Protein AF-0000000080305537 (afdb_homodimer)

InterPro domains:
  IPR000183 Ornithine/DAP/Arg decarboxylase [PR01179] (62-80)
  IPR000183 Ornithine/DAP/Arg decarboxylase [PR01179] (82-94)
  IPR000183 Ornithine/DAP/Arg decarboxylase [PR01179] (195-208)
  IPR000183 Ornithine/DAP/Arg decarboxylase [PR01179] (278-297)
  IPR000183 Ornithine/DAP/Arg decarboxylase [PR01179] (379-392)
  IPR002986 Diaminopimelate decarboxylase, LysA [MF_02120] (20-422)
  IPR002986 Diaminopimelate decarboxylase, LysA [PR01181] (80-97)
  IPR002986 Diaminopimelate decarboxylase, LysA [PR01181] (169-178)
  IPR002986 Diaminopimelate decarboxylase, LysA [PR01181] (309-327)
  IPR002986 Diaminopimelate decarboxylase, LysA [PR01181] (389-411)
  IPR002986 Diaminopimelate decarboxylase, LysA [TIGR01048] (15-421)
  IPR002986 Diaminopimelate decarboxylase, LysA [cd06828] (30-400)
  IPR009006 Alanine racemase/group IV decarboxylase, C-terminal [G3DSA:2.40.37.10] (21-417)
  IPR009006 Alanine racemase/group IV decarboxylase, C-terminal [SSF50621] (266-423)
  IPR022643 Orn/DAP/Arg decarboxylase 2, C-terminal [PF00278] (35-379)
  IPR022644 Orn/DAP/Arg decarboxylase 2, N-terminal [PF02784] (42-287)
  IPR022653 Orn/DAP/Arg decarboxylase 2, pyridoxal-phosphate binding site [PS00878] (62-80)
  IPR022657 Orn/DAP/Arg decarboxylase 2, conserved site [PS00879] (231-246)
  IPR029066 PLP-binding barrel [G3DSA:3.20.20.10] (39-285)
  IPR029066 PLP-binding barrel [SSF51419] (31-290)

Radius of gyration: 27.66 Å; Cα contacts (8 Å, |Δi|>4): 2253; chains: 2; bounding box: 72×82×61 Å

Structure (mmCIF, N/CA/C/O backbone):
data_AF-0000000080305537-model_v1
#
loop_
_entity.id
_entity.type
_entity.pdbx_description
1 polymer 'Diaminopimelate decarboxylase'
#
loop_
_atom_site.group_PDB
_atom_site.id
_atom_site.type_symbol
_atom_site.label_atom_id
_atom_site.label_alt_id
_atom_site.label_comp_id
_atom_site.label_asym_id
_atom_site.label_entity_id
_atom_site.label_seq_id
_atom_site.pdbx_PDB_ins_code
_atom_site.Cartn_x
_atom_site.Cartn_y
_atom_site.Cartn_z
_atom_site.occupancy
_atom_site.B_iso_or_equiv
_atom_site.auth_seq_id
_atom_site.auth_comp_id
_atom_site.auth_asym_id
_atom_site.auth_atom_id
_atom_site.pdbx_PDB_model_num
ATOM 1 N N . MET A 1 1 ? -28.844 -3.588 16.25 1 65.25 1 MET A N 1
ATOM 2 C CA . MET A 1 1 ? -27.562 -2.98 16.562 1 65.25 1 MET A CA 1
ATOM 3 C C . MET A 1 1 ? -27.219 -1.863 15.586 1 65.25 1 MET A C 1
ATOM 5 O O . MET A 1 1 ? -27.5 -1.977 14.391 1 65.25 1 MET A O 1
ATOM 9 N N . THR A 1 2 ? -26.875 -0.731 16.094 1 88.69 2 THR A N 1
ATOM 10 C CA . THR A 1 2 ? -26.562 0.422 15.258 1 88.69 2 THR A CA 1
ATOM 11 C C . THR A 1 2 ? -25.25 0.199 14.5 1 88.69 2 THR A C 1
ATOM 13 O O . THR A 1 2 ? -24.219 -0.085 15.102 1 88.69 2 THR A O 1
ATOM 16 N N . LEU A 1 3 ? -25.344 0.211 13.227 1 94.44 3 LEU A N 1
ATOM 17 C CA . LEU A 1 3 ? -24.188 -0.04 12.367 1 94.44 3 LEU A CA 1
ATOM 18 C C . LEU A 1 3 ? -23.25 1.158 12.359 1 94.44 3 LEU A C 1
ATOM 20 O O . LEU A 1 3 ? -23.703 2.307 12.344 1 94.44 3 LEU A O 1
ATOM 24 N N . PRO A 1 4 ? -21.969 0.905 12.398 1 96.75 4 PRO A N 1
ATOM 25 C CA . PRO A 1 4 ? -21.078 2.025 12.109 1 96.75 4 PRO A CA 1
ATOM 26 C C . PRO A 1 4 ? -21.438 2.754 10.82 1 96.75 4 PRO A C 1
ATOM 28 O O . PRO A 1 4 ? -21.719 2.113 9.805 1 96.75 4 PRO A O 1
ATOM 31 N N . GLY A 1 5 ? -21.5 4.059 10.906 1 96.56 5 GLY A N 1
ATOM 32 C CA . GLY A 1 5 ? -21.922 4.844 9.75 1 96.56 5 GLY A CA 1
ATOM 33 C C . GLY A 1 5 ? -23.344 5.34 9.867 1 96.56 5 GLY A C 1
ATOM 34 O O . GLY A 1 5 ? -23.797 6.133 9.031 1 96.56 5 GLY A O 1
ATOM 35 N N . SER A 1 6 ? -24.078 4.809 10.852 1 96.81 6 SER A N 1
ATOM 36 C CA . SER A 1 6 ? -25.422 5.328 11.125 1 96.81 6 SER A CA 1
ATOM 37 C C . SER A 1 6 ? -25.375 6.805 11.5 1 96.81 6 SER A C 1
ATOM 39 O O . SER A 1 6 ? -24.406 7.262 12.133 1 96.81 6 SER A O 1
ATOM 41 N N . PRO A 1 7 ? -26.344 7.566 11.164 1 97.12 7 PRO A N 1
ATOM 42 C CA . PRO A 1 7 ? -27.609 7.141 10.555 1 97.12 7 PRO A CA 1
ATOM 43 C C . PRO A 1 7 ? -27.562 7.129 9.023 1 97.12 7 PRO A C 1
ATOM 45 O O . PRO A 1 7 ? -28.531 6.738 8.375 1 97.12 7 PRO A O 1
ATOM 48 N N . HIS A 1 8 ? -26.453 7.594 8.445 1 98.38 8 HIS A N 1
ATOM 49 C CA . HIS A 1 8 ? -26.391 7.668 6.992 1 98.38 8 HIS A CA 1
ATOM 50 C C . HIS A 1 8 ? -26.406 6.277 6.367 1 98.38 8 HIS A C 1
ATOM 52 O O . HIS A 1 8 ? -26.891 6.098 5.254 1 98.38 8 HIS A O 1
ATOM 58 N N . LEU A 1 9 ? -25.766 5.336 7.047 1 98.5 9 LEU A N 1
ATOM 59 C CA . LEU A 1 9 ? -25.938 3.928 6.719 1 98.5 9 LEU A CA 1
ATOM 60 C C . LEU A 1 9 ? -27.109 3.326 7.5 1 98.5 9 LEU A C 1
ATOM 62 O O . LEU A 1 9 ? -27.125 3.371 8.734 1 98.5 9 LEU A O 1
ATOM 66 N N . ASN A 1 10 ? -28.016 2.867 6.801 1 97 10 ASN A N 1
ATOM 67 C CA . ASN A 1 10 ? -29.188 2.357 7.496 1 97 10 ASN A CA 1
ATOM 68 C C . ASN A 1 10 ? -29.875 1.251 6.699 1 97 10 ASN A C 1
ATOM 70 O O . ASN A 1 10 ? -29.578 1.057 5.52 1 97 10 ASN A O 1
ATOM 74 N N . ARG A 1 11 ? -30.766 0.545 7.336 1 97.38 11 ARG A N 1
ATOM 75 C CA . ARG A 1 11 ? -31.547 -0.492 6.676 1 97.38 11 ARG A CA 1
ATOM 76 C C . ARG A 1 11 ? -33 -0.031 6.457 1 97.38 11 ARG A C 1
ATOM 78 O O . ARG A 1 11 ? -33.594 0.612 7.324 1 97.38 11 ARG A O 1
ATOM 85 N N . ARG A 1 12 ? -33.5 -0.229 5.379 1 97.31 12 ARG A N 1
ATOM 86 C CA . ARG A 1 12 ? -34.906 -0.13 5.031 1 97.31 12 ARG A CA 1
ATOM 87 C C . ARG A 1 12 ? -35.5 -1.497 4.68 1 97.31 12 ARG A C 1
ATOM 89 O O . ARG A 1 12 ? -35.344 -1.964 3.547 1 97.31 12 ARG A O 1
ATOM 96 N N . GLY A 1 13 ? -36.188 -2.025 5.629 1 96.75 13 GLY A N 1
ATOM 97 C CA . GLY A 1 13 ? -36.438 -3.447 5.492 1 96.75 13 GLY A CA 1
ATOM 98 C C . GLY A 1 13 ? -35.188 -4.293 5.461 1 96.75 13 GLY A C 1
ATOM 99 O O . GLY A 1 13 ? -34.312 -4.148 6.316 1 96.75 13 GLY A O 1
ATOM 100 N N . PRO A 1 14 ? -35.094 -5.156 4.539 1 97.19 14 PRO A N 1
ATOM 101 C CA . PRO A 1 14 ? -33.906 -6.008 4.457 1 97.19 14 PRO A CA 1
ATOM 102 C C . PRO A 1 14 ? -32.75 -5.336 3.717 1 97.19 14 PRO A C 1
ATOM 104 O O . PRO A 1 14 ? -31.625 -5.859 3.705 1 97.19 14 PRO A O 1
ATOM 107 N N . SER A 1 15 ? -33.031 -4.211 3.156 1 98.31 15 SER A N 1
ATOM 108 C CA . SER A 1 15 ? -32.094 -3.6 2.232 1 98.31 15 SER A CA 1
ATOM 109 C C . SER A 1 15 ? -31.203 -2.578 2.939 1 98.31 15 SER A C 1
ATOM 111 O O . SER A 1 15 ? -31.703 -1.743 3.699 1 98.31 15 SER A O 1
ATOM 113 N N . LEU A 1 16 ? -29.953 -2.672 2.715 1 98.69 16 LEU A N 1
ATOM 114 C CA . LEU A 1 16 ? -29 -1.713 3.262 1 98.69 16 LEU A CA 1
ATOM 115 C C . LEU A 1 16 ? -28.875 -0.496 2.352 1 98.69 16 LEU A C 1
ATOM 117 O O . LEU A 1 16 ? -28.75 -0.636 1.134 1 98.69 16 LEU A O 1
ATOM 121 N N . HIS A 1 17 ? -28.953 0.67 2.951 1 98.81 17 HIS A N 1
ATOM 122 C CA . HIS A 1 17 ? -28.875 1.927 2.215 1 98.81 17 HIS A CA 1
ATOM 123 C C . HIS A 1 17 ? -27.781 2.83 2.773 1 98.81 17 HIS A C 1
ATOM 125 O O . HIS A 1 17 ? -27.531 2.83 3.979 1 98.81 17 HIS A O 1
ATOM 131 N N . LEU A 1 18 ? -27.078 3.451 1.962 1 98.88 18 LEU A N 1
ATOM 132 C CA . LEU A 1 18 ? -26.297 4.629 2.326 1 98.88 18 LEU A CA 1
ATOM 133 C C . LEU A 1 18 ? -27.016 5.906 1.892 1 98.88 18 LEU A C 1
ATOM 135 O O . LEU A 1 18 ? -27.297 6.086 0.707 1 98.88 18 LEU A O 1
ATOM 139 N N . GLU A 1 19 ? -27.25 6.711 2.838 1 98.5 19 GLU A N 1
ATOM 140 C CA . GLU A 1 19 ? -28.281 7.738 2.662 1 98.5 19 GLU A CA 1
ATOM 141 C C . GLU A 1 19 ? -29.547 7.148 2.059 1 98.5 19 GLU A C 1
ATOM 143 O O . GLU A 1 19 ? -30.156 6.242 2.635 1 98.5 19 GLU A O 1
ATOM 148 N N . ASP A 1 20 ? -30 7.668 0.864 1 98.56 20 ASP A N 1
ATOM 149 C CA . ASP A 1 20 ? -31.25 7.164 0.297 1 98.56 20 ASP A CA 1
ATOM 150 C C . ASP A 1 20 ? -30.984 6.27 -0.91 1 98.56 20 ASP A C 1
ATOM 152 O O . ASP A 1 20 ? -31.875 6.047 -1.736 1 98.56 20 ASP A O 1
ATOM 156 N N . CYS A 1 21 ? -29.766 5.734 -1.005 1 98.88 21 CYS A N 1
ATOM 157 C CA . CYS A 1 21 ? -29.406 4.887 -2.137 1 98.88 21 CYS A CA 1
ATOM 158 C C . CYS A 1 21 ? -29.188 3.445 -1.691 1 98.88 21 CYS A C 1
ATOM 160 O O . CYS A 1 21 ? -28.438 3.186 -0.756 1 98.88 21 CYS A O 1
ATOM 162 N N . SER A 1 22 ? -29.844 2.498 -2.375 1 98.88 22 SER A N 1
ATOM 163 C CA . SER A 1 22 ? -29.641 1.077 -2.119 1 98.88 22 SER A CA 1
ATOM 164 C C . SER A 1 22 ? -28.234 0.633 -2.547 1 98.88 22 SER A C 1
ATOM 166 O O . SER A 1 22 ? -27.859 0.808 -3.705 1 98.88 22 SER A O 1
ATOM 168 N N . LEU A 1 23 ? -27.516 0.019 -1.609 1 98.94 23 LEU A N 1
ATOM 169 C CA . LEU A 1 23 ? -26.172 -0.432 -1.938 1 98.94 23 LEU A CA 1
ATOM 170 C C . LEU A 1 23 ? -26.203 -1.582 -2.939 1 98.94 23 LEU A C 1
ATOM 172 O O . LEU A 1 23 ? -25.344 -1.681 -3.812 1 98.94 23 LEU A O 1
ATOM 176 N N . ARG A 1 24 ? -27.172 -2.453 -2.814 1 98.75 24 ARG A N 1
ATOM 177 C CA . ARG A 1 24 ? -27.328 -3.545 -3.77 1 98.75 24 ARG A CA 1
ATOM 178 C C . ARG A 1 24 ? -27.547 -3.012 -5.18 1 98.75 24 ARG A C 1
ATOM 180 O O . ARG A 1 24 ? -26.969 -3.51 -6.141 1 98.75 24 ARG A O 1
ATOM 187 N N . GLU A 1 25 ? -28.375 -1.991 -5.316 1 98.62 25 GLU A N 1
ATOM 188 C CA . GLU A 1 25 ? -28.656 -1.428 -6.633 1 98.62 25 GLU A CA 1
ATOM 189 C C . GLU A 1 25 ? -27.438 -0.742 -7.223 1 98.62 25 GLU A C 1
ATOM 191 O O . GLU A 1 25 ? -27.172 -0.844 -8.422 1 98.62 25 GLU A O 1
ATOM 196 N N . LEU A 1 26 ? -26.688 -0.034 -6.375 1 98.94 26 LEU A N 1
ATOM 197 C CA . LEU A 1 26 ? -25.453 0.587 -6.844 1 98.94 26 LEU A CA 1
ATOM 198 C C . LEU A 1 26 ? -24.453 -0.47 -7.301 1 98.94 26 LEU A C 1
ATOM 200 O O . LEU A 1 26 ? -23.766 -0.292 -8.32 1 98.94 26 LEU A O 1
ATOM 204 N N . ALA A 1 27 ? -24.344 -1.559 -6.555 1 98.81 27 ALA A N 1
ATOM 205 C CA . ALA A 1 27 ? -23.438 -2.65 -6.914 1 98.81 27 ALA A CA 1
ATOM 206 C C . ALA A 1 27 ? -23.828 -3.254 -8.266 1 98.81 27 ALA A C 1
ATOM 208 O O . ALA A 1 27 ? -22.953 -3.592 -9.07 1 98.81 27 ALA A O 1
ATOM 209 N N . ARG A 1 28 ? -25.109 -3.439 -8.5 1 98.31 28 ARG A N 1
ATOM 210 C CA . ARG A 1 28 ? -25.578 -3.996 -9.766 1 98.31 28 ARG A CA 1
ATOM 211 C C . ARG A 1 28 ? -25.297 -3.051 -10.922 1 98.31 28 ARG A C 1
ATOM 213 O O . ARG A 1 28 ? -24.938 -3.494 -12.023 1 98.31 28 ARG A O 1
ATOM 220 N N . ARG A 1 29 ? -25.406 -1.789 -10.68 1 98.5 29 ARG A N 1
ATOM 221 C CA . ARG A 1 29 ? -25.234 -0.779 -11.719 1 98.5 29 ARG A CA 1
ATOM 222 C C . ARG A 1 29 ? -23.766 -0.59 -12.062 1 98.5 29 ARG A C 1
ATOM 224 O O . ARG A 1 29 ? -23.406 -0.434 -13.234 1 98.5 29 ARG A O 1
ATOM 231 N N . HIS A 1 30 ? -22.859 -0.563 -11.094 1 98.69 30 HIS A N 1
ATOM 232 C CA . HIS A 1 30 ? -21.469 -0.148 -11.305 1 98.69 30 HIS A CA 1
ATOM 233 C C . HIS A 1 30 ? -20.516 -1.337 -11.219 1 98.69 30 HIS A C 1
ATOM 235 O O . HIS A 1 30 ? -19.344 -1.219 -11.562 1 98.69 30 HIS A O 1
ATOM 241 N N . GLY A 1 31 ? -21.031 -2.547 -10.797 1 98.44 31 GLY A N 1
ATOM 242 C CA . GLY A 1 31 ? -20.188 -3.703 -10.562 1 98.44 31 GLY A CA 1
ATOM 243 C C . GLY A 1 31 ? -19.438 -3.643 -9.242 1 98.44 31 GLY A C 1
ATOM 244 O O . GLY A 1 31 ? -19.438 -2.605 -8.57 1 98.44 31 GLY A O 1
ATOM 245 N N . THR A 1 32 ? -18.906 -4.73 -8.797 1 98.69 32 THR A N 1
ATOM 246 C CA . THR A 1 32 ? -18.109 -4.859 -7.582 1 98.69 32 THR A CA 1
ATOM 247 C C . THR A 1 32 ? -16.719 -5.383 -7.914 1 98.69 32 THR A C 1
ATOM 249 O O . THR A 1 32 ? -16.516 -6.035 -8.938 1 98.69 32 THR A O 1
ATOM 252 N N . PRO A 1 33 ? -15.797 -5.07 -7.059 1 98.81 33 PRO A N 1
ATOM 253 C CA . PRO A 1 33 ? -15.867 -4.266 -5.836 1 98.81 33 PRO A CA 1
ATOM 254 C C . PRO A 1 33 ? -16.219 -2.807 -6.109 1 98.81 33 PRO A C 1
ATOM 256 O O . PRO A 1 33 ? -15.906 -2.281 -7.18 1 98.81 33 PRO A O 1
ATOM 259 N N . LEU A 1 34 ? -16.938 -2.199 -5.129 1 98.94 34 LEU A N 1
ATOM 260 C CA . LEU A 1 34 ? -17.406 -0.833 -5.309 1 98.94 34 LEU A CA 1
ATOM 261 C C . LEU A 1 34 ? -17.312 -0.048 -4.004 1 98.94 34 LEU A C 1
ATOM 263 O O . LEU A 1 34 ? -17.859 -0.464 -2.98 1 98.94 34 LEU A O 1
ATOM 267 N N . TYR A 1 35 ? -16.594 1.069 -4.027 1 99 35 TYR A N 1
ATOM 268 C CA . TYR A 1 35 ? -16.625 2 -2.904 1 99 35 TYR A CA 1
ATOM 269 C C . TYR A 1 35 ? -17.797 2.975 -3.045 1 99 35 TYR A C 1
ATOM 271 O O . TYR A 1 35 ? -18.062 3.48 -4.137 1 99 35 TYR A O 1
ATOM 279 N N . VAL A 1 36 ? -18.516 3.182 -1.994 1 99 36 VAL A N 1
ATOM 280 C CA . VAL A 1 36 ? -19.594 4.156 -1.96 1 99 36 VAL A CA 1
ATOM 281 C C . VAL A 1 36 ? -19.406 5.09 -0.768 1 99 36 VAL A C 1
ATOM 283 O O . VAL A 1 36 ? -19.156 4.641 0.351 1 99 36 VAL A O 1
ATOM 286 N N . TYR A 1 37 ? -19.531 6.406 -1.028 1 98.94 37 TYR A N 1
ATOM 287 C CA . TYR A 1 37 ? -19.297 7.406 0.008 1 98.94 37 TYR A CA 1
ATOM 288 C C . TYR A 1 37 ? -20.531 8.289 0.202 1 98.94 37 TYR A C 1
ATOM 290 O O . TYR A 1 37 ? -21.188 8.656 -0.769 1 98.94 37 TYR A O 1
ATOM 298 N N . SER A 1 38 ? -20.797 8.664 1.427 1 98.88 38 SER A N 1
ATOM 299 C CA . SER A 1 38 ? -21.875 9.594 1.777 1 98.88 38 SER A CA 1
ATOM 300 C C . SER A 1 38 ? -21.359 11.023 1.847 1 98.88 38 SER A C 1
ATOM 302 O O . SER A 1 38 ? -20.578 11.367 2.74 1 98.88 38 SER A O 1
ATOM 304 N N . ARG A 1 39 ? -21.828 11.852 0.97 1 98.5 39 ARG A N 1
ATOM 305 C CA . ARG A 1 39 ? -21.453 13.266 0.985 1 98.5 39 ARG A CA 1
ATOM 306 C C . ARG A 1 39 ? -22 13.961 2.234 1 98.5 39 ARG A C 1
ATOM 308 O O . ARG A 1 39 ? -21.297 14.758 2.859 1 98.5 39 ARG A O 1
ATOM 315 N N . ARG A 1 40 ? -23.188 13.617 2.68 1 98.12 40 ARG A N 1
ATOM 316 C CA . ARG A 1 40 ? -23.828 14.227 3.844 1 98.12 40 ARG A CA 1
ATOM 317 C C . ARG A 1 40 ? -23.062 13.891 5.121 1 98.12 40 ARG A C 1
ATOM 319 O O . ARG A 1 40 ? -22.891 14.742 5.996 1 98.12 40 ARG A O 1
ATOM 326 N N . ALA A 1 41 ? -22.656 12.633 5.184 1 98.62 41 ALA A N 1
ATOM 327 C CA . ALA A 1 41 ? -21.906 12.227 6.363 1 98.62 41 ALA A CA 1
ATOM 328 C C . ALA A 1 41 ? -20.625 13.047 6.5 1 98.62 41 ALA A C 1
ATOM 330 O O . ALA A 1 41 ? -20.266 13.469 7.602 1 98.62 41 ALA A O 1
ATOM 331 N N . MET A 1 42 ? -19.922 13.297 5.434 1 98.5 42 MET A N 1
ATOM 332 C CA . MET A 1 42 ? -18.688 14.078 5.453 1 98.5 42 MET A CA 1
ATOM 333 C C . MET A 1 42 ? -18.969 15.523 5.859 1 98.5 42 MET A C 1
ATOM 335 O O . MET A 1 42 ? -18.234 16.094 6.668 1 98.5 42 MET A O 1
ATOM 339 N N . HIS A 1 43 ? -20.031 16.062 5.316 1 97.88 43 HIS A N 1
ATOM 340 C CA . HIS A 1 43 ? -20.406 17.438 5.652 1 97.88 43 HIS A CA 1
ATOM 341 C C . HIS A 1 43 ? -20.734 17.578 7.137 1 97.88 43 HIS A C 1
ATOM 343 O O . HIS A 1 43 ? -20.312 18.547 7.781 1 97.88 43 HIS A O 1
ATOM 349 N N . GLU A 1 44 ? -21.469 16.641 7.582 1 98.12 44 GLU A N 1
ATOM 350 C CA . GLU A 1 44 ? -21.875 16.688 8.984 1 98.12 44 GLU A CA 1
ATOM 351 C C . GLU A 1 44 ? -20.656 16.594 9.906 1 98.12 44 GLU A C 1
ATOM 353 O O . GLU A 1 44 ? -20.578 17.312 10.906 1 98.12 44 GLU A O 1
ATOM 358 N N . ALA A 1 45 ? -19.781 15.719 9.594 1 98.25 45 ALA A N 1
ATOM 359 C CA . ALA A 1 45 ? -18.562 15.594 10.391 1 98.25 45 ALA A CA 1
ATOM 360 C C . ALA A 1 45 ? -17.766 16.891 10.375 1 98.25 45 ALA A C 1
ATOM 362 O O . ALA A 1 45 ? -17.312 17.375 11.422 1 98.25 45 ALA A O 1
ATOM 363 N N . LEU A 1 46 ? -17.578 17.469 9.188 1 98.31 46 LEU A N 1
ATOM 364 C CA . LEU A 1 46 ? -16.844 18.719 9.062 1 98.31 46 LEU A CA 1
ATOM 365 C C . LEU A 1 46 ? -17.547 19.844 9.828 1 98.31 46 LEU A C 1
ATOM 367 O O . LEU A 1 46 ? -16.891 20.641 10.5 1 98.31 46 LEU A O 1
ATOM 371 N N . THR A 1 47 ? -18.828 19.875 9.727 1 97.81 47 THR A N 1
ATOM 372 C CA . THR A 1 47 ? -19.609 20.891 10.398 1 97.81 47 THR A CA 1
ATOM 373 C C . THR A 1 47 ? -19.422 20.828 11.906 1 97.81 47 THR A C 1
ATOM 375 O O . THR A 1 47 ? -19.391 21.859 12.578 1 97.81 47 THR A O 1
ATOM 378 N N . ALA A 1 48 ? -19.297 19.656 12.414 1 98.31 48 ALA A N 1
ATOM 379 C CA . ALA A 1 48 ? -19.078 19.5 13.852 1 98.31 48 ALA A CA 1
ATOM 380 C C . ALA A 1 48 ? -17.797 20.172 14.289 1 98.31 48 ALA A C 1
ATOM 382 O O . ALA A 1 48 ? -17.734 20.812 15.344 1 98.31 48 ALA A O 1
ATOM 383 N N . TYR A 1 49 ? -16.734 20.047 13.516 1 98.5 49 TYR A N 1
ATOM 384 C CA . TYR A 1 49 ? -15.484 20.75 13.805 1 98.5 49 TYR A CA 1
ATOM 385 C C . TYR A 1 49 ? -15.68 22.266 13.734 1 98.5 49 TYR A C 1
ATOM 387 O O . TYR A 1 49 ? -15.312 22.984 14.656 1 98.5 49 TYR A O 1
ATOM 395 N N . GLN A 1 50 ? -16.297 22.672 12.664 1 97.81 50 GLN A N 1
ATOM 396 C CA . GLN A 1 50 ? -16.438 24.094 12.383 1 97.81 50 GLN A CA 1
ATOM 397 C C . GLN A 1 50 ? -17.328 24.781 13.406 1 97.81 50 GLN A C 1
ATOM 399 O O . GLN A 1 50 ? -17.062 25.906 13.82 1 97.81 50 GLN A O 1
ATOM 404 N N . GLN A 1 51 ? -18.359 24.078 13.789 1 98 51 GLN A N 1
ATOM 405 C CA . GLN A 1 51 ? -19.266 24.656 14.773 1 98 51 GLN A CA 1
ATOM 406 C C . GLN A 1 51 ? -18.578 24.797 16.125 1 98 51 GLN A C 1
ATOM 408 O O . GLN A 1 51 ? -18.766 25.797 16.828 1 98 51 GLN A O 1
ATOM 413 N N . ALA A 1 52 ? -17.828 23.812 16.484 1 97.94 52 ALA A N 1
ATOM 414 C CA . ALA A 1 52 ? -17.125 23.859 17.766 1 97.94 52 ALA A CA 1
ATOM 415 C C . ALA A 1 52 ? -16.078 24.953 17.781 1 97.94 52 ALA A C 1
ATOM 417 O O . ALA A 1 52 ? -15.719 25.469 18.844 1 97.94 52 ALA A O 1
ATOM 418 N N . LEU A 1 53 ? -15.609 25.359 16.609 1 98 53 LEU A N 1
ATOM 419 C CA . LEU A 1 53 ? -14.555 26.359 16.484 1 98 53 LEU A CA 1
ATOM 420 C C . LEU A 1 53 ? -15.141 27.719 16.125 1 98 53 LEU A C 1
ATOM 422 O O . LEU A 1 53 ? -14.398 28.672 15.844 1 98 53 LEU A O 1
ATOM 426 N N . ALA A 1 54 ? -16.453 27.766 16.078 1 96.31 54 ALA A N 1
ATOM 427 C CA . ALA A 1 54 ? -17.125 29 15.68 1 96.31 54 ALA A CA 1
ATOM 428 C C . ALA A 1 54 ? -16.641 30.172 16.531 1 96.31 54 ALA A C 1
ATOM 430 O O . ALA A 1 54 ? -16.516 30.062 17.75 1 96.31 54 ALA A O 1
ATOM 431 N N . GLY A 1 55 ? -16.344 31.266 15.844 1 95.5 55 GLY A N 1
ATOM 432 C CA . GLY A 1 55 ? -15.914 32.469 16.516 1 95.5 55 GLY A CA 1
ATOM 433 C C . GLY A 1 55 ? -14.414 32.531 16.734 1 95.5 55 GLY A C 1
ATOM 434 O O . GLY A 1 55 ? -13.891 33.531 17.219 1 95.5 55 GLY A O 1
ATOM 435 N N . ARG A 1 56 ? -13.742 31.5 16.406 1 96.5 56 ARG A N 1
ATOM 436 C CA . ARG A 1 56 ? -12.289 31.438 16.516 1 96.5 56 ARG A CA 1
ATOM 437 C C . ARG A 1 56 ? -11.633 31.516 15.133 1 96.5 56 ARG A C 1
ATOM 439 O O . ARG A 1 56 ? -12.219 31.078 14.141 1 96.5 56 ARG A O 1
ATOM 446 N N . ASP A 1 57 ? -10.547 32.156 15.086 1 97.94 57 ASP A N 1
ATOM 447 C CA . ASP A 1 57 ? -9.719 32 13.898 1 97.94 57 ASP A CA 1
ATOM 448 C C . ASP A 1 57 ? -9.219 30.562 13.781 1 97.94 57 ASP A C 1
ATOM 450 O O . ASP A 1 57 ? -8.414 30.109 14.602 1 97.94 57 ASP A O 1
ATOM 454 N N . HIS A 1 58 ? -9.703 29.812 12.812 1 98.44 58 HIS A N 1
ATOM 455 C CA . HIS A 1 58 ? -9.375 28.391 12.711 1 98.44 58 HIS A CA 1
ATOM 456 C C . HIS A 1 58 ? -9.336 27.938 11.258 1 98.44 58 HIS A C 1
ATOM 458 O O . HIS A 1 58 ? -9.766 28.656 10.359 1 98.44 58 HIS A O 1
ATOM 464 N N . LEU A 1 59 ? -8.773 26.828 11.039 1 98.5 59 LEU A N 1
ATOM 465 C CA . LEU A 1 59 ? -8.797 26.125 9.758 1 98.5 59 LEU A CA 1
ATOM 466 C C . LEU A 1 59 ? -8.773 24.609 9.961 1 98.5 59 LEU A C 1
ATOM 468 O O . LEU A 1 59 ? -7.895 24.094 10.656 1 98.5 59 LEU A O 1
ATOM 472 N N . VAL A 1 60 ? -9.75 23.938 9.445 1 98.75 60 VAL A N 1
ATOM 473 C CA . VAL A 1 60 ? -9.734 22.484 9.414 1 98.75 60 VAL A CA 1
ATOM 474 C C . VAL A 1 60 ? -9.055 22 8.133 1 98.75 60 VAL A C 1
ATOM 476 O O . VAL A 1 60 ? -9.57 22.234 7.031 1 98.75 60 VAL A O 1
ATOM 479 N N . CYS A 1 61 ? -7.922 21.375 8.258 1 98.81 61 CYS A N 1
ATOM 480 C CA . CYS A 1 61 ? -7.164 20.844 7.129 1 98.81 61 CYS A CA 1
ATOM 481 C C . CYS A 1 61 ? -7.359 19.344 6.996 1 98.81 61 CYS A C 1
ATOM 483 O O . CYS A 1 61 ? -6.785 18.562 7.762 1 98.81 61 CYS A O 1
ATOM 485 N N . TYR A 1 62 ? -8.102 18.984 5.992 1 98.88 62 TYR A N 1
ATOM 486 C CA . TYR A 1 62 ? -8.383 17.562 5.77 1 98.88 62 TYR A CA 1
ATOM 487 C C . TYR A 1 62 ? -7.102 16.812 5.438 1 98.88 62 TYR A C 1
ATOM 489 O O . TYR A 1 62 ? -6.43 17.109 4.449 1 98.88 62 TYR A O 1
ATOM 497 N N . ALA A 1 63 ? -6.727 15.828 6.375 1 98.69 63 ALA A N 1
ATOM 498 C CA . ALA A 1 63 ? -5.629 14.922 6.047 1 98.69 63 ALA A CA 1
ATOM 499 C C . ALA A 1 63 ? -6.004 14 4.891 1 98.69 63 ALA A C 1
ATOM 501 O O . ALA A 1 63 ? -6.527 12.906 5.105 1 98.69 63 ALA A O 1
ATOM 502 N N . MET A 1 64 ? -5.578 14.289 3.727 1 98.5 64 MET A N 1
ATOM 503 C CA . MET A 1 64 ? -6.199 13.719 2.533 1 98.5 64 MET A CA 1
ATOM 504 C C . MET A 1 64 ? -5.629 12.336 2.232 1 98.5 64 MET A C 1
ATOM 506 O O . MET A 1 64 ? -6.16 11.609 1.394 1 98.5 64 MET A O 1
ATOM 510 N N . LYS A 1 65 ? -4.512 11.945 2.959 1 98.12 65 LYS A N 1
ATOM 511 C CA . LYS A 1 65 ? -4.027 10.586 2.768 1 98.12 65 LYS A CA 1
ATOM 512 C C . LYS A 1 65 ? -5.117 9.562 3.094 1 98.12 65 LYS A C 1
ATOM 514 O O . LYS A 1 65 ? -5.051 8.414 2.648 1 98.12 65 LYS A O 1
ATOM 519 N N . ALA A 1 66 ? -6.16 9.977 3.873 1 98.5 66 ALA A N 1
ATOM 520 C CA . ALA A 1 66 ? -7.273 9.102 4.238 1 98.5 66 ALA A CA 1
ATOM 521 C C . ALA A 1 66 ? -8.094 8.719 3.008 1 98.5 66 ALA A C 1
ATOM 523 O O . ALA A 1 66 ? -8.531 7.574 2.877 1 98.5 66 ALA A O 1
ATOM 524 N N . ASN A 1 67 ? -8.359 9.625 2.176 1 98.88 67 ASN A N 1
ATOM 525 C CA . ASN A 1 67 ? -9.125 9.453 0.942 1 98.88 67 ASN A CA 1
ATOM 526 C C . ASN A 1 67 ? -8.875 10.609 -0.029 1 98.88 67 ASN A C 1
ATOM 528 O O . ASN A 1 67 ? -9.5 11.656 0.073 1 98.88 67 ASN A O 1
ATOM 532 N N . PRO A 1 68 ? -8.023 10.43 -1.004 1 98.69 68 PRO A N 1
ATOM 533 C CA . PRO A 1 68 ? -7.602 11.531 -1.874 1 98.69 68 PRO A CA 1
ATOM 534 C C . PRO A 1 68 ? -8.461 11.648 -3.133 1 98.69 68 PRO A C 1
ATOM 536 O O . PRO A 1 68 ? -8.07 12.32 -4.09 1 98.69 68 PRO A O 1
ATOM 539 N N . SER A 1 69 ? -9.641 10.977 -3.188 1 98.5 69 SER A N 1
ATOM 540 C CA . SER A 1 69 ? -10.523 11.094 -4.344 1 98.5 69 SER A CA 1
ATOM 541 C C . SER A 1 69 ? -10.836 12.562 -4.648 1 98.5 69 SER A C 1
ATOM 543 O O . SER A 1 69 ? -11.117 13.344 -3.738 1 98.5 69 SER A O 1
ATOM 545 N N . LEU A 1 70 ? -10.812 12.938 -5.914 1 98.62 70 LEU A N 1
ATOM 546 C CA . LEU A 1 70 ? -11.016 14.336 -6.297 1 98.62 70 LEU A CA 1
ATOM 547 C C . LEU A 1 70 ? -12.367 14.844 -5.816 1 98.62 70 LEU A C 1
ATOM 549 O O . LEU A 1 70 ? -12.477 15.969 -5.332 1 98.62 70 LEU A O 1
ATOM 553 N N . ALA A 1 71 ? -13.391 14.016 -5.934 1 98.75 71 ALA A N 1
ATOM 554 C CA . ALA A 1 71 ? -14.727 14.438 -5.539 1 98.75 71 ALA A CA 1
ATOM 555 C C . ALA A 1 71 ? -14.82 14.656 -4.031 1 98.75 71 ALA A C 1
ATOM 557 O O . ALA A 1 71 ? -15.539 15.539 -3.564 1 98.75 71 ALA A O 1
ATOM 558 N N . VAL A 1 72 ? -14.148 13.836 -3.244 1 98.75 72 VAL A N 1
ATOM 559 C CA . VAL A 1 72 ? -14.094 14.008 -1.797 1 98.75 72 VAL A CA 1
ATOM 560 C C . VAL A 1 72 ? -13.391 15.32 -1.462 1 98.75 72 VAL A C 1
ATOM 562 O O . VAL A 1 72 ? -13.891 16.125 -0.671 1 98.75 72 VAL A O 1
ATOM 565 N N . LEU A 1 73 ? -12.219 15.555 -2.133 1 98.75 73 LEU A N 1
ATOM 566 C CA . LEU A 1 73 ? -11.477 16.797 -1.92 1 98.75 73 LEU A CA 1
ATOM 567 C C . LEU A 1 73 ? -12.312 18 -2.32 1 98.75 73 LEU A C 1
ATOM 569 O O . LEU A 1 73 ? -12.344 19 -1.601 1 98.75 73 LEU A O 1
ATOM 573 N N . GLN A 1 74 ? -12.961 17.875 -3.439 1 98.5 74 GLN A N 1
ATOM 574 C CA . GLN A 1 74 ? -13.828 18.922 -3.951 1 98.5 74 GLN A CA 1
ATOM 575 C C . GLN A 1 74 ? -14.938 19.266 -2.951 1 98.5 74 GLN A C 1
ATOM 577 O O . GLN A 1 74 ? -15.203 20.438 -2.688 1 98.5 74 GLN A O 1
ATOM 582 N N . THR A 1 75 ? -15.531 18.234 -2.443 1 98.06 75 THR A N 1
ATOM 583 C CA . THR A 1 75 ? -16.625 18.375 -1.478 1 98.06 75 THR A CA 1
ATOM 584 C C . THR A 1 75 ? -16.141 19.125 -0.24 1 98.06 75 THR A C 1
ATOM 586 O O . THR A 1 75 ? -16.812 20.062 0.208 1 98.06 75 THR A O 1
ATOM 589 N N . LEU A 1 76 ? -15.031 18.812 0.26 1 98.31 76 LEU A N 1
ATOM 590 C CA . LEU A 1 76 ? -14.516 19.406 1.491 1 98.31 76 LEU A CA 1
ATOM 591 C C . LEU A 1 76 ? -13.953 20.797 1.229 1 98.31 76 LEU A C 1
ATOM 593 O O . LEU A 1 76 ? -14.117 21.703 2.053 1 98.31 76 LEU A O 1
ATOM 597 N N . ALA A 1 77 ? -13.312 20.969 0.072 1 98.12 77 ALA A N 1
ATOM 598 C CA . ALA A 1 77 ? -12.812 22.281 -0.304 1 98.12 77 ALA A CA 1
ATOM 599 C C . ALA A 1 77 ? -13.953 23.297 -0.4 1 98.12 77 ALA A C 1
ATOM 601 O O . ALA A 1 77 ? -13.852 24.422 0.108 1 98.12 77 ALA A O 1
ATOM 602 N N . ALA A 1 78 ? -15.008 22.891 -1.052 1 97.44 78 ALA A N 1
ATOM 603 C CA . ALA A 1 78 ? -16.172 23.766 -1.242 1 97.44 78 ALA A CA 1
ATOM 604 C C . ALA A 1 78 ? -16.797 24.141 0.096 1 97.44 78 ALA A C 1
ATOM 606 O O . ALA A 1 78 ? -17.422 25.203 0.215 1 97.44 78 ALA A O 1
ATOM 607 N N . ALA A 1 79 ? -16.562 23.312 1.082 1 97.06 79 ALA A N 1
ATOM 608 C CA . ALA A 1 79 ? -17.125 23.562 2.408 1 97.06 79 ALA A CA 1
ATOM 609 C C . ALA A 1 79 ? -16.141 24.344 3.279 1 97.06 79 ALA A C 1
ATOM 611 O O . ALA A 1 79 ? -16.391 24.547 4.473 1 97.06 79 ALA A O 1
ATOM 612 N N . GLY A 1 80 ? -15 24.75 2.734 1 96.25 80 GLY A N 1
ATOM 613 C CA . GLY A 1 80 ? -14.117 25.688 3.424 1 96.25 80 GLY A CA 1
ATOM 614 C C . GLY A 1 80 ? -12.906 25.016 4.031 1 96.25 80 GLY A C 1
ATOM 615 O O . GLY A 1 80 ? -12.078 25.672 4.664 1 96.25 80 GLY A O 1
ATOM 616 N N . CYS A 1 81 ? -12.742 23.781 3.752 1 96.88 81 CYS A N 1
ATOM 617 C CA . CYS A 1 81 ? -11.633 23.031 4.324 1 96.88 81 CYS A CA 1
ATOM 618 C C . CYS A 1 81 ? -10.32 23.391 3.637 1 96.88 81 CYS A C 1
ATOM 620 O O . CYS A 1 81 ? -10.312 23.734 2.453 1 96.88 81 CYS A O 1
ATOM 622 N N . GLY A 1 82 ? -9.227 23.391 4.426 1 98.56 82 GLY A N 1
ATOM 623 C CA . GLY A 1 82 ? -7.895 23.219 3.869 1 98.56 82 GLY A CA 1
ATOM 624 C C . GLY A 1 82 ? -7.469 21.766 3.789 1 98.56 82 GLY A C 1
ATOM 625 O O . GLY A 1 82 ? -8.297 20.859 3.906 1 98.56 82 GLY A O 1
ATOM 626 N N . PHE A 1 83 ? -6.172 21.625 3.514 1 98.88 83 PHE A N 1
ATOM 627 C CA . PHE A 1 83 ? -5.707 20.266 3.322 1 98.88 83 PHE A CA 1
ATOM 628 C C . PHE A 1 83 ? -4.34 20.062 3.969 1 98.88 83 PHE A C 1
ATOM 630 O O . PHE A 1 83 ? -3.48 20.938 3.904 1 98.88 83 PHE A O 1
ATOM 637 N N . ASP A 1 84 ? -4.176 19.016 4.691 1 98.81 84 ASP A N 1
ATOM 638 C CA . ASP A 1 84 ? -2.871 18.484 5.082 1 98.81 84 ASP A CA 1
ATOM 639 C C . ASP A 1 84 ? -2.352 17.484 4.051 1 98.81 84 ASP A C 1
ATOM 641 O O . ASP A 1 84 ? -2.957 16.422 3.834 1 98.81 84 ASP A O 1
ATOM 645 N N . ILE A 1 85 ? -1.25 17.828 3.383 1 98.75 85 ILE A N 1
ATOM 646 C CA . ILE A 1 85 ? -0.67 16.969 2.355 1 98.75 85 ILE A CA 1
ATOM 647 C C . ILE A 1 85 ? 0.685 16.438 2.824 1 98.75 85 ILE A C 1
ATOM 649 O O . ILE A 1 85 ? 1.303 17.016 3.723 1 98.75 85 ILE A O 1
ATOM 653 N N . VAL A 1 86 ? 1.134 15.281 2.105 1 98.12 86 VAL A N 1
ATOM 654 C CA . VAL A 1 86 ? 2.408 14.695 2.512 1 98.12 86 VAL A CA 1
ATOM 655 C C . VAL A 1 86 ? 3.268 14.422 1.279 1 98.12 86 VAL A C 1
ATOM 657 O O . VAL A 1 86 ? 4.316 13.781 1.376 1 98.12 86 VAL A O 1
ATOM 660 N N . SER A 1 87 ? 2.846 14.812 0.118 1 98.12 87 SER A N 1
ATOM 661 C CA . SER A 1 87 ? 3.6 14.641 -1.119 1 98.12 87 SER A CA 1
ATOM 662 C C . SER A 1 87 ? 3.199 15.68 -2.162 1 98.12 87 SER A C 1
ATOM 664 O O . SER A 1 87 ? 2.174 16.344 -2.02 1 98.12 87 SER A O 1
ATOM 666 N N . GLY A 1 88 ? 4.043 15.797 -3.18 1 97.69 88 GLY A N 1
ATOM 667 C CA . GLY A 1 88 ? 3.695 16.641 -4.309 1 97.69 88 GLY A CA 1
ATOM 668 C C . GLY A 1 88 ? 2.488 16.141 -5.082 1 97.69 88 GLY A C 1
ATOM 669 O O . GLY A 1 88 ? 1.725 16.938 -5.633 1 97.69 88 GLY A O 1
ATOM 670 N N . GLY A 1 89 ? 2.309 14.82 -5.152 1 98.25 89 GLY A N 1
ATOM 671 C CA . GLY A 1 89 ? 1.126 14.258 -5.785 1 98.25 89 GLY A CA 1
ATOM 672 C C . GLY A 1 89 ? -0.167 14.672 -5.109 1 98.25 89 GLY A C 1
ATOM 673 O O . GLY A 1 89 ? -1.173 14.914 -5.777 1 98.25 89 GLY A O 1
ATOM 674 N N . GLU A 1 90 ? -0.109 14.773 -3.834 1 98.56 90 GLU A N 1
ATOM 675 C CA . GLU A 1 90 ? -1.288 15.227 -3.102 1 98.56 90 GLU A CA 1
ATOM 676 C C . GLU A 1 90 ? -1.572 16.703 -3.369 1 98.56 90 GLU A C 1
ATOM 678 O O . GLU A 1 90 ? -2.732 17.109 -3.465 1 98.56 90 GLU A O 1
ATOM 683 N N . LEU A 1 91 ? -0.512 17.5 -3.49 1 98.56 91 LEU A N 1
ATOM 684 C CA . LEU A 1 91 ? -0.717 18.891 -3.85 1 98.56 91 LEU A CA 1
ATOM 685 C C . LEU A 1 91 ? -1.409 19.016 -5.203 1 98.56 91 LEU A C 1
ATOM 687 O O . LEU A 1 91 ? -2.346 19.797 -5.359 1 98.56 91 LEU A O 1
ATOM 691 N N . GLU A 1 92 ? -0.974 18.203 -6.113 1 98.19 92 GLU A N 1
ATOM 692 C CA . GLU A 1 92 ? -1.595 18.203 -7.434 1 98.19 92 GLU A CA 1
ATOM 693 C C . GLU A 1 92 ? -3.086 17.891 -7.344 1 98.19 92 GLU A C 1
ATOM 695 O O . GLU A 1 92 ? -3.898 18.516 -8.031 1 98.19 92 GLU A O 1
ATOM 700 N N . ARG A 1 93 ? -3.461 16.984 -6.527 1 98.44 93 ARG A N 1
ATOM 701 C CA . ARG A 1 93 ? -4.859 16.594 -6.363 1 98.44 93 ARG A CA 1
ATOM 702 C C . ARG A 1 93 ? -5.668 17.734 -5.746 1 98.44 93 ARG A C 1
ATOM 704 O O . ARG A 1 93 ? -6.812 17.969 -6.141 1 98.44 93 ARG A O 1
ATOM 711 N N . VAL A 1 94 ? -5.059 18.391 -4.738 1 98.56 94 VAL A N 1
ATOM 712 C CA . VAL A 1 94 ? -5.742 19.516 -4.102 1 98.56 94 VAL A CA 1
ATOM 713 C C . VAL A 1 94 ? -6.07 20.578 -5.148 1 98.56 94 VAL A C 1
ATOM 715 O O . VAL A 1 94 ? -7.207 21.062 -5.219 1 98.56 94 VAL A O 1
ATOM 718 N N . LEU A 1 95 ? -5.062 20.922 -5.93 1 98.31 95 LEU A N 1
ATOM 719 C CA . LEU A 1 95 ? -5.242 21.938 -6.949 1 98.31 95 LEU A CA 1
ATOM 720 C C . LEU A 1 95 ? -6.258 21.5 -7.996 1 98.31 95 LEU A C 1
ATOM 722 O O . LEU A 1 95 ? -7.125 22.281 -8.391 1 98.31 95 LEU A O 1
ATOM 726 N N . ALA A 1 96 ? -6.211 20.25 -8.375 1 97.75 96 ALA A N 1
ATOM 727 C CA . ALA A 1 96 ? -7.125 19.703 -9.375 1 97.75 96 ALA A CA 1
ATOM 728 C C . ALA A 1 96 ? -8.562 19.703 -8.859 1 97.75 96 ALA A C 1
ATOM 730 O O . ALA A 1 96 ? -9.508 19.844 -9.648 1 97.75 96 ALA A O 1
ATOM 731 N N . ALA A 1 97 ? -8.727 19.609 -7.562 1 97.62 97 ALA A N 1
ATOM 732 C CA . ALA A 1 97 ? -10.055 19.547 -6.957 1 97.62 97 ALA A CA 1
ATOM 733 C C . ALA A 1 97 ? -10.594 20.938 -6.664 1 97.62 97 ALA A C 1
ATOM 735 O O . ALA A 1 97 ? -11.719 21.094 -6.184 1 97.62 97 ALA A O 1
ATOM 736 N N . GLY A 1 98 ? -9.781 21.938 -6.914 1 97.12 98 GLY A N 1
ATOM 737 C CA . GLY A 1 98 ? -10.211 23.297 -6.688 1 97.12 98 GLY A CA 1
ATOM 738 C C . GLY A 1 98 ? -9.875 23.812 -5.301 1 97.12 98 GLY A C 1
ATOM 739 O O . GLY A 1 98 ? -10.398 24.844 -4.863 1 97.12 98 GLY A O 1
ATOM 740 N N . GLY A 1 99 ? -9.008 23.125 -4.629 1 98.06 99 GLY A N 1
ATOM 741 C CA . GLY A 1 99 ? -8.578 23.578 -3.316 1 98.06 99 GLY A CA 1
ATOM 742 C C . GLY A 1 99 ? -7.699 24.812 -3.371 1 98.06 99 GLY A C 1
ATOM 743 O O . GLY A 1 99 ? -7.055 25.078 -4.387 1 98.06 99 GLY A O 1
ATOM 744 N N . ASP A 1 100 ? -7.703 25.578 -2.318 1 98.56 100 ASP A N 1
ATOM 745 C CA . ASP A 1 100 ? -6.879 26.766 -2.164 1 98.56 100 ASP A CA 1
ATOM 746 C C . ASP A 1 100 ? -5.504 26.422 -1.594 1 98.56 100 ASP A C 1
ATOM 748 O O . ASP A 1 100 ? -5.395 26.016 -0.435 1 98.56 100 ASP A O 1
ATOM 752 N N . PRO A 1 101 ? -4.461 26.594 -2.4 1 98.5 101 PRO A N 1
ATOM 753 C CA . PRO A 1 101 ? -3.139 26.25 -1.864 1 98.5 101 PRO A CA 1
ATOM 754 C C . PRO A 1 101 ? -2.787 27.062 -0.619 1 98.5 101 PRO A C 1
ATOM 756 O O . PRO A 1 101 ? -2.016 26.609 0.227 1 98.5 101 PRO A O 1
ATOM 759 N N . GLY A 1 102 ? -3.383 28.234 -0.479 1 98.69 102 GLY A N 1
ATOM 760 C CA . GLY A 1 102 ? -3.158 29.062 0.697 1 98.69 102 GLY A CA 1
ATOM 761 C C . GLY A 1 102 ? -3.736 28.469 1.965 1 98.69 102 GLY A C 1
ATOM 762 O O . GLY A 1 102 ? -3.516 28.984 3.061 1 98.69 102 GLY A O 1
ATOM 763 N N . LYS A 1 103 ? -4.457 27.375 1.849 1 98.81 103 LYS A N 1
ATOM 764 C CA . LYS A 1 103 ? -5.02 26.641 2.984 1 98.81 103 LYS A CA 1
ATOM 765 C C . LYS A 1 103 ? -4.418 25.25 3.096 1 98.81 103 LYS A C 1
ATOM 767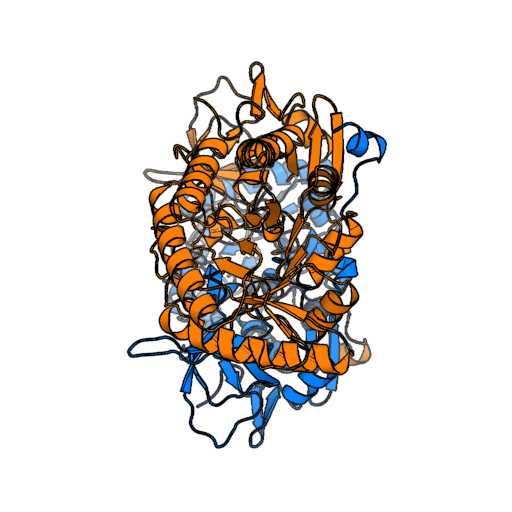 O O . LYS A 1 103 ? -5.055 24.328 3.623 1 98.81 103 LYS A O 1
ATOM 772 N N . VAL A 1 104 ? -3.188 25.062 2.557 1 98.88 104 VAL A N 1
ATOM 773 C CA . VAL A 1 104 ? -2.547 23.75 2.553 1 98.88 104 VAL A CA 1
ATOM 774 C C . VAL A 1 104 ? -1.358 23.75 3.512 1 98.88 104 VAL A C 1
ATOM 776 O O . VAL A 1 104 ? -0.524 24.656 3.473 1 98.88 104 VAL A O 1
ATOM 779 N N . VAL A 1 105 ? -1.362 22.828 4.391 1 98.88 105 VAL A N 1
ATOM 780 C CA . VAL A 1 105 ? -0.152 22.547 5.156 1 98.88 105 VAL A CA 1
ATOM 781 C C . VAL A 1 105 ? 0.546 21.312 4.582 1 98.88 105 VAL A C 1
ATOM 783 O O . VAL A 1 105 ? -0.11 20.344 4.195 1 98.88 105 VAL A O 1
ATOM 786 N N . PHE A 1 106 ? 1.882 21.406 4.406 1 98.75 106 PHE A N 1
ATOM 787 C CA . PHE A 1 106 ? 2.662 20.328 3.809 1 98.75 106 PHE A CA 1
ATOM 788 C C . PHE A 1 106 ? 3.475 19.594 4.871 1 98.75 106 PHE A C 1
ATOM 790 O O . PHE A 1 106 ? 4.52 20.078 5.309 1 98.75 106 PHE A O 1
ATOM 797 N N . SER A 1 107 ? 2.967 18.391 5.211 1 97.69 107 SER A N 1
ATOM 798 C CA . SER A 1 107 ? 3.605 17.516 6.199 1 97.69 107 SER A CA 1
ATOM 799 C C . SER A 1 107 ? 4.402 16.406 5.531 1 97.69 107 SER A C 1
ATOM 801 O O . SER A 1 107 ? 4.516 16.375 4.301 1 97.69 107 SER A O 1
ATOM 803 N N . GLY A 1 108 ? 5.047 15.57 6.375 1 94.62 108 GLY A N 1
ATOM 804 C CA . GLY A 1 108 ? 5.805 14.43 5.875 1 94.62 108 GLY A CA 1
ATOM 805 C C . GLY A 1 108 ? 7.285 14.508 6.191 1 94.62 108 GLY A C 1
ATOM 806 O O . GLY A 1 108 ? 7.875 15.594 6.152 1 94.62 108 GLY A O 1
ATOM 807 N N . VAL A 1 109 ? 7.961 13.367 6.305 1 95.75 109 VAL A N 1
ATOM 808 C CA . VAL A 1 109 ? 9.32 13.305 6.832 1 95.75 109 VAL A CA 1
ATOM 809 C C . VAL A 1 109 ? 10.328 13.352 5.68 1 95.75 109 VAL A C 1
ATOM 811 O O . VAL A 1 109 ? 11.516 13.578 5.898 1 95.75 109 VAL A O 1
ATOM 814 N N . GLY A 1 110 ? 9.859 13.109 4.484 1 97.44 110 GLY A N 1
ATOM 815 C CA . GLY A 1 110 ? 10.781 12.992 3.365 1 97.44 110 GLY A CA 1
ATOM 816 C C . GLY A 1 110 ? 10.414 13.875 2.191 1 97.44 110 GLY A C 1
ATOM 817 O O . GLY A 1 110 ? 10.367 13.422 1.048 1 97.44 110 GLY A O 1
ATOM 818 N N . LYS A 1 111 ? 10.094 15.18 2.479 1 98.38 111 LYS A N 1
ATOM 819 C CA . LYS A 1 111 ? 9.836 16.125 1.394 1 98.38 111 LYS A CA 1
ATOM 820 C C . LYS A 1 111 ? 11.078 16.312 0.531 1 98.38 111 LYS A C 1
ATOM 822 O O . LYS A 1 111 ? 12.164 16.609 1.047 1 98.38 111 LYS A O 1
ATOM 827 N N . THR A 1 112 ? 10.93 16.141 -0.762 1 97.94 112 THR A N 1
ATOM 828 C CA . THR A 1 112 ? 12.062 16.328 -1.665 1 97.94 112 THR A CA 1
ATOM 829 C C . THR A 1 112 ? 12.195 17.797 -2.059 1 97.94 112 THR A C 1
ATOM 831 O O . THR A 1 112 ? 11.25 18.578 -1.913 1 97.94 112 THR A O 1
ATOM 834 N N . ALA A 1 113 ? 13.359 18.172 -2.592 1 98.25 113 ALA A N 1
ATOM 835 C CA . ALA A 1 113 ? 13.57 19.531 -3.098 1 98.25 113 ALA A CA 1
ATOM 836 C C . ALA A 1 113 ? 12.555 19.875 -4.184 1 98.25 113 ALA A C 1
ATOM 838 O O . ALA A 1 113 ? 12.07 21 -4.254 1 98.25 113 ALA A O 1
ATOM 839 N N . ALA A 1 114 ? 12.273 18.906 -5.008 1 97.56 114 ALA A N 1
ATOM 840 C CA . ALA A 1 114 ? 11.305 19.141 -6.074 1 97.56 114 ALA A CA 1
ATOM 841 C C . ALA A 1 114 ? 9.922 19.438 -5.5 1 97.56 114 ALA A C 1
ATOM 843 O O . ALA A 1 114 ? 9.211 20.312 -5.992 1 97.56 114 ALA A O 1
ATOM 844 N N . GLU A 1 115 ? 9.516 18.703 -4.527 1 98 115 GLU A N 1
ATOM 845 C CA . GLU A 1 115 ? 8.234 18.938 -3.867 1 98 115 GLU A CA 1
ATOM 846 C C . GLU A 1 115 ? 8.211 20.297 -3.166 1 98 115 GLU A C 1
ATOM 848 O O . GLU A 1 115 ? 7.191 20.984 -3.174 1 98 115 GLU A O 1
ATOM 853 N N . MET A 1 116 ? 9.367 20.641 -2.549 1 98.75 116 MET A N 1
ATOM 854 C CA . MET A 1 116 ? 9.477 21.953 -1.896 1 98.75 116 MET A CA 1
ATOM 855 C C . MET A 1 116 ? 9.297 23.078 -2.902 1 98.75 116 MET A C 1
ATOM 857 O O . MET A 1 116 ? 8.57 24.031 -2.643 1 98.75 116 MET A O 1
ATOM 861 N N . ARG A 1 117 ? 9.945 22.938 -4.039 1 98.75 117 ARG A N 1
ATOM 862 C CA . ARG A 1 117 ? 9.812 23.938 -5.086 1 98.75 117 ARG A CA 1
ATOM 863 C C . ARG A 1 117 ? 8.359 24.062 -5.551 1 98.75 117 ARG A C 1
ATOM 865 O O . ARG A 1 117 ? 7.844 25.172 -5.711 1 98.75 117 ARG A O 1
ATOM 872 N N . GLN A 1 118 ? 7.742 22.906 -5.742 1 98.25 118 GLN A N 1
ATOM 873 C CA . GLN A 1 118 ? 6.344 22.875 -6.164 1 98.25 118 GLN A CA 1
ATOM 874 C C . GLN A 1 118 ? 5.449 23.594 -5.156 1 98.25 118 GLN A C 1
ATOM 876 O O . GLN A 1 118 ? 4.609 24.406 -5.539 1 98.25 118 GLN A O 1
ATOM 881 N N . ALA A 1 119 ? 5.656 23.297 -3.939 1 98.75 119 ALA A N 1
ATOM 882 C CA . ALA A 1 119 ? 4.824 23.859 -2.875 1 98.75 119 ALA A CA 1
ATOM 883 C C . ALA A 1 119 ? 5.07 25.359 -2.711 1 98.75 119 ALA A C 1
ATOM 885 O O . ALA A 1 119 ? 4.137 26.109 -2.455 1 98.75 119 ALA A O 1
ATOM 886 N N . LEU A 1 120 ? 6.312 25.781 -2.811 1 98.88 120 LEU A N 1
ATOM 887 C CA . LEU A 1 120 ? 6.648 27.203 -2.723 1 98.88 120 LEU A CA 1
ATOM 888 C C . LEU A 1 120 ? 6.031 27.969 -3.881 1 98.88 120 LEU A C 1
ATOM 890 O O . LEU A 1 120 ? 5.496 29.062 -3.684 1 98.88 120 LEU A O 1
ATOM 894 N N . ARG A 1 121 ? 6.09 27.406 -5.039 1 98.62 121 ARG A N 1
ATOM 895 C CA . ARG A 1 121 ? 5.512 28.047 -6.211 1 98.62 121 ARG A CA 1
ATOM 896 C C . ARG A 1 121 ? 3.996 28.156 -6.086 1 98.62 121 ARG A C 1
ATOM 898 O O . ARG A 1 121 ? 3.396 29.141 -6.535 1 98.62 121 ARG A O 1
ATOM 905 N N . ALA A 1 122 ? 3.373 27.172 -5.465 1 98.5 122 ALA A N 1
ATOM 906 C CA . ALA A 1 122 ? 1.928 27.188 -5.25 1 98.5 122 ALA A CA 1
ATOM 907 C C . ALA A 1 122 ? 1.547 28.094 -4.09 1 98.5 122 ALA A C 1
ATOM 909 O O . ALA A 1 122 ? 0.37 28.406 -3.902 1 98.5 122 ALA A O 1
ATOM 910 N N . ASP A 1 123 ? 2.545 28.5 -3.309 1 98.56 123 ASP A N 1
ATOM 911 C CA . ASP A 1 123 ? 2.377 29.375 -2.162 1 98.56 123 ASP A CA 1
ATOM 912 C C . ASP A 1 123 ? 1.484 28.75 -1.101 1 98.56 123 ASP A C 1
ATOM 914 O O . ASP A 1 123 ? 0.497 29.344 -0.67 1 98.56 123 ASP A O 1
ATOM 918 N N . VAL A 1 124 ? 1.824 27.516 -0.691 1 98.81 124 VAL A N 1
ATOM 919 C CA . VAL A 1 124 ? 1.077 26.812 0.349 1 98.81 124 VAL A CA 1
ATOM 920 C C . VAL A 1 124 ? 1.146 27.594 1.655 1 98.81 124 VAL A C 1
ATOM 922 O O . VAL A 1 124 ? 2.037 28.438 1.839 1 98.81 124 VAL A O 1
ATOM 925 N N . MET A 1 125 ? 0.275 27.281 2.543 1 98.75 125 MET A N 1
ATOM 926 C CA . MET A 1 125 ? 0.146 28.016 3.801 1 98.75 125 MET A CA 1
ATOM 927 C C . MET A 1 125 ? 1.39 27.844 4.664 1 98.75 125 MET A C 1
ATOM 929 O O . MET A 1 125 ? 1.89 28.797 5.246 1 98.75 125 MET A O 1
ATOM 933 N N . CYS A 1 126 ? 1.833 26.594 4.719 1 98.19 126 CYS A N 1
ATOM 934 C CA . CYS A 1 126 ? 2.873 26.312 5.703 1 98.19 126 CYS A CA 1
ATOM 935 C C . CYS A 1 126 ? 3.512 24.953 5.441 1 98.19 126 CYS A C 1
ATOM 937 O O . CYS A 1 126 ? 2.83 24.016 5.039 1 98.19 126 CYS A O 1
ATOM 939 N N . PHE A 1 127 ? 4.891 24.859 5.629 1 98.81 127 PHE A N 1
ATOM 940 C CA . PHE A 1 127 ? 5.582 23.578 5.695 1 98.81 127 PHE A CA 1
ATOM 941 C C . PHE A 1 127 ? 5.691 23.094 7.137 1 98.81 127 PHE A C 1
ATOM 943 O O . PHE A 1 127 ? 6.234 23.797 7.992 1 98.81 127 PHE A O 1
ATOM 950 N N . ASN A 1 128 ? 5.152 21.938 7.461 1 98.5 128 ASN A N 1
ATOM 951 C CA . ASN A 1 128 ? 5.418 21.266 8.734 1 98.5 128 ASN A CA 1
ATOM 952 C C . ASN A 1 128 ? 6.691 20.422 8.664 1 98.5 128 ASN A C 1
ATOM 954 O O . ASN A 1 128 ? 6.668 19.297 8.188 1 98.5 128 ASN A O 1
ATOM 958 N N . VAL A 1 129 ? 7.742 20.969 9.203 1 98.06 129 VAL A N 1
ATOM 959 C CA . VAL A 1 129 ? 9.07 20.391 9.055 1 98.06 129 VAL A CA 1
ATOM 960 C C . VAL A 1 129 ? 9.305 19.344 10.148 1 98.06 129 VAL A C 1
ATOM 962 O O . VAL A 1 129 ? 8.906 19.547 11.297 1 98.06 129 VAL A O 1
ATOM 965 N N . GLU A 1 130 ? 10.039 18.297 9.75 1 95.88 130 GLU A N 1
ATOM 966 C CA . GLU A 1 130 ? 10.086 17.125 10.633 1 95.88 130 GLU A CA 1
ATOM 967 C C . GLU A 1 130 ? 11.523 16.828 11.062 1 95.88 130 GLU A C 1
ATOM 969 O O . GLU A 1 130 ? 11.75 15.93 11.867 1 95.88 130 GLU A O 1
ATOM 974 N N . SER A 1 131 ? 12.547 17.469 10.5 1 96.31 131 SER A N 1
ATOM 975 C CA . SER A 1 131 ? 13.938 17.266 10.891 1 96.31 131 SER A CA 1
ATOM 976 C C . SER A 1 131 ? 14.781 18.5 10.617 1 96.31 131 SER A C 1
ATOM 978 O O . SER A 1 131 ? 14.406 19.344 9.805 1 96.31 131 SER A O 1
ATOM 980 N N . GLU A 1 132 ? 15.875 18.594 11.312 1 96.75 132 GLU A N 1
ATOM 981 C CA . GLU A 1 132 ? 16.797 19.703 11.102 1 96.75 132 GLU A CA 1
ATOM 982 C C . GLU A 1 132 ? 17.375 19.672 9.68 1 96.75 132 GLU A C 1
ATOM 984 O O . GLU A 1 132 ? 17.531 20.719 9.055 1 96.75 132 GLU A O 1
ATOM 989 N N . ALA A 1 133 ? 17.672 18.484 9.234 1 97.75 133 ALA A N 1
ATOM 990 C CA . ALA A 1 133 ? 18.188 18.359 7.871 1 97.75 133 ALA A CA 1
ATOM 991 C C . ALA A 1 133 ? 17.172 18.859 6.848 1 97.75 133 ALA A C 1
ATOM 993 O O . ALA A 1 133 ? 17.547 19.516 5.867 1 97.75 133 ALA A O 1
ATOM 994 N N . GLU A 1 134 ? 15.953 18.562 7.023 1 98 134 GLU A N 1
ATOM 995 C CA . GLU A 1 134 ? 14.891 19.031 6.137 1 98 134 GLU A CA 1
ATOM 996 C C . GLU A 1 134 ? 14.781 20.562 6.18 1 98 134 GLU A C 1
ATOM 998 O O . GLU A 1 134 ? 14.539 21.188 5.152 1 98 134 GLU A O 1
ATOM 1003 N N . LEU A 1 135 ? 14.906 21.062 7.383 1 98.12 135 LEU A N 1
ATOM 1004 C CA . LEU A 1 135 ? 14.859 22.516 7.578 1 98.12 135 LEU A CA 1
ATOM 1005 C C . LEU A 1 135 ? 15.945 23.203 6.754 1 98.12 135 LEU A C 1
ATOM 1007 O O . LEU A 1 135 ? 15.672 24.203 6.086 1 98.12 135 LEU A O 1
ATOM 1011 N N . GLN A 1 136 ? 17.094 22.688 6.836 1 98.38 136 GLN A N 1
ATOM 1012 C CA . GLN A 1 136 ? 18.219 23.234 6.07 1 98.38 136 GLN A CA 1
ATOM 1013 C C . GLN A 1 136 ? 17.938 23.156 4.57 1 98.38 136 GLN A C 1
ATOM 1015 O O . GLN A 1 136 ? 18.188 24.125 3.838 1 98.38 136 GLN A O 1
ATOM 1020 N N . ARG A 1 137 ? 17.469 22.078 4.137 1 98.56 137 ARG A N 1
ATOM 1021 C CA . ARG A 1 137 ? 17.172 21.891 2.723 1 98.56 137 ARG A CA 1
ATOM 1022 C C . ARG A 1 137 ? 16.094 22.875 2.26 1 98.56 137 ARG A C 1
ATOM 1024 O O . ARG A 1 137 ? 16.203 23.438 1.168 1 98.56 137 ARG A O 1
ATOM 1031 N N . LEU A 1 138 ? 15.062 23.031 3.045 1 98.81 138 LEU A N 1
ATOM 1032 C CA . LEU A 1 138 ? 13.984 23.953 2.707 1 98.81 138 LEU A CA 1
ATOM 1033 C C . LEU A 1 138 ? 14.516 25.375 2.592 1 98.81 138 LEU A C 1
ATOM 1035 O O . LEU A 1 138 ? 14.109 26.125 1.692 1 98.81 138 LEU A O 1
ATOM 1039 N N . SER A 1 139 ? 15.367 25.766 3.512 1 98.88 139 SER A N 1
ATOM 1040 C CA . SER A 1 139 ? 16 27.078 3.441 1 98.88 139 SER A CA 1
ATOM 1041 C C . SER A 1 139 ? 16.734 27.266 2.121 1 98.88 139 SER A C 1
ATOM 1043 O O . SER A 1 139 ? 16.578 28.281 1.45 1 98.88 139 SER A O 1
ATOM 1045 N N . GLU A 1 140 ? 17.5 26.266 1.788 1 98.75 140 GLU A N 1
ATOM 1046 C CA . GLU A 1 140 ? 18.25 26.312 0.543 1 98.75 140 GLU A CA 1
ATOM 1047 C C . GLU A 1 140 ? 17.328 26.484 -0.66 1 98.75 140 GLU A C 1
ATOM 1049 O O . GLU A 1 140 ? 17.594 27.297 -1.545 1 98.75 140 GLU A O 1
ATOM 1054 N N . VAL A 1 141 ? 16.297 25.719 -0.698 1 98.81 141 VAL A N 1
ATOM 1055 C CA . VAL A 1 141 ? 15.359 25.75 -1.819 1 98.81 141 VAL A CA 1
ATOM 1056 C C . VAL A 1 141 ? 14.641 27.094 -1.87 1 98.81 141 VAL A C 1
ATOM 1058 O O . VAL A 1 141 ? 14.516 27.703 -2.939 1 98.81 141 VAL A O 1
ATOM 1061 N N . ALA A 1 142 ? 14.211 27.594 -0.755 1 98.88 142 ALA A N 1
ATOM 1062 C CA . ALA A 1 142 ? 13.516 28.859 -0.686 1 98.88 142 ALA A CA 1
ATOM 1063 C C . ALA A 1 142 ? 14.391 30 -1.191 1 98.88 142 ALA A C 1
ATOM 1065 O O . ALA A 1 142 ? 13.961 30.812 -2.01 1 98.88 142 ALA A O 1
ATOM 1066 N N . VAL A 1 143 ? 15.578 30.062 -0.749 1 98.75 143 VAL A N 1
ATOM 1067 C CA . VAL A 1 143 ? 16.531 31.094 -1.148 1 98.75 143 VAL A CA 1
ATOM 1068 C C . VAL A 1 143 ? 16.766 31.016 -2.654 1 98.75 143 VAL A C 1
ATOM 1070 O O . VAL A 1 143 ? 16.781 32.031 -3.336 1 98.75 143 VAL A O 1
ATOM 1073 N N . SER A 1 144 ? 16.922 29.828 -3.115 1 98.62 144 SER A N 1
ATOM 1074 C CA . SER A 1 144 ? 17.203 29.656 -4.539 1 98.62 144 SER A CA 1
ATOM 1075 C C . SER A 1 144 ? 16.047 30.172 -5.391 1 98.62 144 SER A C 1
ATOM 1077 O O . SER A 1 144 ? 16.25 30.547 -6.547 1 98.62 144 SER A O 1
ATOM 1079 N N . LEU A 1 145 ? 14.844 30.25 -4.871 1 98.5 145 LEU A N 1
ATOM 1080 C CA . LEU A 1 145 ? 13.664 30.688 -5.605 1 98.5 145 LEU A CA 1
ATOM 1081 C C . LEU A 1 145 ? 13.352 32.156 -5.309 1 98.5 145 LEU A C 1
ATOM 1083 O O . LEU A 1 145 ? 12.422 32.719 -5.891 1 98.5 145 LEU A O 1
ATOM 1087 N N . GLY A 1 146 ? 14.07 32.719 -4.422 1 98.25 146 GLY A N 1
ATOM 1088 C CA . GLY A 1 146 ? 13.766 34.062 -3.986 1 98.25 146 GLY A CA 1
ATOM 1089 C C . GLY A 1 146 ? 12.445 34.188 -3.25 1 98.25 146 GLY A C 1
ATOM 1090 O O . GLY A 1 146 ? 11.727 35.188 -3.393 1 98.25 146 GLY A O 1
ATOM 1091 N N . ARG A 1 147 ? 12.094 33.125 -2.586 1 98 147 ARG A N 1
ATOM 1092 C CA . ARG A 1 147 ? 10.836 33.094 -1.839 1 98 147 ARG A CA 1
ATOM 1093 C C . ARG A 1 147 ? 11.094 32.844 -0.354 1 98 147 ARG A C 1
ATOM 1095 O O . ARG A 1 147 ? 12.227 32.562 0.049 1 98 147 ARG A O 1
ATOM 1102 N N . ARG A 1 148 ? 10.094 33.062 0.399 1 98 148 ARG A N 1
ATOM 1103 C CA . ARG A 1 148 ? 10.117 32.781 1.827 1 98 148 ARG A CA 1
ATOM 1104 C C . ARG A 1 148 ? 9.18 31.625 2.156 1 98 148 ARG A C 1
ATOM 1106 O O . ARG A 1 148 ? 8.016 31.625 1.747 1 98 148 ARG A O 1
ATOM 1113 N N . ALA A 1 149 ? 9.711 30.609 2.777 1 98.75 149 ALA A N 1
ATOM 1114 C CA . ALA A 1 149 ? 8.906 29.469 3.197 1 98.75 149 ALA A CA 1
ATOM 1115 C C . ALA A 1 149 ? 8.367 29.672 4.613 1 98.75 149 ALA A C 1
ATOM 1117 O O . ALA A 1 149 ? 9.141 29.875 5.551 1 98.75 149 ALA A O 1
ATOM 1118 N N . ARG A 1 150 ? 7.047 29.703 4.777 1 98.88 150 ARG A N 1
ATOM 1119 C CA . ARG A 1 150 ? 6.453 29.672 6.113 1 98.88 150 ARG A CA 1
ATOM 1120 C C . ARG A 1 150 ? 6.578 28.281 6.73 1 98.88 150 ARG A C 1
ATOM 1122 O O . ARG A 1 150 ? 6.215 27.281 6.105 1 98.88 150 ARG A O 1
ATOM 1129 N N . VAL A 1 151 ? 7.121 28.203 7.98 1 98.69 151 VAL A N 1
ATOM 1130 C CA . VAL A 1 151 ? 7.43 26.891 8.531 1 98.69 151 VAL A CA 1
ATOM 1131 C C . VAL A 1 151 ? 6.844 26.766 9.938 1 98.69 151 VAL A C 1
ATOM 1133 O O . VAL A 1 151 ? 6.816 27.734 10.688 1 98.69 151 VAL A O 1
ATOM 1136 N N . SER A 1 152 ? 6.328 25.641 10.211 1 98.56 152 SER A N 1
ATOM 1137 C CA . SER A 1 152 ? 6.098 25.109 11.547 1 98.56 152 SER A CA 1
ATOM 1138 C C . SER A 1 152 ? 6.926 23.844 11.781 1 98.56 152 SER A C 1
ATOM 1140 O O . SER A 1 152 ? 7.344 23.188 10.836 1 98.56 152 SER A O 1
ATOM 1142 N N . LEU A 1 153 ? 7.27 23.578 13.008 1 98.12 153 LEU A N 1
ATOM 1143 C CA . LEU A 1 153 ? 7.914 22.312 13.336 1 98.12 153 LEU A CA 1
ATOM 1144 C C . LEU A 1 153 ? 6.906 21.312 13.906 1 98.12 153 LEU A C 1
ATOM 1146 O O . LEU A 1 153 ? 6.117 21.656 14.781 1 98.12 153 LEU A O 1
ATOM 1150 N N . ARG A 1 154 ? 6.824 20.141 13.305 1 97.06 154 ARG A N 1
ATOM 1151 C CA . ARG A 1 154 ? 6.133 19.062 14 1 97.06 154 ARG A CA 1
ATOM 1152 C C . ARG A 1 154 ? 6.941 18.562 15.195 1 97.06 154 ARG A C 1
ATOM 1154 O O . ARG A 1 154 ? 8.07 18.094 15.031 1 97.06 154 ARG A O 1
ATOM 1161 N N . VAL A 1 155 ? 6.375 18.641 16.344 1 95.19 155 VAL A N 1
ATOM 1162 C CA . VAL A 1 155 ? 7.09 18.266 17.562 1 95.19 155 VAL A CA 1
ATOM 1163 C C . VAL A 1 155 ? 6.477 17 18.141 1 95.19 155 VAL A C 1
ATOM 1165 O O . VAL A 1 155 ? 5.273 16.766 18.016 1 95.19 155 VAL A O 1
ATOM 1168 N N . ASN A 1 156 ? 7.32 16.188 18.672 1 88.06 156 ASN A N 1
ATOM 1169 C CA . ASN A 1 156 ? 6.871 15.023 19.406 1 88.06 156 ASN A CA 1
ATOM 1170 C C . ASN A 1 156 ? 6.609 15.352 20.875 1 88.06 156 ASN A C 1
ATOM 1172 O O . ASN A 1 156 ? 7.547 15.562 21.641 1 88.06 156 ASN A O 1
ATOM 1176 N N . PRO A 1 157 ? 5.402 15.312 21.234 1 81.56 157 PRO A N 1
ATOM 1177 C CA . PRO A 1 157 ? 5.105 15.695 22.625 1 81.56 157 PRO A CA 1
ATOM 1178 C C . PRO A 1 157 ? 5.371 14.57 23.625 1 81.56 157 PRO A C 1
ATOM 1180 O O . PRO A 1 157 ? 5.215 14.758 24.828 1 81.56 157 PRO A O 1
ATOM 1183 N N . ASP A 1 158 ? 5.816 13.367 23.125 1 77.88 158 ASP A N 1
ATOM 1184 C CA . ASP A 1 158 ? 6.152 12.203 23.938 1 77.88 158 ASP A CA 1
ATOM 1185 C C . ASP A 1 158 ? 4.938 11.703 24.719 1 77.88 158 ASP A C 1
ATOM 1187 O O . ASP A 1 158 ? 5.008 11.508 25.922 1 77.88 158 ASP A O 1
ATOM 1191 N N . VAL A 1 159 ? 3.816 11.703 24.109 1 75.62 159 VAL A N 1
ATOM 1192 C CA . VAL A 1 159 ? 2.564 11.195 24.656 1 75.62 159 VAL A CA 1
ATOM 1193 C C . VAL A 1 159 ? 2.211 9.867 23.984 1 75.62 159 VAL A C 1
ATOM 1195 O O . VAL A 1 159 ? 2.258 9.742 22.766 1 75.62 159 VAL A O 1
ATOM 1198 N N . ASP A 1 160 ? 2.039 8.836 24.812 1 70.88 160 ASP A N 1
ATOM 1199 C CA . ASP A 1 160 ? 1.571 7.555 24.297 1 70.88 160 ASP A CA 1
ATOM 1200 C C . ASP A 1 160 ? 0.053 7.551 24.125 1 70.88 160 ASP A C 1
ATOM 1202 O O . ASP A 1 160 ? -0.684 7.574 25.125 1 70.88 160 ASP A O 1
ATOM 1206 N N . ALA A 1 161 ? -0.358 7.449 22.875 1 73.06 161 ALA A N 1
ATOM 1207 C CA . ALA A 1 161 ? -1.795 7.496 22.625 1 73.06 161 ALA A CA 1
ATOM 1208 C C . ALA A 1 161 ? -2.422 6.109 22.766 1 73.06 161 ALA A C 1
ATOM 1210 O O . ALA A 1 161 ? -3.643 5.961 22.672 1 73.06 161 ALA A O 1
ATOM 1211 N N . GLY A 1 162 ? -1.629 5.141 23.125 1 67.62 162 GLY A N 1
ATOM 1212 C CA . GLY A 1 162 ? -2.152 3.805 23.359 1 67.62 162 GLY A CA 1
ATOM 1213 C C . GLY A 1 162 ? -2.701 3.146 22.109 1 67.62 162 GLY A C 1
ATOM 1214 O O . GLY A 1 162 ? -3.594 2.297 22.188 1 67.62 162 GLY A O 1
ATOM 1215 N N . THR A 1 163 ? -2.258 3.523 20.922 1 72.06 163 THR A N 1
ATOM 1216 C CA . THR A 1 163 ? -2.764 2.961 19.688 1 72.06 163 THR A CA 1
ATOM 1217 C C . THR A 1 163 ? -1.764 1.974 19.094 1 72.06 163 THR A C 1
ATOM 1219 O O . THR A 1 163 ? -0.723 1.7 19.688 1 72.06 163 THR A O 1
ATOM 1222 N N . HIS A 1 164 ? -2.18 1.359 17.969 1 67.62 164 HIS A N 1
ATOM 1223 C CA . HIS A 1 164 ? -1.309 0.404 17.297 1 67.62 164 HIS A CA 1
ATOM 1224 C C . HIS A 1 164 ? 0.032 1.038 16.938 1 67.62 164 HIS A C 1
ATOM 1226 O O . HIS A 1 164 ? 0.084 2.193 16.516 1 67.62 164 HIS A O 1
ATOM 1232 N N . PRO A 1 165 ? 1.069 0.257 17.031 1 65.06 165 PRO A N 1
ATOM 1233 C CA . PRO A 1 165 ? 2.402 0.805 16.766 1 65.06 165 PRO A CA 1
ATOM 1234 C C . PRO A 1 165 ? 2.545 1.367 15.359 1 65.06 165 PRO A C 1
ATOM 1236 O O . PRO A 1 165 ? 3.268 2.344 15.148 1 65.06 165 PRO A O 1
ATOM 1239 N N . TYR A 1 166 ? 1.805 0.77 14.469 1 70.06 166 TYR A N 1
ATOM 1240 C CA . TYR A 1 166 ? 1.942 1.202 13.086 1 70.06 166 TYR A CA 1
ATOM 1241 C C . TYR A 1 166 ? 1.207 2.516 12.852 1 70.06 166 TYR A C 1
ATOM 1243 O O . TYR A 1 166 ? 1.374 3.148 11.805 1 70.06 166 TYR A O 1
ATOM 1251 N N . ILE A 1 167 ? 0.522 2.986 13.844 1 70.69 167 ILE A N 1
ATOM 1252 C CA . ILE A 1 167 ? -0.206 4.227 13.609 1 70.69 167 ILE A CA 1
ATOM 1253 C C . ILE A 1 167 ? 0.042 5.203 14.758 1 70.69 167 ILE A C 1
ATOM 1255 O O . ILE A 1 167 ? -0.638 6.227 14.867 1 70.69 167 ILE A O 1
ATOM 1259 N N . SER A 1 168 ? 0.956 4.852 15.594 1 71.31 168 SER A N 1
ATOM 1260 C CA . SER A 1 168 ? 1.395 5.746 16.656 1 71.31 168 SER A CA 1
ATOM 1261 C C . SER A 1 168 ? 2.52 6.66 16.172 1 71.31 168 SER A C 1
ATOM 1263 O O . SER A 1 168 ? 3.576 6.188 15.758 1 71.31 168 SER A O 1
ATOM 1265 N N . THR A 1 169 ? 2.379 7.941 16.328 1 70.56 169 THR A N 1
ATOM 1266 C CA . THR A 1 169 ? 3.346 8.875 15.758 1 70.56 169 THR A CA 1
ATOM 1267 C C . THR A 1 169 ? 3.91 9.797 16.844 1 70.56 169 THR A C 1
ATOM 1269 O O . THR A 1 169 ? 4.828 10.57 16.578 1 70.56 169 THR A O 1
ATOM 1272 N N . GLY A 1 170 ? 3.441 9.703 18.062 1 65.38 170 GLY A N 1
ATOM 1273 C CA . GLY A 1 170 ? 3.836 10.664 19.078 1 65.38 170 GLY A CA 1
ATOM 1274 C C . GLY A 1 170 ? 4.887 10.125 20.031 1 65.38 170 GLY A C 1
ATOM 1275 O O . GLY A 1 170 ? 5.059 10.641 21.125 1 65.38 170 GLY A O 1
ATOM 1276 N N . LEU A 1 171 ? 5.527 9.086 19.641 1 69.62 171 LEU A N 1
ATOM 1277 C CA . LEU A 1 171 ? 6.523 8.484 20.531 1 69.62 171 LEU A CA 1
ATOM 1278 C C . LEU A 1 171 ? 7.934 8.781 20.031 1 69.62 171 LEU A C 1
ATOM 1280 O O . LEU A 1 171 ? 8.164 8.891 18.828 1 69.62 171 LEU A O 1
ATOM 1284 N N . LYS A 1 172 ? 8.93 8.961 20.875 1 60.81 172 LYS A N 1
ATOM 1285 C CA . LYS A 1 172 ? 10.336 9.273 20.609 1 60.81 172 LYS A CA 1
ATOM 1286 C C . LYS A 1 172 ? 10.961 8.227 19.688 1 60.81 172 LYS A C 1
ATOM 1288 O O . LYS A 1 172 ? 11.914 8.523 18.969 1 60.81 172 LYS A O 1
ATOM 1293 N N . GLY A 1 173 ? 10.297 7.227 19.453 1 72.88 173 GLY A N 1
ATOM 1294 C CA . GLY A 1 173 ? 10.883 6.133 18.688 1 72.88 173 GLY A CA 1
ATOM 1295 C C . GLY A 1 173 ? 10.367 6.055 17.266 1 72.88 173 GLY A C 1
ATOM 1296 O O . GLY A 1 173 ? 10.773 5.184 16.5 1 72.88 173 GLY A O 1
ATOM 1297 N N . ASN A 1 174 ? 9.727 7.129 16.875 1 82.12 174 ASN A N 1
ATOM 1298 C CA . ASN A 1 174 ? 9.211 7.086 15.516 1 82.12 174 ASN A CA 1
ATOM 1299 C C . ASN A 1 174 ? 9.922 8.094 14.617 1 82.12 174 ASN A C 1
ATOM 1301 O O . ASN A 1 174 ? 10.711 8.914 15.094 1 82.12 174 ASN A O 1
ATOM 1305 N N . LYS A 1 175 ? 9.766 7.93 13.375 1 89.62 175 LYS A N 1
ATOM 1306 C CA . LYS A 1 175 ? 10.492 8.719 12.375 1 89.62 175 LYS A CA 1
ATOM 1307 C C . LYS A 1 175 ? 9.953 10.141 12.305 1 89.62 175 LYS A C 1
ATOM 1309 O O . LYS A 1 175 ? 10.555 11.008 11.672 1 89.62 175 LYS A O 1
ATOM 1314 N N . PHE A 1 176 ? 8.859 10.422 13.047 1 91.88 176 PHE A N 1
ATOM 1315 C CA . PHE A 1 176 ? 8.141 11.672 12.844 1 91.88 176 PHE A CA 1
ATOM 1316 C C . PHE A 1 176 ? 8.578 12.719 13.867 1 91.88 176 PHE A C 1
ATOM 1318 O O . PHE A 1 176 ? 8.797 12.398 15.039 1 91.88 176 PHE A O 1
ATOM 1325 N N . GLY A 1 177 ? 8.695 13.961 13.398 1 92.62 177 GLY A N 1
ATOM 1326 C CA . GLY A 1 177 ? 8.766 15.133 14.258 1 92.62 177 GLY A CA 1
ATOM 1327 C C . GLY A 1 177 ? 10.133 15.344 14.883 1 92.62 177 GLY A C 1
ATOM 1328 O O . GLY A 1 177 ? 11.039 14.523 14.695 1 92.62 177 GLY A O 1
ATOM 1329 N N . ILE A 1 178 ? 10.266 16.453 15.516 1 93.06 178 ILE A N 1
ATOM 1330 C CA . ILE A 1 178 ? 11.445 16.859 16.266 1 93.06 178 ILE A CA 1
ATOM 1331 C C . ILE A 1 178 ? 11.234 16.594 17.75 1 93.06 178 ILE A C 1
ATOM 1333 O O . ILE A 1 178 ? 10.172 16.891 18.297 1 93.06 178 ILE A O 1
ATOM 1337 N N . ALA A 1 179 ? 12.227 16.047 18.312 1 88.88 179 ALA A N 1
ATOM 1338 C CA . ALA A 1 179 ? 12.141 15.703 19.734 1 88.88 179 ALA A CA 1
ATOM 1339 C C . ALA A 1 179 ? 11.859 16.938 20.578 1 88.88 179 ALA A C 1
ATOM 1341 O O . ALA A 1 179 ? 12.398 18.016 20.312 1 88.88 179 ALA A O 1
ATOM 1342 N N . HIS A 1 180 ? 11.031 16.688 21.578 1 87.94 180 HIS A N 1
ATOM 1343 C CA . HIS A 1 180 ? 10.594 17.766 22.453 1 87.94 180 HIS A CA 1
ATOM 1344 C C . HIS A 1 180 ? 11.789 18.531 23.016 1 87.94 180 HIS A C 1
ATOM 1346 O O . HIS A 1 180 ? 11.766 19.766 23.078 1 87.94 180 HIS A O 1
ATOM 1352 N N . ASP A 1 181 ? 12.828 17.891 23.391 1 87.62 181 ASP A N 1
ATOM 1353 C CA . ASP A 1 181 ? 13.969 18.516 24.062 1 87.62 181 ASP A CA 1
ATOM 1354 C C . ASP A 1 181 ? 14.836 19.281 23.078 1 87.62 181 ASP A C 1
ATOM 1356 O O . ASP A 1 181 ? 15.664 20.109 23.469 1 87.62 181 ASP A O 1
ATOM 1360 N N . ARG A 1 182 ? 14.586 19.109 21.781 1 92.06 182 ARG A N 1
ATOM 1361 C CA . ARG A 1 182 ? 15.359 19.812 20.766 1 92.06 182 ARG A CA 1
ATOM 1362 C C . ARG A 1 182 ? 14.547 20.953 20.141 1 92.06 182 ARG A C 1
ATOM 1364 O O . ARG A 1 182 ? 15.102 21.812 19.469 1 92.06 182 ARG A O 1
ATOM 1371 N N . ALA A 1 183 ? 13.336 20.953 20.422 1 94.69 183 ALA A N 1
ATOM 1372 C CA . ALA A 1 183 ? 12.391 21.781 19.672 1 94.69 183 ALA A CA 1
ATOM 1373 C C . ALA A 1 183 ? 12.773 23.266 19.766 1 94.69 183 ALA A C 1
ATOM 1375 O O . ALA A 1 183 ? 12.836 23.953 18.766 1 94.69 183 ALA A O 1
ATOM 1376 N N . VAL A 1 184 ? 13.086 23.766 20.969 1 97.38 184 VAL A N 1
ATOM 1377 C CA . VAL A 1 184 ? 13.383 25.172 21.156 1 97.38 184 VAL A CA 1
ATOM 1378 C C . VAL A 1 184 ? 14.633 25.562 20.359 1 97.38 184 VAL A C 1
ATOM 1380 O O . VAL A 1 184 ? 14.648 26.578 19.672 1 97.38 184 VAL A O 1
ATOM 13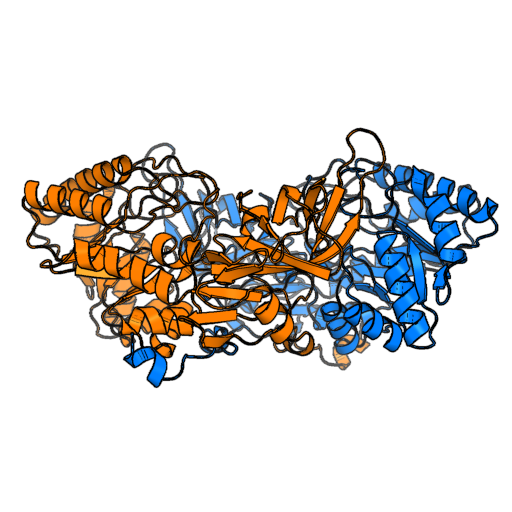83 N N . ALA A 1 185 ? 15.617 24.719 20.453 1 97 185 ALA A N 1
ATOM 1384 C CA . ALA A 1 185 ? 16.859 24.969 19.719 1 97 185 ALA A CA 1
ATOM 1385 C C . ALA A 1 185 ? 16.625 24.969 18.219 1 97 185 ALA A C 1
ATOM 1387 O O . ALA A 1 185 ? 17.203 25.766 17.484 1 97 185 ALA A O 1
ATOM 1388 N N . VAL A 1 186 ? 15.82 24.094 17.734 1 97.56 186 VAL A N 1
ATOM 1389 C CA . VAL A 1 186 ? 15.57 23.984 16.312 1 97.56 186 VAL A CA 1
ATOM 1390 C C . VAL A 1 186 ? 14.734 25.156 15.828 1 97.56 186 VAL A C 1
ATOM 1392 O O . VAL A 1 186 ? 14.906 25.641 14.711 1 97.56 186 VAL A O 1
ATOM 1395 N N . TYR A 1 187 ? 13.828 25.656 16.656 1 98.44 187 TYR A N 1
ATOM 1396 C CA . TYR A 1 187 ? 13.102 26.875 16.328 1 98.44 187 TYR A CA 1
ATOM 1397 C C . TYR A 1 187 ? 14.062 28.047 16.172 1 98.44 187 TYR A C 1
ATOM 1399 O O . TYR A 1 187 ? 13.906 28.875 15.266 1 98.44 187 TYR A O 1
ATOM 1407 N N . ALA A 1 188 ? 14.953 28.172 17.109 1 98.31 188 ALA A N 1
ATOM 1408 C CA . ALA A 1 188 ? 15.953 29.219 17.016 1 98.31 188 ALA A CA 1
ATOM 1409 C C . ALA A 1 188 ? 16.75 29.109 15.719 1 98.31 188 ALA A C 1
ATOM 1411 O O . ALA A 1 188 ? 17.016 30.125 15.055 1 98.31 188 ALA A O 1
ATOM 1412 N N . GLN A 1 189 ? 17.109 27.891 15.406 1 98.12 189 GLN A N 1
ATOM 1413 C CA . GLN A 1 189 ? 17.797 27.641 14.133 1 98.12 189 GLN A CA 1
ATOM 1414 C C . GLN A 1 189 ? 16.922 28.078 12.953 1 98.12 189 GLN A C 1
ATOM 1416 O O . GLN A 1 189 ? 17.406 28.75 12.039 1 98.12 189 GLN A O 1
ATOM 1421 N N . ALA A 1 190 ? 15.695 27.719 12.969 1 98.44 190 ALA A N 1
ATOM 1422 C CA . ALA A 1 190 ? 14.758 28.047 11.891 1 98.44 190 ALA A CA 1
ATOM 1423 C C . ALA A 1 190 ? 14.656 29.562 11.711 1 98.44 190 ALA A C 1
ATOM 1425 O O . ALA A 1 190 ? 14.648 30.062 10.578 1 98.44 190 ALA A O 1
ATOM 1426 N N . ALA A 1 191 ? 14.578 30.281 12.781 1 98.12 191 ALA A N 1
ATOM 1427 C CA . ALA A 1 191 ? 14.438 31.734 12.758 1 98.12 191 ALA A CA 1
ATOM 1428 C C . ALA A 1 191 ? 15.68 32.375 12.164 1 98.12 191 ALA A C 1
ATOM 1430 O O . ALA A 1 191 ? 15.594 33.469 11.586 1 98.12 191 ALA A O 1
ATOM 1431 N N . ALA A 1 192 ? 16.75 31.734 12.297 1 98 192 ALA A N 1
ATOM 1432 C CA . ALA A 1 192 ? 18.016 32.312 11.859 1 98 192 ALA A CA 1
ATOM 1433 C C . ALA A 1 192 ? 18.297 31.938 10.398 1 98 192 ALA A C 1
ATOM 1435 O O . ALA A 1 192 ? 19.141 32.562 9.758 1 98 192 ALA A O 1
ATOM 1436 N N . LEU A 1 193 ? 17.719 30.969 9.844 1 98.38 193 LEU A N 1
ATOM 1437 C CA . LEU A 1 193 ? 17.984 30.5 8.484 1 98.38 193 LEU A CA 1
ATOM 1438 C C . LEU A 1 193 ? 17.344 31.438 7.465 1 98.38 193 LEU A C 1
ATOM 1440 O O . LEU A 1 193 ? 16.188 31.859 7.633 1 98.38 193 LEU A O 1
ATOM 1444 N N . PRO A 1 194 ? 18.062 31.797 6.43 1 98.5 194 PRO A N 1
ATOM 1445 C CA . PRO A 1 194 ? 17.469 32.656 5.391 1 98.5 194 PRO A CA 1
ATOM 1446 C C . PRO A 1 194 ? 16.344 31.969 4.629 1 98.5 194 PRO A C 1
ATOM 1448 O O . PRO A 1 194 ? 16.359 30.734 4.457 1 98.5 194 PRO A O 1
ATOM 1451 N N . GLY A 1 195 ? 15.398 32.688 4.219 1 98.44 195 GLY A N 1
ATOM 1452 C CA . GLY A 1 195 ? 14.328 32.188 3.375 1 98.44 195 GLY A CA 1
ATOM 1453 C C . GLY A 1 195 ? 13.227 31.516 4.16 1 98.44 195 GLY A C 1
ATOM 1454 O O . GLY A 1 195 ? 12.266 31 3.578 1 98.44 195 GLY A O 1
ATOM 1455 N N . LEU A 1 196 ? 13.336 31.516 5.48 1 98.69 196 LEU A N 1
ATOM 1456 C CA . LEU A 1 196 ? 12.305 30.875 6.293 1 98.69 196 LEU A CA 1
ATOM 1457 C C . LEU A 1 196 ? 11.586 31.891 7.164 1 98.69 196 LEU A C 1
ATOM 1459 O O . LEU A 1 196 ? 12.172 32.906 7.57 1 98.69 196 LEU A O 1
ATOM 1463 N N . GLU A 1 197 ? 10.336 31.703 7.344 1 98.62 197 GLU A N 1
ATOM 1464 C CA . GLU A 1 197 ? 9.508 32.438 8.297 1 98.62 197 GLU A CA 1
ATOM 1465 C C . GLU A 1 197 ? 8.797 31.484 9.25 1 98.62 197 GLU A C 1
ATOM 1467 O O . GLU A 1 197 ? 7.93 30.703 8.828 1 98.62 197 GLU A O 1
ATOM 1472 N N . VAL A 1 198 ? 9.172 31.531 10.516 1 98.62 198 VAL A N 1
ATOM 1473 C CA . VAL A 1 198 ? 8.516 30.688 11.508 1 98.62 198 VAL A CA 1
ATOM 1474 C C . VAL A 1 198 ? 7.117 31.219 11.797 1 98.62 198 VAL A C 1
ATOM 1476 O O . VAL A 1 198 ? 6.949 32.375 12.148 1 98.62 198 VAL A O 1
ATOM 1479 N N . VAL A 1 199 ? 6.094 30.281 11.695 1 98.5 199 VAL A N 1
ATOM 1480 C CA . VAL A 1 199 ? 4.75 30.844 11.805 1 98.5 199 VAL A CA 1
ATOM 1481 C C . VAL A 1 199 ? 3.912 30 12.758 1 98.5 199 VAL A C 1
ATOM 1483 O O . VAL A 1 199 ? 2.846 30.422 13.211 1 98.5 199 VAL A O 1
ATOM 1486 N N . GLY A 1 200 ? 4.422 28.812 13.117 1 98.62 200 GLY A N 1
ATOM 1487 C CA . GLY A 1 200 ? 3.535 28.016 13.945 1 98.62 200 GLY A CA 1
ATOM 1488 C C . GLY A 1 200 ? 4.227 26.812 14.57 1 98.62 200 GLY A C 1
ATOM 1489 O O . GLY A 1 200 ? 5.457 26.734 14.586 1 98.62 200 GLY A O 1
ATOM 1490 N N . ILE A 1 201 ? 3.414 25.922 15.203 1 98.44 201 ILE A N 1
ATOM 1491 C CA . ILE A 1 201 ? 3.822 24.656 15.812 1 98.44 201 ILE A CA 1
ATOM 1492 C C . ILE A 1 201 ? 2.797 23.578 15.492 1 98.44 201 ILE A C 1
ATOM 1494 O O . ILE A 1 201 ? 1.596 23.844 15.422 1 98.44 201 ILE A O 1
ATOM 1498 N N . ASP A 1 202 ? 3.318 22.422 15.164 1 97.69 202 ASP A N 1
ATOM 1499 C CA . ASP A 1 202 ? 2.48 21.297 14.758 1 97.69 202 ASP A CA 1
ATOM 1500 C C . ASP A 1 202 ? 2.732 20.094 15.648 1 97.69 202 ASP A C 1
ATOM 1502 O O . ASP A 1 202 ? 3.869 19.828 16.047 1 97.69 202 ASP A O 1
ATOM 1506 N N . CYS A 1 203 ? 1.652 19.359 15.953 1 95.5 203 CYS A N 1
ATOM 1507 C CA . CYS A 1 203 ? 1.744 18.109 16.703 1 95.5 203 CYS A CA 1
ATOM 1508 C C . CYS A 1 203 ? 0.725 17.094 16.203 1 95.5 203 CYS A C 1
ATOM 1510 O O . CYS A 1 203 ? -0.388 17.469 15.82 1 95.5 203 CYS A O 1
ATOM 1512 N N . HIS A 1 204 ? 1.08 15.898 16.109 1 93.81 204 HIS A N 1
ATOM 1513 C CA . HIS A 1 204 ? 0.221 14.766 15.758 1 93.81 204 HIS A CA 1
ATOM 1514 C C . HIS A 1 204 ? 0.555 13.547 16.609 1 93.81 204 HIS A C 1
ATOM 1516 O O . HIS A 1 204 ? 1.684 13.047 16.578 1 93.81 204 HIS A O 1
ATOM 1522 N N . ILE A 1 205 ? -0.361 12.977 17.297 1 89.75 205 ILE A N 1
ATOM 1523 C CA . ILE A 1 205 ? 0.012 12.031 18.344 1 89.75 205 ILE A CA 1
ATOM 1524 C C . ILE A 1 205 ? -0.412 10.625 17.938 1 89.75 205 ILE A C 1
ATOM 1526 O O . ILE A 1 205 ? -0.114 9.648 18.641 1 89.75 205 ILE A O 1
ATOM 1530 N N . GLY A 1 206 ? -1.197 10.492 16.797 1 88.81 206 GLY A N 1
ATOM 1531 C CA . GLY A 1 206 ? -1.533 9.141 16.359 1 88.81 206 GLY A CA 1
ATOM 1532 C C . GLY A 1 206 ? -2.846 9.062 15.609 1 88.81 206 GLY A C 1
ATOM 1533 O O . GLY A 1 206 ? -3.264 10.039 14.977 1 88.81 206 GLY A O 1
ATOM 1534 N N . SER A 1 207 ? -3.316 7.809 15.57 1 90.25 207 SER A N 1
ATOM 1535 C CA . SER A 1 207 ? -4.555 7.516 14.852 1 90.25 207 SER A CA 1
ATOM 1536 C C . SER A 1 207 ? -5.504 6.68 15.703 1 90.25 207 SER A C 1
ATOM 1538 O O . SER A 1 207 ? -5.074 6.02 16.656 1 90.25 207 SER A O 1
ATOM 1540 N N . GLN A 1 208 ? -6.77 6.754 15.398 1 93 208 GLN A N 1
ATOM 1541 C CA . GLN A 1 208 ? -7.805 5.957 16.047 1 93 208 GLN A CA 1
ATOM 1542 C C . GLN A 1 208 ? -7.77 6.145 17.562 1 93 208 GLN A C 1
ATOM 1544 O O . GLN A 1 208 ? -7.742 5.168 18.312 1 93 208 GLN A O 1
ATOM 1549 N N . ILE A 1 209 ? -7.609 7.402 17.953 1 92.56 209 ILE A N 1
ATOM 1550 C CA . ILE A 1 209 ? -7.625 7.762 19.359 1 92.56 209 ILE A CA 1
ATOM 1551 C C . ILE A 1 209 ? -9.07 7.949 19.828 1 92.56 209 ILE A C 1
ATOM 1553 O O . ILE A 1 209 ? -9.797 8.789 19.297 1 92.56 209 ILE A O 1
ATOM 1557 N N . THR A 1 210 ? -9.406 7.191 20.844 1 93.31 210 THR A N 1
ATOM 1558 C CA . THR A 1 210 ? -10.82 7.176 21.203 1 93.31 210 THR A CA 1
ATOM 1559 C C . THR A 1 210 ? -11.031 7.77 22.594 1 93.31 210 THR A C 1
ATOM 1561 O O . THR A 1 210 ? -12.078 7.566 23.219 1 93.31 210 THR A O 1
ATOM 1564 N N . GLN A 1 211 ? -10.008 8.461 23.094 1 93.56 211 GLN A N 1
ATOM 1565 C CA . GLN A 1 211 ? -10.102 9.156 24.375 1 93.56 211 GLN A CA 1
ATOM 1566 C C . GLN A 1 211 ? -9.57 10.578 24.266 1 93.56 211 GLN A C 1
ATOM 1568 O O . GLN A 1 211 ? -8.633 10.844 23.5 1 93.56 211 GLN A O 1
ATOM 1573 N N . ALA A 1 212 ? -10.125 11.477 25.078 1 94.56 212 ALA A N 1
ATOM 1574 C CA . ALA A 1 212 ? -9.734 12.883 25.016 1 94.56 212 ALA A CA 1
ATOM 1575 C C . ALA A 1 212 ? -8.422 13.125 25.75 1 94.56 212 ALA A C 1
ATOM 1577 O O . ALA A 1 212 ? -7.664 14.031 25.406 1 94.56 212 ALA A O 1
ATOM 1578 N N . GLY A 1 213 ? -8.141 12.32 26.734 1 94.25 213 GLY A N 1
ATOM 1579 C CA . GLY A 1 213 ? -7.008 12.508 27.625 1 94.25 213 GLY A CA 1
ATOM 1580 C C . GLY A 1 213 ? -5.703 12.75 26.875 1 94.25 213 GLY A C 1
ATOM 1581 O O . GLY A 1 213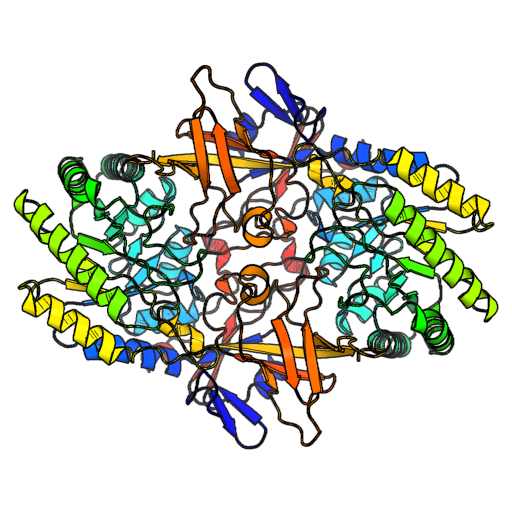 ? -5.02 13.75 27.125 1 94.25 213 GLY A O 1
ATOM 1582 N N . PRO A 1 214 ? -5.414 11.852 26 1 93.75 214 PRO A N 1
ATOM 1583 C CA . PRO A 1 214 ? -4.156 12.008 25.266 1 93.75 214 PRO A CA 1
ATOM 1584 C C . PRO A 1 214 ? -4.074 13.344 24.516 1 93.75 214 PRO A C 1
ATOM 1586 O O . PRO A 1 214 ? -2.994 13.938 24.422 1 93.75 214 PRO A O 1
ATOM 1589 N N . TYR A 1 215 ? -5.148 13.875 24.016 1 95.25 215 TYR A N 1
ATOM 1590 C CA . TYR A 1 215 ? -5.16 15.156 23.328 1 95.25 215 TYR A CA 1
ATOM 1591 C C . TYR A 1 215 ? -4.844 16.297 24.297 1 95.25 215 TYR A C 1
ATOM 1593 O O . TYR A 1 215 ? -4.051 17.188 23.969 1 95.25 215 TYR A O 1
ATOM 1601 N N . LEU A 1 216 ? -5.465 16.234 25.406 1 96.44 216 LEU A N 1
ATOM 1602 C CA . LEU A 1 216 ? -5.27 17.281 26.391 1 96.44 216 LEU A CA 1
ATOM 1603 C C . LEU A 1 216 ? -3.846 17.266 26.938 1 96.44 216 LEU A C 1
ATOM 1605 O O . LEU A 1 216 ? -3.234 18.328 27.109 1 96.44 216 LEU A O 1
ATOM 1609 N N . ASP A 1 217 ? -3.33 16.094 27.141 1 95.31 217 ASP A N 1
ATOM 1610 C CA . ASP A 1 217 ? -1.949 15.969 27.594 1 95.31 217 ASP A CA 1
ATOM 1611 C C . ASP A 1 217 ? -0.978 16.531 26.547 1 95.31 217 ASP A C 1
ATOM 1613 O O . ASP A 1 217 ? -0.049 17.266 26.891 1 95.31 217 ASP A O 1
ATOM 1617 N N . ALA A 1 218 ? -1.183 16.156 25.328 1 94.69 218 ALA A N 1
ATOM 1618 C CA . ALA A 1 218 ? -0.339 16.656 24.25 1 94.69 218 ALA A CA 1
ATOM 1619 C C . ALA A 1 218 ? -0.433 18.172 24.141 1 94.69 218 ALA A C 1
ATOM 1621 O O . ALA A 1 218 ? 0.577 18.844 23.938 1 94.69 218 ALA A O 1
ATOM 1622 N N . LEU A 1 219 ? -1.622 18.703 24.266 1 97.06 219 LEU A N 1
ATOM 1623 C CA . LEU A 1 219 ? -1.836 20.141 24.188 1 97.06 219 LEU A CA 1
ATOM 1624 C C . LEU A 1 219 ? -1.043 20.875 25.266 1 97.06 219 LEU A C 1
ATOM 1626 O O . LEU A 1 219 ? -0.387 21.875 24.984 1 97.06 219 LEU A O 1
ATOM 1630 N N . ASP A 1 220 ? -1.077 20.359 26.469 1 96.75 220 ASP A N 1
ATOM 1631 C CA . ASP A 1 220 ? -0.343 21 27.562 1 96.75 220 ASP A CA 1
ATOM 1632 C C . ASP A 1 220 ? 1.151 21.062 27.25 1 96.75 220 ASP A C 1
ATOM 1634 O O . ASP A 1 220 ? 1.788 22.094 27.453 1 96.75 220 ASP A O 1
ATOM 1638 N N . ARG A 1 221 ? 1.632 20.047 26.719 1 94.88 221 ARG A N 1
ATOM 1639 C CA . ARG A 1 221 ? 3.053 19.984 26.391 1 94.88 221 ARG A CA 1
ATOM 1640 C C . ARG A 1 221 ? 3.387 20.938 25.25 1 94.88 221 ARG A C 1
ATOM 1642 O O . ARG A 1 221 ? 4.441 21.578 25.25 1 94.88 221 ARG A O 1
ATOM 1649 N N . VAL A 1 222 ? 2.533 20.984 24.297 1 96.56 222 VAL A N 1
ATOM 1650 C CA . VAL A 1 222 ? 2.732 21.859 23.141 1 96.56 222 VAL A CA 1
ATOM 1651 C C . VAL A 1 222 ? 2.705 23.312 23.609 1 96.56 222 VAL A C 1
ATOM 1653 O O . VAL A 1 222 ? 3.523 24.125 23.172 1 96.56 222 VAL A O 1
ATOM 1656 N N . LEU A 1 223 ? 1.759 23.656 24.516 1 97.62 223 LEU A N 1
ATOM 1657 C CA . LEU A 1 223 ? 1.664 25.031 25 1 97.62 223 LEU A CA 1
ATOM 1658 C C . LEU A 1 223 ? 2.893 25.391 25.828 1 97.62 223 LEU A C 1
ATOM 1660 O O . LEU A 1 223 ? 3.367 26.531 25.766 1 97.62 223 LEU A O 1
ATOM 1664 N N . ASP A 1 224 ? 3.42 24.422 26.578 1 96.94 224 ASP A N 1
ATOM 1665 C CA . ASP A 1 224 ? 4.688 24.641 27.266 1 96.94 224 ASP A CA 1
ATOM 1666 C C . ASP A 1 224 ? 5.789 25 26.266 1 96.94 224 ASP A C 1
ATOM 1668 O O . ASP A 1 224 ? 6.582 25.922 26.516 1 96.94 224 ASP A O 1
ATOM 1672 N N . LEU A 1 225 ? 5.828 24.328 25.219 1 96.69 225 LEU A N 1
ATOM 1673 C CA . LEU A 1 225 ? 6.844 24.547 24.203 1 96.69 225 LEU A CA 1
ATOM 1674 C C . LEU A 1 225 ? 6.637 25.906 23.531 1 96.69 225 LEU A C 1
ATOM 1676 O O . LEU A 1 225 ? 7.609 26.594 23.203 1 96.69 225 LEU A O 1
ATOM 1680 N N . VAL A 1 226 ? 5.398 26.234 23.266 1 97.81 226 VAL A N 1
ATOM 1681 C CA . VAL A 1 226 ? 5.074 27.531 22.672 1 97.81 226 VAL A CA 1
ATOM 1682 C C . VAL A 1 226 ? 5.641 28.641 23.547 1 97.81 226 VAL A C 1
ATOM 1684 O O . VAL A 1 226 ? 6.309 29.547 23.047 1 97.81 226 VAL A O 1
ATOM 1687 N N . GLU A 1 227 ? 5.391 28.562 24.797 1 98 227 GLU A N 1
ATOM 1688 C CA . GLU A 1 227 ? 5.867 29.578 25.734 1 98 227 GLU A CA 1
ATOM 1689 C C . GLU A 1 227 ? 7.391 29.641 25.766 1 98 227 GLU A C 1
ATOM 1691 O O . GLU A 1 227 ? 7.977 30.734 25.781 1 98 227 GLU A O 1
ATOM 1696 N N . ALA A 1 228 ? 7.992 28.484 25.719 1 97.75 228 ALA A N 1
ATOM 1697 C CA . ALA A 1 228 ? 9.453 28.422 25.719 1 97.75 228 ALA A CA 1
ATOM 1698 C C . ALA A 1 228 ? 10.031 29.031 24.438 1 97.75 228 ALA A C 1
ATOM 1700 O O . ALA A 1 228 ? 11.031 29.734 24.484 1 97.75 228 ALA A O 1
ATOM 1701 N N . VAL A 1 229 ? 9.477 28.766 23.328 1 98.12 229 VAL A N 1
ATOM 1702 C CA . VAL A 1 229 ? 9.914 29.281 22.031 1 98.12 229 VAL A CA 1
ATOM 1703 C C . VAL A 1 229 ? 9.734 30.797 22 1 98.12 229 VAL A C 1
ATOM 1705 O O . VAL A 1 229 ? 10.633 31.531 21.562 1 98.12 229 VAL A O 1
ATOM 1708 N N . GLU A 1 230 ? 8.641 31.25 22.484 1 97.81 230 GLU A N 1
ATOM 1709 C CA . GLU A 1 230 ? 8.344 32.688 22.453 1 97.81 230 GLU A CA 1
ATOM 1710 C C . GLU A 1 230 ? 9.242 33.469 23.406 1 97.81 230 GLU A C 1
ATOM 1712 O O . GLU A 1 230 ? 9.555 34.625 23.172 1 97.81 230 GLU A O 1
ATOM 1717 N N . ALA A 1 231 ? 9.609 32.812 24.422 1 97.56 231 ALA A N 1
ATOM 1718 C CA . ALA A 1 231 ? 10.562 33.406 25.359 1 97.56 231 ALA A CA 1
ATOM 1719 C C . ALA A 1 231 ? 11.883 33.719 24.656 1 97.56 231 ALA A C 1
ATOM 1721 O O . ALA A 1 231 ? 12.656 34.562 25.109 1 97.56 231 ALA A O 1
ATOM 1722 N N . GLN A 1 232 ? 12.117 33.094 23.547 1 96.94 232 GLN A N 1
ATOM 1723 C CA . GLN A 1 232 ? 13.32 33.344 22.766 1 96.94 232 GLN A CA 1
ATOM 1724 C C . GLN A 1 232 ? 13.086 34.469 21.734 1 96.94 232 GLN A C 1
ATOM 1726 O O . GLN A 1 232 ? 13.945 34.719 20.906 1 96.94 232 GLN A O 1
ATOM 1731 N N . GLY A 1 233 ? 11.961 35.062 21.766 1 97.44 233 GLY A N 1
ATOM 1732 C CA . GLY A 1 233 ? 11.641 36.156 20.859 1 97.44 233 GLY A CA 1
ATOM 1733 C C . GLY A 1 233 ? 11.055 35.688 19.547 1 97.44 233 GLY A C 1
ATOM 1734 O O . GLY A 1 233 ? 10.984 36.469 18.594 1 97.44 233 GLY A O 1
ATOM 1735 N N . ILE A 1 234 ? 10.695 34.438 19.438 1 97.88 234 ILE A N 1
ATOM 1736 C CA . ILE A 1 234 ? 10.109 33.906 18.219 1 97.88 234 ILE A CA 1
ATOM 1737 C C . ILE A 1 234 ? 8.594 33.812 18.375 1 97.88 234 ILE A C 1
ATOM 1739 O O . ILE A 1 234 ? 8.086 33.031 19.188 1 97.88 234 ILE A O 1
ATOM 1743 N N . ALA A 1 235 ? 7.848 34.5 17.625 1 96.5 235 ALA A N 1
ATOM 1744 C CA . ALA A 1 235 ? 6.391 34.5 17.719 1 96.5 235 ALA A CA 1
ATOM 1745 C C . ALA A 1 235 ? 5.77 33.375 16.906 1 96.5 235 ALA A C 1
ATOM 1747 O O . ALA A 1 235 ? 6.18 33.125 15.773 1 96.5 235 ALA A O 1
ATOM 1748 N N . LEU A 1 236 ? 4.82 32.719 17.422 1 98 236 LEU A N 1
ATOM 1749 C CA . LEU A 1 236 ? 4.066 31.688 16.734 1 98 236 LEU A CA 1
ATOM 1750 C C . LEU A 1 236 ? 2.625 32.125 16.5 1 98 236 LEU A C 1
ATOM 1752 O O . LEU A 1 236 ? 1.928 32.5 17.438 1 98 236 LEU A O 1
ATOM 1756 N N . HIS A 1 237 ? 2.27 32 15.297 1 97.69 237 HIS A N 1
ATOM 1757 C CA . HIS A 1 237 ? 0.97 32.5 14.844 1 97.69 237 HIS A CA 1
ATOM 1758 C C . HIS A 1 237 ? -0.114 31.453 15.062 1 97.69 237 HIS A C 1
ATOM 1760 O O . HIS A 1 237 ? -1.23 31.766 15.469 1 97.69 237 HIS A O 1
ATOM 1766 N N . HIS A 1 238 ? 0.189 30.266 14.758 1 98.44 238 HIS A N 1
ATOM 1767 C CA . HIS A 1 238 ? -0.87 29.266 14.828 1 98.44 238 HIS A CA 1
ATOM 1768 C C . HIS A 1 238 ? -0.399 28.016 15.562 1 98.44 238 HIS A C 1
ATOM 1770 O O . HIS A 1 238 ? 0.805 27.781 15.68 1 98.44 238 HIS A O 1
ATOM 1776 N N . LEU A 1 239 ? -1.409 27.266 16.125 1 98.25 239 LEU A N 1
ATOM 1777 C CA . LEU A 1 239 ? -1.288 25.938 16.719 1 98.25 239 LEU A CA 1
ATOM 1778 C C . LEU A 1 239 ? -1.977 24.891 15.852 1 98.25 239 LEU A C 1
ATOM 1780 O O . LEU A 1 239 ? -3.184 24.969 15.609 1 98.25 239 LEU A O 1
ATOM 1784 N N . ASP A 1 240 ? -1.203 23.984 15.336 1 98.5 240 ASP A N 1
ATOM 1785 C CA . ASP A 1 240 ? -1.767 22.828 14.641 1 98.5 240 ASP A CA 1
ATOM 1786 C C . ASP A 1 240 ? -1.818 21.609 15.562 1 98.5 240 ASP A C 1
ATOM 1788 O O . ASP A 1 240 ? -0.78 21.047 15.906 1 98.5 240 ASP A O 1
ATOM 1792 N N . LEU A 1 241 ? -3.016 21.203 15.836 1 97.25 241 LEU A N 1
ATOM 1793 C CA . LEU A 1 241 ? -3.199 20.172 16.844 1 97.25 241 LEU A CA 1
ATOM 1794 C C . LEU A 1 241 ? -3.352 18.797 16.203 1 97.25 241 LEU A C 1
ATOM 1796 O O . LEU A 1 241 ? -3.703 17.828 16.875 1 97.25 241 LEU A O 1
ATOM 1800 N N . GLY A 1 242 ? -3.127 18.734 14.93 1 96.31 242 GLY A N 1
ATOM 1801 C CA . GLY A 1 242 ? -3.119 17.469 14.234 1 96.31 242 GLY A CA 1
ATOM 1802 C C . GLY A 1 242 ? -4.488 16.812 14.148 1 96.31 242 GLY A C 1
ATOM 1803 O O . GLY A 1 242 ? -5.504 17.516 14.062 1 96.31 242 GLY A O 1
ATOM 1804 N N . GLY A 1 243 ? -4.473 15.555 13.898 1 95.31 243 GLY A N 1
ATOM 1805 C CA . GLY A 1 243 ? -5.676 14.742 13.797 1 95.31 243 GLY A CA 1
ATOM 1806 C C . GLY A 1 243 ? -5.641 13.508 14.672 1 95.31 243 GLY A C 1
ATOM 1807 O O . GLY A 1 243 ? -5.188 13.562 15.82 1 95.31 243 GLY A O 1
ATOM 1808 N N . GLY A 1 244 ? -6.316 12.508 14.211 1 94.25 244 GLY A N 1
ATOM 1809 C CA . GLY A 1 244 ? -6.148 11.227 14.875 1 94.25 244 GLY A CA 1
ATOM 1810 C C . GLY A 1 244 ? -7.406 10.742 15.57 1 94.25 244 GLY A C 1
ATOM 1811 O O . GLY A 1 244 ? -7.477 9.602 16.016 1 94.25 244 GLY A O 1
ATOM 1812 N N . LEU A 1 245 ? -8.469 11.609 15.57 1 96.94 245 LEU A N 1
ATOM 1813 C CA . LEU A 1 245 ? -9.695 11.188 16.234 1 96.94 245 LEU A CA 1
ATOM 1814 C C . LEU A 1 245 ? -10.25 9.914 15.609 1 96.94 245 LEU A C 1
ATOM 1816 O O . LEU A 1 245 ? -10.391 9.836 14.391 1 96.94 245 LEU A O 1
ATOM 1820 N N . GLY A 1 246 ? -10.492 8.953 16.5 1 96.38 246 GLY A N 1
ATOM 1821 C CA . GLY A 1 246 ? -10.953 7.648 16.047 1 96.38 246 GLY A CA 1
ATOM 1822 C C . GLY A 1 246 ? -12.43 7.621 15.711 1 96.38 246 GLY A C 1
ATOM 1823 O O . GLY A 1 246 ? -13.133 8.617 15.898 1 96.38 246 GLY A O 1
ATOM 1824 N N . ILE A 1 247 ? -12.836 6.535 15.133 1 97.12 247 ILE A N 1
ATOM 1825 C CA . ILE A 1 247 ? -14.227 6.293 14.758 1 97.12 247 ILE A CA 1
ATOM 1826 C C . ILE A 1 247 ? -14.688 4.945 15.312 1 97.12 247 ILE A C 1
ATOM 1828 O O . ILE A 1 247 ? -13.898 4.227 15.938 1 97.12 247 ILE A O 1
ATOM 1832 N N . THR A 1 248 ? -15.961 4.703 15.141 1 96.38 248 THR A N 1
ATOM 1833 C CA . THR A 1 248 ? -16.516 3.406 15.531 1 96.38 248 THR A CA 1
ATOM 1834 C C . THR A 1 248 ? -16.344 2.389 14.406 1 96.38 248 THR A C 1
ATOM 1836 O O . THR A 1 248 ? -16.812 2.605 13.289 1 96.38 248 THR A O 1
ATOM 1839 N N . TYR A 1 249 ? -15.703 1.377 14.648 1 95.62 249 TYR A N 1
ATOM 1840 C CA . TYR A 1 249 ? -15.625 0.22 13.766 1 95.62 249 TYR A CA 1
ATOM 1841 C C . TYR A 1 249 ? -16.516 -0.908 14.266 1 95.62 249 TYR A C 1
ATOM 1843 O O . TYR A 1 249 ? -17.219 -1.555 13.477 1 95.62 249 TYR A O 1
ATOM 1851 N N . ASP A 1 250 ? -16.469 -1.047 15.344 1 90.19 250 ASP A N 1
ATOM 1852 C CA . ASP A 1 250 ? -17.25 -2.066 16.031 1 90.19 250 ASP A CA 1
ATOM 1853 C C . ASP A 1 250 ? -18.016 -1.471 17.219 1 90.19 250 ASP A C 1
ATOM 1855 O O . ASP A 1 250 ? -18.969 -0.722 17.047 1 90.19 250 ASP A O 1
ATOM 1859 N N . GLY A 1 251 ? -17.375 -1.327 18.312 1 88.38 251 GLY A N 1
ATOM 1860 C CA . GLY A 1 251 ? -18.031 -0.881 19.531 1 88.38 251 GLY A CA 1
ATOM 1861 C C . GLY A 1 251 ? -17.297 0.271 20.219 1 88.38 251 GLY A C 1
ATOM 1862 O O . GLY A 1 251 ? -17.703 0.712 21.297 1 88.38 251 GLY A O 1
ATOM 1863 N N . GLU A 1 252 ? -16.312 0.806 19.562 1 92.06 252 GLU A N 1
ATOM 1864 C CA . GLU A 1 252 ? -15.625 1.954 20.141 1 92.06 252 GLU A CA 1
ATOM 1865 C C . GLU A 1 252 ? -16.578 3.133 20.344 1 92.06 252 GLU A C 1
ATOM 1867 O O . GLU A 1 252 ? -17.547 3.275 19.609 1 92.06 252 GLU A O 1
ATOM 1872 N N . ARG A 1 253 ? -16.281 3.979 21.328 1 91.94 253 ARG A N 1
ATOM 1873 C CA . ARG A 1 253 ? -17.062 5.184 21.609 1 91.94 253 ARG A CA 1
ATOM 1874 C C . ARG A 1 253 ? -16.156 6.41 21.688 1 91.94 253 ARG A C 1
ATOM 1876 O O . ARG A 1 253 ? -16 7.016 22.75 1 91.94 253 ARG A O 1
ATOM 1883 N N . PRO A 1 254 ? -15.617 6.773 20.516 1 95.5 254 PRO A N 1
ATOM 1884 C CA . PRO A 1 254 ? -14.82 8 20.531 1 95.5 254 PRO A CA 1
ATOM 1885 C C . PRO A 1 254 ? -15.625 9.219 20.984 1 95.5 254 PRO A C 1
ATOM 1887 O O . PRO A 1 254 ? -16.844 9.242 20.844 1 95.5 254 PRO A O 1
ATOM 1890 N N . PRO A 1 255 ? -14.867 10.188 21.562 1 95.69 255 PRO A N 1
ATOM 1891 C CA . PRO A 1 255 ? -15.578 11.43 21.875 1 95.69 255 PRO A CA 1
ATOM 1892 C C . PRO A 1 255 ? -16.234 12.055 20.656 1 95.69 255 PRO A C 1
ATOM 1894 O O . PRO A 1 255 ? -15.688 11.977 19.547 1 95.69 255 PRO A O 1
ATOM 1897 N N . ALA A 1 256 ? -17.375 12.711 21.016 1 97.06 256 ALA A N 1
ATOM 1898 C CA . ALA A 1 256 ? -17.938 13.516 19.938 1 97.06 256 ALA A CA 1
ATOM 1899 C C . ALA A 1 256 ? -16.969 14.609 19.484 1 97.06 256 ALA A C 1
ATOM 1901 O O . ALA A 1 256 ? -16.281 15.211 20.328 1 97.06 256 ALA A O 1
ATOM 1902 N N . ILE A 1 257 ? -16.922 14.891 18.203 1 97.94 257 ILE A N 1
ATOM 1903 C CA . ILE A 1 257 ? -16.016 15.875 17.625 1 97.94 257 ILE A CA 1
ATOM 1904 C C . ILE A 1 257 ? -16.156 17.203 18.359 1 97.94 257 ILE A C 1
ATOM 1906 O O . ILE A 1 257 ? -15.164 17.766 18.828 1 97.94 257 ILE A O 1
ATOM 1910 N N . GLY A 1 258 ? -17.391 17.641 18.469 1 97.81 258 GLY A N 1
ATOM 1911 C CA . GLY A 1 258 ? -17.641 18.922 19.109 1 97.81 258 GLY A CA 1
ATOM 1912 C C . GLY A 1 258 ? -17.156 18.969 20.547 1 97.81 258 GLY A C 1
ATOM 1913 O O . GLY A 1 258 ? -16.609 19.984 20.984 1 97.81 258 GLY A O 1
ATOM 1914 N N . GLU A 1 259 ? -17.312 17.906 21.219 1 97.38 259 GLU A N 1
ATOM 1915 C CA . GLU A 1 259 ? -16.891 17.828 22.609 1 97.38 259 GLU A CA 1
ATOM 1916 C C . GLU A 1 259 ? -15.383 17.922 22.75 1 97.38 259 GLU A C 1
ATOM 1918 O O . GLU A 1 259 ? -14.867 18.672 23.578 1 97.38 259 GLU A O 1
ATOM 1923 N N . LEU A 1 260 ? -14.703 17.109 22 1 97.94 260 LEU A N 1
ATOM 1924 C CA . LEU A 1 260 ? -13.242 17.125 22.047 1 97.94 260 LEU A CA 1
ATOM 1925 C C . LEU A 1 260 ? -12.703 18.5 21.719 1 97.94 260 LEU A C 1
ATOM 1927 O O . LEU A 1 260 ? -11.867 19.047 22.438 1 97.94 260 LEU A O 1
ATOM 1931 N N . VAL A 1 261 ? -13.195 19.109 20.625 1 98.38 261 VAL A N 1
ATOM 1932 C CA . VAL A 1 261 ? -12.703 20.391 20.156 1 98.38 261 VAL A CA 1
ATOM 1933 C C . VAL A 1 261 ? -12.977 21.469 21.203 1 98.38 261 VAL A C 1
ATOM 1935 O O . VAL A 1 261 ? -12.109 22.297 21.484 1 98.38 261 VAL A O 1
ATOM 1938 N N . THR A 1 262 ? -14.148 21.406 21.781 1 97.75 262 THR A N 1
ATOM 1939 C CA . THR A 1 262 ? -14.5 22.375 22.797 1 97.75 262 THR A CA 1
ATOM 1940 C C . THR A 1 262 ? -13.555 22.297 23.984 1 97.75 262 THR A C 1
ATOM 1942 O O . THR A 1 262 ? -13.078 23.312 24.484 1 97.75 262 THR A O 1
ATOM 1945 N N . ARG A 1 263 ? -13.266 21.109 24.422 1 97.81 263 ARG A N 1
ATOM 1946 C CA . ARG A 1 263 ? -12.359 20.922 25.547 1 97.81 263 ARG A CA 1
ATOM 1947 C C . ARG A 1 263 ? -10.969 21.453 25.234 1 97.81 263 ARG A C 1
ATOM 1949 O O . ARG A 1 263 ? -10.32 22.062 26.078 1 97.81 263 ARG A O 1
ATOM 1956 N N . LEU A 1 264 ? -10.539 21.219 24.062 1 98.19 264 LEU A N 1
ATOM 1957 C CA . LEU A 1 264 ? -9.219 21.688 23.656 1 98.19 264 LEU A CA 1
ATOM 1958 C C . LEU A 1 264 ? -9.18 23.219 23.594 1 98.19 264 LEU A C 1
ATOM 1960 O O . LEU A 1 264 ? -8.227 23.828 24.078 1 98.19 264 LEU A O 1
ATOM 1964 N N . VAL A 1 265 ? -10.188 23.828 23.031 1 97.88 265 VAL A N 1
ATOM 1965 C CA . VAL A 1 265 ? -10.273 25.281 22.906 1 97.88 265 VAL A CA 1
ATOM 1966 C C . VAL A 1 265 ? -10.312 25.922 24.297 1 97.88 265 VAL A C 1
ATOM 1968 O O . VAL A 1 265 ? -9.633 26.922 24.547 1 97.88 265 VAL A O 1
ATOM 1971 N N . GLU A 1 266 ? -11.078 25.297 25.156 1 97.81 266 GLU A N 1
ATOM 1972 C CA . GLU A 1 266 ? -11.164 25.797 26.531 1 97.81 266 GLU A CA 1
ATOM 1973 C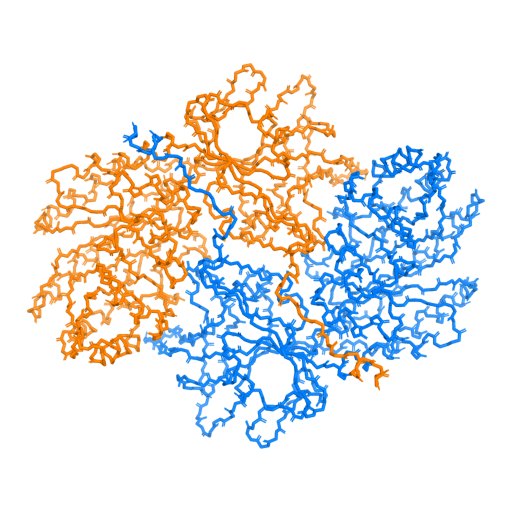 C . GLU A 1 266 ? -9.805 25.75 27.219 1 97.81 266 GLU A C 1
ATOM 1975 O O . GLU A 1 266 ? -9.445 26.672 27.953 1 97.81 266 GLU A O 1
ATOM 1980 N N . ARG A 1 267 ? -9.125 24.656 27.016 1 97.94 267 ARG A N 1
ATOM 1981 C CA . ARG A 1 267 ? -7.789 24.531 27.594 1 97.94 267 ARG A CA 1
ATOM 1982 C C . ARG A 1 267 ? -6.844 25.594 27.031 1 97.94 267 ARG A C 1
ATOM 1984 O O . ARG A 1 267 ? -6.047 26.172 27.781 1 97.94 267 ARG A O 1
ATOM 1991 N N . ILE A 1 268 ? -6.883 25.875 25.781 1 98.31 268 ILE A N 1
ATOM 1992 C CA . ILE A 1 268 ? -6.066 26.891 25.109 1 98.31 268 ILE A CA 1
ATOM 1993 C C . ILE A 1 268 ? -6.359 28.266 25.719 1 98.31 268 ILE A C 1
ATOM 1995 O O . ILE A 1 268 ? -5.438 29.016 26.047 1 98.31 268 ILE A O 1
ATOM 1999 N N . ASP A 1 269 ? -7.617 28.578 25.891 1 97.75 269 ASP A N 1
ATOM 2000 C CA . ASP A 1 269 ? -8.031 29.859 26.469 1 97.75 269 ASP A CA 1
ATOM 2001 C C . ASP A 1 269 ? -7.551 29.984 27.906 1 97.75 269 ASP A C 1
ATOM 2003 O O . ASP A 1 269 ? -7.047 31.047 28.312 1 97.75 269 ASP A O 1
ATOM 2007 N N . ALA A 1 270 ? -7.742 28.938 28.625 1 97.88 270 ALA A N 1
ATOM 2008 C CA . ALA A 1 270 ? -7.371 28.938 30.031 1 97.88 270 ALA A CA 1
ATOM 2009 C C . ALA A 1 270 ? -5.879 29.203 30.203 1 97.88 270 ALA A C 1
ATOM 2011 O O . ALA A 1 270 ? -5.457 29.781 31.203 1 97.88 270 ALA A O 1
ATOM 2012 N N . ARG A 1 271 ? -5.156 28.875 29.234 1 97.31 271 ARG A N 1
ATOM 2013 C CA . ARG A 1 271 ? -3.707 29.031 29.297 1 97.31 271 ARG A CA 1
ATOM 2014 C C . ARG A 1 271 ? -3.26 30.328 28.641 1 97.31 271 ARG A C 1
ATOM 2016 O O . ARG A 1 271 ? -2.061 30.578 28.5 1 97.31 271 ARG A O 1
ATOM 2023 N N . GLY A 1 272 ? -4.191 31.141 28.172 1 96.94 272 GLY A N 1
ATOM 2024 C CA . GLY A 1 272 ? -3.893 32.469 27.688 1 96.94 272 GLY A CA 1
ATOM 2025 C C . GLY A 1 272 ? -3.49 32.5 26.219 1 96.94 272 GLY A C 1
ATOM 2026 O O . GLY A 1 272 ? -2.852 33.438 25.766 1 96.94 272 GLY A O 1
ATOM 2027 N N . HIS A 1 273 ? -3.852 31.469 25.453 1 97.75 273 HIS A N 1
ATOM 2028 C CA . HIS A 1 273 ? -3.434 31.359 24.062 1 97.75 273 HIS A CA 1
ATOM 2029 C C . HIS A 1 273 ? -4.625 31.469 23.125 1 97.75 273 HIS A C 1
ATOM 2031 O O . HIS A 1 273 ? -4.562 31.031 21.969 1 97.75 273 HIS A O 1
ATOM 2037 N N . GLY A 1 274 ? -5.75 32.062 23.484 1 96.56 274 GLY A N 1
ATOM 2038 C CA . GLY A 1 274 ? -6.996 32.125 22.734 1 96.56 274 GLY A CA 1
ATOM 2039 C C . GLY A 1 274 ? -6.891 33 21.484 1 96.56 274 GLY A C 1
ATOM 2040 O O . GLY A 1 274 ? -7.75 32.938 20.609 1 96.56 274 GLY A O 1
ATOM 2041 N N . HIS A 1 275 ? -5.895 33.844 21.422 1 96.44 275 HIS A N 1
ATOM 2042 C CA . HIS A 1 275 ? -5.723 34.75 20.297 1 96.44 275 HIS A CA 1
ATOM 2043 C C . HIS A 1 275 ? -5.164 34.031 19.078 1 96.44 275 HIS A C 1
ATOM 2045 O O . HIS A 1 275 ? -5.141 34.594 17.984 1 96.44 275 HIS A O 1
ATOM 2051 N N . ARG A 1 276 ? -4.734 32.812 19.172 1 97.5 276 ARG A N 1
ATOM 2052 C CA . ARG A 1 276 ? -4.02 32.125 18.125 1 97.5 276 ARG A CA 1
ATOM 2053 C C . ARG A 1 276 ? -4.996 31.453 17.156 1 97.5 276 ARG A C 1
ATOM 2055 O O . ARG A 1 276 ? -6.094 31.047 17.547 1 97.5 276 ARG A O 1
ATOM 2062 N N . ARG A 1 277 ? -4.527 31.359 15.938 1 98.5 277 ARG A N 1
ATOM 2063 C CA . ARG A 1 277 ? -5.234 30.5 14.984 1 98.5 277 ARG A CA 1
ATOM 2064 C C . ARG A 1 277 ? -5.062 29.031 15.336 1 98.5 277 ARG A C 1
ATOM 2066 O O . ARG A 1 277 ? -3.969 28.594 15.695 1 98.5 277 ARG A O 1
ATOM 2073 N N . ILE A 1 278 ? -6.133 28.281 15.242 1 98.44 278 ILE A N 1
ATOM 2074 C CA . ILE A 1 278 ? -6.117 26.875 15.586 1 98.44 278 ILE A CA 1
ATOM 2075 C C . ILE A 1 278 ? -6.336 26.031 14.328 1 98.44 278 ILE A C 1
ATOM 2077 O O . ILE A 1 278 ? -7.262 26.297 13.555 1 98.44 278 ILE A O 1
ATOM 2081 N N . LEU A 1 279 ? -5.473 25.094 14.078 1 98.62 279 LEU A N 1
ATOM 2082 C CA . LEU A 1 279 ? -5.625 24.156 12.977 1 98.62 279 LEU A CA 1
ATOM 2083 C C . LEU A 1 279 ? -5.871 22.75 13.5 1 98.62 279 LEU A C 1
ATOM 2085 O O . LEU A 1 279 ? -5.328 22.359 14.539 1 98.62 279 LEU A O 1
ATOM 2089 N N . PHE A 1 280 ? -6.695 22 12.836 1 98.56 280 PHE A N 1
ATOM 2090 C CA . PHE A 1 280 ? -6.867 20.562 12.992 1 98.56 280 PHE A CA 1
ATOM 2091 C C . PHE A 1 280 ? -6.609 19.844 11.672 1 98.56 280 PHE A C 1
ATOM 2093 O O . PHE A 1 280 ? -6.805 20.406 10.602 1 98.56 280 PHE A O 1
ATOM 2100 N N . GLU A 1 281 ? -6.18 18.594 11.758 1 98.38 281 GLU A N 1
ATOM 2101 C CA . GLU A 1 281 ? -5.902 17.797 10.562 1 98.38 281 GLU A CA 1
ATOM 2102 C C . GLU A 1 281 ? -6.668 16.484 10.578 1 98.38 281 GLU A C 1
ATOM 2104 O O . GLU A 1 281 ? -6.074 15.414 10.43 1 98.38 281 GLU A O 1
ATOM 2109 N N . PRO A 1 282 ? -8 16.516 10.711 1 98.5 282 PRO A N 1
ATOM 2110 C CA . PRO A 1 282 ? -8.758 15.266 10.727 1 98.5 282 PRO A CA 1
ATOM 2111 C C . PRO A 1 282 ? -8.734 14.547 9.383 1 98.5 282 PRO A C 1
ATOM 2113 O O . PRO A 1 282 ? -8.75 15.188 8.328 1 98.5 282 PRO A O 1
ATOM 2116 N N . GLY A 1 283 ? -8.625 13.258 9.375 1 98.25 283 GLY A N 1
ATOM 2117 C CA . GLY A 1 283 ? -8.773 12.398 8.211 1 98.25 283 GLY A CA 1
ATOM 2118 C C . GLY A 1 283 ? -9.883 11.375 8.367 1 98.25 283 GLY A C 1
ATOM 2119 O O . GLY A 1 283 ? -11.031 11.625 7.973 1 98.25 283 GLY A O 1
ATOM 2120 N N . ARG A 1 284 ? -9.578 10.367 9.219 1 97.94 284 ARG A N 1
ATOM 2121 C CA . ARG A 1 284 ? -10.477 9.242 9.461 1 97.94 284 ARG A CA 1
ATOM 2122 C C . ARG A 1 284 ? -11.82 9.719 10 1 97.94 284 ARG A C 1
ATOM 2124 O O . ARG A 1 284 ? -12.875 9.227 9.594 1 97.94 284 ARG A O 1
ATOM 2131 N N . SER A 1 285 ? -11.859 10.68 10.867 1 98.38 285 SER A N 1
ATOM 2132 C CA . SER A 1 285 ? -13.078 11.125 11.523 1 98.38 285 SER A CA 1
ATOM 2133 C C . SER A 1 285 ? -13.992 11.867 10.555 1 98.38 285 SER A C 1
ATOM 2135 O O . SER A 1 285 ? -15.172 12.078 10.836 1 98.38 285 SER A O 1
ATOM 2137 N N . LEU A 1 286 ? -13.422 12.281 9.414 1 98.69 286 LEU A N 1
ATOM 2138 C CA . LEU A 1 286 ? -14.242 12.969 8.43 1 98.69 286 LEU A CA 1
ATOM 2139 C C . LEU A 1 286 ? -14.852 11.977 7.441 1 98.69 286 LEU A C 1
ATOM 2141 O O . LEU A 1 286 ? -15.977 12.164 6.977 1 98.69 286 LEU A O 1
ATOM 2145 N N . VAL A 1 287 ? -14.07 10.914 7.137 1 98.81 287 VAL A N 1
ATOM 2146 C CA . VAL A 1 287 ? -14.492 10.188 5.941 1 98.81 287 VAL A CA 1
ATOM 2147 C C . VAL A 1 287 ? -14.648 8.703 6.266 1 98.81 287 VAL A C 1
ATOM 2149 O O . VAL A 1 287 ? -15.242 7.953 5.488 1 98.81 287 VAL A O 1
ATOM 2152 N N . GLY A 1 288 ? -14.117 8.188 7.379 1 98.75 288 GLY A N 1
ATOM 2153 C CA . GLY A 1 288 ? -14.039 6.766 7.652 1 98.75 288 GLY A CA 1
ATOM 2154 C C . GLY A 1 288 ? -15.391 6.082 7.641 1 98.75 288 GLY A C 1
ATOM 2155 O O . GLY A 1 288 ? -15.633 5.18 6.836 1 98.75 288 GLY A O 1
ATOM 2156 N N . ASN A 1 289 ? -16.328 6.57 8.484 1 98.5 289 ASN A N 1
ATOM 2157 C CA . ASN A 1 289 ? -17.656 5.973 8.594 1 98.5 289 ASN A CA 1
ATOM 2158 C C . ASN A 1 289 ? -18.578 6.43 7.465 1 98.5 289 ASN A C 1
ATOM 2160 O O . ASN A 1 289 ? -19.719 5.973 7.355 1 98.5 289 ASN A O 1
ATOM 2164 N N . ALA A 1 290 ? -18.031 7.305 6.586 1 98.81 290 ALA A N 1
ATOM 2165 C CA . ALA A 1 290 ? -18.812 7.852 5.488 1 98.81 290 ALA A CA 1
ATOM 2166 C C . ALA A 1 290 ? -18.75 6.949 4.262 1 98.81 290 ALA A C 1
ATOM 2168 O O . ALA A 1 290 ? -19.406 7.215 3.248 1 98.81 290 ALA A O 1
ATOM 2169 N N . GLY A 1 291 ? -17.969 5.906 4.355 1 98.81 291 GLY A N 1
ATOM 2170 C CA . GLY A 1 291 ? -17.797 5.086 3.168 1 98.81 291 GLY A CA 1
ATOM 2171 C C . GLY A 1 291 ? -17.891 3.598 3.451 1 98.81 291 GLY A C 1
ATOM 2172 O O . GLY A 1 291 ? -17.578 3.152 4.559 1 98.81 291 GLY A O 1
ATOM 2173 N N . VAL A 1 292 ? -18.312 2.82 2.443 1 98.94 292 VAL A N 1
ATOM 2174 C CA . VAL A 1 292 ? -18.359 1.363 2.502 1 98.94 292 VAL A CA 1
ATOM 2175 C C . VAL A 1 292 ? -17.703 0.776 1.252 1 98.94 292 VAL A C 1
ATOM 2177 O O . VAL A 1 292 ? -17.547 1.47 0.245 1 98.94 292 VAL A O 1
ATOM 2180 N N . LEU A 1 293 ? -17.25 -0.43 1.363 1 99 293 LEU A N 1
ATOM 2181 C CA . LEU A 1 293 ? -16.828 -1.24 0.226 1 99 293 LEU A CA 1
ATOM 2182 C C . LEU A 1 293 ? -17.797 -2.387 -0.015 1 99 293 LEU A C 1
ATOM 2184 O O . LEU A 1 293 ? -17.984 -3.242 0.854 1 99 293 LEU A O 1
ATOM 2188 N N . VAL A 1 294 ? -18.406 -2.406 -1.15 1 99 294 VAL A N 1
ATOM 2189 C CA . VAL A 1 294 ? -19.375 -3.447 -1.497 1 99 294 VAL A CA 1
ATOM 2190 C C . VAL A 1 294 ? -18.688 -4.523 -2.338 1 99 294 VAL A C 1
ATOM 2192 O O . VAL A 1 294 ? -17.922 -4.211 -3.25 1 99 294 VAL A O 1
ATOM 2195 N N . SER A 1 295 ? -18.922 -5.715 -2.035 1 98.88 295 SER A N 1
ATOM 2196 C CA . SER A 1 295 ? -18.328 -6.871 -2.707 1 98.88 295 SER A CA 1
ATOM 2197 C C . SER A 1 295 ? -19.391 -7.938 -2.98 1 98.88 295 SER A C 1
ATOM 2199 O O . SER A 1 295 ? -20.438 -7.957 -2.336 1 98.88 295 SER A O 1
ATOM 2201 N N . GLU A 1 296 ? -19.141 -8.797 -3.914 1 98.88 296 GLU A N 1
ATOM 2202 C CA . GLU A 1 296 ? -20.031 -9.906 -4.242 1 98.88 296 GLU A CA 1
ATOM 2203 C C . GLU A 1 296 ? -19.484 -11.227 -3.717 1 98.88 296 GLU A C 1
ATOM 2205 O O . GLU A 1 296 ? -18.281 -11.5 -3.82 1 98.88 296 GLU A O 1
ATOM 2210 N N . VAL A 1 297 ? -20.359 -11.992 -3.146 1 98.88 297 VAL A N 1
ATOM 2211 C CA . VAL A 1 297 ? -20 -13.359 -2.764 1 98.88 297 VAL A CA 1
ATOM 2212 C C . VAL A 1 297 ? -19.875 -14.227 -4.012 1 98.88 297 VAL A C 1
ATOM 2214 O O . VAL A 1 297 ? -20.844 -14.438 -4.738 1 98.88 297 VAL A O 1
ATOM 2217 N N . LEU A 1 298 ? -18.688 -14.719 -4.246 1 98.69 298 LEU A N 1
ATOM 2218 C CA . LEU A 1 298 ? -18.438 -15.555 -5.418 1 98.69 298 LEU A CA 1
ATOM 2219 C C . LEU A 1 298 ? -18.75 -17.016 -5.113 1 98.69 298 LEU A C 1
ATOM 2221 O O . LEU A 1 298 ? -19.516 -17.656 -5.828 1 98.69 298 LEU A O 1
ATOM 2225 N N . TYR A 1 299 ? -18.109 -17.547 -4.047 1 98.44 299 TYR A N 1
ATOM 2226 C CA . TYR A 1 299 ? -18.234 -18.953 -3.678 1 98.44 299 TYR A CA 1
ATOM 2227 C C . TYR A 1 299 ? -18.297 -19.109 -2.164 1 98.44 299 TYR A C 1
ATOM 2229 O O . TYR A 1 299 ? -17.703 -18.328 -1.424 1 98.44 299 TYR A O 1
ATOM 2237 N N . LEU A 1 300 ? -19.031 -20.047 -1.718 1 97.62 300 LEU A N 1
ATOM 2238 C CA . LEU A 1 300 ? -19.016 -20.531 -0.342 1 97.62 300 LEU A CA 1
ATOM 2239 C C . LEU A 1 300 ? -18.328 -21.891 -0.252 1 97.62 300 LEU A C 1
ATOM 2241 O O . LEU A 1 300 ? -18.656 -22.812 -1.018 1 97.62 300 LEU A O 1
ATOM 2245 N N . LYS A 1 301 ? -17.344 -21.969 0.54 1 95.69 301 LYS A N 1
ATOM 2246 C CA . LYS A 1 301 ? -16.578 -23.203 0.759 1 95.69 301 LYS A CA 1
ATOM 2247 C C . LYS A 1 301 ? -16.703 -23.672 2.205 1 95.69 301 LYS A C 1
ATOM 2249 O O . LYS A 1 301 ? -15.844 -23.375 3.039 1 95.69 301 LYS A O 1
ATOM 2254 N N . PRO A 1 302 ? -17.719 -24.453 2.508 1 91.88 302 PRO A N 1
ATOM 2255 C CA . PRO A 1 302 ? -17.875 -24.938 3.877 1 91.88 302 PRO A CA 1
ATOM 2256 C C . PRO A 1 302 ? -16.734 -25.844 4.316 1 91.88 302 PRO A C 1
ATOM 2258 O O . PRO A 1 302 ? -16.188 -26.609 3.508 1 91.88 302 PRO A O 1
ATOM 2261 N N . GLY A 1 303 ? -16.359 -25.672 5.555 1 86.31 303 GLY A N 1
ATOM 2262 C CA . GLY A 1 303 ? -15.336 -26.547 6.113 1 86.31 303 GLY A CA 1
ATOM 2263 C C . GLY A 1 303 ? -15.805 -27.969 6.305 1 86.31 303 GLY A C 1
ATOM 2264 O O . GLY A 1 303 ? -17 -28.219 6.453 1 86.31 303 GLY A O 1
ATOM 2265 N N . SER A 1 304 ? -14.766 -28.844 6.086 1 76.5 304 SER A N 1
ATOM 2266 C CA . SER A 1 304 ? -15.07 -30.266 6.301 1 76.5 304 SER A CA 1
ATOM 2267 C C . SER A 1 304 ? -14.477 -30.766 7.609 1 76.5 304 SER A C 1
ATOM 2269 O O . SER A 1 304 ? -13.258 -30.688 7.812 1 76.5 304 SER A O 1
ATOM 2271 N N . GLY A 1 305 ? -15.258 -31.203 8.406 1 71.62 305 GLY A N 1
ATOM 2272 C CA . GLY A 1 305 ? -14.789 -31.812 9.641 1 71.62 305 GLY A CA 1
ATOM 2273 C C . GLY A 1 305 ? -14.773 -30.859 10.812 1 71.62 305 GLY A C 1
ATOM 2274 O O . GLY A 1 305 ? -15.102 -29.688 10.664 1 71.62 305 GLY A O 1
ATOM 2275 N N . PRO A 1 306 ? -14.445 -31.422 12.016 1 72.56 306 PRO A N 1
ATOM 2276 C CA . PRO A 1 306 ? -14.438 -30.578 13.219 1 72.56 306 PRO A CA 1
ATOM 2277 C C . PRO A 1 306 ? -13.336 -29.531 13.203 1 72.56 306 PRO A C 1
ATOM 2279 O O . PRO A 1 306 ? -12.18 -29.844 12.891 1 72.56 306 PRO A O 1
ATOM 2282 N N . GLY A 1 307 ? -13.711 -28.344 13.453 1 77.81 307 GLY A N 1
ATOM 2283 C CA . GLY A 1 307 ? -12.727 -27.281 13.586 1 77.81 307 GLY A CA 1
ATOM 2284 C C . GLY A 1 307 ? -12.352 -26.656 12.258 1 77.81 307 GLY A C 1
ATOM 2285 O O . GLY A 1 307 ? -11.57 -25.703 12.211 1 77.81 307 GLY A O 1
ATOM 2286 N N . ALA A 1 308 ? -12.883 -27.219 11.18 1 83.69 308 ALA A N 1
ATOM 2287 C CA . ALA A 1 308 ? -12.547 -26.672 9.867 1 83.69 308 ALA A CA 1
ATOM 2288 C C . ALA A 1 308 ? -13.18 -25.297 9.664 1 83.69 308 ALA A C 1
ATOM 2290 O O . ALA A 1 308 ? -14.289 -25.047 10.133 1 83.69 308 ALA A O 1
ATOM 2291 N N . LYS A 1 309 ? -12.445 -24.5 9.031 1 90.81 309 LYS A N 1
ATOM 2292 C CA . LYS A 1 309 ? -12.945 -23.156 8.711 1 90.81 309 LYS A CA 1
ATOM 2293 C C . LYS A 1 309 ? -13.781 -23.172 7.438 1 90.81 309 LYS A C 1
ATOM 2295 O O . LYS A 1 309 ? -13.508 -23.953 6.516 1 90.81 309 LYS A O 1
ATOM 2300 N N . SER A 1 310 ? -14.844 -22.391 7.449 1 95.75 310 SER A N 1
ATOM 2301 C CA . SER A 1 310 ? -15.641 -22.125 6.254 1 95.75 310 SER A CA 1
ATOM 2302 C C . SER A 1 310 ? -15.258 -20.797 5.617 1 95.75 310 SER A C 1
ATOM 2304 O O . SER A 1 310 ? -14.992 -19.812 6.324 1 95.75 310 SER A O 1
ATOM 2306 N N . PHE A 1 311 ? -15.211 -20.828 4.348 1 97.38 311 PHE A N 1
ATOM 2307 C CA . PHE A 1 311 ? -14.742 -19.641 3.658 1 97.38 311 PHE A CA 1
ATOM 2308 C C . PHE A 1 311 ? -15.844 -19.031 2.799 1 97.38 311 PHE A C 1
ATOM 2310 O O . PHE A 1 311 ? -16.531 -19.75 2.074 1 97.38 311 PHE A O 1
ATOM 2317 N N . CYS A 1 312 ? -16.094 -17.781 2.979 1 98.56 312 CYS A N 1
ATOM 2318 C CA . CYS A 1 312 ? -16.875 -16.953 2.07 1 98.56 312 CYS A CA 1
ATOM 2319 C C . CYS A 1 312 ? -15.961 -16.156 1.141 1 98.56 312 CYS A C 1
ATOM 2321 O O . CYS A 1 312 ? -15.367 -15.164 1.549 1 98.56 312 CYS A O 1
ATOM 2323 N N . ILE A 1 313 ? -15.836 -16.625 -0.087 1 98.62 313 ILE A N 1
ATOM 2324 C CA . ILE A 1 313 ? -14.93 -16.016 -1.054 1 98.62 313 ILE A CA 1
ATOM 2325 C C . ILE A 1 313 ? -15.648 -14.898 -1.808 1 98.62 313 ILE A C 1
ATOM 2327 O O . ILE A 1 313 ? -16.656 -15.141 -2.475 1 98.62 313 ILE A O 1
ATOM 2331 N N . VAL A 1 314 ? -15.133 -13.727 -1.663 1 98.88 314 VAL A N 1
ATOM 2332 C CA . VAL A 1 314 ? -15.758 -12.562 -2.295 1 98.88 314 VAL A CA 1
ATOM 2333 C C . VAL A 1 314 ? -14.828 -11.992 -3.357 1 98.88 314 VAL A C 1
ATOM 2335 O O . VAL A 1 314 ? -13.688 -12.445 -3.512 1 98.88 314 VAL A O 1
ATOM 2338 N N . ASP A 1 315 ? -15.328 -10.992 -4.102 1 98.75 315 ASP A N 1
ATOM 2339 C CA . ASP A 1 315 ? -14.523 -10.5 -5.215 1 98.75 315 ASP A CA 1
ATOM 2340 C C . ASP A 1 315 ? -13.68 -9.297 -4.797 1 98.75 315 ASP A C 1
ATOM 2342 O O . ASP A 1 315 ? -12.836 -8.82 -5.562 1 98.75 315 ASP A O 1
ATOM 2346 N N . ALA A 1 316 ? -13.867 -8.688 -3.619 1 98.81 316 ALA A N 1
ATOM 2347 C CA . ALA A 1 316 ? -12.922 -7.734 -3.051 1 98.81 316 ALA A CA 1
ATOM 2348 C C . ALA A 1 316 ? -11.773 -8.461 -2.342 1 98.81 316 ALA A C 1
ATOM 2350 O O . ALA A 1 316 ? -11.953 -9.57 -1.839 1 98.81 316 ALA A O 1
ATOM 2351 N N . ALA A 1 317 ? -10.656 -7.82 -2.295 1 98.62 317 ALA A N 1
ATOM 2352 C CA . ALA A 1 317 ? -9.469 -8.477 -1.751 1 98.62 317 ALA A CA 1
ATOM 2353 C C . ALA A 1 317 ? -8.547 -7.465 -1.08 1 98.62 317 ALA A C 1
ATOM 2355 O O . ALA A 1 317 ? -8.898 -6.293 -0.926 1 98.62 317 ALA A O 1
ATOM 2356 N N . MET A 1 318 ? -7.434 -7.953 -0.637 1 98.12 318 MET A N 1
ATOM 2357 C CA . MET A 1 318 ? -6.477 -7.109 0.074 1 98.12 318 MET A CA 1
ATOM 2358 C C . MET A 1 318 ? -5.961 -5.992 -0.826 1 98.12 318 MET A C 1
ATOM 2360 O O . MET A 1 318 ? -5.582 -4.926 -0.342 1 98.12 318 MET A O 1
ATOM 2364 N N . ASN A 1 319 ? -5.965 -6.172 -2.152 1 98.44 319 ASN A N 1
ATOM 2365 C CA . ASN A 1 319 ? -5.559 -5.086 -3.041 1 98.44 319 ASN A CA 1
ATOM 2366 C C . ASN A 1 319 ? -6.59 -3.965 -3.064 1 98.44 319 ASN A C 1
ATOM 2368 O O . ASN A 1 319 ? -6.289 -2.848 -3.488 1 98.44 319 ASN A O 1
ATOM 2372 N N . ASP A 1 320 ? -7.863 -4.262 -2.699 1 98.81 320 ASP A N 1
ATOM 2373 C CA . ASP A 1 320 ? -8.922 -3.264 -2.617 1 98.81 320 ASP A CA 1
ATOM 2374 C C . ASP A 1 320 ? -8.945 -2.594 -1.244 1 98.81 320 ASP A C 1
ATOM 2376 O O . ASP A 1 320 ? -9.172 -1.388 -1.14 1 98.81 320 ASP A O 1
ATOM 2380 N N . LEU A 1 321 ? -8.781 -3.373 -0.275 1 98.75 321 LEU A N 1
ATOM 2381 C CA . LEU A 1 321 ? -8.812 -2.943 1.118 1 98.75 321 LEU A CA 1
ATOM 2382 C C . LEU A 1 321 ? -7.727 -3.648 1.927 1 98.75 321 LEU A C 1
ATOM 2384 O O . LEU A 1 321 ? -7.934 -4.766 2.404 1 98.75 321 LEU A O 1
ATOM 2388 N N . MET A 1 322 ? -6.715 -2.975 2.229 1 97.5 322 MET A N 1
ATOM 2389 C CA . MET A 1 322 ? -5.473 -3.564 2.717 1 97.5 322 MET A CA 1
ATOM 2390 C C . MET A 1 322 ? -5.48 -3.668 4.238 1 97.5 322 MET A C 1
ATOM 2392 O O . MET A 1 322 ? -4.699 -4.426 4.816 1 97.5 322 MET A O 1
ATOM 2396 N N . ARG A 1 323 ? -6.293 -2.977 4.902 1 97.06 323 ARG A N 1
ATOM 2397 C CA . ARG A 1 323 ? -6.176 -2.732 6.336 1 97.06 323 ARG A CA 1
ATOM 2398 C C . ARG A 1 323 ? -6.27 -4.035 7.121 1 97.06 323 ARG A C 1
ATOM 2400 O O . ARG A 1 323 ? -5.469 -4.281 8.023 1 97.06 323 ARG A O 1
ATOM 2407 N N . PRO A 1 324 ? -7.25 -4.891 6.785 1 97.25 324 PRO A N 1
ATOM 2408 C CA . PRO A 1 324 ? -7.285 -6.145 7.543 1 97.25 324 PRO A CA 1
ATOM 2409 C C . PRO A 1 324 ? -5.996 -6.953 7.406 1 97.25 324 PRO A C 1
ATOM 2411 O O . PRO A 1 324 ? -5.445 -7.414 8.406 1 97.25 324 PRO A O 1
ATOM 2414 N N . ALA A 1 325 ? -5.469 -7.039 6.227 1 95 325 ALA A N 1
ATOM 2415 C CA . ALA A 1 325 ? -4.273 -7.84 5.969 1 95 325 ALA A CA 1
ATOM 2416 C C . ALA A 1 325 ? -3.041 -7.195 6.598 1 95 325 ALA A C 1
ATOM 2418 O O . ALA A 1 325 ? -2.178 -7.891 7.137 1 95 325 ALA A O 1
ATOM 2419 N N . MET A 1 326 ? -2.969 -5.938 6.508 1 93.69 326 MET A N 1
ATOM 2420 C CA . MET A 1 326 ? -1.754 -5.234 6.906 1 93.69 326 MET A CA 1
ATOM 2421 C C . MET A 1 326 ? -1.734 -4.996 8.414 1 93.69 326 MET A C 1
ATOM 2423 O O . MET A 1 326 ? -0.695 -5.156 9.055 1 93.69 326 MET A O 1
ATOM 2427 N N . TYR A 1 327 ? -2.943 -4.645 9.031 1 92.5 327 TYR A N 1
ATOM 2428 C CA . TYR A 1 327 ? -2.986 -4.188 10.414 1 92.5 327 TYR A CA 1
ATOM 2429 C C . TYR A 1 327 ? -3.766 -5.16 11.289 1 92.5 327 TYR A C 1
ATOM 2431 O O . TYR A 1 327 ? -3.939 -4.93 12.484 1 92.5 327 TYR A O 1
ATOM 2439 N N . GLU A 1 328 ? -4.277 -6.184 10.695 1 93.44 328 GLU A N 1
ATOM 2440 C CA . GLU A 1 328 ? -5.246 -7.031 11.383 1 93.44 328 GLU A CA 1
ATOM 2441 C C . GLU A 1 328 ? -6.445 -6.219 11.867 1 93.44 328 GLU A C 1
ATOM 2443 O O . GLU A 1 328 ? -6.977 -6.477 12.945 1 93.44 328 GLU A O 1
ATOM 2448 N N . ALA A 1 329 ? -6.801 -5.223 11.094 1 94.81 329 ALA A N 1
ATOM 2449 C CA . ALA A 1 329 ? -7.906 -4.336 11.445 1 94.81 329 ALA A CA 1
ATOM 2450 C C . ALA A 1 329 ? -9.242 -5.07 11.391 1 94.81 329 ALA A C 1
ATOM 2452 O O . ALA A 1 329 ? -9.492 -5.84 10.461 1 94.81 329 ALA A O 1
ATOM 2453 N N . TRP A 1 330 ? -10.055 -4.898 12.391 1 96.69 330 TRP A N 1
ATOM 2454 C CA . TRP A 1 330 ? -11.414 -5.422 12.383 1 96.69 330 TRP A CA 1
ATOM 2455 C C . TRP A 1 330 ? -12.375 -4.426 11.734 1 96.69 330 TRP A C 1
ATOM 2457 O O . TRP A 1 330 ? -12.422 -3.258 12.133 1 96.69 330 TRP A O 1
ATOM 2467 N N . MET A 1 331 ? -13.094 -4.805 10.789 1 97.5 331 MET A N 1
ATOM 2468 C CA . MET A 1 331 ? -14.117 -4.004 10.125 1 97.5 331 MET A CA 1
ATOM 2469 C C . MET A 1 331 ? -15.453 -4.742 10.094 1 97.5 331 MET A C 1
ATOM 2471 O O . MET A 1 331 ? -15.492 -5.945 9.82 1 97.5 331 MET A O 1
ATOM 2475 N N . ALA A 1 332 ? -16.484 -4.066 10.328 1 98.19 332 ALA A N 1
ATOM 2476 C CA . ALA A 1 332 ? -17.797 -4.699 10.258 1 98.19 332 ALA A CA 1
ATOM 2477 C C . ALA A 1 332 ? -18.141 -5.105 8.828 1 98.19 332 ALA A C 1
ATOM 2479 O O . ALA A 1 332 ? -17.828 -4.375 7.883 1 98.19 332 ALA A O 1
ATOM 2480 N N . ILE A 1 333 ? -18.75 -6.273 8.664 1 98.81 333 ILE A N 1
ATOM 2481 C CA . ILE A 1 333 ? -19.203 -6.789 7.379 1 98.81 333 ILE A CA 1
ATOM 2482 C C . ILE A 1 333 ? -20.656 -7.238 7.496 1 98.81 333 ILE A C 1
ATOM 2484 O O . ILE A 1 333 ? -21 -8.055 8.359 1 98.81 333 ILE A O 1
ATOM 2488 N N . VAL A 1 334 ? -21.5 -6.727 6.625 1 98.5 334 VAL A N 1
ATOM 2489 C CA . VAL A 1 334 ? -22.922 -7.066 6.688 1 98.5 334 VAL A CA 1
ATOM 2490 C C . VAL A 1 334 ? -23.453 -7.328 5.281 1 98.5 334 VAL A C 1
ATOM 2492 O O . VAL A 1 334 ? -22.875 -6.855 4.297 1 98.5 334 VAL A O 1
ATOM 2495 N N . ALA A 1 335 ? -24.516 -8.102 5.195 1 98.69 335 ALA A N 1
ATOM 2496 C CA . ALA A 1 335 ? -25.172 -8.352 3.91 1 98.69 335 ALA A CA 1
ATOM 2497 C C . ALA A 1 335 ? -25.922 -7.109 3.426 1 98.69 335 ALA A C 1
ATOM 2499 O O . ALA A 1 335 ? -26.547 -6.41 4.219 1 98.69 335 ALA A O 1
ATOM 2500 N N . CYS A 1 336 ? -25.828 -6.781 2.156 1 98.75 336 CYS A N 1
ATOM 2501 C CA . CYS A 1 336 ? -26.562 -5.652 1.595 1 98.75 336 CYS A CA 1
ATOM 2502 C C . CYS A 1 336 ? -28.062 -5.934 1.578 1 98.75 336 CYS A C 1
ATOM 2504 O O . CYS A 1 336 ? -28.875 -5.004 1.585 1 98.75 336 CYS A O 1
ATOM 2506 N N . GLU A 1 337 ? -28.375 -7.16 1.484 1 98.19 337 GLU A N 1
ATOM 2507 C CA . GLU A 1 337 ? -29.75 -7.652 1.6 1 98.19 337 GLU A CA 1
ATOM 2508 C C . GLU A 1 337 ? -29.844 -8.789 2.615 1 98.19 337 GLU A C 1
ATOM 2510 O O . GLU A 1 337 ? -29.234 -9.836 2.439 1 98.19 337 GLU A O 1
ATOM 2515 N N . GLN A 1 338 ? -30.625 -8.586 3.65 1 97.25 338 GLN A N 1
ATOM 2516 C CA . GLN A 1 338 ? -30.75 -9.609 4.68 1 97.25 338 GLN A CA 1
ATOM 2517 C C . GLN A 1 338 ? -31.562 -10.805 4.172 1 97.25 338 GLN A C 1
ATOM 2519 O O . GLN A 1 338 ? -32.531 -10.633 3.434 1 97.25 338 GLN A O 1
ATOM 2524 N N . ARG A 1 339 ? -31.125 -11.914 4.629 1 96.38 339 ARG A N 1
ATOM 2525 C CA . ARG A 1 339 ? -31.844 -13.156 4.344 1 96.38 339 ARG A CA 1
ATOM 2526 C C . ARG A 1 339 ? -32.531 -13.695 5.598 1 96.38 339 ARG A C 1
ATOM 2528 O O . ARG A 1 339 ? -32.062 -13.445 6.715 1 96.38 339 ARG A O 1
ATOM 2535 N N . ASP A 1 340 ? -33.594 -14.461 5.391 1 93.94 340 ASP A N 1
ATOM 2536 C CA . ASP A 1 340 ? -34.281 -15.133 6.492 1 93.94 340 ASP A CA 1
ATOM 2537 C C . ASP A 1 340 ? -33.656 -16.5 6.773 1 93.94 340 ASP A C 1
ATOM 2539 O O . ASP A 1 340 ? -34.125 -17.234 7.637 1 93.94 340 ASP A O 1
ATOM 2543 N N . GLU A 1 341 ? -32.594 -16.781 6.363 1 95.12 341 GLU A N 1
ATOM 2544 C CA . GLU A 1 341 ? -31.875 -18.031 6.598 1 95.12 341 GLU A CA 1
ATOM 2545 C C . GLU A 1 341 ? -30.938 -17.922 7.797 1 95.12 341 GLU A C 1
ATOM 2547 O O . GLU A 1 341 ? -30.547 -16.828 8.188 1 95.12 341 GLU A O 1
ATOM 2552 N N . PRO A 1 342 ? -30.719 -19.047 8.422 1 95.44 342 PRO A N 1
ATOM 2553 C CA . PRO A 1 342 ? -29.766 -19.031 9.539 1 95.44 342 PRO A CA 1
ATOM 2554 C C . PRO A 1 342 ? -28.375 -18.562 9.125 1 95.44 342 PRO A C 1
ATOM 2556 O O . PRO A 1 342 ? -27.906 -18.906 8.039 1 95.44 342 PRO A O 1
ATOM 2559 N N . ALA A 1 343 ? -27.812 -17.797 9.977 1 96.69 343 ALA A N 1
ATOM 2560 C CA . ALA A 1 343 ? -26.453 -17.344 9.75 1 96.69 343 ALA A CA 1
ATOM 2561 C C . ALA A 1 343 ? -25.438 -18.453 10.062 1 96.69 343 ALA A C 1
ATOM 2563 O O . ALA A 1 343 ? -25.734 -19.359 10.828 1 96.69 343 ALA A O 1
ATOM 2564 N N . ALA A 1 344 ? -24.359 -18.406 9.422 1 95.81 344 ALA A N 1
ATOM 2565 C CA . ALA A 1 344 ? -23.219 -19.281 9.68 1 95.81 344 ALA A CA 1
ATOM 2566 C C . ALA A 1 344 ? -21.938 -18.484 9.867 1 95.81 344 ALA A C 1
ATOM 2568 O O . ALA A 1 344 ? -21.891 -17.281 9.555 1 95.81 344 ALA A O 1
ATOM 2569 N N . ARG A 1 345 ? -20.938 -19.156 10.461 1 96.25 345 ARG A N 1
ATOM 2570 C CA . ARG A 1 345 ? -19.641 -18.516 10.68 1 96.25 345 ARG A CA 1
ATOM 2571 C C . ARG A 1 345 ? -18.734 -18.672 9.461 1 96.25 345 ARG A C 1
ATOM 2573 O O . ARG A 1 345 ? -18.547 -19.781 8.953 1 96.25 345 ARG A O 1
ATOM 2580 N N . TRP A 1 346 ? -18.203 -17.562 8.945 1 97.75 346 TRP A N 1
ATOM 2581 C CA . TRP A 1 346 ? -17.391 -17.562 7.727 1 97.75 346 TRP A CA 1
ATOM 2582 C C . TRP A 1 346 ? -16.094 -16.797 7.938 1 97.75 346 TRP A C 1
ATOM 2584 O O . TRP A 1 346 ? -16.078 -15.789 8.648 1 97.75 346 TRP A O 1
ATOM 2594 N N . GLU A 1 347 ? -14.977 -17.281 7.355 1 97.75 347 GLU A N 1
ATOM 2595 C CA . GLU A 1 347 ? -13.859 -16.422 6.977 1 97.75 347 GLU A CA 1
ATOM 2596 C C . GLU A 1 347 ? -14.141 -15.711 5.656 1 97.75 347 GLU A C 1
ATOM 2598 O O . GLU A 1 347 ? -14.234 -16.359 4.605 1 97.75 347 GLU A O 1
ATOM 2603 N N . VAL A 1 348 ? -14.297 -14.422 5.699 1 98.69 348 VAL A N 1
ATOM 2604 C CA . VAL A 1 348 ? -14.508 -13.664 4.469 1 98.69 348 VAL A CA 1
ATOM 2605 C C . VAL A 1 348 ? -13.164 -13.344 3.816 1 98.6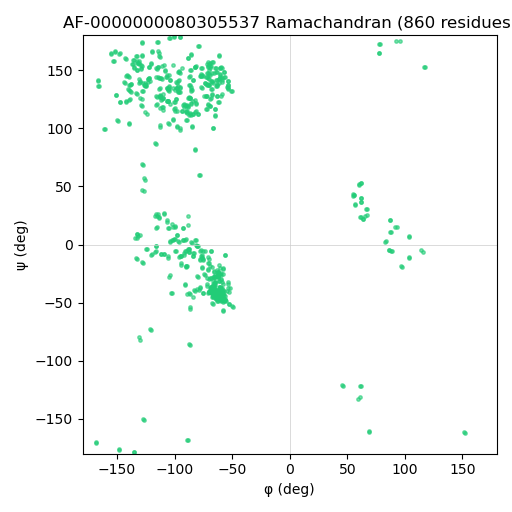9 348 VAL A C 1
ATOM 2607 O O . VAL A 1 348 ? -12.383 -12.555 4.348 1 98.69 348 VAL A O 1
ATOM 2610 N N . VAL A 1 349 ? -12.898 -13.969 2.619 1 98.38 349 VAL A N 1
ATOM 2611 C CA . VAL A 1 349 ? -11.578 -13.898 2.012 1 98.38 349 VAL A CA 1
ATOM 2612 C C . VAL A 1 349 ? -11.695 -13.445 0.56 1 98.38 349 VAL A C 1
ATOM 2614 O O . VAL A 1 349 ? -12.766 -13.555 -0.046 1 98.38 349 VAL A O 1
ATOM 2617 N N . GLY A 1 350 ? -10.602 -12.828 0.07 1 98.25 350 GLY A N 1
ATOM 2618 C CA . GLY A 1 350 ? -10.57 -12.359 -1.307 1 98.25 350 GLY A CA 1
ATOM 2619 C C . GLY A 1 350 ? -9.93 -13.352 -2.26 1 98.25 350 GLY A C 1
ATOM 2620 O O . GLY A 1 350 ? -9.484 -14.422 -1.845 1 98.25 350 GLY A O 1
ATOM 2621 N N . PRO A 1 351 ? -9.898 -13 -3.525 1 97.62 351 PRO A N 1
ATOM 2622 C CA . PRO A 1 351 ? -9.414 -13.891 -4.582 1 97.62 351 PRO A CA 1
ATOM 2623 C C . PRO A 1 351 ? -7.906 -13.797 -4.793 1 97.62 351 PRO A C 1
ATOM 2625 O O . PRO A 1 351 ? -7.332 -14.586 -5.555 1 97.62 351 PRO A O 1
ATOM 2628 N N . VAL A 1 352 ? -7.207 -12.875 -4.137 1 96 352 VAL A N 1
ATOM 2629 C CA . VAL A 1 352 ? -5.766 -12.727 -4.281 1 96 352 VAL A CA 1
ATOM 2630 C C . VAL A 1 352 ? -5.059 -13.984 -3.771 1 96 352 VAL A C 1
ATOM 2632 O O . VAL A 1 352 ? -5.441 -14.539 -2.742 1 96 352 VAL A O 1
ATOM 2635 N N . CYS A 1 353 ? -4.082 -14.422 -4.531 1 92.38 353 CYS A N 1
ATOM 2636 C CA . CYS A 1 353 ? -3.391 -15.664 -4.215 1 92.38 353 CYS A CA 1
ATOM 2637 C C . CYS A 1 353 ? -2.389 -15.461 -3.084 1 92.38 353 CYS A C 1
ATOM 2639 O O . CYS A 1 353 ? -1.184 -15.633 -3.281 1 92.38 353 CYS A O 1
ATOM 2641 N N . GLU A 1 354 ? -2.879 -15.062 -2.01 1 91.69 354 GLU A N 1
ATOM 2642 C CA . GLU A 1 354 ? -2.18 -14.828 -0.75 1 91.69 354 GLU A CA 1
ATOM 2643 C C . GLU A 1 354 ? -3.002 -15.32 0.438 1 91.69 354 GLU A C 1
ATOM 2645 O O . GLU A 1 354 ? -4.188 -15 0.554 1 91.69 354 GLU A O 1
ATOM 2650 N N . SER A 1 355 ? -2.344 -16.062 1.304 1 89.62 355 SER A N 1
ATOM 2651 C CA . SER A 1 355 ? -3.053 -16.578 2.471 1 89.62 355 SER A CA 1
ATOM 2652 C C . SER A 1 355 ? -3.555 -15.453 3.357 1 89.62 355 SER A C 1
ATOM 2654 O O . SER A 1 355 ? -4.574 -15.594 4.035 1 89.62 355 SER A O 1
ATOM 2656 N N . GLY A 1 356 ? -2.848 -14.328 3.277 1 92.19 356 GLY A N 1
ATOM 2657 C CA . GLY A 1 356 ? -3.203 -13.188 4.105 1 92.19 356 GLY A CA 1
ATOM 2658 C C . GLY A 1 356 ? -4.336 -12.367 3.529 1 92.19 356 GLY A C 1
ATOM 2659 O O . GLY A 1 356 ? -4.762 -11.375 4.133 1 92.19 356 GLY A O 1
ATOM 2660 N N . ASP A 1 357 ? -4.879 -12.812 2.457 1 96.62 357 ASP A N 1
ATOM 2661 C CA . ASP A 1 357 ? -5.961 -12.062 1.825 1 96.62 357 ASP A CA 1
ATOM 2662 C C . ASP A 1 357 ? -7.301 -12.359 2.496 1 96.62 357 ASP A C 1
ATOM 2664 O O . ASP A 1 357 ? -8.109 -13.117 1.964 1 96.62 357 ASP A O 1
ATOM 2668 N N . TRP A 1 358 ? -7.582 -11.727 3.586 1 96.44 358 TRP A N 1
ATOM 2669 C CA . TRP A 1 358 ? -8.891 -11.789 4.234 1 96.44 358 TRP A CA 1
ATOM 2670 C C . TRP A 1 358 ? -9.422 -10.391 4.523 1 96.44 358 TRP A C 1
ATOM 2672 O O . TRP A 1 358 ? -8.641 -9.461 4.77 1 96.44 358 TRP A O 1
ATOM 2682 N N . LEU A 1 359 ? -10.719 -10.242 4.551 1 98.5 359 LEU A N 1
ATOM 2683 C CA . LEU A 1 359 ? -11.398 -9 4.902 1 98.5 359 LEU A CA 1
ATOM 2684 C C . LEU A 1 359 ? -11.984 -9.078 6.305 1 98.5 359 LEU A C 1
ATOM 2686 O O . LEU A 1 359 ? -12.156 -8.062 6.973 1 98.5 359 LEU A O 1
ATOM 2690 N N . GLY A 1 360 ? -12.305 -10.273 6.734 1 98.25 360 GLY A N 1
ATOM 2691 C CA . GLY A 1 360 ? -12.844 -10.492 8.062 1 98.25 360 GLY A CA 1
ATOM 2692 C C . GLY A 1 360 ? -12.82 -11.953 8.484 1 98.25 360 GLY A C 1
ATOM 2693 O O . GLY A 1 360 ? -13.156 -12.836 7.695 1 98.25 360 GLY A O 1
ATOM 2694 N N . ARG A 1 361 ? -12.438 -12.234 9.695 1 96.62 361 ARG A N 1
ATOM 2695 C CA . ARG A 1 361 ? -12.406 -13.586 10.258 1 96.62 361 ARG A CA 1
ATOM 2696 C C . ARG A 1 361 ? -13.57 -13.812 11.211 1 96.62 361 ARG A C 1
ATOM 2698 O O . ARG A 1 361 ? -14.016 -12.883 11.891 1 96.62 361 ARG A O 1
ATOM 2705 N N . ASP A 1 362 ? -14.117 -14.953 11.195 1 96.12 362 ASP A N 1
ATOM 2706 C CA . ASP A 1 362 ? -15.133 -15.383 12.148 1 96.12 362 ASP A CA 1
ATOM 2707 C C . ASP A 1 362 ? -16.359 -14.484 12.086 1 96.12 362 ASP A C 1
ATOM 2709 O O . ASP A 1 362 ? -16.797 -13.953 13.109 1 96.12 362 ASP A O 1
ATOM 2713 N N . ARG A 1 363 ? -16.859 -14.305 10.922 1 97.75 363 ARG A N 1
ATOM 2714 C CA . ARG A 1 363 ? -18.047 -13.477 10.742 1 97.75 363 ARG A CA 1
ATOM 2715 C C . ARG A 1 363 ? -19.297 -14.328 10.672 1 97.75 363 ARG A C 1
ATOM 2717 O O . ARG A 1 363 ? -19.359 -15.312 9.922 1 97.75 363 ARG A O 1
ATOM 2724 N N . THR A 1 364 ? -20.281 -13.984 11.406 1 97.62 364 THR A N 1
ATOM 2725 C CA . THR A 1 364 ? -21.562 -14.656 11.352 1 97.62 364 THR A CA 1
ATOM 2726 C C . THR A 1 364 ? -22.469 -14 10.312 1 97.62 364 THR A C 1
ATOM 2728 O O . THR A 1 364 ? -22.969 -12.883 10.531 1 97.62 364 THR A O 1
ATOM 2731 N N . LEU A 1 365 ? -22.688 -14.688 9.156 1 98.06 365 LEU A N 1
ATOM 2732 C CA . LEU A 1 365 ? -23.422 -14.117 8.039 1 98.06 365 LEU A CA 1
ATOM 2733 C C . LEU A 1 365 ? -24.375 -15.141 7.441 1 98.06 365 LEU A C 1
ATOM 2735 O O . LEU A 1 365 ? -24.047 -16.328 7.348 1 98.06 365 LEU A O 1
ATOM 2739 N N . ALA A 1 366 ? -25.562 -14.742 7.102 1 98.25 366 ALA A N 1
ATOM 2740 C CA . ALA A 1 366 ? -26.469 -15.492 6.227 1 98.25 366 ALA A CA 1
ATOM 2741 C C . ALA A 1 366 ? -26.344 -15.016 4.781 1 98.25 366 ALA A C 1
ATOM 2743 O O . ALA A 1 366 ? -26.875 -13.961 4.422 1 98.25 366 ALA A O 1
ATOM 2744 N N . VAL A 1 367 ? -25.562 -15.773 3.963 1 97.94 367 VAL A N 1
ATOM 2745 C CA . VAL A 1 367 ? -25.281 -15.32 2.607 1 97.94 367 VAL A CA 1
ATOM 2746 C C . VAL A 1 367 ? -25.266 -16.516 1.653 1 97.94 367 VAL A C 1
ATOM 2748 O O . VAL A 1 367 ? -25.125 -17.656 2.086 1 97.94 367 VAL A O 1
ATOM 2751 N N . GLN A 1 368 ? -25.438 -16.234 0.408 1 97.94 368 GLN A N 1
ATOM 2752 C CA . GLN A 1 368 ? -25.312 -17.156 -0.714 1 97.94 368 GLN A CA 1
ATOM 2753 C C . GLN A 1 368 ? -24.469 -16.531 -1.834 1 97.94 368 GLN A C 1
ATOM 2755 O O . GLN A 1 368 ? -24.266 -15.32 -1.858 1 97.94 368 GLN A O 1
ATOM 2760 N N . ALA A 1 369 ? -24 -17.391 -2.693 1 98.19 369 ALA A N 1
ATOM 2761 C CA . ALA A 1 369 ? -23.297 -16.875 -3.873 1 98.19 369 ALA A CA 1
ATOM 2762 C C . ALA A 1 369 ? -24.156 -15.875 -4.625 1 98.19 369 ALA A C 1
ATOM 2764 O O . ALA A 1 369 ? -25.359 -16.078 -4.785 1 98.19 369 ALA A O 1
ATOM 2765 N N . GLY A 1 370 ? -23.547 -14.766 -5.031 1 98.12 370 GLY A N 1
ATOM 2766 C CA . GLY A 1 370 ? -24.25 -13.727 -5.762 1 98.12 370 GLY A CA 1
ATOM 2767 C C . GLY A 1 370 ? -24.719 -12.586 -4.875 1 98.12 370 GLY A C 1
ATOM 2768 O O . GLY A 1 370 ? -25.047 -11.5 -5.363 1 98.12 370 GLY A O 1
ATOM 2769 N N . ASP A 1 371 ? -24.797 -12.836 -3.537 1 98.75 371 ASP A N 1
ATOM 2770 C CA . ASP A 1 371 ? -25.156 -11.773 -2.611 1 98.75 371 ASP A CA 1
ATOM 2771 C C . ASP A 1 371 ? -24.078 -10.703 -2.549 1 98.75 371 ASP A C 1
ATOM 2773 O O . ASP A 1 371 ? -22.922 -10.953 -2.924 1 98.75 371 ASP A O 1
ATOM 2777 N N . HIS A 1 372 ? -24.516 -9.531 -2.139 1 98.88 372 HIS A N 1
ATOM 2778 C CA . HIS A 1 372 ? -23.578 -8.438 -1.918 1 98.88 372 HIS A CA 1
ATOM 2779 C C . HIS A 1 372 ? -23.344 -8.195 -0.428 1 98.88 372 HIS A C 1
ATOM 2781 O O . HIS A 1 372 ? -24.297 -8.227 0.359 1 98.88 372 HIS A O 1
ATOM 2787 N N . LEU A 1 373 ? -22.109 -8.078 -0.055 1 98.88 373 LEU A N 1
ATOM 2788 C CA . LEU A 1 373 ? -21.703 -7.691 1.29 1 98.88 373 LEU A CA 1
ATOM 2789 C C . LEU A 1 373 ? -21.125 -6.277 1.304 1 98.88 373 LEU A C 1
ATOM 2791 O O . LEU A 1 373 ? -20.562 -5.824 0.309 1 98.88 373 LEU A O 1
ATOM 2795 N N . ALA A 1 374 ? -21.297 -5.605 2.416 1 98.94 374 ALA A N 1
ATOM 2796 C CA . ALA A 1 374 ? -20.656 -4.305 2.635 1 98.94 374 ALA A CA 1
ATOM 2797 C C . ALA A 1 374 ? -19.656 -4.363 3.785 1 98.94 374 ALA A C 1
ATOM 2799 O O . ALA A 1 374 ? -20 -4.781 4.895 1 98.94 374 ALA A O 1
ATOM 2800 N N . VAL A 1 375 ? -18.469 -4.07 3.492 1 98.94 375 VAL A N 1
ATOM 2801 C CA . VAL A 1 375 ? -17.516 -3.76 4.555 1 98.94 375 VAL A CA 1
ATOM 2802 C C . VAL A 1 375 ? -17.688 -2.307 4.992 1 98.94 375 VAL A C 1
ATOM 2804 O O . VAL A 1 375 ? -17.516 -1.387 4.188 1 98.94 375 VAL A O 1
ATOM 2807 N N . LEU A 1 376 ? -17.984 -2.121 6.281 1 98.81 376 LEU A N 1
ATOM 2808 C CA . LEU A 1 376 ? -18.344 -0.793 6.777 1 98.81 376 LEU A CA 1
ATOM 2809 C C . LEU A 1 376 ? -17.094 -0.026 7.199 1 98.81 376 LEU A C 1
ATOM 2811 O O . LEU A 1 376 ? -16.016 -0.613 7.348 1 98.81 376 LEU A O 1
ATOM 2815 N N . SER A 1 377 ? -17.188 1.327 7.293 1 98.62 377 SER A N 1
ATOM 2816 C CA . SER A 1 377 ? -16.141 2.223 7.773 1 98.62 377 SER A CA 1
ATOM 2817 C C . SER A 1 377 ? -14.891 2.15 6.887 1 98.62 377 SER A C 1
ATOM 2819 O O . SER A 1 377 ? -13.766 2.164 7.387 1 98.62 377 SER A O 1
ATOM 2821 N N . ALA A 1 378 ? -15.164 1.993 5.555 1 98.81 378 ALA A N 1
ATOM 2822 C CA . ALA A 1 378 ? -14.078 1.832 4.586 1 98.81 378 ALA A CA 1
ATOM 2823 C C . ALA A 1 378 ? -13.789 3.145 3.865 1 98.81 378 ALA A C 1
ATOM 2825 O O . ALA A 1 378 ? -13.125 3.154 2.828 1 98.81 378 ALA A O 1
ATOM 2826 N N . GLY A 1 379 ? -14.281 4.219 4.398 1 98.81 379 GLY A N 1
ATOM 2827 C CA . GLY A 1 379 ? -14.102 5.5 3.734 1 98.81 379 GLY A CA 1
ATOM 2828 C C . GLY A 1 379 ? -12.688 6.031 3.84 1 98.81 379 GLY A C 1
ATOM 2829 O O . GLY A 1 379 ? -12.273 6.879 3.045 1 98.81 379 GLY A O 1
ATOM 2830 N N . ALA A 1 380 ? -12.016 5.641 4.836 1 98.62 380 ALA A N 1
ATOM 2831 C CA . ALA A 1 380 ? -10.641 6.078 5.055 1 98.62 380 ALA A CA 1
ATOM 2832 C C . ALA A 1 380 ? -9.664 4.918 4.902 1 98.62 380 ALA A C 1
ATOM 2834 O O . ALA A 1 380 ? -9.906 3.82 5.41 1 98.62 380 ALA A O 1
ATOM 2835 N N . TYR A 1 381 ? -8.578 5.203 4.172 1 98 381 TYR A N 1
ATOM 2836 C CA . TYR A 1 381 ? -7.465 4.273 4.012 1 98 381 TYR A CA 1
ATOM 2837 C C . TYR A 1 381 ? -7.926 2.982 3.342 1 98 381 TYR A C 1
ATOM 2839 O O . TYR A 1 381 ? -7.438 1.898 3.668 1 98 381 TYR A O 1
ATOM 2847 N N . GLY A 1 382 ? -9.016 3.045 2.596 1 98.5 382 GLY A N 1
ATOM 2848 C CA . GLY A 1 382 ? -9.43 1.996 1.679 1 98.5 382 GLY A CA 1
ATOM 2849 C C . GLY A 1 382 ? -8.82 2.137 0.296 1 98.5 382 GLY A C 1
ATOM 2850 O O . GLY A 1 382 ? -7.684 1.724 0.07 1 98.5 382 GLY A O 1
ATOM 2851 N N . MET A 1 383 ? -9.531 2.955 -0.525 1 98.69 383 MET A N 1
ATOM 2852 C CA . MET A 1 383 ? -9.062 3.178 -1.889 1 98.69 383 MET A CA 1
ATOM 2853 C C . MET A 1 383 ? -7.688 3.834 -1.888 1 98.69 383 MET A C 1
ATOM 2855 O O . MET A 1 383 ? -6.859 3.553 -2.756 1 98.69 383 MET A O 1
ATOM 2859 N N . SER A 1 384 ? -7.387 4.641 -0.916 1 98.25 384 SER A N 1
ATOM 2860 C CA . SER A 1 384 ? -6.117 5.359 -0.901 1 98.25 384 SER A CA 1
ATOM 2861 C C . SER A 1 384 ? -4.938 4.395 -0.829 1 98.25 384 SER A C 1
ATOM 2863 O O . SER A 1 384 ? -3.846 4.703 -1.312 1 98.25 384 SER A O 1
ATOM 2865 N N . MET A 1 385 ? -5.164 3.197 -0.24 1 98.06 385 MET A N 1
ATOM 2866 C CA . MET A 1 385 ? -4.102 2.209 -0.072 1 98.06 385 MET A CA 1
ATOM 2867 C C . MET A 1 385 ? -4.246 1.079 -1.086 1 98.06 385 MET A C 1
ATOM 2869 O O . MET A 1 385 ? -3.475 0.117 -1.061 1 98.06 385 MET A O 1
ATOM 2873 N N . ALA A 1 386 ? -5.199 1.153 -1.968 1 98.56 386 ALA A N 1
ATOM 2874 C CA . ALA A 1 386 ? -5.449 0.093 -2.941 1 98.56 386 ALA A CA 1
ATOM 2875 C C . ALA A 1 386 ? -4.273 -0.054 -3.904 1 98.56 386 ALA A C 1
ATOM 2877 O O . ALA A 1 386 ? -3.496 0.884 -4.09 1 98.56 386 ALA A O 1
ATOM 2878 N N . SER A 1 387 ? -4.078 -1.237 -4.43 1 98.25 387 SER A N 1
ATOM 2879 C CA . SER A 1 387 ? -3.045 -1.568 -5.406 1 98.25 387 SER A CA 1
ATOM 2880 C C . SER A 1 387 ? -3.605 -2.422 -6.539 1 98.25 387 SER A C 1
ATOM 2882 O O . SER A 1 387 ? -4.812 -2.65 -6.609 1 98.25 387 SER A O 1
ATOM 2884 N N . ASN A 1 388 ? -2.729 -2.801 -7.461 1 98.38 388 ASN A N 1
ATOM 2885 C CA . ASN A 1 388 ? -3.098 -3.676 -8.57 1 98.38 388 ASN A CA 1
ATOM 2886 C C . ASN A 1 388 ? -2.477 -5.062 -8.414 1 98.38 388 ASN A C 1
ATOM 2888 O O . ASN A 1 388 ? -2.217 -5.742 -9.414 1 98.38 388 ASN A O 1
ATOM 2892 N N . TYR A 1 389 ? -2.193 -5.473 -7.145 1 98.19 389 TYR A N 1
ATOM 2893 C CA . TYR A 1 389 ? -1.631 -6.801 -6.922 1 98.19 389 TYR A CA 1
ATOM 2894 C C . TYR A 1 389 ? -2.488 -7.875 -7.578 1 98.19 389 TYR A C 1
ATOM 2896 O O . TYR A 1 389 ? -3.719 -7.793 -7.559 1 98.19 389 TYR A O 1
ATOM 2904 N N . ASN A 1 390 ? -1.865 -8.922 -8.195 1 98.38 390 ASN A N 1
ATOM 2905 C CA . ASN A 1 390 ? -2.467 -9.969 -9.016 1 98.38 390 ASN A CA 1
ATOM 2906 C C . ASN A 1 390 ? -3.09 -9.398 -10.281 1 98.38 390 ASN A C 1
ATOM 2908 O O . ASN A 1 390 ? -4.023 -9.984 -10.836 1 98.38 390 ASN A O 1
ATOM 2912 N N . SER A 1 391 ? -2.641 -8.203 -10.703 1 98.25 391 SER A N 1
ATOM 2913 C CA . SER A 1 391 ? -3.137 -7.523 -11.891 1 98.25 391 SER A CA 1
ATOM 2914 C C . SER A 1 391 ? -4.648 -7.344 -11.836 1 98.25 391 SER A C 1
ATOM 2916 O O . SER A 1 391 ? -5.352 -7.629 -12.805 1 98.25 391 SER A O 1
ATOM 2918 N N . ARG A 1 392 ? -5.129 -6.996 -10.719 1 98.25 392 ARG A N 1
ATOM 2919 C CA . ARG A 1 392 ? -6.531 -6.637 -10.531 1 98.25 392 ARG A CA 1
ATOM 2920 C C . ARG A 1 392 ? -6.727 -5.125 -10.625 1 98.25 392 ARG A C 1
ATOM 2922 O O . ARG A 1 392 ? -5.906 -4.355 -10.117 1 98.25 392 ARG A O 1
ATOM 2929 N N . GLY A 1 393 ? -7.746 -4.727 -11.344 1 98.12 393 GLY A N 1
ATOM 2930 C CA . GLY A 1 393 ? -8.031 -3.307 -11.445 1 98.12 393 GLY A CA 1
ATOM 2931 C C . GLY A 1 393 ? -8.602 -2.717 -10.164 1 98.12 393 GLY A C 1
ATOM 2932 O O . GLY A 1 393 ? -9.367 -3.375 -9.461 1 98.12 393 GLY A O 1
ATOM 2933 N N . ARG A 1 394 ? -8.289 -1.43 -9.891 1 98.44 394 ARG A N 1
ATOM 2934 C CA . ARG A 1 394 ? -8.86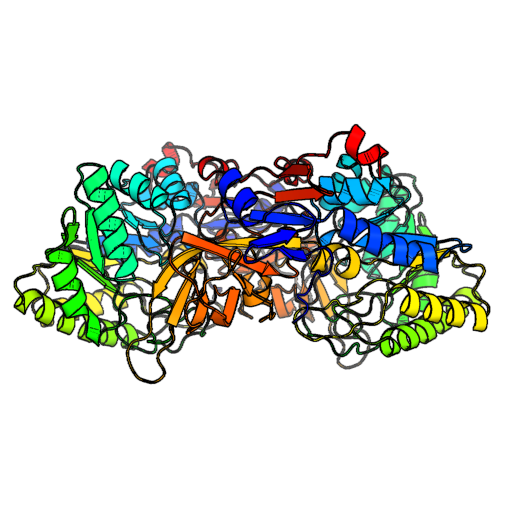7 -0.749 -8.734 1 98.44 394 ARG A CA 1
ATOM 2935 C C . ARG A 1 394 ? -10.359 -0.491 -8.945 1 98.44 394 ARG A C 1
ATOM 2937 O O . ARG A 1 394 ? -10.797 -0.237 -10.07 1 98.44 394 ARG A O 1
ATOM 2944 N N . ALA A 1 395 ? -11.125 -0.468 -7.879 1 98.75 395 ALA A N 1
ATOM 2945 C CA . ALA A 1 395 ? -12.586 -0.432 -7.855 1 98.75 395 ALA A CA 1
ATOM 2946 C C . ALA A 1 395 ? -13.109 0.91 -8.359 1 98.75 395 ALA A C 1
ATOM 2948 O O . ALA A 1 395 ? -12.375 1.903 -8.375 1 98.75 395 ALA A O 1
ATOM 2949 N N . ALA A 1 396 ? -14.305 0.913 -8.828 1 98.88 396 ALA A N 1
ATOM 2950 C CA . ALA A 1 396 ? -15.039 2.158 -9.031 1 98.88 396 ALA A CA 1
ATOM 2951 C C . ALA A 1 396 ? -15.43 2.789 -7.695 1 98.88 396 ALA A C 1
ATOM 2953 O O . ALA A 1 396 ? -15.477 2.105 -6.668 1 98.88 396 ALA A O 1
ATOM 2954 N N . GLU A 1 397 ? -15.633 4.09 -7.668 1 98.94 397 GLU A N 1
ATOM 2955 C CA . GLU A 1 397 ? -16.109 4.84 -6.508 1 98.94 397 GLU A CA 1
ATOM 2956 C C . GLU A 1 397 ? -17.344 5.668 -6.852 1 98.94 397 GLU A C 1
ATOM 2958 O O . GLU A 1 397 ? -17.422 6.254 -7.934 1 98.94 397 GLU A O 1
ATOM 2963 N N . VAL A 1 398 ? -18.281 5.625 -5.973 1 98.94 398 VAL A N 1
ATOM 2964 C CA . VAL A 1 398 ? -19.547 6.359 -6.129 1 98.94 398 VAL A CA 1
ATOM 2965 C C . VAL A 1 398 ? -19.766 7.254 -4.914 1 98.94 398 VAL A C 1
ATOM 2967 O O . VAL A 1 398 ? -19.5 6.852 -3.779 1 98.94 398 VAL A O 1
ATOM 2970 N N . MET A 1 399 ? -20.188 8.469 -5.148 1 98.88 399 MET A N 1
ATOM 2971 C CA . MET A 1 399 ? -20.641 9.359 -4.086 1 98.88 399 MET A CA 1
ATOM 2972 C C . MET A 1 399 ? -22.156 9.492 -4.094 1 98.88 399 MET A C 1
ATOM 2974 O O . MET A 1 399 ? -22.766 9.641 -5.152 1 98.88 399 MET A O 1
ATOM 2978 N N . VAL A 1 400 ? -22.75 9.391 -2.953 1 98.81 400 VAL A N 1
ATOM 2979 C CA . VAL A 1 400 ? -24.188 9.555 -2.859 1 98.81 400 VAL A CA 1
ATOM 2980 C C . VAL A 1 400 ? -24.516 10.805 -2.047 1 98.81 400 VAL A C 1
ATOM 2982 O O . VAL A 1 400 ? -23.719 11.227 -1.202 1 98.81 400 VAL A O 1
ATOM 2985 N N . ASP A 1 401 ? -25.656 11.461 -2.258 1 98.25 401 ASP A N 1
ATOM 2986 C CA . ASP A 1 401 ? -26.266 12.57 -1.548 1 98.25 401 ASP A CA 1
ATOM 2987 C C . ASP A 1 401 ? -27.797 12.508 -1.645 1 98.25 401 ASP A C 1
ATOM 2989 O O . ASP A 1 401 ? -28.375 12.852 -2.678 1 98.25 401 ASP A O 1
ATOM 2993 N N . GLY A 1 402 ? -28.391 12.156 -0.552 1 97.5 402 GLY A N 1
ATOM 2994 C CA . GLY A 1 402 ? -29.797 11.828 -0.647 1 97.5 402 GLY A CA 1
ATOM 2995 C C . GLY A 1 402 ? -30.078 10.648 -1.562 1 97.5 402 GLY A C 1
ATOM 2996 O O . GLY A 1 402 ? -29.5 9.57 -1.385 1 97.5 402 GLY A O 1
ATOM 2997 N N . ASP A 1 403 ? -30.906 10.891 -2.586 1 97.88 403 ASP A N 1
ATOM 2998 C CA . ASP A 1 403 ? -31.25 9.812 -3.506 1 97.88 403 ASP A CA 1
ATOM 2999 C C . ASP A 1 403 ? -30.438 9.898 -4.789 1 97.88 403 ASP A C 1
ATOM 3001 O O . ASP A 1 403 ? -30.641 9.117 -5.719 1 97.88 403 ASP A O 1
ATOM 3005 N N . GLN A 1 404 ? -29.5 10.859 -4.82 1 97.94 404 GLN A N 1
ATOM 3006 C CA . GLN A 1 404 ? -28.656 11.023 -6 1 97.94 404 GLN A CA 1
ATOM 3007 C C . GLN A 1 404 ? -27.328 10.289 -5.824 1 97.94 404 GLN A C 1
ATOM 3009 O O . GLN A 1 404 ? -26.859 10.117 -4.699 1 97.94 404 GLN A O 1
ATOM 3014 N N . SER A 1 405 ? -26.766 9.805 -6.895 1 98.56 405 SER A N 1
ATOM 3015 C CA . SER A 1 405 ? -25.469 9.148 -6.902 1 98.56 405 SER A CA 1
ATOM 3016 C C . SER A 1 405 ? -24.656 9.547 -8.141 1 98.56 405 SER A C 1
ATOM 3018 O O . SER A 1 405 ? -25.234 9.766 -9.211 1 98.56 405 SER A O 1
ATOM 3020 N N . TRP A 1 406 ? -23.375 9.664 -7.996 1 98.75 406 TRP A N 1
ATOM 3021 C CA . TRP A 1 406 ? -22.453 10.008 -9.078 1 98.75 406 TRP A CA 1
ATOM 3022 C C . TRP A 1 406 ? -21.234 9.094 -9.078 1 98.75 406 TRP A C 1
ATOM 3024 O O . TRP A 1 406 ? -20.656 8.82 -8.023 1 98.75 406 TRP A O 1
ATOM 3034 N N . LEU A 1 407 ? -20.922 8.539 -10.227 1 98.81 407 LEU A N 1
ATOM 3035 C CA . LEU A 1 407 ? -19.625 7.914 -10.383 1 98.81 407 LEU A CA 1
ATOM 3036 C C . LEU A 1 407 ? -18.5 8.938 -10.203 1 98.81 407 LEU A C 1
ATOM 3038 O O . LEU A 1 407 ? -18.469 9.953 -10.914 1 98.81 407 LEU A O 1
ATOM 3042 N N . ILE A 1 408 ? -17.609 8.68 -9.266 1 98.88 408 ILE A N 1
ATOM 3043 C CA . ILE A 1 408 ? -16.578 9.68 -9.016 1 98.88 408 ILE A CA 1
ATOM 3044 C C . ILE A 1 408 ? -15.195 9.094 -9.328 1 98.88 408 ILE A C 1
ATOM 3046 O O . ILE A 1 408 ? -14.18 9.781 -9.227 1 98.88 408 ILE A O 1
ATOM 3050 N N . ARG A 1 409 ? -15.125 7.883 -9.617 1 98.69 409 ARG A N 1
ATOM 3051 C CA . ARG A 1 409 ? -13.938 7.23 -10.172 1 98.69 409 ARG A CA 1
ATOM 3052 C C . ARG A 1 409 ? -14.32 6.039 -11.039 1 98.69 409 ARG A C 1
ATOM 3054 O O . ARG A 1 409 ? -15.047 5.148 -10.602 1 98.69 409 ARG A O 1
ATOM 3061 N N . ARG A 1 410 ? -13.852 5.941 -12.219 1 98.38 410 ARG A N 1
ATOM 3062 C CA . ARG A 1 410 ? -14.109 4.797 -13.086 1 98.38 410 ARG A CA 1
ATOM 3063 C C . ARG A 1 410 ? -13.258 3.598 -12.68 1 98.38 410 ARG A C 1
ATOM 3065 O O . ARG A 1 410 ? -12.102 3.758 -12.281 1 98.38 410 ARG A O 1
ATOM 3072 N N . ARG A 1 411 ? -13.797 2.439 -12.812 1 98.25 411 ARG A N 1
ATOM 3073 C CA . ARG A 1 411 ? -13.062 1.202 -12.578 1 98.25 411 ARG A CA 1
ATOM 3074 C C . ARG A 1 411 ? -11.906 1.05 -13.562 1 98.25 411 ARG A C 1
ATOM 3076 O O . ARG A 1 411 ? -12.062 1.345 -14.75 1 98.25 411 ARG A O 1
ATOM 3083 N N . GLU A 1 412 ? -10.766 0.604 -13.062 1 97.62 412 GLU A N 1
ATOM 3084 C CA . GLU A 1 412 ? -9.664 0.281 -13.961 1 97.62 412 GLU A CA 1
ATOM 3085 C C . GLU A 1 412 ? -9.938 -1.005 -14.734 1 97.62 412 GLU A C 1
ATOM 3087 O O . GLU A 1 412 ? -10.406 -1.99 -14.156 1 97.62 412 GLU A O 1
ATOM 3092 N N . GLN A 1 413 ? -9.617 -0.993 -15.953 1 95.06 413 GLN A N 1
ATOM 3093 C CA . GLN A 1 413 ? -9.766 -2.174 -16.797 1 95.06 413 GLN A CA 1
ATOM 3094 C C . GLN A 1 413 ? -8.445 -2.934 -16.906 1 95.06 413 GLN A C 1
ATOM 3096 O O . GLN A 1 413 ? -7.375 -2.328 -16.938 1 95.06 413 GLN A O 1
ATOM 3101 N N . PRO A 1 414 ? -8.555 -4.219 -17.047 1 92.38 414 PRO A N 1
ATOM 3102 C CA . PRO A 1 414 ? -7.344 -5.039 -17.156 1 92.38 414 PRO A CA 1
ATOM 3103 C C . PRO A 1 414 ? -6.379 -4.547 -18.234 1 92.38 414 PRO A C 1
ATOM 3105 O O . PRO A 1 414 ? -5.164 -4.52 -18.016 1 92.38 414 PRO A O 1
ATOM 3108 N N . SER A 1 415 ? -6.902 -4.094 -19.312 1 89.75 415 SER A N 1
ATOM 3109 C CA . SER A 1 415 ? -6.074 -3.688 -20.438 1 89.75 415 SER A CA 1
ATOM 3110 C C . SER A 1 415 ? -5.309 -2.406 -20.141 1 89.75 415 SER A C 1
ATOM 3112 O O . SER A 1 415 ? -4.367 -2.055 -20.844 1 89.75 415 SER A O 1
ATOM 3114 N N . GLU A 1 416 ? -5.648 -1.718 -19.047 1 92.94 416 GLU A N 1
ATOM 3115 C CA . GLU A 1 416 ? -5.023 -0.448 -18.688 1 92.94 416 GLU A CA 1
ATOM 3116 C C . GLU A 1 416 ? -3.895 -0.652 -17.688 1 92.94 416 GLU A C 1
ATOM 3118 O O . GLU A 1 416 ? -3.088 0.252 -17.453 1 92.94 416 GLU A O 1
ATOM 3123 N N . LEU A 1 417 ? -3.809 -1.848 -17.156 1 95.25 417 LEU A N 1
ATOM 3124 C CA . LEU A 1 417 ? -2.982 -2.051 -15.961 1 95.25 417 LEU A CA 1
ATOM 3125 C C . LEU A 1 417 ? -1.503 -2.08 -16.328 1 95.25 417 LEU A C 1
ATOM 3127 O O . LEU A 1 417 ? -0.64 -1.935 -15.461 1 95.25 417 LEU A O 1
ATOM 3131 N N . HIS A 1 418 ? -1.175 -2.359 -17.656 1 95.69 418 HIS A N 1
ATOM 3132 C CA . HIS A 1 418 ? 0.226 -2.41 -18.062 1 95.69 418 HIS A CA 1
ATOM 3133 C C . HIS A 1 418 ? 0.553 -1.295 -19.047 1 95.69 418 HIS A C 1
ATOM 3135 O O . HIS A 1 418 ? 1.46 -1.437 -19.859 1 95.69 418 HIS A O 1
ATOM 3141 N N . ALA A 1 419 ? -0.227 -0.184 -18.969 1 94.06 419 ALA A N 1
ATOM 3142 C CA . ALA A 1 419 ? -0.101 0.922 -19.906 1 94.06 419 ALA A CA 1
ATOM 3143 C C . ALA A 1 419 ? 1.283 1.559 -19.828 1 94.06 419 ALA A C 1
ATOM 3145 O O . ALA A 1 419 ? 1.767 2.137 -20.797 1 94.06 419 ALA A O 1
ATOM 3146 N N . HIS A 1 420 ? 1.965 1.501 -18.672 1 96.38 420 HIS A N 1
ATOM 3147 C CA . HIS A 1 420 ? 3.266 2.135 -18.484 1 96.38 420 HIS A CA 1
ATOM 3148 C C . HIS A 1 420 ? 4.398 1.165 -18.812 1 96.38 420 HIS A C 1
ATOM 3150 O O . HIS A 1 420 ? 5.566 1.558 -18.828 1 96.38 420 HIS A O 1
ATOM 3156 N N . ASP A 1 421 ? 4.094 -0.137 -19.031 1 98.12 421 ASP A N 1
ATOM 3157 C CA . ASP A 1 421 ? 5.098 -1.157 -19.312 1 98.12 421 ASP A CA 1
ATOM 3158 C C . ASP A 1 421 ? 5.59 -1.059 -20.75 1 98.12 421 ASP A C 1
ATOM 3160 O O . ASP A 1 421 ? 4.844 -0.651 -21.641 1 98.12 421 ASP A O 1
ATOM 3164 N N . LEU A 1 422 ? 6.789 -1.354 -20.953 1 97.94 422 LEU A N 1
ATOM 3165 C CA . LEU A 1 422 ? 7.414 -1.406 -22.266 1 97.94 422 LEU A CA 1
ATOM 3166 C C . LEU A 1 422 ? 8.016 -2.783 -22.531 1 97.94 422 LEU A C 1
ATOM 3168 O O . LEU A 1 422 ? 8.531 -3.426 -21.609 1 97.94 422 LEU A O 1
ATOM 3172 N N . LEU A 1 423 ? 7.855 -3.209 -23.719 1 97.56 423 LEU A N 1
ATOM 3173 C CA . LEU A 1 423 ? 8.508 -4.441 -24.141 1 97.56 423 LEU A CA 1
ATOM 3174 C C . LEU A 1 423 ? 9.961 -4.18 -24.531 1 97.56 423 LEU A C 1
ATOM 3176 O O . LEU A 1 423 ? 10.312 -3.057 -24.891 1 97.56 423 LEU A O 1
ATOM 3180 N N . LEU A 1 424 ? 10.742 -5.207 -24.391 1 97.5 424 LEU A N 1
ATOM 3181 C CA . LEU A 1 424 ? 12.094 -5.141 -24.938 1 97.5 424 LEU A CA 1
ATOM 3182 C C . LEU A 1 424 ? 12.055 -5.152 -26.469 1 97.5 424 LEU A C 1
ATOM 3184 O O . LEU A 1 424 ? 11.148 -5.734 -27.062 1 97.5 424 LEU A O 1
ATOM 3188 N N . PRO A 1 425 ? 13.094 -4.574 -27.109 1 95.06 425 PRO A N 1
ATOM 3189 C CA . PRO A 1 425 ? 13.172 -4.688 -28.578 1 95.06 425 PRO A CA 1
ATOM 3190 C C . PRO A 1 425 ? 13.273 -6.137 -29.047 1 95.06 425 PRO A C 1
ATOM 3192 O O . PRO A 1 425 ? 13.93 -6.957 -28.406 1 95.06 425 PRO A O 1
ATOM 3195 N N . PRO A 1 426 ? 12.656 -6.453 -30.125 1 89.94 426 PRO A N 1
ATOM 3196 C CA . PRO A 1 426 ? 12.672 -7.824 -30.641 1 89.94 426 PRO A CA 1
ATOM 3197 C C . PRO A 1 426 ? 14.086 -8.375 -30.797 1 89.94 426 PRO A C 1
ATOM 3199 O O . PRO A 1 426 ? 14.312 -9.57 -30.594 1 89.94 426 PRO A O 1
ATOM 3202 N N . SER A 1 427 ? 15.023 -7.512 -31.109 1 88.56 427 SER A N 1
ATOM 3203 C CA . SER A 1 427 ? 16.406 -7.941 -31.312 1 88.56 427 SER A CA 1
ATOM 3204 C C . SER A 1 427 ? 17.016 -8.469 -30.016 1 88.56 427 SER A C 1
ATOM 3206 O O . SER A 1 427 ? 17.875 -9.359 -30.047 1 88.56 427 SER A O 1
ATOM 3208 N N . VAL A 1 428 ? 16.531 -7.977 -28.938 1 86.56 428 VAL A N 1
ATOM 3209 C CA . VAL A 1 428 ? 17.047 -8.375 -27.625 1 86.56 428 VAL A CA 1
ATOM 3210 C C . VAL A 1 428 ? 16.438 -9.711 -27.219 1 86.56 428 VAL A C 1
ATOM 3212 O O . VAL A 1 428 ? 17.141 -10.602 -26.734 1 86.56 428 VAL A O 1
ATOM 3215 N N . VAL A 1 429 ? 15.258 -9.867 -27.516 1 85.75 429 VAL A N 1
ATOM 3216 C CA . VAL A 1 429 ? 14.523 -11.062 -27.109 1 85.75 429 VAL A CA 1
ATOM 3217 C C . VAL A 1 429 ? 15.016 -12.266 -27.906 1 85.75 429 VAL A C 1
ATOM 3219 O O . VAL A 1 429 ? 15.125 -13.367 -27.375 1 85.75 429 VAL A O 1
ATOM 3222 N N . ALA A 1 430 ? 15.25 -12.148 -29.172 1 74.62 430 ALA A N 1
ATOM 3223 C CA . ALA A 1 430 ? 15.703 -13.211 -30.062 1 74.62 430 ALA A CA 1
ATOM 3224 C C . ALA A 1 430 ? 17.094 -13.695 -29.672 1 74.62 430 ALA A C 1
ATOM 3226 O O . ALA A 1 430 ? 17.453 -14.852 -29.906 1 74.62 430 ALA A O 1
ATOM 3227 N N . ALA A 1 431 ? 17.906 -12.836 -29.156 1 67.62 431 ALA A N 1
ATOM 3228 C CA . ALA A 1 431 ? 19.297 -13.148 -28.844 1 67.62 431 ALA A CA 1
ATOM 3229 C C . ALA A 1 431 ? 19.406 -14 -27.578 1 67.62 431 ALA A C 1
ATOM 3231 O O . ALA A 1 431 ? 20.438 -14.625 -27.328 1 67.62 431 ALA A O 1
ATOM 3232 N N . GLY A 1 432 ? 18.438 -14.141 -26.812 1 62.84 432 GLY A N 1
ATOM 3233 C CA . GLY A 1 432 ? 18.531 -14.891 -25.562 1 62.84 432 GLY A CA 1
ATOM 3234 C C . GLY A 1 432 ? 18.047 -16.328 -25.703 1 62.84 432 GLY A C 1
ATOM 3235 O O . GLY A 1 432 ? 17.328 -16.656 -26.641 1 62.84 432 GLY A O 1
ATOM 3236 N N . MET B 1 1 ? 31.484 -10.469 2.098 1 65.31 1 MET B N 1
ATOM 3237 C CA . MET B 1 1 ? 30.266 -11.258 2.189 1 65.31 1 MET B CA 1
ATOM 3238 C C . MET B 1 1 ? 29.516 -11.266 0.86 1 65.31 1 MET B C 1
ATOM 3240 O O . MET B 1 1 ? 29.469 -10.25 0.165 1 65.31 1 MET B O 1
ATOM 3244 N N . THR B 1 2 ? 29.172 -12.414 0.403 1 88.5 2 THR B N 1
ATOM 3245 C CA . THR B 1 2 ? 28.469 -12.555 -0.871 1 88.5 2 THR B CA 1
ATOM 3246 C C . THR B 1 2 ? 27.047 -12.008 -0.773 1 88.5 2 THR B C 1
ATOM 3248 O O . THR B 1 2 ? 26.281 -12.422 0.09 1 88.5 2 THR B O 1
ATOM 3251 N N . LEU B 1 3 ? 26.781 -11.031 -1.557 1 94.38 3 LEU B N 1
ATOM 3252 C CA . LEU B 1 3 ? 25.469 -10.375 -1.54 1 94.38 3 LEU B CA 1
ATOM 3253 C C . LEU B 1 3 ? 24.422 -11.258 -2.188 1 94.38 3 LEU B C 1
ATOM 3255 O O . LEU B 1 3 ? 24.688 -11.914 -3.197 1 94.38 3 LEU B O 1
ATOM 3259 N N . PRO B 1 4 ? 23.234 -11.32 -1.603 1 96.75 4 PRO B N 1
ATOM 3260 C CA . PRO B 1 4 ? 22.156 -11.93 -2.369 1 96.75 4 PRO B CA 1
ATOM 3261 C C . PRO B 1 4 ? 22.031 -11.359 -3.779 1 96.75 4 PRO B C 1
ATOM 3263 O O . PRO B 1 4 ? 22.078 -10.141 -3.965 1 96.75 4 PRO B O 1
ATOM 3266 N N . GLY B 1 5 ? 21.938 -12.242 -4.742 1 96.5 5 GLY B N 1
ATOM 3267 C CA . GLY B 1 5 ? 21.906 -11.805 -6.129 1 96.5 5 GLY B CA 1
ATOM 3268 C C . GLY B 1 5 ? 23.219 -12.008 -6.852 1 96.5 5 GLY B C 1
ATOM 3269 O O . GLY B 1 5 ? 23.297 -11.812 -8.062 1 96.5 5 GLY B O 1
ATOM 3270 N N . SER B 1 6 ? 24.266 -12.336 -6.07 1 96.75 6 SER B N 1
ATOM 3271 C CA . SER B 1 6 ? 25.547 -12.695 -6.688 1 96.75 6 SER B CA 1
ATOM 3272 C C . SER B 1 6 ? 25.406 -13.922 -7.578 1 96.75 6 SER B C 1
ATOM 3274 O O . SER B 1 6 ? 24.609 -14.82 -7.285 1 96.75 6 SER B O 1
ATOM 3276 N N . PRO B 1 7 ? 26.125 -14 -8.641 1 97.12 7 PRO B N 1
ATOM 3277 C CA . PRO B 1 7 ? 27.203 -13.094 -9.031 1 97.12 7 PRO B CA 1
ATOM 3278 C C . PRO B 1 7 ? 26.719 -11.938 -9.898 1 97.12 7 PRO B C 1
ATOM 3280 O O . PRO B 1 7 ? 27.516 -11.055 -10.258 1 97.12 7 PRO B O 1
ATOM 3283 N N . HIS B 1 8 ? 25.453 -11.938 -10.289 1 98.38 8 HIS B N 1
ATOM 3284 C CA . HIS B 1 8 ? 24.969 -10.891 -11.172 1 98.38 8 HIS B CA 1
ATOM 3285 C C . HIS B 1 8 ? 24.984 -9.531 -10.484 1 98.38 8 HIS B C 1
ATOM 3287 O O . HIS B 1 8 ? 25.172 -8.5 -11.133 1 98.38 8 HIS B O 1
ATOM 3293 N N . LEU B 1 9 ? 24.734 -9.523 -9.18 1 98.5 9 LEU B N 1
ATOM 3294 C CA . LEU B 1 9 ? 24.984 -8.352 -8.344 1 98.5 9 LEU B CA 1
ATOM 3295 C C . LEU B 1 9 ? 26.406 -8.406 -7.77 1 98.5 9 LEU B C 1
ATOM 3297 O O . LEU B 1 9 ? 26.766 -9.367 -7.086 1 98.5 9 LEU B O 1
ATOM 3301 N N . ASN B 1 10 ? 27.109 -7.469 -8.094 1 96.94 10 ASN B N 1
ATOM 3302 C CA . ASN B 1 10 ? 28.5 -7.512 -7.637 1 96.94 10 ASN B CA 1
ATOM 3303 C C . ASN B 1 10 ? 29.078 -6.109 -7.457 1 96.94 10 ASN B C 1
ATOM 3305 O O . ASN B 1 10 ? 28.484 -5.129 -7.922 1 96.94 10 ASN B O 1
ATOM 3309 N N . ARG B 1 11 ? 30.188 -6.016 -6.793 1 97.38 11 ARG B N 1
ATOM 3310 C CA . ARG B 1 11 ? 30.891 -4.746 -6.613 1 97.38 11 ARG B CA 1
ATOM 3311 C C . ARG B 1 11 ? 32.125 -4.676 -7.5 1 97.38 11 ARG B C 1
ATOM 3313 O O . ARG B 1 11 ? 32.844 -5.664 -7.645 1 97.38 11 ARG B O 1
ATOM 3320 N N . ARG B 1 12 ? 32.344 -3.664 -8.141 1 97.31 12 ARG B N 1
ATOM 3321 C CA . ARG B 1 12 ? 33.562 -3.27 -8.82 1 97.31 12 ARG B CA 1
ATOM 3322 C C . ARG B 1 12 ? 34.188 -2.053 -8.156 1 97.31 12 ARG B C 1
ATOM 3324 O O . ARG B 1 12 ? 33.812 -0.917 -8.422 1 97.31 12 ARG B O 1
ATOM 3331 N N . GLY B 1 13 ? 35.219 -2.344 -7.406 1 96.75 13 GLY B N 1
ATOM 3332 C CA . GLY B 1 13 ? 35.625 -1.299 -6.48 1 96.75 13 GLY B CA 1
ATOM 3333 C C . GLY B 1 13 ? 34.531 -0.911 -5.496 1 96.75 13 GLY B C 1
ATOM 3334 O O . GLY B 1 13 ? 33.938 -1.775 -4.855 1 96.75 13 GLY B O 1
ATOM 3335 N N . PRO B 1 14 ? 34.312 0.339 -5.336 1 97.19 14 PRO B N 1
ATOM 3336 C CA . PRO B 1 14 ? 33.281 0.779 -4.398 1 97.19 14 PRO B CA 1
ATOM 3337 C C . PRO B 1 14 ? 31.875 0.758 -5.008 1 97.19 14 PRO B C 1
ATOM 3339 O O . PRO B 1 14 ? 30.875 0.945 -4.297 1 97.19 14 PRO B O 1
ATOM 3342 N N . SER B 1 15 ? 31.828 0.497 -6.277 1 98.31 15 SER B N 1
ATOM 3343 C CA . SER B 1 15 ? 30.578 0.686 -7.012 1 98.31 15 SER B CA 1
ATOM 3344 C C . SER B 1 15 ? 29.797 -0.622 -7.125 1 98.31 15 SER B C 1
ATOM 3346 O O . SER B 1 15 ? 30.375 -1.661 -7.461 1 98.31 15 SER B O 1
ATOM 3348 N N . LEU B 1 16 ? 28.562 -0.567 -6.809 1 98.69 16 LEU B N 1
ATOM 3349 C CA . LEU B 1 16 ? 27.688 -1.721 -6.949 1 98.69 16 LEU B CA 1
ATOM 3350 C C . LEU B 1 16 ? 27.141 -1.818 -8.367 1 98.69 16 LEU B C 1
ATOM 3352 O O . LEU B 1 16 ? 26.688 -0.818 -8.938 1 98.69 16 LEU B O 1
ATOM 3356 N N . HIS B 1 17 ? 27.203 -3.014 -8.945 1 98.81 17 HIS B N 1
ATOM 3357 C CA . HIS B 1 17 ? 26.766 -3.264 -10.312 1 98.81 17 HIS B CA 1
ATOM 3358 C C . HIS B 1 17 ? 25.75 -4.41 -10.359 1 98.81 17 HIS B C 1
ATOM 3360 O O . HIS B 1 17 ? 25.859 -5.363 -9.578 1 98.81 17 HIS B O 1
ATOM 3366 N N . LEU B 1 18 ? 24.766 -4.27 -11.086 1 98.88 18 LEU B N 1
ATOM 3367 C CA . LEU B 1 18 ? 23.969 -5.402 -11.547 1 98.88 18 LEU B CA 1
ATOM 3368 C C . LEU B 1 18 ? 24.344 -5.785 -12.977 1 98.88 18 LEU B C 1
ATOM 3370 O O . LEU B 1 18 ? 24.25 -4.957 -13.883 1 98.88 18 LEU B O 1
ATOM 3374 N N . GLU B 1 19 ? 24.719 -7 -13.109 1 98.5 19 GLU B N 1
ATOM 3375 C CA . GLU B 1 19 ? 25.5 -7.375 -14.281 1 98.5 19 GLU B CA 1
ATOM 3376 C C . GLU B 1 19 ? 26.609 -6.371 -14.547 1 98.5 19 GLU B C 1
ATOM 3378 O O . GLU B 1 19 ? 27.453 -6.125 -13.688 1 98.5 19 GLU B O 1
ATOM 3383 N N . ASP B 1 20 ? 26.641 -5.723 -15.75 1 98.56 20 ASP B N 1
ATOM 3384 C CA . ASP B 1 20 ? 27.734 -4.805 -16.062 1 98.56 20 ASP B CA 1
ATOM 3385 C C . ASP B 1 20 ? 27.266 -3.354 -16 1 98.56 20 ASP B C 1
ATOM 3387 O O . ASP B 1 20 ? 27.906 -2.467 -16.578 1 98.56 20 ASP B O 1
ATOM 3391 N N . CYS B 1 21 ? 26.156 -3.1 -15.336 1 98.88 21 CYS B N 1
ATOM 3392 C CA . CYS B 1 21 ? 25.609 -1.751 -15.242 1 98.88 21 CYS B CA 1
ATOM 3393 C C . CYS B 1 21 ? 25.734 -1.202 -13.828 1 98.88 21 CYS B C 1
ATOM 3395 O O . CYS B 1 21 ? 25.328 -1.853 -12.867 1 98.88 21 CYS B O 1
ATOM 3397 N N . SER B 1 22 ? 26.281 0.013 -13.68 1 98.88 22 SER B N 1
ATOM 3398 C CA . SER B 1 22 ? 26.359 0.693 -12.391 1 98.88 22 SER B CA 1
ATOM 3399 C C . SER B 1 22 ? 24.984 1.109 -11.906 1 98.88 22 SER B C 1
ATOM 3401 O O . SER B 1 22 ? 24.266 1.828 -12.602 1 98.88 22 SER B O 1
ATOM 3403 N N . LEU B 1 23 ? 24.656 0.683 -10.688 1 98.94 23 LEU B N 1
ATOM 3404 C CA . LEU B 1 23 ? 23.344 1.033 -10.148 1 98.94 23 LEU B CA 1
ATOM 3405 C C . LEU B 1 23 ? 23.25 2.529 -9.867 1 98.94 23 LEU B C 1
ATOM 3407 O O . LEU B 1 23 ? 22.188 3.137 -10.055 1 98.94 23 LEU B O 1
ATOM 3411 N N . ARG B 1 24 ? 24.328 3.121 -9.422 1 98.75 24 ARG B N 1
ATOM 3412 C CA . ARG B 1 24 ? 24.344 4.562 -9.188 1 98.75 24 ARG B CA 1
ATOM 3413 C C . ARG B 1 24 ? 24.078 5.328 -10.477 1 98.75 24 ARG B C 1
ATOM 3415 O O . ARG B 1 24 ? 23.312 6.293 -10.492 1 98.75 24 ARG B O 1
ATOM 3422 N N . GLU B 1 25 ? 24.688 4.898 -11.562 1 98.62 25 GLU B N 1
ATOM 3423 C CA . GLU B 1 25 ? 24.516 5.582 -12.836 1 98.62 25 GLU B CA 1
ATOM 3424 C C . GLU B 1 25 ? 23.078 5.426 -13.352 1 98.62 25 GLU B C 1
ATOM 3426 O O . GLU B 1 25 ? 22.516 6.371 -13.906 1 98.62 25 GLU B O 1
ATOM 3431 N N . LEU B 1 26 ? 22.5 4.227 -13.195 1 98.94 26 LEU B N 1
ATOM 3432 C CA . LEU B 1 26 ? 21.109 4.023 -13.586 1 98.94 26 LEU B CA 1
ATOM 3433 C C . LEU B 1 26 ? 20.188 4.906 -12.766 1 98.94 26 LEU B C 1
ATOM 3435 O O . LEU B 1 26 ? 19.219 5.477 -13.297 1 98.94 26 LEU B O 1
ATOM 3439 N N . ALA B 1 27 ? 20.453 5.012 -11.469 1 98.81 27 ALA B N 1
ATOM 3440 C CA . ALA B 1 27 ? 19.656 5.855 -10.586 1 98.81 27 ALA B CA 1
ATOM 3441 C C . ALA B 1 27 ? 19.719 7.316 -11.023 1 98.81 27 ALA B C 1
ATOM 3443 O O . ALA B 1 27 ? 18.703 8.023 -10.984 1 98.81 27 ALA B O 1
ATOM 3444 N N . ARG B 1 28 ? 20.875 7.797 -11.383 1 98.38 28 ARG B N 1
ATOM 3445 C CA . ARG B 1 28 ? 21.047 9.172 -11.82 1 98.38 28 ARG B CA 1
ATOM 3446 C C . ARG B 1 28 ? 20.312 9.422 -13.133 1 98.38 28 ARG B C 1
ATOM 3448 O O . ARG B 1 28 ? 19.734 10.492 -13.344 1 98.38 28 ARG B O 1
ATOM 3455 N N . ARG B 1 29 ? 20.312 8.445 -14 1 98.5 29 ARG B N 1
ATOM 3456 C CA . ARG B 1 29 ? 19.719 8.57 -15.328 1 98.5 29 ARG B CA 1
ATOM 3457 C C . ARG B 1 29 ? 18.203 8.516 -15.25 1 98.5 29 ARG B C 1
ATOM 3459 O O . ARG B 1 29 ? 17.516 9.25 -15.961 1 98.5 29 ARG B O 1
ATOM 3466 N N . HIS B 1 30 ? 17.609 7.637 -14.438 1 98.69 30 HIS B N 1
ATOM 3467 C CA . HIS B 1 30 ? 16.188 7.344 -14.484 1 98.69 30 HIS B CA 1
ATOM 3468 C C . HIS B 1 30 ? 15.461 7.906 -13.258 1 98.69 30 HIS B C 1
ATOM 3470 O O . HIS B 1 30 ? 14.227 7.926 -13.211 1 98.69 30 HIS B O 1
ATOM 3476 N N . GLY B 1 31 ? 16.234 8.43 -12.234 1 98.38 31 GLY B N 1
ATOM 3477 C CA . GLY B 1 31 ? 15.656 8.867 -10.977 1 98.38 31 GLY B CA 1
ATOM 3478 C C . GLY B 1 31 ? 15.32 7.719 -10.039 1 98.38 31 GLY B C 1
ATOM 3479 O O . GLY B 1 31 ? 15.367 6.555 -10.438 1 98.38 31 GLY B O 1
ATOM 3480 N N . THR B 1 32 ? 15.086 7.984 -8.812 1 98.69 32 THR B N 1
ATOM 3481 C CA . THR B 1 32 ? 14.68 7.031 -7.777 1 98.69 32 THR B CA 1
ATOM 3482 C C . THR B 1 32 ? 13.336 7.422 -7.172 1 98.69 32 THR B C 1
ATOM 3484 O O . THR B 1 32 ? 12.945 8.594 -7.219 1 98.69 32 THR B O 1
ATOM 3487 N N . PRO B 1 33 ? 12.68 6.449 -6.645 1 98.81 33 PRO B N 1
ATOM 3488 C CA . PRO B 1 33 ? 12.977 5.02 -6.566 1 98.81 33 PRO B CA 1
ATOM 3489 C C . PRO B 1 33 ? 13.039 4.352 -7.938 1 98.81 33 PRO B C 1
ATOM 3491 O O . PRO B 1 33 ? 12.367 4.793 -8.875 1 98.81 33 PRO B O 1
ATOM 3494 N N . LEU B 1 34 ? 13.898 3.307 -8.031 1 98.94 34 LEU B N 1
ATOM 3495 C CA . LEU B 1 34 ? 14.117 2.641 -9.312 1 98.94 34 LEU B CA 1
ATOM 3496 C C . LEU B 1 34 ? 14.281 1.138 -9.117 1 98.94 34 LEU B C 1
ATOM 3498 O O . LEU B 1 34 ? 15.148 0.697 -8.359 1 98.94 34 LEU B O 1
ATOM 3502 N N . TYR B 1 35 ? 13.438 0.354 -9.773 1 99 35 TYR B N 1
ATOM 3503 C CA . TYR B 1 35 ? 13.672 -1.085 -9.844 1 99 35 TYR B CA 1
ATOM 3504 C C . TYR B 1 35 ? 14.602 -1.438 -10.992 1 99 35 TYR B C 1
ATOM 3506 O O . TYR B 1 35 ? 14.477 -0.892 -12.094 1 99 35 TYR B O 1
ATOM 3514 N N . VAL B 1 36 ? 15.539 -2.279 -10.742 1 99 36 VAL B N 1
ATOM 3515 C CA . VAL B 1 36 ? 16.453 -2.773 -11.773 1 99 36 VAL B CA 1
ATOM 3516 C C . VAL B 1 36 ? 16.484 -4.301 -11.734 1 99 36 VAL B C 1
ATOM 3518 O O . VAL B 1 36 ? 16.625 -4.898 -10.664 1 99 36 VAL B O 1
ATOM 3521 N N . TYR B 1 37 ? 16.344 -4.922 -12.914 1 98.94 37 TYR B N 1
ATOM 3522 C CA . TYR B 1 37 ? 16.281 -6.379 -13.008 1 98.94 37 TYR B CA 1
ATOM 3523 C C . TYR B 1 37 ? 17.391 -6.914 -13.914 1 98.94 37 TYR B C 1
ATOM 3525 O O . TYR B 1 37 ? 17.688 -6.32 -14.953 1 98.94 37 TYR B O 1
ATOM 3533 N N . SER B 1 38 ? 17.938 -8.039 -13.57 1 98.88 38 SER B N 1
ATOM 3534 C CA . SER B 1 38 ? 18.922 -8.75 -14.383 1 98.88 38 SER B CA 1
ATOM 3535 C C . SER B 1 38 ? 18.266 -9.781 -15.281 1 98.88 38 SER B C 1
ATOM 3537 O O . SER B 1 38 ? 17.734 -10.789 -14.805 1 98.88 38 SER B O 1
ATOM 3539 N N . ARG B 1 39 ? 18.344 -9.578 -16.562 1 98.5 39 ARG B N 1
ATOM 3540 C CA . ARG B 1 39 ? 17.812 -10.539 -17.531 1 98.5 39 ARG B CA 1
ATOM 3541 C C . ARG B 1 39 ? 18.578 -11.852 -17.484 1 98.5 39 ARG B C 1
ATOM 3543 O O . ARG B 1 39 ? 17.984 -12.93 -17.516 1 98.5 39 ARG B O 1
ATOM 3550 N N . ARG B 1 40 ? 19.891 -11.805 -17.281 1 98.12 40 ARG B N 1
ATOM 3551 C CA . ARG B 1 40 ? 20.734 -12.992 -17.25 1 98.12 40 ARG B CA 1
ATOM 3552 C C . ARG B 1 40 ? 20.422 -13.859 -16.031 1 98.12 40 ARG B C 1
ATOM 3554 O O . ARG B 1 40 ? 20.406 -15.086 -16.125 1 98.12 40 ARG B O 1
ATOM 3561 N N . ALA B 1 41 ? 20.219 -13.164 -14.93 1 98.62 41 ALA B N 1
ATOM 3562 C CA . ALA B 1 41 ? 19.891 -13.914 -13.719 1 98.62 41 ALA B CA 1
ATOM 3563 C C . ALA B 1 41 ? 18.609 -14.711 -13.898 1 98.62 41 ALA B C 1
ATOM 3565 O O . ALA B 1 41 ? 18.516 -15.867 -13.477 1 98.62 41 ALA B O 1
ATOM 3566 N N . MET B 1 42 ? 17.609 -14.148 -14.516 1 98.5 42 MET B N 1
ATOM 3567 C CA . MET B 1 42 ? 16.344 -14.828 -14.75 1 98.5 42 MET B CA 1
ATOM 3568 C C . MET B 1 42 ? 16.516 -16.016 -15.688 1 98.5 42 MET B C 1
ATOM 3570 O O . MET B 1 42 ? 15.977 -17.094 -15.445 1 98.5 42 MET B O 1
ATOM 3574 N N . HIS B 1 43 ? 17.297 -15.812 -16.719 1 97.81 43 HIS B N 1
ATOM 3575 C CA . HIS B 1 43 ? 17.562 -16.875 -17.672 1 97.81 43 HIS B CA 1
ATOM 3576 C C . HIS B 1 43 ? 18.281 -18.047 -17 1 97.81 43 HIS B C 1
ATOM 3578 O O . HIS B 1 43 ? 17.938 -19.203 -17.25 1 97.81 43 HIS B O 1
ATOM 3584 N N . GLU B 1 44 ? 19.234 -17.703 -16.234 1 98.06 44 GLU B N 1
ATOM 3585 C CA . GLU B 1 44 ? 20 -18.75 -15.578 1 98.06 44 GLU B CA 1
ATOM 3586 C C . GLU B 1 44 ? 19.125 -19.547 -14.617 1 98.06 44 GLU B C 1
ATOM 3588 O O . GLU B 1 44 ? 19.234 -20.781 -14.555 1 98.06 44 GLU B O 1
ATOM 3593 N N . ALA B 1 45 ? 18.328 -18.875 -13.891 1 98.25 45 ALA B N 1
ATOM 3594 C CA . ALA B 1 45 ? 17.422 -19.562 -12.984 1 98.25 45 ALA B CA 1
ATOM 3595 C C . ALA 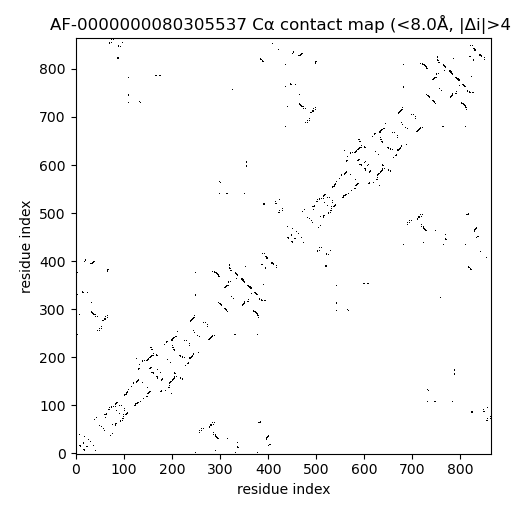B 1 45 ? 16.469 -20.484 -13.75 1 98.25 45 ALA B C 1
ATOM 3597 O O . ALA B 1 45 ? 16.281 -21.656 -13.375 1 98.25 45 ALA B O 1
ATOM 3598 N N . LEU B 1 46 ? 15.898 -19.969 -14.828 1 98.31 46 LEU B N 1
ATOM 3599 C CA . LEU B 1 46 ? 14.992 -20.781 -15.641 1 98.31 46 LEU B CA 1
ATOM 3600 C C . LEU B 1 46 ? 15.719 -21.969 -16.25 1 98.31 46 LEU B C 1
ATOM 3602 O O . LEU B 1 46 ? 15.18 -23.078 -16.281 1 98.31 46 LEU B O 1
ATOM 3606 N N . THR B 1 47 ? 16.891 -21.734 -16.688 1 97.81 47 THR B N 1
ATOM 3607 C CA . THR B 1 47 ? 17.703 -22.797 -17.312 1 97.81 47 THR B CA 1
ATOM 3608 C C . THR B 1 47 ? 17.953 -23.922 -16.328 1 97.81 47 THR B C 1
ATOM 3610 O O . THR B 1 47 ? 17.969 -25.094 -16.703 1 97.81 47 THR B O 1
ATOM 3613 N N . ALA B 1 48 ? 18.141 -23.578 -15.102 1 98.31 48 ALA B N 1
ATOM 3614 C CA . ALA B 1 48 ? 18.375 -24.609 -14.086 1 98.31 48 ALA B CA 1
ATOM 3615 C C . ALA B 1 48 ? 17.172 -25.547 -13.977 1 98.31 48 ALA B C 1
ATOM 3617 O O . ALA B 1 48 ? 17.344 -26.766 -13.836 1 98.31 48 ALA B O 1
ATOM 3618 N N . TYR B 1 49 ? 15.969 -25.031 -14.023 1 98.5 49 TYR B N 1
ATOM 3619 C CA . TYR B 1 49 ? 14.773 -25.859 -14.039 1 98.5 49 TYR B CA 1
ATOM 3620 C C . TYR B 1 49 ? 14.734 -26.734 -15.289 1 98.5 49 TYR B C 1
ATOM 3622 O O . TYR B 1 49 ? 14.547 -27.953 -15.195 1 98.5 49 TYR B O 1
ATOM 3630 N N . GLN B 1 50 ? 14.969 -26.109 -16.391 1 97.81 50 GLN B N 1
ATOM 3631 C CA . GLN B 1 50 ? 14.82 -26.781 -17.688 1 97.81 50 GLN B CA 1
ATOM 3632 C C . GLN B 1 50 ? 15.867 -27.859 -17.859 1 97.81 50 GLN B C 1
ATOM 3634 O O . GLN B 1 50 ? 15.578 -28.938 -18.406 1 97.81 50 GLN B O 1
ATOM 3639 N N . GLN B 1 51 ? 17.031 -27.578 -17.391 1 97.94 51 GLN B N 1
ATOM 3640 C CA . GLN B 1 51 ? 18.094 -28.562 -17.5 1 97.94 51 GLN B CA 1
ATOM 3641 C C . GLN B 1 51 ? 17.812 -29.781 -16.641 1 97.94 51 GLN B C 1
ATOM 3643 O O . GLN B 1 51 ? 18.047 -30.922 -17.047 1 97.94 51 GLN B O 1
ATOM 3648 N N . ALA B 1 52 ? 17.344 -29.516 -15.477 1 97.88 52 ALA B N 1
ATOM 3649 C CA . ALA B 1 52 ? 17.031 -30.609 -14.562 1 97.88 52 ALA B CA 1
ATOM 3650 C C . ALA B 1 52 ? 15.891 -31.453 -15.094 1 97.88 52 ALA B C 1
ATOM 3652 O O . ALA B 1 52 ? 15.781 -32.625 -14.758 1 97.88 52 ALA B O 1
ATOM 3653 N N . LEU B 1 53 ? 15.07 -30.906 -15.953 1 98 53 LEU B N 1
ATOM 3654 C CA . LEU B 1 53 ? 13.898 -31.594 -16.5 1 98 53 LEU B CA 1
ATOM 3655 C C . LEU B 1 53 ? 14.164 -32.094 -17.906 1 98 53 LEU B C 1
ATOM 3657 O O . LEU B 1 53 ? 13.25 -32.562 -18.578 1 98 53 LEU B O 1
ATOM 3661 N N . ALA B 1 54 ? 15.383 -31.906 -18.328 1 96.25 54 ALA B N 1
ATOM 3662 C CA . ALA B 1 54 ? 15.734 -32.281 -19.688 1 96.25 54 ALA B CA 1
ATOM 3663 C C . ALA B 1 54 ? 15.359 -33.75 -19.969 1 96.25 54 ALA B C 1
ATOM 3665 O O . ALA B 1 54 ? 15.602 -34.625 -19.125 1 96.25 54 ALA B O 1
ATOM 3666 N N . GLY B 1 55 ? 14.758 -33.938 -21.094 1 95.38 55 GLY B N 1
ATOM 3667 C CA . GLY B 1 55 ? 14.367 -35.281 -21.484 1 95.38 55 GLY B CA 1
ATOM 3668 C C . GLY B 1 55 ? 13 -35.688 -20.984 1 95.38 55 GLY B C 1
ATOM 3669 O O . GLY B 1 55 ? 12.492 -36.75 -21.328 1 95.38 55 GLY B O 1
ATOM 3670 N N . ARG B 1 56 ? 12.406 -34.875 -20.203 1 96.38 56 ARG B N 1
ATOM 3671 C CA . ARG B 1 56 ? 11.062 -35.125 -19.688 1 96.38 56 ARG B CA 1
ATOM 3672 C C . ARG B 1 56 ? 10.039 -34.188 -20.359 1 96.38 56 ARG B C 1
ATOM 3674 O O . ARG B 1 56 ? 10.375 -33.094 -20.781 1 96.38 56 ARG B O 1
ATOM 3681 N N . ASP B 1 57 ? 8.914 -34.719 -20.562 1 97.88 57 ASP B N 1
ATOM 3682 C CA . ASP B 1 57 ? 7.812 -33.812 -20.891 1 97.88 57 ASP B CA 1
ATOM 3683 C C . ASP B 1 57 ? 7.5 -32.906 -19.719 1 97.88 57 ASP B C 1
ATOM 3685 O O . ASP B 1 57 ? 7.035 -33.344 -18.672 1 97.88 57 ASP B O 1
ATOM 3689 N N . HIS B 1 58 ? 7.777 -31.609 -19.859 1 98.44 58 HIS B N 1
ATOM 3690 C CA . HIS B 1 58 ? 7.629 -30.688 -18.75 1 98.44 58 HIS B CA 1
ATOM 3691 C C . HIS B 1 58 ? 7.242 -29.297 -19.234 1 98.44 58 HIS B C 1
ATOM 3693 O O . HIS B 1 58 ? 7.293 -29.016 -20.438 1 98.44 58 HIS B O 1
ATOM 3699 N N . LEU B 1 59 ? 6.793 -28.516 -18.344 1 98.44 59 LEU B N 1
ATOM 3700 C CA . LEU B 1 59 ? 6.547 -27.094 -18.562 1 98.44 59 LEU B CA 1
ATOM 3701 C C . LEU B 1 59 ? 6.785 -26.297 -17.297 1 98.44 59 LEU B C 1
ATOM 3703 O O . LEU B 1 59 ? 6.227 -26.609 -16.234 1 98.44 59 LEU B O 1
ATOM 3707 N N . VAL B 1 60 ? 7.664 -25.328 -17.375 1 98.75 60 VAL B N 1
ATOM 3708 C CA . VAL B 1 60 ? 7.836 -24.391 -16.266 1 98.75 60 VAL B CA 1
ATOM 3709 C C . VAL B 1 60 ? 6.898 -23.203 -16.453 1 98.75 60 VAL B C 1
ATOM 3711 O O . VAL B 1 60 ? 7.035 -22.438 -17.422 1 98.75 60 VAL B O 1
ATOM 3714 N N . CYS B 1 61 ? 5.949 -23.062 -15.586 1 98.81 61 CYS B N 1
ATOM 3715 C CA . CYS B 1 61 ? 4.977 -21.969 -15.625 1 98.81 61 CYS B CA 1
ATOM 3716 C C . CYS B 1 61 ? 5.332 -20.891 -14.609 1 98.81 61 CYS B C 1
ATOM 3718 O O . CYS B 1 61 ? 5.113 -21.062 -13.406 1 98.81 61 CYS B O 1
ATOM 3720 N N . TYR B 1 62 ? 5.789 -19.797 -15.133 1 98.88 62 TYR B N 1
ATOM 3721 C CA . TYR B 1 62 ? 6.18 -18.703 -14.266 1 98.88 62 TYR B CA 1
ATOM 3722 C C . TYR B 1 62 ? 4.977 -18.141 -13.516 1 98.88 62 TYR B C 1
ATOM 3724 O O . TYR B 1 62 ? 4.016 -17.672 -14.133 1 98.88 62 TYR B O 1
ATOM 3732 N N . ALA B 1 63 ? 5.027 -18.281 -12.133 1 98.69 63 ALA B N 1
ATOM 3733 C CA . ALA B 1 63 ? 4.016 -17.609 -11.32 1 98.69 63 ALA B CA 1
ATOM 3734 C C . ALA B 1 63 ? 4.168 -16.094 -11.398 1 98.69 63 ALA B C 1
ATOM 3736 O O . ALA B 1 63 ? 4.871 -15.484 -10.578 1 98.69 63 ALA B O 1
ATOM 3737 N N . MET B 1 64 ? 3.383 -15.453 -12.18 1 98.5 64 MET B N 1
ATOM 3738 C CA . MET B 1 64 ? 3.705 -14.094 -12.609 1 98.5 64 MET B CA 1
ATOM 3739 C C . MET B 1 64 ? 3.264 -13.07 -11.57 1 98.5 64 MET B C 1
ATOM 3741 O O . MET B 1 64 ? 3.629 -11.898 -11.648 1 98.5 64 MET B O 1
ATOM 3745 N N . LYS B 1 65 ? 2.482 -13.516 -10.547 1 98.06 65 LYS B N 1
ATOM 3746 C CA . LYS B 1 65 ? 2.158 -12.57 -9.477 1 98.06 65 LYS B CA 1
ATOM 3747 C C . LYS B 1 65 ? 3.426 -12.023 -8.82 1 98.06 65 LYS B C 1
ATOM 3749 O O . LYS B 1 65 ? 3.396 -10.969 -8.188 1 98.06 65 LYS B O 1
ATOM 3754 N N . ALA B 1 66 ? 4.562 -12.75 -8.969 1 98.5 66 ALA B N 1
ATOM 3755 C CA . ALA B 1 66 ? 5.84 -12.32 -8.414 1 98.5 66 ALA B CA 1
ATOM 3756 C C . ALA B 1 66 ? 6.32 -11.031 -9.07 1 98.5 66 ALA B C 1
ATOM 3758 O O . ALA B 1 66 ? 6.852 -10.148 -8.398 1 98.5 66 ALA B O 1
ATOM 3759 N N . ASN B 1 67 ? 6.223 -10.938 -10.32 1 98.88 67 ASN B N 1
ATOM 3760 C CA . ASN B 1 67 ? 6.617 -9.781 -11.125 1 98.88 67 ASN B CA 1
ATOM 3761 C C . ASN B 1 67 ? 5.945 -9.805 -12.492 1 98.88 67 ASN B C 1
ATOM 3763 O O . ASN B 1 67 ? 6.422 -10.469 -13.414 1 98.88 67 ASN B O 1
ATOM 3767 N N . PRO B 1 68 ? 4.887 -9.07 -12.688 1 98.69 68 PRO B N 1
ATOM 3768 C CA . PRO B 1 68 ? 4.09 -9.156 -13.914 1 98.69 68 PRO B CA 1
ATOM 3769 C C . PRO B 1 68 ? 4.527 -8.156 -14.984 1 98.69 68 PRO B C 1
ATOM 3771 O O . PRO B 1 68 ? 3.795 -7.914 -15.938 1 98.69 68 PRO B O 1
ATOM 3774 N N . SER B 1 69 ? 5.723 -7.527 -14.844 1 98.5 69 SER B N 1
ATOM 3775 C CA . SER B 1 69 ? 6.223 -6.605 -15.859 1 98.5 69 SER B CA 1
ATOM 3776 C C . SER B 1 69 ? 6.227 -7.258 -17.234 1 98.5 69 SER B C 1
ATOM 3778 O O . SER B 1 69 ? 6.641 -8.406 -17.391 1 98.5 69 SER B O 1
ATOM 3780 N N . LEU B 1 70 ? 5.797 -6.523 -18.25 1 98.62 70 LEU B N 1
ATOM 3781 C CA . LEU B 1 70 ? 5.684 -7.09 -19.594 1 98.62 70 LEU B CA 1
ATOM 3782 C C . LEU B 1 70 ? 7.035 -7.59 -20.094 1 98.62 70 LEU B C 1
ATOM 3784 O O . LEU B 1 70 ? 7.121 -8.664 -20.703 1 98.62 70 LEU B O 1
ATOM 3788 N N . ALA B 1 71 ? 8.07 -6.848 -19.812 1 98.75 71 ALA B N 1
ATOM 3789 C CA . ALA B 1 71 ? 9.398 -7.23 -20.297 1 98.75 71 ALA B CA 1
ATOM 3790 C C . ALA B 1 71 ? 9.883 -8.5 -19.594 1 98.75 71 ALA B C 1
ATOM 3792 O O . ALA B 1 71 ? 10.578 -9.32 -20.203 1 98.75 71 ALA B O 1
ATOM 3793 N N . VAL B 1 72 ? 9.586 -8.672 -18.328 1 98.75 72 VAL B N 1
ATOM 3794 C CA . VAL B 1 72 ? 9.93 -9.891 -17.609 1 98.75 72 VAL B CA 1
ATOM 3795 C C . VAL B 1 72 ? 9.172 -11.07 -18.203 1 98.75 72 VAL B C 1
ATOM 3797 O O . VAL B 1 72 ? 9.766 -12.109 -18.5 1 98.75 72 VAL B O 1
ATOM 3800 N N . LEU B 1 73 ? 7.84 -10.875 -18.438 1 98.75 73 LEU B N 1
ATOM 3801 C CA . LEU B 1 73 ? 7.023 -11.922 -19.047 1 98.75 73 LEU B CA 1
ATOM 3802 C C . LEU B 1 73 ? 7.539 -12.273 -20.438 1 98.75 73 LEU B C 1
ATOM 3804 O O . LEU B 1 73 ? 7.637 -13.453 -20.797 1 98.75 73 LEU B O 1
ATOM 3808 N N . GLN B 1 74 ? 7.855 -11.242 -21.172 1 98.5 74 GLN B N 1
ATOM 3809 C CA . GLN B 1 74 ? 8.391 -11.398 -22.531 1 98.5 74 GLN B CA 1
ATOM 3810 C C . GLN B 1 74 ? 9.672 -12.227 -22.516 1 98.5 74 GLN B C 1
ATOM 3812 O O . GLN B 1 74 ? 9.836 -13.133 -23.328 1 98.5 74 GLN B O 1
ATOM 3817 N N . THR B 1 75 ? 10.516 -11.883 -21.594 1 98.06 75 THR B N 1
ATOM 3818 C CA . THR B 1 75 ? 11.805 -12.562 -21.453 1 98.06 75 THR B CA 1
ATOM 3819 C C . THR B 1 75 ? 11.602 -14.047 -21.172 1 98.06 75 THR B C 1
ATOM 3821 O O . THR B 1 75 ? 12.227 -14.891 -21.812 1 98.06 75 THR B O 1
ATOM 3824 N N . LEU B 1 76 ? 10.734 -14.359 -20.312 1 98.31 76 LEU B N 1
ATOM 3825 C CA . LEU B 1 76 ? 10.523 -15.742 -19.906 1 98.31 76 LEU B CA 1
ATOM 3826 C C . LEU B 1 76 ? 9.719 -16.5 -20.953 1 98.31 76 LEU B C 1
ATOM 3828 O O . LEU B 1 76 ? 9.984 -17.688 -21.219 1 98.31 76 LEU B O 1
ATOM 3832 N N . ALA B 1 77 ? 8.758 -15.828 -21.578 1 98.12 77 ALA B N 1
ATOM 3833 C CA . ALA B 1 77 ? 8 -16.453 -22.656 1 98.12 77 ALA B CA 1
ATOM 3834 C C . ALA B 1 77 ? 8.914 -16.859 -23.812 1 98.12 77 ALA B C 1
ATOM 3836 O O . ALA B 1 77 ? 8.812 -17.969 -24.328 1 98.12 77 ALA B O 1
ATOM 3837 N N . ALA B 1 78 ? 9.781 -15.961 -24.188 1 97.44 78 ALA B N 1
ATOM 3838 C CA . ALA B 1 78 ? 10.703 -16.219 -25.281 1 97.44 78 ALA B CA 1
ATOM 3839 C C . ALA B 1 78 ? 11.633 -17.391 -24.969 1 97.44 78 ALA B C 1
ATOM 3841 O O . ALA B 1 78 ? 12.117 -18.062 -25.891 1 97.44 78 ALA B O 1
ATOM 3842 N N . ALA B 1 79 ? 11.805 -17.641 -23.703 1 97.06 79 ALA B N 1
ATOM 3843 C CA . ALA B 1 79 ? 12.68 -18.719 -23.281 1 97.06 79 ALA B CA 1
ATOM 3844 C C . ALA B 1 79 ? 11.898 -20.016 -23.094 1 97.06 79 ALA B C 1
ATOM 3846 O O . ALA B 1 79 ? 12.445 -21.016 -22.609 1 97.06 79 ALA B O 1
ATOM 3847 N N . GLY B 1 80 ? 10.602 -20.031 -23.391 1 96.25 80 GLY B N 1
ATOM 3848 C CA . GLY B 1 80 ? 9.836 -21.266 -23.438 1 96.25 80 GLY B CA 1
ATOM 3849 C C . GLY B 1 80 ? 8.945 -21.469 -22.219 1 96.25 80 GLY B C 1
ATOM 3850 O O . GLY B 1 80 ? 8.25 -22.484 -22.125 1 96.25 80 GLY B O 1
ATOM 3851 N N . CYS B 1 81 ? 8.898 -20.484 -21.406 1 96.94 81 CYS B N 1
ATOM 3852 C CA . CYS B 1 81 ? 8.109 -20.609 -20.188 1 96.94 81 CYS B CA 1
ATOM 3853 C C . CYS B 1 81 ? 6.617 -20.484 -20.484 1 96.94 81 CYS B C 1
ATOM 3855 O O . CYS B 1 81 ? 6.223 -19.812 -21.438 1 96.94 81 CYS B O 1
ATOM 3857 N N . GLY B 1 82 ? 5.809 -21.234 -19.719 1 98.56 82 GLY B N 1
ATOM 3858 C CA . GLY B 1 82 ? 4.41 -20.891 -19.531 1 98.56 82 GLY B CA 1
ATOM 3859 C C . GLY B 1 82 ? 4.184 -19.953 -18.359 1 98.56 82 GLY B C 1
ATOM 3860 O O . GLY B 1 82 ? 5.133 -19.375 -17.828 1 98.56 82 GLY B O 1
ATOM 3861 N N . PHE B 1 83 ? 2.891 -19.844 -18.031 1 98.88 83 PHE B N 1
ATOM 3862 C CA . PHE B 1 83 ? 2.582 -18.906 -16.969 1 98.88 83 PHE B CA 1
ATOM 3863 C C . PHE B 1 83 ? 1.502 -19.453 -16.047 1 98.88 83 PHE B C 1
ATOM 3865 O O . PHE B 1 83 ? 0.548 -20.078 -16.516 1 98.88 83 PHE B O 1
ATOM 3872 N N . ASP B 1 84 ? 1.697 -19.359 -14.797 1 98.81 84 ASP B N 1
ATOM 3873 C CA . ASP B 1 84 ? 0.645 -19.5 -13.797 1 98.81 84 ASP B CA 1
ATOM 3874 C C . ASP B 1 84 ? -0.008 -18.156 -13.484 1 98.81 84 ASP B C 1
ATOM 3876 O O . ASP B 1 84 ? 0.647 -17.234 -12.984 1 98.81 84 ASP B O 1
ATOM 3880 N N . ILE B 1 85 ? -1.292 -18.016 -13.812 1 98.75 85 ILE B N 1
ATOM 3881 C CA . ILE B 1 85 ? -2.02 -16.766 -13.602 1 98.75 85 ILE B CA 1
ATOM 3882 C C . ILE B 1 85 ? -3.098 -16.984 -12.539 1 98.75 85 ILE B C 1
ATOM 3884 O O . ILE B 1 85 ? -3.5 -18.125 -12.266 1 98.75 85 ILE B O 1
ATOM 3888 N N . VAL B 1 86 ? -3.578 -15.758 -11.969 1 98.12 86 VAL B N 1
ATOM 3889 C CA . VAL B 1 86 ? -4.594 -15.875 -10.93 1 98.12 86 VAL B CA 1
ATOM 3890 C C . VAL B 1 86 ? -5.719 -14.875 -11.195 1 98.12 86 VAL B C 1
ATOM 3892 O O . VAL B 1 86 ? -6.594 -14.68 -10.352 1 98.12 86 VAL B O 1
ATOM 3895 N N . SER B 1 87 ? -5.699 -14.188 -12.281 1 98.19 87 SER B N 1
ATOM 3896 C CA . SER B 1 87 ? -6.738 -13.234 -12.656 1 98.19 87 SER B CA 1
ATOM 3897 C C . SER B 1 87 ? -6.797 -13.039 -14.164 1 98.19 87 SER B C 1
ATOM 3899 O O . SER B 1 87 ? -5.875 -13.43 -14.883 1 98.19 87 SER B O 1
ATOM 3901 N N . GLY B 1 88 ? -7.922 -12.445 -14.609 1 97.75 88 GLY B N 1
ATOM 3902 C CA . GLY B 1 88 ? -8.031 -12.078 -16.016 1 97.75 88 GLY B CA 1
ATOM 3903 C C . GLY B 1 88 ? -7.031 -11.008 -16.422 1 97.75 88 GLY B C 1
ATOM 3904 O O . GLY B 1 88 ? -6.57 -10.984 -17.562 1 97.75 88 GLY B O 1
ATOM 3905 N N . GLY B 1 89 ? -6.695 -10.102 -15.508 1 98.25 89 GLY B N 1
ATOM 3906 C CA . GLY B 1 89 ? -5.672 -9.102 -15.781 1 98.25 89 GLY B CA 1
ATOM 3907 C C . GLY B 1 89 ? -4.312 -9.711 -16.078 1 98.25 89 GLY B C 1
ATOM 3908 O O . GLY B 1 89 ? -3.582 -9.219 -16.938 1 98.25 89 GLY B O 1
ATOM 3909 N N . GLU B 1 90 ? -4.012 -10.734 -15.398 1 98.62 90 GLU B N 1
ATOM 3910 C CA . GLU B 1 90 ? -2.746 -11.422 -15.648 1 98.62 90 GLU B CA 1
ATOM 3911 C C . GLU B 1 90 ? -2.754 -12.109 -17.016 1 98.62 90 GLU B C 1
ATOM 3913 O O . GLU B 1 90 ? -1.738 -12.133 -17.703 1 98.62 90 GLU B O 1
ATOM 3918 N N . LEU B 1 91 ? -3.924 -12.688 -17.375 1 98.56 91 LEU B N 1
ATOM 3919 C CA . LEU B 1 91 ? -4.02 -13.273 -18.703 1 98.56 91 LEU B CA 1
ATOM 3920 C C . LEU B 1 91 ? -3.764 -12.219 -19.781 1 98.56 91 LEU B C 1
ATOM 3922 O O . LEU B 1 91 ? -3.025 -12.469 -20.734 1 98.56 91 LEU B O 1
ATOM 3926 N N . GLU B 1 92 ? -4.312 -11.062 -19.578 1 98.25 92 GLU B N 1
ATOM 3927 C CA . GLU B 1 92 ? -4.098 -9.977 -20.531 1 98.25 92 GLU B CA 1
ATOM 3928 C C . GLU B 1 92 ? -2.615 -9.641 -20.656 1 98.25 92 GLU B C 1
ATOM 3930 O O . GLU B 1 92 ? -2.123 -9.406 -21.766 1 98.25 92 GLU B O 1
ATOM 3935 N N . ARG B 1 93 ? -1.911 -9.633 -19.594 1 98.5 93 ARG B N 1
ATOM 3936 C CA . ARG B 1 93 ? -0.485 -9.32 -19.609 1 98.5 93 ARG B CA 1
ATOM 3937 C C . ARG B 1 93 ? 0.302 -10.398 -20.344 1 98.5 93 ARG B C 1
ATOM 3939 O O . ARG B 1 93 ? 1.243 -10.094 -21.078 1 98.5 93 ARG B O 1
ATOM 3946 N N . VAL B 1 94 ? -0.073 -11.68 -20.078 1 98.62 94 VAL B N 1
ATOM 3947 C CA . VAL B 1 94 ? 0.601 -12.781 -20.75 1 98.62 94 VAL B CA 1
ATOM 3948 C C . VAL B 1 94 ? 0.472 -12.617 -22.266 1 98.62 94 VAL B C 1
ATOM 3950 O O . VAL B 1 94 ? 1.465 -12.703 -23 1 98.62 94 VAL B O 1
ATOM 3953 N N . LEU B 1 95 ? -0.757 -12.352 -22.688 1 98.38 95 LEU B N 1
ATOM 3954 C CA . LEU B 1 95 ? -1.018 -12.203 -24.109 1 98.38 95 LEU B CA 1
ATOM 3955 C C . LEU B 1 95 ? -0.286 -10.992 -24.672 1 98.38 95 LEU B C 1
ATOM 3957 O O . LEU B 1 95 ? 0.32 -11.062 -25.75 1 98.38 95 LEU B O 1
ATOM 3961 N N . ALA B 1 96 ? -0.266 -9.922 -23.922 1 97.75 96 ALA B N 1
ATOM 3962 C CA . ALA B 1 96 ? 0.391 -8.688 -24.359 1 97.75 96 ALA B CA 1
ATOM 3963 C C . ALA B 1 96 ? 1.899 -8.883 -24.469 1 97.75 96 ALA B C 1
ATOM 3965 O O . ALA B 1 96 ? 2.553 -8.242 -25.297 1 97.75 96 ALA B O 1
ATOM 3966 N N . ALA B 1 97 ? 2.438 -9.781 -23.688 1 97.62 97 ALA B N 1
ATOM 3967 C CA . ALA B 1 97 ? 3.879 -10.016 -23.672 1 97.62 97 ALA B CA 1
ATOM 3968 C C . ALA B 1 97 ? 4.281 -11.055 -24.719 1 97.62 97 ALA B C 1
ATOM 3970 O O . ALA B 1 97 ? 5.465 -11.367 -24.859 1 97.62 97 ALA B O 1
ATOM 3971 N N . GLY B 1 98 ? 3.301 -11.625 -25.375 1 97.12 98 GLY B N 1
ATOM 3972 C CA . GLY B 1 98 ? 3.588 -12.602 -26.422 1 97.12 98 GLY B CA 1
ATOM 3973 C C . GLY B 1 98 ? 3.59 -14.031 -25.906 1 97.12 98 GLY B C 1
ATOM 3974 O O . GLY B 1 98 ? 4.078 -14.938 -26.578 1 97.12 98 GLY B O 1
ATOM 3975 N N . GLY B 1 99 ? 3.051 -14.203 -24.734 1 98.06 99 GLY B N 1
ATOM 3976 C CA . GLY B 1 99 ? 2.957 -15.555 -24.188 1 98.06 99 GLY B CA 1
ATOM 3977 C C . GLY B 1 99 ? 1.939 -16.422 -24.906 1 98.06 99 GLY B C 1
ATOM 3978 O O . GLY B 1 99 ? 0.999 -15.898 -25.516 1 98.06 99 GLY B O 1
ATOM 3979 N N . ASP B 1 100 ? 2.133 -17.703 -24.891 1 98.56 100 ASP B N 1
ATOM 3980 C CA . ASP B 1 100 ? 1.23 -18.688 -25.469 1 98.56 100 ASP B CA 1
ATOM 3981 C C . ASP B 1 100 ? 0.14 -19.094 -24.469 1 98.56 100 ASP B C 1
ATOM 3983 O O . ASP B 1 100 ? 0.422 -19.734 -23.453 1 98.56 100 ASP B O 1
ATOM 3987 N N . PRO B 1 101 ? -1.097 -18.719 -24.766 1 98.5 101 PRO B N 1
ATOM 3988 C CA . PRO B 1 101 ? -2.152 -19.109 -23.828 1 98.5 101 PRO B CA 1
ATOM 3989 C C . PRO B 1 101 ? -2.238 -20.609 -23.609 1 98.5 101 PRO B C 1
ATOM 3991 O O . PRO B 1 101 ? -2.664 -21.078 -22.547 1 98.5 101 PRO B O 1
ATOM 3994 N N . GLY B 1 102 ? -1.788 -21.375 -24.594 1 98.69 102 GLY B N 1
ATOM 3995 C CA . GLY B 1 102 ? -1.776 -22.812 -24.484 1 98.69 102 GLY B CA 1
ATOM 3996 C C . GLY B 1 102 ? -0.78 -23.328 -23.453 1 98.69 102 GLY B C 1
ATOM 3997 O O . GLY B 1 102 ? -0.741 -24.516 -23.156 1 98.69 102 GLY B O 1
ATOM 3998 N N . LYS B 1 103 ? 0.004 -22.453 -22.891 1 98.81 103 LYS B N 1
ATOM 3999 C CA . LYS B 1 103 ? 0.962 -22.781 -21.844 1 98.81 103 LYS B CA 1
ATOM 4000 C C . LYS B 1 103 ? 0.618 -22.062 -20.531 1 98.81 103 LYS B C 1
ATOM 4002 O O . LYS B 1 103 ? 1.5 -21.781 -19.719 1 98.81 103 LYS B O 1
ATOM 4007 N N . VAL B 1 104 ? -0.675 -21.703 -20.359 1 98.88 104 VAL B N 1
ATOM 4008 C CA . VAL B 1 104 ? -1.107 -20.953 -19.172 1 98.88 104 VAL B CA 1
ATOM 4009 C C . VAL B 1 104 ? -1.96 -21.859 -18.281 1 98.88 104 VAL B C 1
ATOM 4011 O O . VAL B 1 104 ? -2.885 -22.516 -18.766 1 98.88 104 VAL B O 1
ATOM 4014 N N . VAL B 1 105 ? -1.575 -21.953 -17.078 1 98.88 105 VAL B N 1
ATOM 4015 C CA . VAL B 1 105 ? -2.467 -22.516 -16.062 1 98.88 105 VAL B CA 1
ATOM 4016 C C . VAL B 1 105 ? -3.127 -21.406 -15.266 1 98.88 105 VAL B C 1
ATOM 4018 O O . VAL B 1 105 ? -2.48 -20.406 -14.93 1 98.88 105 VAL B O 1
ATOM 4021 N N . PHE B 1 106 ? -4.449 -21.484 -15.055 1 98.75 106 PHE B N 1
ATOM 4022 C CA . PHE B 1 106 ? -5.215 -20.453 -14.359 1 98.75 106 PHE B CA 1
ATOM 4023 C C . PHE B 1 106 ? -5.586 -20.906 -12.953 1 98.75 106 PHE B C 1
ATOM 4025 O O . PHE B 1 106 ? -6.523 -21.703 -12.773 1 98.75 106 PHE B O 1
ATOM 4032 N N . SER B 1 107 ? -4.848 -20.359 -11.992 1 97.75 107 SER B N 1
ATOM 4033 C CA . SER B 1 107 ? -5.055 -20.656 -10.578 1 97.75 107 SER B CA 1
ATOM 4034 C C . SER B 1 107 ? -5.852 -19.547 -9.891 1 97.75 107 SER B C 1
ATOM 4036 O O . SER B 1 107 ? -6.297 -18.594 -10.547 1 97.75 107 SER B O 1
ATOM 4038 N N . GLY B 1 108 ? -6.102 -19.734 -8.562 1 94.94 108 GLY B N 1
ATOM 4039 C CA . GLY B 1 108 ? -6.805 -18.734 -7.777 1 94.94 108 GLY B CA 1
ATOM 4040 C C . GLY B 1 108 ? -8.133 -19.234 -7.227 1 94.94 108 GLY B C 1
ATOM 4041 O O . GLY B 1 108 ? -8.844 -19.984 -7.902 1 94.94 108 GLY B O 1
ATOM 4042 N N . VAL B 1 109 ? -8.594 -18.688 -6.117 1 95.88 109 VAL B N 1
ATOM 4043 C CA . VAL B 1 109 ? -9.727 -19.234 -5.371 1 95.88 109 VAL B CA 1
ATOM 4044 C C . VAL B 1 109 ? -11.008 -18.531 -5.797 1 95.88 109 VAL B C 1
ATOM 4046 O O . VAL B 1 109 ? -12.109 -19 -5.496 1 95.88 109 VAL B O 1
ATOM 4049 N N . GLY B 1 110 ? -10.867 -17.391 -6.422 1 97.5 110 GLY B N 1
ATOM 4050 C CA . GLY B 1 110 ? -12.039 -16.594 -6.719 1 97.5 110 GLY B CA 1
ATOM 4051 C C . GLY B 1 110 ? -12.148 -16.219 -8.188 1 97.5 110 GLY B C 1
ATOM 4052 O O . GLY B 1 110 ? -12.375 -15.047 -8.516 1 97.5 110 GLY B O 1
ATOM 4053 N N . LYS B 1 111 ? -11.938 -17.203 -9.109 1 98.38 111 LYS B N 1
ATOM 4054 C CA . LYS B 1 111 ? -12.133 -16.938 -10.531 1 98.38 111 LYS B CA 1
ATOM 4055 C C . LYS B 1 111 ? -13.586 -16.578 -10.828 1 98.38 111 LYS B C 1
ATOM 4057 O O . LYS B 1 111 ? -14.508 -17.297 -10.438 1 98.38 111 LYS B O 1
ATOM 4062 N N . THR B 1 112 ? -13.773 -15.477 -11.484 1 97.94 112 THR B N 1
ATOM 4063 C CA . THR B 1 112 ? -15.133 -15.07 -11.836 1 97.94 112 THR B CA 1
ATOM 4064 C C . THR B 1 112 ? -15.578 -15.711 -13.148 1 97.94 112 THR B C 1
ATOM 4066 O O . THR B 1 112 ? -14.742 -16.188 -13.922 1 97.94 112 THR B O 1
ATOM 4069 N N . ALA B 1 113 ? -16.891 -15.688 -13.398 1 98.25 113 ALA B N 1
ATOM 4070 C CA . ALA B 1 113 ? -17.422 -16.188 -14.664 1 98.25 113 ALA B CA 1
ATOM 4071 C C . ALA B 1 113 ? -16.797 -15.445 -15.852 1 98.25 113 ALA B C 1
ATOM 4073 O O . ALA B 1 113 ? -16.516 -16.047 -16.891 1 98.25 113 ALA B O 1
ATOM 4074 N N . ALA B 1 114 ? -16.641 -14.172 -15.68 1 97.62 114 ALA B N 1
ATOM 4075 C CA . ALA B 1 114 ? -16.062 -13.375 -16.75 1 97.62 114 ALA B CA 1
ATOM 4076 C C . ALA B 1 114 ? -14.625 -13.805 -17.031 1 97.62 114 ALA B C 1
ATOM 4078 O O . ALA B 1 114 ? -14.211 -13.898 -18.203 1 97.62 114 ALA B O 1
ATOM 4079 N N . GLU B 1 115 ? -13.875 -14.023 -16.016 1 98 115 GLU B N 1
ATOM 4080 C CA . GLU B 1 115 ? -12.508 -14.492 -16.188 1 98 115 GLU B CA 1
ATOM 4081 C C . GLU B 1 115 ? -12.469 -15.883 -16.812 1 98 115 GLU B C 1
ATOM 4083 O O . GLU B 1 115 ? -11.602 -16.172 -17.641 1 98 115 GLU B O 1
ATOM 4088 N N . MET B 1 116 ? -13.422 -16.75 -16.391 1 98.75 116 MET B N 1
ATOM 4089 C CA . MET B 1 116 ? -13.516 -18.078 -16.969 1 98.75 116 MET B CA 1
ATOM 4090 C C . MET B 1 116 ? -13.781 -18 -18.469 1 98.75 116 MET B C 1
ATOM 4092 O O . MET B 1 116 ? -13.148 -18.703 -19.266 1 98.75 116 MET B O 1
ATOM 4096 N N . ARG B 1 117 ? -14.703 -17.141 -18.844 1 98.75 117 ARG B N 1
ATOM 4097 C CA . ARG B 1 117 ? -15.008 -16.953 -20.266 1 98.75 117 ARG B CA 1
ATOM 4098 C C . ARG B 1 117 ? -13.781 -16.484 -21.031 1 98.75 117 ARG B C 1
ATOM 4100 O O . ARG B 1 117 ? -13.484 -16.984 -22.109 1 98.75 117 ARG B O 1
ATOM 4107 N N . GLN B 1 118 ? -13.109 -15.523 -20.422 1 98.25 118 GLN B N 1
ATOM 4108 C CA . GLN B 1 118 ? -11.898 -14.992 -21.047 1 98.25 118 GLN B CA 1
ATOM 4109 C C . GLN B 1 118 ? -10.859 -16.094 -21.266 1 98.25 118 GLN B C 1
ATOM 4111 O O . GLN B 1 118 ? -10.289 -16.203 -22.344 1 98.25 118 GLN B O 1
ATOM 4116 N N . ALA B 1 119 ? -10.664 -16.859 -20.297 1 98.75 119 ALA B N 1
ATOM 4117 C CA . ALA B 1 119 ? -9.648 -17.906 -20.328 1 98.75 119 ALA B CA 1
ATOM 4118 C C . ALA B 1 119 ? -10.039 -19.016 -21.312 1 98.75 119 ALA B C 1
ATOM 4120 O O . ALA B 1 119 ? -9.188 -19.562 -22 1 98.75 119 ALA B O 1
ATOM 4121 N N . LEU B 1 120 ? -11.305 -19.375 -21.328 1 98.88 120 LEU B N 1
ATOM 4122 C CA . LEU B 1 120 ? -11.797 -20.391 -22.25 1 98.88 120 LEU B CA 1
ATOM 4123 C C . LEU B 1 120 ? -11.641 -19.906 -23.703 1 98.88 120 LEU B C 1
ATOM 4125 O O . LEU B 1 120 ? -11.219 -20.672 -24.562 1 98.88 120 LEU B O 1
ATOM 4129 N N . ARG B 1 121 ? -11.945 -18.672 -23.922 1 98.62 121 ARG B N 1
ATOM 4130 C CA . ARG B 1 121 ? -11.812 -18.125 -25.266 1 98.62 121 ARG B CA 1
ATOM 4131 C C . ARG B 1 121 ? -10.352 -18.078 -25.703 1 98.62 121 ARG B C 1
ATOM 4133 O O . ARG B 1 121 ? -10.047 -18.266 -26.875 1 98.62 121 ARG B O 1
ATOM 4140 N N . ALA B 1 122 ? -9.477 -17.844 -24.781 1 98.5 122 ALA B N 1
ATOM 4141 C CA . ALA B 1 122 ? -8.047 -17.812 -25.062 1 98.5 122 ALA B CA 1
ATOM 4142 C C . ALA B 1 122 ? -7.48 -19.219 -25.188 1 98.5 122 ALA B C 1
ATOM 4144 O O . ALA B 1 122 ? -6.348 -19.406 -25.656 1 98.5 122 ALA B O 1
ATOM 4145 N N . ASP B 1 123 ? -8.242 -20.203 -24.766 1 98.56 123 ASP B N 1
ATOM 4146 C CA . ASP B 1 123 ? -7.879 -21.609 -24.812 1 98.56 123 ASP B CA 1
ATOM 4147 C C . ASP B 1 123 ? -6.645 -21.891 -23.969 1 98.56 123 ASP B C 1
ATOM 4149 O O . ASP B 1 123 ? -5.668 -22.469 -24.453 1 98.56 123 ASP B O 1
ATOM 4153 N N . VAL B 1 124 ? -6.688 -21.469 -22.688 1 98.81 124 VAL B N 1
ATOM 4154 C CA . VAL B 1 124 ? -5.586 -21.719 -21.75 1 98.81 124 VAL B CA 1
ATOM 4155 C C . VAL B 1 124 ? -5.387 -23.219 -21.578 1 98.81 124 VAL B C 1
ATOM 4157 O O . VAL B 1 124 ? -6.297 -24 -21.844 1 98.81 124 VAL B O 1
ATOM 4160 N N . MET B 1 125 ? -4.258 -23.578 -21.078 1 98.75 125 MET B N 1
ATOM 4161 C CA . MET B 1 125 ? -3.877 -24.984 -20.938 1 98.75 125 MET B CA 1
ATOM 4162 C C . MET B 1 125 ? -4.785 -25.703 -19.938 1 98.75 125 MET B C 1
ATOM 4164 O O . MET B 1 125 ? -5.227 -26.812 -20.203 1 98.75 125 MET B O 1
ATOM 4168 N N . CYS B 1 126 ? -5.016 -25.016 -18.828 1 98.19 126 CYS B N 1
ATOM 4169 C CA . CYS B 1 126 ? -5.688 -25.734 -17.75 1 98.19 126 CYS B CA 1
ATOM 4170 C C . CYS B 1 126 ? -6.18 -24.766 -16.688 1 98.19 126 CYS B C 1
ATOM 4172 O O . CYS B 1 126 ? -5.523 -23.766 -16.391 1 98.19 126 CYS B O 1
ATOM 4174 N N . PHE B 1 127 ? -7.422 -25.031 -16.109 1 98.81 127 PHE B N 1
ATOM 4175 C CA . PHE B 1 127 ? -7.891 -24.359 -14.906 1 98.81 127 PHE B CA 1
ATOM 4176 C C . PHE B 1 127 ? -7.516 -25.172 -13.664 1 98.81 127 PHE B C 1
ATOM 4178 O O . PHE B 1 127 ? -7.887 -26.344 -13.539 1 98.81 127 PHE B O 1
ATOM 4185 N N . ASN B 1 128 ? -6.75 -24.609 -12.766 1 98.5 128 ASN B N 1
ATOM 4186 C CA . ASN B 1 128 ? -6.547 -25.188 -11.438 1 98.5 128 ASN B CA 1
ATOM 4187 C C . ASN B 1 128 ? -7.656 -24.781 -10.477 1 98.5 128 ASN B C 1
ATOM 4189 O O . ASN B 1 128 ? -7.617 -23.688 -9.906 1 98.5 128 ASN B O 1
ATOM 4193 N N . VAL B 1 129 ? -8.578 -25.672 -10.25 1 98.06 129 VAL B N 1
ATOM 4194 C CA . VAL B 1 129 ? -9.805 -25.375 -9.516 1 98.06 129 VAL B CA 1
ATOM 4195 C C . VAL B 1 129 ? -9.578 -25.578 -8.023 1 98.06 129 VAL B C 1
ATOM 4197 O O . VAL B 1 129 ? -8.898 -26.531 -7.621 1 98.06 129 VAL B O 1
ATOM 4200 N N . GLU B 1 130 ? -10.234 -24.703 -7.258 1 95.88 130 GLU B N 1
ATOM 4201 C CA . GLU B 1 130 ? -9.875 -24.656 -5.844 1 95.88 130 GLU B CA 1
ATOM 4202 C C . GLU B 1 130 ? -11.07 -24.984 -4.953 1 95.88 130 GLU B C 1
ATOM 4204 O O . GLU B 1 130 ? -10.938 -25.047 -3.73 1 95.88 130 GLU B O 1
ATOM 4209 N N . SER B 1 131 ? -12.273 -25.109 -5.477 1 96.31 131 SER B N 1
ATOM 4210 C CA . SER B 1 131 ? -13.453 -25.453 -4.695 1 96.31 131 SER B CA 1
ATOM 4211 C C . SER B 1 131 ? -14.508 -26.156 -5.559 1 96.31 131 SER B C 1
ATOM 4213 O O . SER B 1 131 ? -14.492 -26.016 -6.785 1 96.31 131 SER B O 1
ATOM 4215 N N . GLU B 1 132 ? -15.359 -26.891 -4.891 1 96.75 132 GLU B N 1
ATOM 4216 C CA . GLU B 1 132 ? -16.453 -27.562 -5.598 1 96.75 132 GLU B CA 1
ATOM 4217 C C . GLU B 1 132 ? -17.391 -26.547 -6.242 1 96.75 132 GLU B C 1
ATOM 4219 O O . GLU B 1 132 ? -17.859 -26.75 -7.359 1 96.75 132 GLU B O 1
ATOM 4224 N N . ALA B 1 133 ? -17.625 -25.484 -5.527 1 97.69 133 ALA B N 1
ATOM 4225 C CA . ALA B 1 133 ? -18.484 -24.438 -6.066 1 97.69 133 ALA B CA 1
ATOM 4226 C C . ALA B 1 133 ? -17.891 -23.844 -7.34 1 97.69 133 ALA B C 1
ATOM 4228 O O . ALA B 1 133 ? -18.625 -23.562 -8.305 1 97.69 133 ALA B O 1
ATOM 4229 N N . GLU B 1 134 ? -16.656 -23.609 -7.352 1 98 134 GLU B N 1
ATOM 4230 C CA . GLU B 1 134 ? -15.969 -23.094 -8.531 1 98 134 GLU B CA 1
ATOM 4231 C C . GLU B 1 134 ? -16.062 -24.078 -9.695 1 98 134 GLU B C 1
ATOM 4233 O O . GLU B 1 134 ? -16.203 -23.672 -10.852 1 98 134 GLU B O 1
ATOM 4238 N N . LEU B 1 135 ? -15.883 -25.328 -9.352 1 98.12 135 LEU B N 1
ATOM 4239 C CA . LEU B 1 135 ? -15.984 -26.391 -10.344 1 98.12 135 LEU B CA 1
ATOM 4240 C C . LEU B 1 135 ? -17.344 -26.344 -11.047 1 98.12 135 LEU B C 1
ATOM 4242 O O . LEU B 1 135 ? -17.406 -26.438 -12.273 1 98.12 135 LEU B O 1
ATOM 4246 N N . GLN B 1 136 ? -18.359 -26.234 -10.273 1 98.31 136 GLN B N 1
ATOM 4247 C CA . GLN B 1 136 ? -19.719 -26.156 -10.828 1 98.31 136 GLN B CA 1
ATOM 4248 C C . GLN B 1 136 ? -19.875 -24.938 -11.719 1 98.31 136 GLN B C 1
ATOM 4250 O O . GLN B 1 136 ? -20.438 -25.016 -12.812 1 98.31 136 GLN B O 1
ATOM 4255 N N . ARG B 1 137 ? -19.391 -23.859 -11.289 1 98.56 137 ARG B N 1
ATOM 4256 C CA . ARG B 1 137 ? -19.469 -22.625 -12.055 1 98.56 137 ARG B CA 1
ATOM 4257 C C . ARG B 1 137 ? -18.719 -22.75 -13.383 1 98.56 137 ARG B C 1
ATOM 4259 O O . ARG B 1 137 ? -19.219 -22.297 -14.422 1 98.56 137 ARG B O 1
ATOM 4266 N N . LEU B 1 138 ? -17.562 -23.281 -13.328 1 98.81 138 LEU B N 1
ATOM 4267 C CA . LEU B 1 138 ? -16.75 -23.469 -14.531 1 98.81 138 LEU B CA 1
ATOM 4268 C C . LEU B 1 138 ? -17.484 -24.359 -15.539 1 98.81 138 LEU B C 1
ATOM 4270 O O . LEU B 1 138 ? -17.469 -24.078 -16.734 1 98.81 138 LEU B O 1
ATOM 4274 N N . SER B 1 139 ? -18.062 -25.422 -15.055 1 98.88 139 SER B N 1
ATOM 4275 C CA . SER B 1 139 ? -18.859 -26.297 -15.914 1 98.88 139 SER B CA 1
ATOM 4276 C C . SER B 1 139 ? -19.969 -25.5 -16.609 1 98.88 139 SER B C 1
ATOM 4278 O O . SER B 1 139 ? -20.141 -25.609 -17.828 1 98.88 139 SER B O 1
ATOM 4280 N N . GLU B 1 140 ? -20.641 -24.719 -15.82 1 98.75 140 GLU B N 1
ATOM 4281 C CA . GLU B 1 140 ? -21.719 -23.922 -16.375 1 98.75 140 GLU B CA 1
ATOM 4282 C C . GLU B 1 140 ? -21.219 -22.969 -17.469 1 98.75 140 GLU B C 1
ATOM 4284 O O . GLU B 1 140 ? -21.812 -22.859 -18.531 1 98.75 140 GLU B O 1
ATOM 4289 N N . VAL B 1 141 ? -20.156 -22.328 -17.219 1 98.81 141 VAL B N 1
ATOM 4290 C CA . VAL B 1 141 ? -19.594 -21.359 -18.156 1 98.81 141 VAL B CA 1
ATOM 4291 C C . VAL B 1 141 ? -19.109 -22.078 -19.406 1 98.81 141 VAL B C 1
ATOM 4293 O O . VAL B 1 141 ? -19.375 -21.641 -20.531 1 98.81 141 VAL B O 1
ATOM 4296 N N . ALA B 1 142 ? -18.438 -23.188 -19.25 1 98.88 142 ALA B N 1
ATOM 4297 C CA . ALA B 1 142 ? -17.922 -23.953 -20.391 1 98.88 142 ALA B CA 1
ATOM 4298 C C . ALA B 1 142 ? -19.062 -24.406 -21.297 1 98.88 142 ALA B C 1
ATOM 4300 O O . ALA B 1 142 ? -19 -24.234 -22.516 1 98.88 142 ALA B O 1
ATOM 4301 N N . VAL B 1 143 ? -20.094 -24.922 -20.734 1 98.75 143 VAL B N 1
ATOM 4302 C CA . VAL B 1 143 ? -21.25 -25.406 -21.484 1 98.75 143 VAL B CA 1
ATOM 4303 C C . VAL B 1 143 ? -21.891 -24.25 -22.234 1 98.75 143 VAL B C 1
ATOM 4305 O O . VAL B 1 143 ? -22.234 -24.391 -23.406 1 98.75 143 VAL B O 1
ATOM 4308 N N . SER B 1 144 ? -21.984 -23.172 -21.562 1 98.62 144 SER B N 1
ATOM 4309 C CA . SER B 1 144 ? -22.625 -22.016 -22.188 1 98.62 144 SER B CA 1
ATOM 4310 C C . SER B 1 144 ? -21.844 -21.531 -23.406 1 98.62 144 SER B C 1
ATOM 4312 O O . SER B 1 144 ? -22.406 -20.938 -24.312 1 98.62 144 SER B O 1
ATOM 4314 N N . LEU B 1 145 ? -20.594 -21.828 -23.5 1 98.5 145 LEU B N 1
ATOM 4315 C CA . LEU B 1 145 ? -19.734 -21.391 -24.594 1 98.5 145 LEU B CA 1
ATOM 4316 C C . LEU B 1 145 ? -19.547 -22.5 -25.625 1 98.5 145 LEU B C 1
ATOM 4318 O O . LEU B 1 145 ? -18.922 -22.297 -26.656 1 98.5 145 LEU B O 1
ATOM 4322 N N . GLY B 1 146 ? -20.047 -23.625 -25.328 1 98.25 146 GLY B N 1
ATOM 4323 C CA . GLY B 1 146 ? -19.828 -24.766 -26.188 1 98.25 146 GLY B CA 1
ATOM 4324 C C . GLY B 1 146 ? -18.375 -25.219 -26.219 1 98.25 146 GLY B C 1
ATOM 4325 O O . GLY B 1 146 ? -17.875 -25.641 -27.266 1 98.25 146 GLY B O 1
ATOM 4326 N N . ARG B 1 147 ? -17.719 -25 -25.109 1 97.94 147 ARG B N 1
ATOM 4327 C CA . ARG B 1 147 ? -16.312 -25.359 -25 1 97.94 147 ARG B CA 1
ATOM 4328 C C . ARG B 1 147 ? -16.094 -26.375 -23.891 1 97.94 147 ARG B C 1
ATOM 4330 O O . ARG B 1 147 ? -17.016 -26.656 -23.109 1 97.94 147 ARG B O 1
ATOM 4337 N N . ARG B 1 148 ? -14.961 -26.953 -23.922 1 98 148 ARG B N 1
ATOM 4338 C CA . ARG B 1 148 ? -14.531 -27.859 -22.859 1 98 148 ARG B CA 1
ATOM 4339 C C . ARG B 1 148 ? -13.391 -27.25 -22.047 1 98 148 ARG B C 1
ATOM 4341 O O . ARG B 1 148 ? -12.406 -26.781 -22.625 1 98 148 ARG B O 1
ATOM 4348 N N . ALA B 1 149 ? -13.578 -27.172 -20.766 1 98.75 149 ALA B N 1
ATOM 4349 C CA . ALA B 1 149 ? -12.539 -26.656 -19.891 1 98.75 149 ALA B CA 1
ATOM 4350 C C . ALA B 1 149 ? -11.656 -27.781 -19.375 1 98.75 149 ALA B C 1
ATOM 4352 O O . ALA B 1 149 ? -12.148 -28.734 -18.75 1 98.75 149 ALA B O 1
ATOM 4353 N N . ARG B 1 150 ? -10.367 -27.75 -19.688 1 98.88 150 ARG B N 1
ATOM 4354 C CA . ARG B 1 150 ? -9.422 -28.656 -19.047 1 98.88 150 ARG B CA 1
ATOM 4355 C C . ARG B 1 150 ? -9.164 -28.266 -17.594 1 98.88 150 ARG B C 1
ATOM 4357 O O . ARG B 1 150 ? -8.859 -27.109 -17.312 1 98.88 150 ARG B O 1
ATOM 4364 N N . VAL B 1 151 ? -9.312 -29.234 -16.641 1 98.69 151 VAL B N 1
ATOM 4365 C CA . VAL B 1 151 ? -9.273 -28.859 -15.234 1 98.69 151 VAL B CA 1
ATOM 4366 C C . VAL B 1 151 ? -8.305 -29.781 -14.484 1 98.69 151 VAL B C 1
ATOM 4368 O O . VAL B 1 151 ? -8.195 -30.969 -14.797 1 98.69 151 VAL B O 1
ATOM 4371 N N . SER B 1 152 ? -7.582 -29.219 -13.641 1 98.56 152 SER B N 1
ATOM 4372 C CA . SER B 1 152 ? -6.906 -29.859 -12.516 1 98.56 152 SER B CA 1
ATOM 4373 C C . SER B 1 152 ? -7.449 -29.344 -11.18 1 98.56 152 SER B C 1
ATOM 4375 O O . SER B 1 152 ? -8.031 -28.266 -11.109 1 98.56 152 SER B O 1
ATOM 4377 N N . LEU B 1 153 ? -7.395 -30.172 -10.156 1 98.12 153 LEU B N 1
ATOM 4378 C CA . LEU B 1 153 ? -7.738 -29.703 -8.82 1 98.12 153 LEU B CA 1
ATOM 4379 C C . LEU B 1 153 ? -6.484 -29.359 -8.023 1 98.12 153 LEU B C 1
ATOM 4381 O O . LEU B 1 153 ? -5.527 -30.141 -8 1 98.12 153 LEU B O 1
ATOM 4385 N N . ARG B 1 154 ? -6.43 -28.141 -7.508 1 97.06 154 ARG B N 1
ATOM 4386 C CA . ARG B 1 154 ? -5.426 -27.891 -6.48 1 97.06 154 ARG B CA 1
ATOM 4387 C C . ARG B 1 154 ? -5.785 -28.594 -5.176 1 97.06 154 ARG B C 1
ATOM 4389 O O . ARG B 1 154 ? -6.84 -28.328 -4.594 1 97.06 154 ARG B O 1
ATOM 4396 N N . VAL B 1 155 ? -4.93 -29.469 -4.723 1 95.19 155 VAL B N 1
ATOM 4397 C CA . VAL B 1 155 ? -5.211 -30.25 -3.525 1 95.19 155 VAL B CA 1
ATOM 4398 C C . VAL B 1 155 ? -4.289 -29.812 -2.391 1 95.19 155 VAL B C 1
ATOM 4400 O O . VAL B 1 155 ? -3.148 -29.406 -2.631 1 95.19 155 VAL B O 1
ATOM 4403 N N . ASN B 1 156 ? -4.828 -29.797 -1.234 1 88.12 156 ASN B N 1
ATOM 4404 C CA . ASN B 1 156 ? -4.031 -29.562 -0.036 1 88.12 156 ASN B CA 1
ATOM 4405 C C . ASN B 1 156 ? -3.408 -30.859 0.488 1 88.12 156 ASN B C 1
ATOM 4407 O O . ASN B 1 156 ? -4.109 -31.703 1.036 1 88.12 156 ASN B O 1
ATOM 4411 N N . PRO B 1 157 ? -2.154 -30.953 0.391 1 81.69 157 PRO B N 1
ATOM 4412 C CA . PRO B 1 157 ? -1.53 -32.219 0.826 1 81.69 157 PRO B CA 1
ATOM 4413 C C . PRO B 1 157 ? -1.344 -32.281 2.34 1 81.69 157 PRO B C 1
ATOM 4415 O O . PRO B 1 157 ? -0.881 -33.312 2.861 1 81.69 157 PRO B O 1
ATOM 4418 N N . ASP B 1 158 ? -1.747 -31.203 3.09 1 78.06 158 ASP B N 1
ATOM 4419 C CA . ASP B 1 158 ? -1.678 -31.125 4.547 1 78.06 158 ASP B CA 1
ATOM 4420 C C . ASP B 1 158 ? -0.235 -31.234 5.035 1 78.06 158 ASP B C 1
ATOM 4422 O O . ASP B 1 158 ? 0.068 -32.031 5.918 1 78.06 158 ASP B O 1
ATOM 4426 N N . VAL B 1 159 ? 0.656 -30.625 4.363 1 75.44 159 VAL B N 1
ATOM 4427 C CA . VAL B 1 159 ? 2.07 -30.547 4.715 1 75.44 159 VAL B CA 1
ATOM 4428 C C . VAL B 1 159 ? 2.396 -29.156 5.238 1 75.44 159 VAL B C 1
ATOM 4430 O O . VAL B 1 159 ? 2.021 -28.156 4.625 1 75.44 159 VAL B O 1
ATOM 4433 N N . ASP B 1 160 ? 2.932 -29.109 6.445 1 70.88 160 ASP B N 1
ATOM 4434 C CA . ASP B 1 160 ? 3.404 -27.828 6.992 1 70.88 160 ASP B CA 1
ATOM 4435 C C . ASP B 1 160 ? 4.797 -27.5 6.465 1 70.88 160 ASP B C 1
ATOM 4437 O O . ASP B 1 160 ? 5.777 -28.156 6.82 1 70.88 160 ASP B O 1
ATOM 4441 N N . ALA B 1 161 ? 4.828 -26.438 5.691 1 72.69 161 ALA B N 1
ATOM 4442 C CA . ALA B 1 161 ? 6.109 -26.062 5.094 1 72.69 161 ALA B CA 1
ATOM 4443 C C . ALA B 1 161 ? 6.934 -25.203 6.051 1 72.69 161 ALA B C 1
ATOM 4445 O O . ALA B 1 161 ? 8.086 -24.859 5.758 1 72.69 161 ALA B O 1
ATOM 4446 N N . GLY B 1 162 ? 6.43 -24.953 7.207 1 67.25 162 GLY B N 1
ATOM 4447 C CA . GLY B 1 162 ? 7.176 -24.219 8.211 1 67.25 162 GLY B CA 1
ATOM 4448 C C . GLY B 1 162 ? 7.418 -22.766 7.82 1 67.25 162 GLY B C 1
ATOM 4449 O O . GLY B 1 162 ? 8.398 -22.156 8.25 1 67.25 162 GLY B O 1
ATOM 4450 N N . THR B 1 163 ? 6.602 -22.172 6.992 1 71.94 163 THR B N 1
ATOM 4451 C CA . THR B 1 163 ? 6.793 -20.797 6.543 1 71.94 163 THR B CA 1
ATOM 4452 C C . THR B 1 163 ? 5.816 -19.859 7.238 1 71.94 163 THR B C 1
ATOM 4454 O O . THR B 1 163 ? 5.043 -20.297 8.102 1 71.94 163 THR B O 1
ATOM 4457 N N . HIS B 1 164 ? 5.965 -18.562 6.914 1 67.81 164 HIS B N 1
ATOM 4458 C CA . HIS B 1 164 ? 5.082 -17.562 7.5 1 67.81 164 HIS B CA 1
ATOM 4459 C C . HIS B 1 164 ? 3.619 -17.875 7.203 1 67.81 164 HIS B C 1
ATOM 4461 O O . HIS B 1 164 ? 3.285 -18.297 6.094 1 67.81 164 HIS B O 1
ATOM 4467 N N . PRO B 1 165 ? 2.768 -17.594 8.156 1 64.44 165 PRO B N 1
ATOM 4468 C CA . PRO B 1 165 ? 1.352 -17.922 7.973 1 64.44 165 PRO B CA 1
ATOM 4469 C C . PRO B 1 165 ? 0.734 -17.219 6.762 1 64.44 165 PRO B C 1
ATOM 4471 O O . PRO B 1 165 ? -0.141 -17.781 6.102 1 64.44 165 PRO B O 1
ATOM 4474 N N . TYR B 1 166 ? 1.262 -16.078 6.48 1 70.69 166 TYR B N 1
ATOM 4475 C CA . TYR B 1 166 ? 0.672 -15.305 5.391 1 70.69 166 TYR B CA 1
ATOM 4476 C C . TYR B 1 166 ? 1.104 -15.859 4.039 1 70.69 166 TYR B C 1
ATOM 4478 O O . TYR B 1 166 ? 0.548 -15.484 3.002 1 70.69 166 TYR B O 1
ATOM 4486 N N . ILE B 1 167 ? 1.977 -16.812 4.055 1 70.81 167 ILE B N 1
ATOM 4487 C CA . ILE B 1 167 ? 2.418 -17.328 2.76 1 70.81 167 ILE B CA 1
ATOM 4488 C C . ILE B 1 167 ? 2.383 -18.844 2.76 1 70.81 167 ILE B C 1
ATOM 4490 O O . ILE B 1 167 ? 2.91 -19.484 1.847 1 70.81 167 ILE B O 1
ATOM 4494 N N . SER B 1 168 ? 1.82 -19.391 3.787 1 71.06 168 SER B N 1
ATOM 4495 C CA . SER B 1 168 ? 1.589 -20.828 3.85 1 71.06 168 SER B CA 1
ATOM 4496 C C . SER B 1 168 ? 0.265 -21.203 3.191 1 71.06 168 SER B C 1
ATOM 4498 O O . SER B 1 168 ? -0.797 -20.75 3.613 1 71.06 168 SER B O 1
ATOM 4500 N N . THR B 1 169 ? 0.274 -22.109 2.25 1 70.06 169 THR B N 1
ATOM 4501 C CA . THR B 1 169 ? -0.93 -22.391 1.48 1 70.06 169 THR B CA 1
ATOM 4502 C C . THR B 1 169 ? -1.281 -23.875 1.565 1 70.06 169 THR B C 1
ATOM 4504 O O . THR B 1 169 ? -2.332 -24.297 1.078 1 70.06 169 THR B O 1
ATOM 4507 N N . GLY B 1 170 ? -0.472 -24.688 2.217 1 65.12 170 GLY B N 1
ATOM 4508 C CA . GLY B 1 170 ? -0.686 -26.125 2.191 1 65.12 170 GLY B CA 1
ATOM 4509 C C . GLY B 1 170 ? -1.35 -26.656 3.451 1 65.12 170 GLY B C 1
ATOM 4510 O O . GLY B 1 170 ? -1.297 -27.859 3.73 1 65.12 170 GLY B O 1
ATOM 4511 N N . LEU B 1 171 ? -1.902 -25.781 4.219 1 69.5 171 LEU B N 1
ATOM 4512 C CA . LEU B 1 171 ? -2.512 -26.219 5.473 1 69.5 171 LEU B CA 1
ATOM 4513 C C . LEU B 1 171 ? -4.031 -26.219 5.367 1 69.5 171 LEU B C 1
ATOM 4515 O O . LEU B 1 171 ? -4.613 -25.391 4.656 1 69.5 171 LEU B O 1
ATOM 4519 N N . LYS B 1 172 ? -4.754 -27.109 5.996 1 61.03 172 LYS B N 1
ATOM 4520 C CA . LYS B 1 172 ? -6.203 -27.281 6.008 1 61.03 172 LYS B CA 1
ATOM 4521 C C . LYS B 1 172 ? -6.914 -26.016 6.449 1 61.03 172 LYS B C 1
ATOM 4523 O O . LYS B 1 172 ? -8.07 -25.781 6.082 1 61.03 172 LYS B O 1
ATOM 4528 N N . GLY B 1 173 ? -6.203 -25.109 6.898 1 72.81 173 GLY B N 1
ATOM 4529 C CA . GLY B 1 173 ? -6.824 -23.922 7.453 1 72.81 173 GLY B CA 1
ATOM 4530 C C . GLY B 1 173 ? -6.738 -22.719 6.535 1 72.81 173 GLY B C 1
ATOM 4531 O O . GLY B 1 173 ? -7.23 -21.641 6.863 1 72.81 173 GLY B O 1
ATOM 4532 N N . ASN B 1 174 ? -6.402 -23 5.312 1 81.94 174 ASN B N 1
ATOM 4533 C CA . ASN B 1 174 ? -6.301 -21.859 4.402 1 81.94 174 ASN B CA 1
ATOM 4534 C C . ASN B 1 174 ? -7.363 -21.922 3.311 1 81.94 174 ASN B C 1
ATOM 4536 O O . ASN B 1 174 ? -8.078 -22.922 3.189 1 81.94 174 ASN B O 1
ATOM 4540 N N . LYS B 1 175 ? -7.535 -20.875 2.652 1 89.5 175 LYS B N 1
ATOM 4541 C CA . LYS B 1 175 ? -8.617 -20.719 1.683 1 89.5 175 LYS B CA 1
ATOM 4542 C C . LYS B 1 175 ? -8.32 -21.484 0.403 1 89.5 175 LYS B C 1
ATOM 4544 O O . LYS B 1 175 ? -9.195 -21.641 -0.454 1 89.5 175 LYS B O 1
ATOM 4549 N N . PHE B 1 176 ? -7.109 -22.062 0.324 1 92 176 PHE B N 1
ATOM 4550 C CA . PHE B 1 176 ? -6.66 -22.609 -0.953 1 92 176 PHE B CA 1
ATOM 4551 C C . PHE B 1 176 ? -6.93 -24.109 -1.028 1 92 176 PHE B C 1
ATOM 4553 O O . PHE B 1 176 ? -6.758 -24.828 -0.041 1 92 176 PHE B O 1
ATOM 4560 N N . GLY B 1 177 ? -7.336 -24.562 -2.213 1 92.69 177 GLY B N 1
ATOM 4561 C CA . GLY B 1 177 ? -7.316 -25.969 -2.596 1 92.69 177 GLY B CA 1
ATOM 4562 C C . GLY B 1 177 ? -8.461 -26.766 -1.998 1 92.69 177 GLY B C 1
ATOM 4563 O O . GLY B 1 177 ? -9.258 -26.234 -1.229 1 92.69 177 GLY B O 1
ATOM 4564 N N . ILE B 1 178 ? -8.562 -27.953 -2.428 1 93.06 178 ILE B N 1
ATOM 4565 C CA . ILE B 1 178 ? -9.523 -28.953 -1.971 1 93.06 178 ILE B CA 1
ATOM 4566 C C . ILE B 1 178 ? -8.859 -29.875 -0.951 1 93.06 178 ILE B C 1
ATOM 4568 O O . ILE B 1 178 ? -7.73 -30.328 -1.157 1 93.06 178 ILE B O 1
ATOM 4572 N N . ALA B 1 179 ? -9.547 -30.109 0.068 1 88.94 179 ALA B N 1
ATOM 4573 C CA . ALA B 1 179 ? -9.016 -30.953 1.129 1 88.94 179 ALA B CA 1
ATOM 4574 C C . ALA B 1 179 ? -8.672 -32.344 0.598 1 88.94 179 ALA B C 1
ATOM 4576 O O . ALA B 1 179 ? -9.398 -32.906 -0.224 1 88.94 179 ALA B O 1
ATOM 4577 N N . HIS B 1 180 ? -7.586 -32.844 1.157 1 87.94 180 HIS B N 1
ATOM 4578 C CA . HIS B 1 180 ? -7.066 -34.125 0.726 1 87.94 180 HIS B CA 1
ATOM 4579 C C . HIS B 1 180 ? -8.141 -35.219 0.802 1 87.94 180 HIS B C 1
ATOM 4581 O O . HIS B 1 180 ? -8.273 -36.031 -0.114 1 87.94 180 HIS B O 1
ATOM 4587 N N . ASP B 1 181 ? -8.93 -35.219 1.805 1 87.56 181 ASP B N 1
ATOM 4588 C CA . ASP B 1 181 ? -9.898 -36.281 2.047 1 87.56 181 ASP B CA 1
ATOM 4589 C C . ASP B 1 181 ? -11.109 -36.156 1.124 1 87.56 181 ASP B C 1
ATOM 4591 O O . ASP B 1 181 ? -11.898 -37.062 0.974 1 87.56 181 ASP B O 1
ATOM 4595 N N . ARG B 1 182 ? -11.203 -35 0.436 1 92 182 ARG B N 1
ATOM 4596 C CA . ARG B 1 182 ? -12.32 -34.781 -0.473 1 92 182 ARG B CA 1
ATOM 4597 C C . ARG B 1 182 ? -11.883 -34.906 -1.927 1 92 182 ARG B C 1
ATOM 4599 O O . ARG B 1 182 ? -12.719 -35.031 -2.824 1 92 182 ARG B O 1
ATOM 4606 N N . ALA B 1 183 ? -10.672 -34.969 -2.123 1 94.69 183 ALA B N 1
ATOM 4607 C CA . ALA B 1 183 ? -10.102 -34.812 -3.459 1 94.69 183 ALA B CA 1
ATOM 4608 C C . ALA B 1 183 ? -10.641 -35.844 -4.414 1 94.69 183 ALA B C 1
ATOM 4610 O O . ALA B 1 183 ? -11.086 -35.531 -5.52 1 94.69 183 ALA B O 1
ATOM 4611 N N . VAL B 1 184 ? -10.648 -37.125 -4 1 97.31 184 VAL B N 1
ATOM 4612 C CA . VAL B 1 184 ? -11.07 -38.219 -4.879 1 97.31 184 VAL B CA 1
ATOM 4613 C C . VAL B 1 184 ? -12.531 -38.031 -5.277 1 97.31 184 VAL B C 1
ATOM 4615 O O . VAL B 1 184 ? -12.883 -38.125 -6.453 1 97.31 184 VAL B O 1
ATOM 4618 N N . ALA B 1 185 ? -13.32 -37.688 -4.309 1 96.81 185 ALA B N 1
ATOM 4619 C CA . ALA B 1 185 ? -14.742 -37.469 -4.574 1 96.81 185 ALA B CA 1
ATOM 4620 C C . ALA B 1 185 ? -14.945 -36.281 -5.52 1 96.81 185 ALA B C 1
ATOM 4622 O O . ALA B 1 185 ? -15.82 -36.312 -6.391 1 96.81 185 ALA B O 1
ATOM 4623 N N . VAL B 1 186 ? -14.211 -35.281 -5.359 1 97.5 186 VAL B N 1
ATOM 4624 C CA . VAL B 1 186 ? -14.359 -34.062 -6.176 1 97.5 186 VAL B CA 1
ATOM 4625 C C . VAL B 1 186 ? -13.867 -34.344 -7.598 1 97.5 186 VAL B C 1
ATOM 4627 O O . VAL B 1 186 ? -14.43 -33.812 -8.562 1 97.5 186 VAL B O 1
ATOM 4630 N N . TYR B 1 187 ? -12.844 -35.156 -7.746 1 98.38 187 TYR B N 1
ATOM 4631 C CA . TYR B 1 187 ? -12.422 -35.562 -9.078 1 98.38 187 TYR B CA 1
ATOM 4632 C C . TYR B 1 187 ? -13.531 -36.344 -9.789 1 98.38 187 TYR B C 1
ATOM 4634 O O . TYR B 1 187 ? -13.758 -36.156 -10.984 1 98.38 187 TYR B O 1
ATOM 4642 N N . ALA B 1 188 ? -14.141 -37.25 -9.047 1 98.25 188 ALA B N 1
ATOM 4643 C CA . ALA B 1 188 ? -15.258 -37.969 -9.617 1 98.25 188 ALA B CA 1
ATOM 4644 C C . ALA B 1 188 ? -16.359 -37.031 -10.07 1 98.25 188 ALA B C 1
ATOM 4646 O O . ALA B 1 188 ? -16.938 -37.188 -11.148 1 98.25 188 ALA B O 1
ATOM 4647 N N . GLN B 1 189 ? -16.609 -36.062 -9.25 1 98.06 189 GLN B N 1
ATOM 4648 C CA . GLN B 1 189 ? -17.578 -35.031 -9.609 1 98.06 189 GLN B CA 1
ATOM 4649 C C . GLN B 1 189 ? -17.156 -34.312 -10.875 1 98.06 189 GLN B C 1
ATOM 4651 O O . GLN B 1 189 ? -17.969 -34.094 -11.781 1 98.06 189 GLN B O 1
ATOM 4656 N N . ALA B 1 190 ? -15.953 -33.906 -10.93 1 98.44 190 ALA B N 1
ATOM 4657 C CA . ALA B 1 190 ? -15.422 -33.188 -12.078 1 98.44 190 ALA B CA 1
ATOM 4658 C C . ALA B 1 190 ? -15.586 -33.969 -13.367 1 98.44 190 ALA B C 1
ATOM 4660 O O . ALA B 1 190 ? -15.984 -33.438 -14.398 1 98.44 190 ALA B O 1
ATOM 4661 N N . ALA B 1 191 ? -15.289 -35.25 -13.305 1 98 191 ALA B N 1
ATOM 4662 C CA . ALA B 1 191 ? -15.359 -36.125 -14.469 1 98 191 ALA B CA 1
ATOM 4663 C C . ALA B 1 191 ? -16.797 -36.25 -14.961 1 98 191 ALA B C 1
ATOM 4665 O O . ALA B 1 191 ? -17.031 -36.5 -16.141 1 98 191 ALA B O 1
ATOM 4666 N N . ALA B 1 192 ? -17.703 -36.062 -14.055 1 97.88 192 ALA B N 1
ATOM 4667 C CA . ALA B 1 192 ? -19.125 -36.25 -14.383 1 97.88 192 ALA B CA 1
ATOM 4668 C C . ALA B 1 192 ? -19.75 -34.969 -14.883 1 97.88 192 ALA B C 1
ATOM 4670 O O . ALA B 1 192 ? -20.828 -35 -15.492 1 97.88 192 ALA B O 1
ATOM 4671 N N . LEU B 1 193 ? -19.188 -33.844 -14.648 1 98.38 193 LEU B N 1
ATOM 4672 C CA . LEU B 1 193 ? -19.75 -32.562 -15.023 1 98.38 193 LEU B CA 1
ATOM 4673 C C . LEU B 1 193 ? -19.562 -32.312 -16.516 1 98.38 193 LEU B C 1
ATOM 4675 O O . LEU B 1 193 ? -18.484 -32.531 -17.062 1 98.38 193 LEU B O 1
ATOM 4679 N N . PRO B 1 194 ? -20.609 -31.828 -17.172 1 98.44 194 PRO B N 1
ATOM 4680 C CA . PRO B 1 194 ? -20.469 -31.516 -18.594 1 98.44 194 PRO B CA 1
ATOM 4681 C C . PRO B 1 194 ? -19.531 -30.344 -18.828 1 98.44 194 PRO B C 1
ATOM 4683 O O . PRO B 1 194 ? -19.422 -29.438 -18 1 98.44 194 PRO B O 1
ATOM 4686 N N . GLY B 1 195 ? -18.859 -30.375 -19.891 1 98.44 195 GLY B N 1
ATOM 4687 C CA . GLY B 1 195 ? -18.016 -29.281 -20.312 1 98.44 195 GLY B CA 1
ATOM 4688 C C . GLY B 1 195 ? -16.641 -29.297 -19.656 1 98.44 195 GLY B C 1
ATOM 4689 O O . GLY B 1 195 ? -15.828 -28.391 -19.875 1 98.44 195 GLY B O 1
ATOM 4690 N N . LEU B 1 196 ? -16.375 -30.281 -18.859 1 98.69 196 LEU B N 1
ATOM 4691 C CA . LEU B 1 196 ? -15.078 -30.359 -18.188 1 98.69 196 LEU B CA 1
ATOM 4692 C C . LEU B 1 196 ? -14.289 -31.562 -18.672 1 98.69 196 LEU B C 1
ATOM 4694 O O . LEU B 1 196 ? -14.875 -32.594 -19.016 1 98.69 196 LEU B O 1
ATOM 4698 N N . GLU B 1 197 ? -13.031 -31.406 -18.766 1 98.62 197 GLU B N 1
ATOM 4699 C CA . GLU B 1 197 ? -12.07 -32.5 -19.016 1 98.62 197 GLU B CA 1
ATOM 4700 C C . GLU B 1 197 ? -10.984 -32.5 -17.938 1 98.62 197 GLU B C 1
ATOM 4702 O O . GLU B 1 197 ? -10.18 -31.594 -17.828 1 98.62 197 GLU B O 1
ATOM 4707 N N . VAL B 1 198 ? -10.992 -33.562 -17.141 1 98.62 198 VAL B N 1
ATOM 4708 C CA . VAL B 1 198 ? -9.977 -33.688 -16.094 1 98.62 198 VAL B CA 1
ATOM 4709 C C . VAL B 1 198 ? -8.633 -34.062 -16.719 1 98.62 198 VAL B C 1
ATOM 4711 O O . VAL B 1 198 ? -8.539 -35.031 -17.469 1 98.62 198 VAL B O 1
ATOM 4714 N N . VAL B 1 199 ? -7.574 -33.25 -16.359 1 98.5 199 VAL B N 1
ATOM 4715 C CA . VAL B 1 199 ? -6.344 -33.5 -17.094 1 98.5 199 VAL B CA 1
ATOM 4716 C C . VAL B 1 199 ? -5.16 -33.594 -16.141 1 98.5 199 VAL B C 1
ATOM 4718 O O . VAL B 1 199 ? -4.082 -34.062 -16.5 1 98.5 199 VAL B O 1
ATOM 4721 N N . GLY B 1 200 ? -5.383 -33.188 -14.891 1 98.62 200 GLY B N 1
ATOM 4722 C CA . GLY B 1 200 ? -4.195 -33.188 -14.055 1 98.62 200 GLY B CA 1
ATOM 4723 C C . GLY B 1 200 ? -4.508 -33 -12.578 1 98.62 200 GLY B C 1
ATOM 4724 O O . GLY B 1 200 ? -5.66 -33.125 -12.164 1 98.62 200 GLY B O 1
ATOM 4725 N N . ILE B 1 201 ? -3.432 -32.781 -11.773 1 98.44 201 ILE B N 1
ATOM 4726 C CA . ILE B 1 201 ? -3.473 -32.5 -10.344 1 98.44 201 ILE B CA 1
ATOM 4727 C C . ILE B 1 201 ? -2.445 -31.438 -10 1 98.44 201 ILE B C 1
ATOM 4729 O O . ILE B 1 201 ? -1.359 -31.391 -10.578 1 98.44 201 ILE B O 1
ATOM 4733 N N . ASP B 1 202 ? -2.896 -30.531 -9.156 1 97.69 202 ASP B N 1
ATOM 4734 C CA . ASP B 1 202 ? -2.062 -29.406 -8.773 1 97.69 202 ASP B CA 1
ATOM 4735 C C . ASP B 1 202 ? -1.882 -29.344 -7.254 1 97.69 202 ASP B C 1
ATOM 4737 O O . ASP B 1 202 ? -2.809 -29.656 -6.504 1 97.69 202 ASP B O 1
ATOM 4741 N N . CYS B 1 203 ? -0.667 -28.969 -6.855 1 95.5 203 CYS B N 1
ATOM 4742 C CA . CYS B 1 203 ? -0.372 -28.766 -5.441 1 95.5 203 CYS B CA 1
ATOM 4743 C C . CYS B 1 203 ? 0.586 -27.594 -5.25 1 95.5 203 CYS B C 1
ATOM 4745 O O . CYS B 1 203 ? 1.484 -27.375 -6.07 1 95.5 203 CYS B O 1
ATOM 4747 N N . HIS B 1 204 ? 0.38 -26.797 -4.285 1 93.88 204 HIS B N 1
ATOM 4748 C CA . HIS B 1 204 ? 1.247 -25.703 -3.871 1 93.88 204 HIS B CA 1
ATOM 4749 C C . HIS B 1 204 ? 1.341 -25.625 -2.35 1 93.88 204 HIS B C 1
ATOM 4751 O O . HIS B 1 204 ? 0.326 -25.453 -1.671 1 93.88 204 HIS B O 1
ATOM 4757 N N . ILE B 1 205 ? 2.506 -25.656 -1.791 1 89.75 205 ILE B N 1
ATOM 4758 C CA . ILE B 1 205 ? 2.578 -25.906 -0.355 1 89.75 205 ILE B CA 1
ATOM 4759 C C . ILE B 1 205 ? 3.057 -24.641 0.362 1 89.75 205 ILE B C 1
ATOM 4761 O O . ILE B 1 205 ? 3.104 -24.609 1.593 1 89.75 205 ILE B O 1
ATOM 4765 N N . GLY B 1 206 ? 3.482 -23.594 -0.425 1 88.81 206 GLY B N 1
ATOM 4766 C CA . GLY B 1 206 ? 3.865 -22.359 0.258 1 88.81 206 GLY B CA 1
ATOM 4767 C C . GLY B 1 206 ? 4.898 -21.562 -0.503 1 88.81 206 GLY B C 1
ATOM 4768 O O . GLY B 1 206 ? 4.984 -21.641 -1.729 1 88.81 206 GLY B O 1
ATOM 4769 N N . SER B 1 207 ? 5.5 -20.656 0.297 1 90.12 207 SER B N 1
ATOM 4770 C CA . SER B 1 207 ? 6.512 -19.75 -0.251 1 90.12 207 SER B CA 1
ATOM 4771 C C . SER B 1 207 ? 7.766 -19.734 0.614 1 90.12 207 SER B C 1
ATOM 4773 O O . SER B 1 207 ? 7.719 -20.094 1.794 1 90.12 207 SER B O 1
ATOM 4775 N N . GLN B 1 208 ? 8.875 -19.391 0.001 1 93 208 GLN B N 1
ATOM 4776 C CA . GLN B 1 208 ? 10.148 -19.25 0.694 1 93 208 GLN B CA 1
ATOM 4777 C C . GLN B 1 208 ? 10.523 -20.531 1.44 1 93 208 GLN B C 1
ATOM 4779 O O . GLN B 1 208 ? 10.867 -20.484 2.623 1 93 208 GLN B O 1
ATOM 4784 N N . ILE B 1 209 ? 10.297 -21.625 0.77 1 92.5 209 ILE B N 1
ATOM 4785 C CA . ILE B 1 209 ? 10.672 -22.938 1.312 1 92.5 209 ILE B CA 1
ATOM 4786 C C . ILE B 1 209 ? 12.148 -23.203 1.038 1 92.5 209 ILE B C 1
ATOM 4788 O O . ILE B 1 209 ? 12.578 -23.234 -0.119 1 92.5 209 ILE B O 1
ATOM 4792 N N . THR B 1 210 ? 12.867 -23.469 2.111 1 93.31 210 THR B N 1
ATOM 4793 C CA . THR B 1 210 ? 14.312 -23.531 1.936 1 93.31 210 THR B CA 1
ATOM 4794 C C . THR B 1 210 ? 14.836 -24.938 2.227 1 93.31 210 THR B C 1
ATOM 4796 O O . THR B 1 210 ? 16.031 -25.125 2.434 1 93.31 210 THR B O 1
ATOM 4799 N N . GLN B 1 211 ? 13.906 -25.891 2.281 1 93.62 211 GLN B N 1
ATOM 4800 C CA . GLN B 1 211 ? 14.266 -27.297 2.471 1 93.62 211 GLN B CA 1
ATOM 4801 C C . GLN B 1 211 ? 13.539 -28.188 1.475 1 93.62 211 GLN B C 1
ATOM 4803 O O . GLN B 1 211 ? 12.398 -27.906 1.094 1 93.62 211 GLN B O 1
ATOM 4808 N N . ALA B 1 212 ? 14.172 -29.297 1.111 1 94.56 212 ALA B N 1
ATOM 4809 C CA . ALA B 1 212 ? 13.594 -30.188 0.113 1 94.56 212 ALA B CA 1
ATOM 4810 C C . ALA B 1 212 ? 12.531 -31.094 0.732 1 94.56 212 ALA B C 1
ATOM 4812 O O . ALA B 1 212 ? 11.586 -31.5 0.052 1 94.56 212 ALA B O 1
ATOM 4813 N N . GLY B 1 213 ? 12.648 -31.359 2.008 1 94.19 213 GLY B N 1
ATOM 4814 C CA . GLY B 1 213 ? 11.797 -32.312 2.703 1 94.19 213 GLY B CA 1
ATOM 4815 C C . GLY B 1 213 ? 10.32 -32.094 2.459 1 94.19 213 GLY B C 1
ATOM 4816 O O . GLY B 1 213 ? 9.602 -33 2.033 1 94.19 213 GLY B O 1
ATOM 4817 N N . PRO B 1 214 ? 9.914 -30.875 2.701 1 93.75 214 PRO B N 1
ATOM 4818 C CA . PRO B 1 214 ? 8.492 -30.594 2.512 1 93.75 214 PRO B CA 1
ATOM 4819 C C . PRO B 1 214 ? 8.016 -30.875 1.089 1 93.75 214 PRO B C 1
ATOM 4821 O O . PRO B 1 214 ? 6.887 -31.344 0.893 1 93.75 214 PRO B O 1
ATOM 4824 N N . TYR B 1 215 ? 8.828 -30.703 0.098 1 95.25 215 TYR B N 1
ATOM 4825 C CA . TYR B 1 215 ? 8.469 -30.984 -1.285 1 95.25 215 TYR B CA 1
ATOM 4826 C C . TYR B 1 215 ? 8.281 -32.469 -1.503 1 95.25 215 TYR B C 1
ATOM 4828 O O . TYR B 1 215 ? 7.316 -32.906 -2.139 1 95.25 215 TYR B O 1
ATOM 4836 N N . LEU B 1 216 ? 9.195 -33.188 -0.982 1 96.38 216 LEU B N 1
ATOM 4837 C CA . LEU B 1 216 ? 9.156 -34.656 -1.166 1 96.38 216 LEU B CA 1
ATOM 4838 C C . LEU B 1 216 ? 7.961 -35.25 -0.432 1 96.38 216 LEU B C 1
ATOM 4840 O O . LEU B 1 216 ? 7.285 -36.125 -0.96 1 96.38 216 LEU B O 1
ATOM 4844 N N . ASP B 1 217 ? 7.695 -34.719 0.734 1 95.31 217 ASP B N 1
ATOM 4845 C CA . ASP B 1 217 ? 6.531 -35.188 1.489 1 95.31 217 ASP B CA 1
ATOM 4846 C C . ASP B 1 217 ? 5.234 -34.875 0.739 1 95.31 217 ASP B C 1
ATOM 4848 O O . ASP B 1 217 ? 4.355 -35.75 0.645 1 95.31 217 ASP B O 1
ATOM 4852 N N . ALA B 1 218 ? 5.141 -33.688 0.253 1 94.69 218 ALA B N 1
ATOM 4853 C CA . ALA B 1 218 ? 3.959 -33.312 -0.514 1 94.69 218 ALA B CA 1
ATOM 4854 C C . ALA B 1 218 ? 3.807 -34.156 -1.765 1 94.69 218 ALA B C 1
ATOM 4856 O O . ALA B 1 218 ? 2.699 -34.562 -2.107 1 94.69 218 ALA B O 1
ATOM 4857 N N . LEU B 1 219 ? 4.906 -34.438 -2.422 1 97.06 219 LEU B N 1
ATOM 4858 C CA . LEU B 1 219 ? 4.891 -35.25 -3.631 1 97.06 219 LEU B CA 1
ATOM 4859 C C . LEU B 1 219 ? 4.344 -36.656 -3.336 1 97.06 219 LEU B C 1
ATOM 4861 O O . LEU B 1 219 ? 3.504 -37.156 -4.074 1 97.06 219 LEU B O 1
ATOM 4865 N N . ASP B 1 220 ? 4.781 -37.219 -2.246 1 96.69 220 ASP B N 1
ATOM 4866 C CA . ASP B 1 220 ? 4.312 -38.562 -1.887 1 96.69 220 ASP B CA 1
ATOM 4867 C C . ASP B 1 220 ? 2.797 -38.594 -1.691 1 96.69 220 ASP B C 1
ATOM 4869 O O . ASP B 1 220 ? 2.111 -39.469 -2.182 1 96.69 220 ASP B O 1
ATOM 4873 N N . ARG B 1 221 ? 2.336 -37.594 -1.105 1 94.81 221 ARG B N 1
ATOM 4874 C CA . ARG B 1 221 ? 0.902 -37.5 -0.85 1 94.81 221 ARG B CA 1
ATOM 4875 C C . ARG B 1 221 ? 0.127 -37.281 -2.145 1 94.81 221 ARG B C 1
ATOM 4877 O O . ARG B 1 221 ? -0.958 -37.844 -2.328 1 94.81 221 ARG B O 1
ATOM 4884 N N . VAL B 1 222 ? 0.66 -36.469 -2.961 1 96.56 222 VAL B N 1
ATOM 4885 C CA . VAL B 1 222 ? 0.022 -36.156 -4.242 1 96.56 222 VAL B CA 1
ATOM 4886 C C . VAL B 1 222 ? -0.023 -37.438 -5.094 1 96.56 222 VAL B C 1
ATOM 4888 O O . VAL B 1 222 ? -1.037 -37.719 -5.73 1 96.56 222 VAL B O 1
ATOM 4891 N N . LEU B 1 223 ? 1.086 -38.219 -5.098 1 97.62 223 LEU B N 1
ATOM 4892 C CA . LEU B 1 223 ? 1.128 -39.438 -5.883 1 97.62 223 LEU B CA 1
ATOM 4893 C C . LEU B 1 223 ? 0.147 -40.469 -5.34 1 97.62 223 LEU B C 1
ATOM 4895 O O . LEU B 1 223 ? -0.478 -41.219 -6.105 1 97.62 223 LEU B O 1
ATOM 4899 N N . ASP B 1 224 ? 0 -40.5 -3.994 1 96.81 224 ASP B N 1
ATOM 4900 C CA . ASP B 1 224 ? -1.037 -41.344 -3.412 1 96.81 224 ASP B CA 1
ATOM 4901 C C . ASP B 1 224 ? -2.416 -40.969 -3.949 1 96.81 224 ASP B C 1
ATOM 4903 O O . ASP B 1 224 ? -3.219 -41.844 -4.281 1 96.81 224 ASP B O 1
ATOM 4907 N N . LEU B 1 225 ? -2.645 -39.719 -4.043 1 96.62 225 LEU B N 1
ATOM 4908 C CA . LEU B 1 225 ? -3.93 -39.219 -4.523 1 96.62 225 LEU B CA 1
ATOM 4909 C C . LEU B 1 225 ? -4.113 -39.531 -6.004 1 96.62 225 LEU B C 1
ATOM 4911 O O . LEU B 1 225 ? -5.219 -39.875 -6.441 1 96.62 225 LEU B O 1
ATOM 4915 N N . VAL B 1 226 ? -3.062 -39.406 -6.75 1 97.81 226 VAL B N 1
ATOM 4916 C CA . VAL B 1 226 ? -3.102 -39.719 -8.172 1 97.81 226 VAL B CA 1
ATOM 4917 C C . VAL B 1 226 ? -3.541 -41.156 -8.359 1 97.81 226 VAL B C 1
ATOM 4919 O O . VAL B 1 226 ? -4.445 -41.438 -9.148 1 97.81 226 VAL B O 1
ATOM 4922 N N . GLU B 1 227 ? -2.934 -42.031 -7.625 1 97.94 227 GLU B N 1
ATOM 4923 C CA . GLU B 1 227 ? -3.256 -43.469 -7.723 1 97.94 227 GLU B CA 1
ATOM 4924 C C . GLU B 1 227 ? -4.703 -43.719 -7.324 1 97.94 227 GLU B C 1
ATOM 4926 O O . GLU B 1 227 ? -5.398 -44.5 -7.973 1 97.94 227 GLU B O 1
ATOM 4931 N N . ALA B 1 228 ? -5.121 -43.031 -6.289 1 97.62 228 ALA B N 1
ATOM 4932 C CA . ALA B 1 228 ? -6.5 -43.188 -5.828 1 97.62 228 ALA B CA 1
ATOM 4933 C C . ALA B 1 228 ? -7.488 -42.688 -6.875 1 97.62 228 ALA B C 1
ATOM 4935 O O . ALA B 1 228 ? -8.523 -43.312 -7.109 1 97.62 228 ALA B O 1
ATOM 4936 N N . VAL B 1 229 ? -7.242 -41.594 -7.48 1 98.12 229 VAL B N 1
ATOM 4937 C CA . VAL B 1 229 ? -8.094 -41 -8.508 1 98.12 229 VAL B CA 1
ATOM 4938 C C . VAL B 1 229 ? -8.141 -41.906 -9.734 1 98.12 229 VAL B C 1
ATOM 4940 O O . VAL B 1 229 ? -9.211 -42.156 -10.281 1 98.12 229 VAL B O 1
ATOM 4943 N N . GLU B 1 230 ? -7.008 -42.438 -10.117 1 97.81 230 GLU B N 1
ATOM 4944 C CA . GLU B 1 230 ? -6.93 -43.25 -11.305 1 97.81 230 GLU B CA 1
ATOM 4945 C C . GLU B 1 230 ? -7.613 -44.594 -11.078 1 97.81 230 GLU B C 1
ATOM 4947 O O . GLU B 1 230 ? -8.125 -45.219 -12.023 1 97.81 230 GLU B O 1
ATOM 4952 N N . ALA B 1 231 ? -7.609 -45.031 -9.836 1 97.44 231 ALA B N 1
ATOM 4953 C CA . ALA B 1 231 ? -8.328 -46.25 -9.492 1 97.44 231 ALA B CA 1
ATOM 4954 C C . ALA B 1 231 ? -9.828 -46.094 -9.766 1 97.44 231 ALA B C 1
ATOM 4956 O O . ALA B 1 231 ? -10.539 -47.094 -9.922 1 97.44 231 ALA B O 1
ATOM 4957 N N . GLN B 1 232 ? -10.273 -44.875 -9.891 1 96.88 232 GLN B N 1
ATOM 4958 C CA . GLN B 1 232 ? -11.672 -44.594 -10.203 1 96.88 232 GLN B CA 1
ATOM 4959 C C . GLN B 1 232 ? -11.891 -44.5 -11.711 1 96.88 232 GLN B C 1
ATOM 4961 O O . GLN B 1 232 ? -12.984 -44.156 -12.164 1 96.88 232 GLN B O 1
ATOM 4966 N N . GLY B 1 233 ? -10.883 -44.75 -12.469 1 97.38 233 GLY B N 1
ATOM 4967 C CA . GLY B 1 233 ? -10.984 -44.719 -13.914 1 97.38 233 GLY B CA 1
ATOM 4968 C C . GLY B 1 233 ? -10.75 -43.344 -14.508 1 97.38 233 GLY B C 1
ATOM 4969 O O . GLY B 1 233 ? -11.062 -43.094 -15.672 1 97.38 233 GLY B O 1
ATOM 4970 N N . ILE B 1 234 ? -10.273 -42.406 -13.703 1 97.88 234 ILE B N 1
ATOM 4971 C CA . ILE B 1 234 ? -9.992 -41.062 -14.164 1 97.88 234 ILE B CA 1
ATOM 4972 C C . ILE B 1 234 ? -8.492 -40.906 -14.438 1 97.88 234 ILE B C 1
ATOM 4974 O O . ILE B 1 234 ? -7.676 -40.969 -13.516 1 97.88 234 ILE B O 1
ATOM 4978 N N . ALA B 1 235 ? -8.109 -40.656 -15.609 1 96.44 235 ALA B N 1
ATOM 4979 C CA . ALA B 1 235 ? -6.703 -40.562 -15.984 1 96.44 235 ALA B CA 1
ATOM 4980 C C . ALA B 1 235 ? -6.191 -39.125 -15.766 1 96.44 235 ALA B C 1
ATOM 4982 O O . ALA B 1 235 ? -6.871 -38.156 -16.125 1 96.44 235 ALA B O 1
ATOM 4983 N N . LEU B 1 236 ? -5.07 -38.969 -15.258 1 98 236 LEU B N 1
ATOM 4984 C CA . LEU B 1 236 ? -4.406 -37.688 -15.078 1 98 236 LEU B CA 1
ATOM 4985 C C . LEU B 1 236 ? -3.17 -37.594 -15.969 1 98 236 LEU B C 1
ATOM 4987 O O . LEU B 1 236 ? -2.301 -38.469 -15.93 1 98 236 LEU B O 1
ATOM 4991 N N . HIS B 1 237 ? -3.154 -36.562 -16.688 1 97.69 237 HIS B N 1
ATOM 4992 C CA . HIS B 1 237 ? -2.115 -36.312 -17.688 1 97.69 237 HIS B CA 1
ATOM 4993 C C . HIS B 1 237 ? -0.882 -35.688 -17.062 1 97.69 237 HIS B C 1
ATOM 4995 O O . HIS B 1 237 ? 0.249 -36.062 -17.391 1 97.69 237 HIS B O 1
ATOM 5001 N N . HIS B 1 238 ? -1.105 -34.75 -16.25 1 98.38 238 HIS B N 1
ATOM 5002 C CA . HIS B 1 238 ? 0.056 -34.031 -15.75 1 98.38 238 HIS B CA 1
ATOM 5003 C C . HIS B 1 238 ? -0.008 -33.875 -14.234 1 98.38 238 HIS B C 1
ATOM 5005 O O . HIS B 1 238 ? -1.084 -33.969 -13.641 1 98.38 238 HIS B O 1
ATOM 5011 N N . LEU B 1 239 ? 1.213 -33.656 -13.656 1 98.25 239 LEU B N 1
ATOM 5012 C CA . LEU B 1 239 ? 1.448 -33.281 -12.258 1 98.25 239 LEU B CA 1
ATOM 5013 C C . LEU B 1 239 ? 1.996 -31.875 -12.164 1 98.25 239 LEU B C 1
ATOM 5015 O O . LEU B 1 239 ? 3.061 -31.578 -12.703 1 98.25 239 LEU B O 1
ATOM 5019 N N . ASP B 1 240 ? 1.235 -31.031 -11.523 1 98.5 240 ASP B N 1
ATOM 5020 C CA . ASP B 1 240 ? 1.724 -29.688 -11.211 1 98.5 240 ASP B CA 1
ATOM 5021 C C . ASP B 1 240 ? 2.197 -29.609 -9.766 1 98.5 240 ASP B C 1
ATOM 5023 O O . ASP B 1 240 ? 1.388 -29.656 -8.836 1 98.5 240 ASP B O 1
ATOM 5027 N N . LEU B 1 241 ? 3.471 -29.391 -9.648 1 97.19 241 LEU B N 1
ATOM 5028 C CA . LEU B 1 241 ? 4.074 -29.484 -8.32 1 97.19 241 LEU B CA 1
ATOM 5029 C C . LEU B 1 241 ? 4.215 -28.094 -7.695 1 97.19 241 LEU B C 1
ATOM 5031 O O . LEU B 1 241 ? 4.875 -27.953 -6.668 1 97.19 241 LEU B O 1
ATOM 5035 N N . GLY B 1 242 ? 3.65 -27.125 -8.328 1 96.31 242 GLY B N 1
ATOM 5036 C CA . GLY B 1 242 ? 3.619 -25.781 -7.766 1 96.31 242 GLY B CA 1
ATOM 5037 C C . GLY B 1 242 ? 4.984 -25.125 -7.715 1 96.31 242 GLY B C 1
ATOM 5038 O O . GLY B 1 242 ? 5.832 -25.375 -8.578 1 96.31 242 GLY B O 1
ATOM 5039 N N . GLY B 1 243 ? 5.051 -24.125 -6.898 1 95.25 243 GLY B N 1
ATOM 5040 C CA . GLY B 1 243 ? 6.277 -23.375 -6.684 1 95.25 243 GLY B CA 1
ATOM 5041 C C . GLY B 1 243 ? 6.664 -23.266 -5.219 1 95.25 243 GLY B C 1
ATOM 5042 O O . GLY B 1 243 ? 6.547 -24.234 -4.469 1 95.25 243 GLY B O 1
ATOM 5043 N N . GLY B 1 244 ? 7.324 -22.203 -4.938 1 94.19 244 GLY B N 1
ATOM 5044 C CA . GLY B 1 244 ? 7.531 -21.922 -3.525 1 94.19 244 GLY B CA 1
ATOM 5045 C C . GLY B 1 244 ? 8.992 -21.969 -3.113 1 94.19 244 GLY B C 1
ATOM 5046 O O . GLY B 1 244 ? 9.336 -21.578 -1.999 1 94.19 244 GLY B O 1
ATOM 5047 N N . LEU B 1 245 ? 9.859 -22.391 -4.055 1 96.94 245 LEU B N 1
ATOM 5048 C CA . LEU B 1 245 ? 11.266 -22.469 -3.693 1 96.94 245 LEU B CA 1
ATOM 5049 C C . LEU B 1 245 ? 11.789 -21.094 -3.248 1 96.94 245 LEU B C 1
ATOM 5051 O O . LEU B 1 245 ? 11.578 -20.094 -3.932 1 96.94 245 LEU B O 1
ATOM 5055 N N . GLY B 1 246 ? 12.422 -21.125 -2.084 1 96.31 246 GLY B N 1
ATOM 5056 C CA . GLY B 1 246 ? 12.898 -19.891 -1.486 1 96.31 246 GLY B CA 1
ATOM 5057 C C . GLY B 1 246 ? 14.203 -19.406 -2.086 1 96.31 246 GLY B C 1
ATOM 5058 O O . GLY B 1 246 ? 14.797 -20.078 -2.932 1 96.31 246 GLY B O 1
ATOM 5059 N N . ILE B 1 247 ? 14.555 -18.203 -1.693 1 97.12 247 ILE B N 1
ATOM 5060 C CA . ILE B 1 247 ? 15.797 -17.578 -2.123 1 97.12 247 ILE B CA 1
ATOM 5061 C C . ILE B 1 247 ? 16.578 -17.078 -0.905 1 97.12 247 ILE B C 1
ATOM 5063 O O . ILE B 1 247 ? 16.109 -17.219 0.231 1 97.12 247 ILE B O 1
ATOM 5067 N N . THR B 1 248 ? 17.781 -16.609 -1.215 1 96.31 248 THR B N 1
ATOM 5068 C CA . THR B 1 248 ? 18.594 -16.016 -0.156 1 96.31 248 THR B CA 1
ATOM 5069 C C . THR B 1 248 ? 18.25 -14.539 0.017 1 96.31 248 THR B C 1
ATOM 5071 O O . THR B 1 248 ? 18.344 -13.758 -0.934 1 96.31 248 THR B O 1
ATOM 5074 N N . TYR B 1 249 ? 17.859 -14.156 1.125 1 95.56 249 TYR B N 1
ATOM 5075 C CA . TYR B 1 249 ? 17.703 -12.758 1.517 1 95.56 249 TYR B CA 1
ATOM 5076 C C . TYR B 1 249 ? 18.844 -12.305 2.414 1 95.56 249 TYR B C 1
ATOM 5078 O O . TYR B 1 249 ? 19.375 -11.203 2.254 1 95.56 249 TYR B O 1
ATOM 5086 N N . ASP B 1 250 ? 19.141 -13.047 3.17 1 90.06 250 ASP B N 1
ATOM 5087 C CA . ASP B 1 250 ? 20.219 -12.812 4.125 1 90.06 250 ASP B CA 1
ATOM 5088 C C . ASP B 1 250 ? 21.188 -13.992 4.152 1 90.06 250 ASP B C 1
ATOM 5090 O O . ASP B 1 250 ? 21.969 -14.18 3.215 1 90.06 250 ASP B O 1
ATOM 5094 N N . GLY B 1 251 ? 20.859 -15.016 4.82 1 88.19 251 GLY B N 1
ATOM 5095 C CA . GLY B 1 251 ? 21.766 -16.141 5.004 1 88.19 251 GLY B CA 1
ATOM 5096 C C . GLY B 1 251 ? 21.109 -17.484 4.727 1 88.19 251 GLY B C 1
ATOM 5097 O O . GLY B 1 251 ? 21.734 -18.531 4.902 1 88.19 251 GLY B O 1
ATOM 5098 N N . GLU B 1 252 ? 19.938 -17.484 4.238 1 91.94 252 GLU B N 1
ATOM 5099 C CA . GLU B 1 252 ? 19.281 -18.75 3.896 1 91.94 252 GLU B CA 1
ATOM 5100 C C . GLU B 1 252 ? 20.078 -19.5 2.84 1 91.94 252 GLU B C 1
ATOM 5102 O O . GLU B 1 252 ? 20.766 -18.906 2.021 1 91.94 252 GLU B O 1
ATOM 5107 N N . ARG B 1 253 ? 19.969 -20.812 2.846 1 91.81 253 ARG B N 1
ATOM 5108 C CA . ARG B 1 253 ? 20.609 -21.703 1.876 1 91.81 253 ARG B CA 1
ATOM 5109 C C . ARG B 1 253 ? 19.594 -22.656 1.244 1 91.81 253 ARG B C 1
ATOM 5111 O O . ARG B 1 253 ? 19.672 -23.859 1.444 1 91.81 253 ARG B O 1
ATOM 5118 N N . PRO B 1 254 ? 18.719 -22.062 0.457 1 95.44 254 PRO B N 1
ATOM 5119 C CA . PRO B 1 254 ? 17.797 -22.953 -0.243 1 95.44 254 PRO B CA 1
ATOM 5120 C C . PRO B 1 254 ? 18.516 -23.969 -1.135 1 95.44 254 PRO B C 1
ATOM 5122 O O . PRO B 1 254 ? 19.641 -23.703 -1.584 1 95.44 254 PRO B O 1
ATOM 5125 N N . PRO B 1 255 ? 17.828 -25.156 -1.314 1 95.62 255 PRO B N 1
ATOM 5126 C CA . PRO B 1 255 ? 18.438 -26.078 -2.275 1 95.62 255 PRO B CA 1
ATOM 5127 C C . PRO B 1 255 ? 18.625 -25.453 -3.656 1 95.62 255 PRO B C 1
ATOM 5129 O O . PRO B 1 255 ? 17.797 -24.641 -4.086 1 95.62 255 PRO B O 1
ATOM 5132 N N . ALA B 1 256 ? 19.719 -25.969 -4.262 1 97 256 ALA B N 1
ATOM 5133 C CA . ALA B 1 256 ? 19.844 -25.578 -5.664 1 97 256 ALA B CA 1
ATOM 5134 C C . ALA B 1 256 ? 18.641 -26.078 -6.48 1 97 256 ALA B C 1
ATOM 5136 O O . ALA B 1 256 ? 18.156 -27.172 -6.262 1 97 256 ALA B O 1
ATOM 5137 N N . ILE B 1 257 ? 18.203 -25.281 -7.422 1 97.88 257 ILE B N 1
ATOM 5138 C CA . ILE B 1 257 ? 17.047 -25.578 -8.242 1 97.88 257 ILE B CA 1
ATOM 5139 C C . ILE B 1 257 ? 17.203 -26.969 -8.875 1 97.88 257 ILE B C 1
ATOM 5141 O O . ILE B 1 257 ? 16.312 -27.812 -8.75 1 97.88 257 ILE B O 1
ATOM 5145 N N . GLY B 1 258 ? 18.328 -27.172 -9.5 1 97.75 258 GLY B N 1
ATOM 5146 C CA . GLY B 1 258 ? 18.578 -28.438 -10.172 1 97.75 258 GLY B CA 1
ATOM 5147 C C . GLY B 1 258 ? 18.516 -29.641 -9.242 1 97.75 258 GLY B C 1
ATOM 5148 O O . GLY B 1 258 ? 17.984 -30.688 -9.602 1 97.75 258 GLY B O 1
ATOM 5149 N N . GLU B 1 259 ? 19 -29.438 -8.078 1 97.31 259 GLU B N 1
ATOM 5150 C CA . GLU B 1 259 ? 19.016 -30.516 -7.086 1 97.31 259 GLU B CA 1
ATOM 5151 C C . GLU B 1 259 ? 17.609 -30.875 -6.645 1 97.31 259 GLU B C 1
ATOM 5153 O O . GLU B 1 259 ? 17.25 -32.062 -6.594 1 97.31 259 GLU B O 1
ATOM 5158 N N . LEU B 1 260 ? 16.875 -29.875 -6.277 1 97.88 260 LEU B N 1
ATOM 5159 C CA . LEU B 1 260 ? 15.5 -30.125 -5.84 1 97.88 260 LEU B CA 1
ATOM 5160 C C . LEU B 1 260 ? 14.695 -30.812 -6.934 1 97.88 260 LEU B C 1
ATOM 5162 O O . LEU B 1 260 ? 14.039 -31.828 -6.68 1 97.88 260 LEU B O 1
ATOM 5166 N N . VAL B 1 261 ? 14.781 -30.312 -8.156 1 98.38 261 VAL B N 1
ATOM 5167 C CA . VAL B 1 261 ? 14 -30.828 -9.273 1 98.38 261 VAL B CA 1
ATOM 5168 C C . VAL B 1 261 ? 14.406 -32.281 -9.57 1 98.38 261 VAL B C 1
ATOM 5170 O O . VAL B 1 261 ? 13.555 -33.125 -9.781 1 98.38 261 VAL B O 1
ATOM 5173 N N . THR B 1 262 ? 15.68 -32.5 -9.508 1 97.69 262 THR B N 1
ATOM 5174 C CA . THR B 1 262 ? 16.172 -33.875 -9.758 1 97.69 262 THR B CA 1
ATOM 5175 C C . THR B 1 262 ? 15.625 -34.844 -8.727 1 97.69 262 THR B C 1
ATOM 5177 O O . THR B 1 262 ? 15.18 -35.938 -9.086 1 97.69 262 THR B O 1
ATOM 5180 N N . ARG B 1 263 ? 15.641 -34.469 -7.504 1 97.81 263 ARG B N 1
ATOM 5181 C CA . ARG B 1 263 ? 15.133 -35.312 -6.445 1 97.81 263 ARG B CA 1
ATOM 5182 C C . ARG B 1 263 ? 13.648 -35.594 -6.645 1 97.81 263 ARG B C 1
ATOM 5184 O O . ARG B 1 263 ? 13.195 -36.719 -6.418 1 97.81 263 ARG B O 1
ATOM 5191 N N . LEU B 1 264 ? 12.945 -34.625 -7.016 1 98.19 264 LEU B N 1
ATOM 5192 C CA . LEU B 1 264 ? 11.516 -34.781 -7.234 1 98.19 264 LEU B CA 1
ATOM 5193 C C . LEU B 1 264 ? 11.25 -35.719 -8.422 1 98.19 264 LEU B C 1
ATOM 5195 O O . LEU B 1 264 ? 10.406 -36.625 -8.336 1 98.19 264 LEU B O 1
ATOM 5199 N N . VAL B 1 265 ? 11.977 -35.562 -9.508 1 97.88 265 VAL B N 1
ATOM 5200 C CA . VAL B 1 265 ? 11.82 -36.375 -10.703 1 97.88 265 VAL B CA 1
ATOM 5201 C C . VAL B 1 265 ? 12.164 -37.812 -10.398 1 97.88 265 VAL B C 1
ATOM 5203 O O . VAL B 1 265 ? 11.461 -38.719 -10.82 1 97.88 265 VAL B O 1
ATOM 5206 N N . GLU B 1 266 ? 13.211 -37.969 -9.633 1 97.81 266 GLU B N 1
ATOM 5207 C CA . GLU B 1 266 ? 13.617 -39.312 -9.242 1 97.81 266 GLU B CA 1
ATOM 5208 C C . GLU B 1 266 ? 12.531 -40 -8.422 1 97.81 266 GLU B C 1
ATOM 5210 O O . GLU B 1 266 ? 12.273 -41.188 -8.594 1 97.81 266 GLU B O 1
ATOM 5215 N N . ARG B 1 267 ? 11.977 -39.25 -7.512 1 97.94 267 ARG B N 1
ATOM 5216 C CA . ARG B 1 267 ? 10.898 -39.781 -6.695 1 97.94 267 ARG B CA 1
ATOM 5217 C C . ARG B 1 267 ? 9.695 -40.156 -7.555 1 97.94 267 ARG B C 1
ATOM 5219 O O . ARG B 1 267 ? 9.078 -41.219 -7.34 1 97.94 267 ARG B O 1
ATOM 5226 N N . ILE B 1 268 ? 9.352 -39.375 -8.523 1 98.25 268 ILE B N 1
ATOM 5227 C CA . ILE B 1 268 ? 8.25 -39.625 -9.445 1 98.25 268 ILE B CA 1
ATOM 5228 C C . ILE B 1 268 ? 8.508 -40.906 -10.227 1 98.25 268 ILE B C 1
ATOM 5230 O O . ILE B 1 268 ? 7.629 -41.75 -10.344 1 98.25 268 ILE B O 1
ATOM 5234 N N . ASP B 1 269 ? 9.703 -41.094 -10.703 1 97.75 269 ASP B N 1
ATOM 5235 C CA . ASP B 1 269 ? 10.086 -42.281 -11.461 1 97.75 269 ASP B CA 1
ATOM 5236 C C . ASP B 1 269 ? 10.031 -43.531 -10.586 1 97.75 269 ASP B C 1
ATOM 5238 O O . ASP B 1 269 ? 9.516 -44.562 -11.016 1 97.75 269 ASP B O 1
ATOM 5242 N N . ALA B 1 270 ? 10.555 -43.344 -9.43 1 97.81 270 ALA B N 1
ATOM 5243 C CA . ALA B 1 270 ? 10.602 -44.5 -8.5 1 97.81 270 ALA B CA 1
ATOM 5244 C C . ALA B 1 270 ? 9.195 -45 -8.18 1 97.81 270 ALA B C 1
ATOM 5246 O O . ALA B 1 270 ? 9 -46.188 -7.934 1 97.81 270 ALA B O 1
ATOM 5247 N N . ARG B 1 271 ? 8.281 -44.125 -8.305 1 97.31 271 ARG B N 1
ATOM 5248 C CA . ARG B 1 271 ? 6.91 -44.469 -7.961 1 97.31 271 ARG B CA 1
ATOM 5249 C C . ARG B 1 271 ? 6.121 -44.875 -9.203 1 97.31 271 ARG B C 1
ATOM 5251 O O . ARG B 1 271 ? 4.906 -45.062 -9.141 1 97.31 271 ARG B O 1
ATOM 5258 N N . GLY B 1 272 ? 6.766 -44.906 -10.352 1 96.88 272 GLY B N 1
ATOM 5259 C CA . GLY B 1 272 ? 6.16 -45.438 -11.57 1 96.88 272 GLY B CA 1
ATOM 5260 C C . GLY B 1 272 ? 5.359 -44.375 -12.328 1 96.88 272 GLY B C 1
ATOM 5261 O O . GLY B 1 272 ? 4.492 -44.719 -13.133 1 96.88 272 GLY B O 1
ATOM 5262 N N . HIS B 1 273 ? 5.637 -43.094 -12.078 1 97.75 273 HIS B N 1
ATOM 5263 C CA . HIS B 1 273 ? 4.859 -42.031 -12.703 1 97.75 273 HIS B CA 1
ATOM 5264 C C . HIS B 1 273 ? 5.711 -41.219 -13.672 1 97.75 273 HIS B C 1
ATOM 5266 O O . HIS B 1 273 ? 5.391 -40.062 -13.977 1 97.75 273 HIS B O 1
ATOM 5272 N N . GLY B 1 274 ? 6.789 -41.719 -14.227 1 96.5 274 GLY B N 1
ATOM 5273 C CA . GLY B 1 274 ? 7.746 -41.031 -15.078 1 96.5 274 GLY B CA 1
ATOM 5274 C C . GLY B 1 274 ? 7.172 -40.625 -16.422 1 96.5 274 GLY B C 1
ATOM 5275 O O . GLY B 1 274 ? 7.75 -39.812 -17.141 1 96.5 274 GLY B O 1
ATOM 5276 N N . HIS B 1 275 ? 6.098 -41.25 -16.812 1 96.31 275 HIS B N 1
ATOM 5277 C CA . HIS B 1 275 ? 5.488 -41 -18.125 1 96.31 275 HIS B CA 1
ATOM 5278 C C . HIS B 1 275 ? 4.707 -39.688 -18.125 1 96.31 275 HIS B C 1
ATOM 5280 O O . HIS B 1 275 ? 4.297 -39.219 -19.188 1 96.31 275 HIS B O 1
ATOM 5286 N N . ARG B 1 276 ? 4.492 -39.062 -17.031 1 97.44 276 ARG B N 1
ATOM 5287 C CA . ARG B 1 276 ? 3.609 -37.906 -16.906 1 97.44 276 ARG B CA 1
ATOM 5288 C C . ARG B 1 276 ? 4.344 -36.625 -17.234 1 97.44 276 ARG B C 1
ATOM 5290 O O . ARG B 1 276 ? 5.555 -36.5 -17.016 1 97.44 276 ARG B O 1
ATOM 5297 N N . ARG B 1 277 ? 3.564 -35.688 -17.734 1 98.5 277 ARG B N 1
ATOM 5298 C CA . ARG B 1 277 ? 4.074 -34.312 -17.844 1 98.5 277 ARG B CA 1
ATOM 5299 C C . ARG B 1 277 ? 4.211 -33.688 -16.469 1 98.5 277 ARG B C 1
ATOM 5301 O O . ARG B 1 277 ? 3.334 -33.844 -15.625 1 98.5 277 ARG B O 1
ATOM 5308 N N . ILE B 1 278 ? 5.293 -33 -16.281 1 98.44 278 ILE B N 1
ATOM 5309 C CA . ILE B 1 278 ? 5.57 -32.344 -15 1 98.44 278 ILE B CA 1
ATOM 5310 C C . ILE B 1 278 ? 5.531 -30.844 -15.156 1 98.44 278 ILE B C 1
ATOM 5312 O O . ILE B 1 278 ? 6.152 -30.281 -16.062 1 98.44 278 ILE B O 1
ATOM 5316 N N . LEU B 1 279 ? 4.773 -30.188 -14.32 1 98.69 279 LEU B N 1
ATOM 5317 C CA . LEU B 1 279 ? 4.73 -28.734 -14.289 1 98.69 279 LEU B CA 1
ATOM 5318 C C . LEU B 1 279 ? 5.309 -28.203 -12.977 1 98.69 279 LEU B C 1
ATOM 5320 O O . LEU B 1 279 ? 5.141 -28.812 -11.922 1 98.69 279 LEU B O 1
ATOM 5324 N N . PHE B 1 280 ? 5.996 -27.109 -13.055 1 98.56 280 PHE B N 1
ATOM 5325 C CA . PHE B 1 280 ? 6.402 -26.297 -11.922 1 98.56 280 PHE B CA 1
ATOM 5326 C C . PHE B 1 280 ? 5.875 -24.875 -12.07 1 98.56 280 PHE B C 1
ATOM 5328 O O . PHE B 1 280 ? 5.68 -24.391 -13.188 1 98.56 280 PHE B O 1
ATOM 5335 N N . GLU B 1 281 ? 5.668 -24.203 -10.938 1 98.38 281 GLU B N 1
ATOM 5336 C CA . GLU B 1 281 ? 5.172 -22.828 -10.961 1 98.38 281 GLU B CA 1
ATOM 5337 C C . GLU B 1 281 ? 6.082 -21.906 -10.156 1 98.38 281 GLU B C 1
ATOM 5339 O O . GLU B 1 281 ? 5.621 -21.188 -9.258 1 98.38 281 GLU B O 1
ATOM 5344 N N . PRO B 1 282 ? 7.363 -21.844 -10.508 1 98.5 282 PRO B N 1
ATOM 5345 C CA . PRO B 1 282 ? 8.258 -20.953 -9.758 1 98.5 282 PRO B CA 1
ATOM 5346 C C . PRO B 1 282 ? 7.953 -19.484 -9.977 1 98.5 282 PRO B C 1
ATOM 5348 O O . PRO B 1 282 ? 7.57 -19.094 -11.086 1 98.5 282 PRO B O 1
ATOM 5351 N N . GLY B 1 283 ? 8.031 -18.688 -8.969 1 98.19 283 GLY B N 1
ATOM 5352 C CA . GLY B 1 283 ? 7.957 -17.234 -9.031 1 98.19 283 GLY B CA 1
ATOM 5353 C C . GLY B 1 283 ? 9.195 -16.547 -8.477 1 98.19 283 GLY B C 1
ATOM 5354 O O . GLY B 1 283 ? 10.133 -16.266 -9.227 1 98.19 283 GLY B O 1
ATOM 5355 N N . ARG B 1 284 ? 9.281 -16.609 -7.141 1 97.88 284 ARG B N 1
ATOM 5356 C CA . ARG B 1 284 ? 10.359 -15.945 -6.41 1 97.88 284 ARG B CA 1
ATOM 5357 C C . ARG B 1 284 ? 11.719 -16.484 -6.844 1 97.88 284 ARG B C 1
ATOM 5359 O O . ARG B 1 284 ? 12.664 -15.711 -7.004 1 97.88 284 ARG B O 1
ATOM 5366 N N . SER B 1 285 ? 11.875 -17.75 -7.055 1 98.31 285 SER B N 1
ATOM 5367 C CA . SER B 1 285 ? 13.164 -18.359 -7.363 1 98.31 285 SER B CA 1
ATOM 5368 C C . SER B 1 285 ? 13.648 -17.969 -8.758 1 98.31 285 SER B C 1
ATOM 5370 O O . SER B 1 285 ? 14.82 -18.141 -9.086 1 98.31 285 SER B O 1
ATOM 5372 N N . LEU B 1 286 ? 12.719 -17.438 -9.578 1 98.69 286 LEU B N 1
ATOM 5373 C CA . LEU B 1 286 ? 13.125 -17.016 -10.914 1 98.69 286 LEU B CA 1
ATOM 5374 C C . LEU B 1 286 ? 13.547 -15.547 -10.906 1 98.69 286 LEU B C 1
ATOM 5376 O O . LEU B 1 286 ? 14.461 -15.156 -11.641 1 98.69 286 LEU B O 1
ATOM 5380 N N . VAL B 1 287 ? 12.875 -14.742 -10.039 1 98.81 287 VAL B N 1
ATOM 5381 C CA . VAL B 1 287 ? 13.039 -13.312 -10.305 1 98.81 287 VAL B CA 1
ATOM 5382 C C . VAL B 1 287 ? 13.477 -12.602 -9.031 1 98.81 287 VAL B C 1
ATOM 5384 O O . VAL B 1 287 ? 13.922 -11.453 -9.078 1 98.81 287 VAL B O 1
ATOM 5387 N N . GLY B 1 288 ? 13.367 -13.195 -7.848 1 98.69 288 GLY B N 1
ATOM 5388 C CA . GLY B 1 288 ? 13.562 -12.508 -6.578 1 98.69 288 GLY B CA 1
ATOM 5389 C C . GLY B 1 288 ? 14.938 -11.875 -6.449 1 98.69 288 GLY B C 1
ATOM 5390 O O . GLY B 1 288 ? 15.055 -10.656 -6.316 1 98.69 288 GLY B O 1
ATOM 5391 N N . ASN B 1 289 ? 15.992 -12.719 -6.586 1 98.5 289 ASN B N 1
ATOM 5392 C CA . ASN B 1 289 ? 17.359 -12.242 -6.441 1 98.5 289 ASN B CA 1
ATOM 5393 C C . ASN B 1 289 ? 17.844 -11.539 -7.707 1 98.5 289 ASN B C 1
ATOM 5395 O O . ASN B 1 289 ? 18.953 -10.992 -7.738 1 98.5 289 ASN B O 1
ATOM 5399 N N . ALA B 1 290 ? 16.969 -11.5 -8.734 1 98.81 290 ALA B N 1
ATOM 5400 C CA . ALA B 1 290 ? 17.328 -10.906 -10.016 1 98.81 290 ALA B CA 1
ATOM 5401 C C . ALA B 1 290 ? 17.047 -9.406 -10.023 1 98.81 290 ALA B C 1
ATOM 5403 O O . ALA B 1 290 ? 17.344 -8.719 -11 1 98.81 290 ALA B O 1
ATOM 5404 N N . GLY B 1 291 ? 16.484 -8.914 -8.961 1 98.81 291 GLY B N 1
ATOM 5405 C CA . GLY B 1 291 ? 16.078 -7.512 -8.984 1 98.81 291 GLY B CA 1
ATOM 5406 C C . GLY B 1 291 ? 16.453 -6.773 -7.711 1 98.81 291 GLY B C 1
ATOM 5407 O O . GLY B 1 291 ? 16.547 -7.375 -6.641 1 98.81 291 GLY B O 1
ATOM 5408 N N . VAL B 1 292 ? 16.672 -5.457 -7.84 1 98.94 292 VAL B N 1
ATOM 5409 C CA . VAL B 1 292 ? 16.922 -4.57 -6.711 1 98.94 292 VAL B CA 1
ATOM 5410 C C . VAL B 1 292 ? 16.031 -3.336 -6.805 1 98.94 292 VAL B C 1
ATOM 5412 O O . VAL B 1 292 ? 15.492 -3.035 -7.871 1 98.94 292 VAL B O 1
ATOM 5415 N N . LEU B 1 293 ? 15.812 -2.701 -5.684 1 99 293 LEU B N 1
ATOM 5416 C CA . LEU B 1 293 ? 15.195 -1.379 -5.609 1 99 293 LEU B CA 1
ATOM 5417 C C . LEU B 1 293 ? 16.219 -0.336 -5.152 1 99 293 LEU B C 1
ATOM 5419 O O . LEU B 1 293 ? 16.75 -0.43 -4.051 1 99 293 LEU B O 1
ATOM 5423 N N . VAL B 1 294 ? 16.469 0.609 -5.988 1 98.94 294 VAL B N 1
ATOM 5424 C CA . VAL B 1 294 ? 17.422 1.665 -5.668 1 98.94 294 VAL B CA 1
ATOM 5425 C C . VAL B 1 294 ? 16.672 2.893 -5.148 1 98.94 294 VAL B C 1
ATOM 5427 O O . VAL B 1 294 ? 15.641 3.283 -5.699 1 98.94 294 VAL B O 1
ATOM 5430 N N . SER B 1 295 ? 17.156 3.477 -4.125 1 98.88 295 SER B N 1
ATOM 5431 C CA . SER B 1 295 ? 16.578 4.645 -3.473 1 98.88 295 SER B CA 1
ATOM 5432 C C . SER B 1 295 ? 17.641 5.672 -3.121 1 98.88 295 SER B C 1
ATOM 5434 O O . SER B 1 295 ? 18.828 5.332 -3.023 1 98.88 295 SER B O 1
ATOM 5436 N N . GLU B 1 296 ? 17.25 6.875 -2.943 1 98.88 296 GLU B N 1
ATOM 5437 C CA . GLU B 1 296 ? 18.141 7.949 -2.549 1 98.88 296 GLU B CA 1
ATOM 5438 C C . GLU B 1 296 ? 17.969 8.32 -1.08 1 98.88 296 GLU B C 1
ATOM 5440 O O . GLU B 1 296 ? 16.828 8.406 -0.595 1 98.88 296 GLU B O 1
ATOM 5445 N N . VAL B 1 297 ? 19.078 8.5 -0.407 1 98.88 297 VAL B N 1
ATOM 5446 C CA . VAL B 1 297 ? 19.031 9.023 0.953 1 98.88 297 VAL B CA 1
ATOM 5447 C C . VAL B 1 297 ? 18.672 10.508 0.923 1 98.88 297 VAL B C 1
ATOM 5449 O O . VAL B 1 297 ? 19.422 11.328 0.378 1 98.88 297 VAL B O 1
ATOM 5452 N N . LEU B 1 298 ? 17.531 10.836 1.496 1 98.69 298 LEU B N 1
ATOM 5453 C CA . LEU B 1 298 ? 17.078 12.227 1.517 1 98.69 298 LEU B CA 1
ATOM 5454 C C . LEU B 1 298 ? 17.656 12.969 2.721 1 98.69 298 LEU B C 1
ATOM 5456 O O . LEU B 1 298 ? 18.281 14.023 2.568 1 98.69 298 LEU B O 1
ATOM 5460 N N . TYR B 1 299 ? 17.438 12.383 3.926 1 98.44 299 TYR B N 1
ATOM 5461 C CA . TYR B 1 299 ? 17.859 13.016 5.172 1 98.44 299 TYR B CA 1
ATOM 5462 C C . TYR B 1 299 ? 18.375 11.977 6.16 1 98.44 299 TYR B C 1
ATOM 5464 O O . TYR B 1 299 ? 17.922 10.836 6.168 1 98.44 299 TYR B O 1
ATOM 5472 N N . LEU B 1 300 ? 19.344 12.336 6.914 1 97.69 300 LEU B N 1
ATOM 5473 C CA . LEU B 1 300 ? 19.781 11.594 8.086 1 97.69 300 LEU B CA 1
ATOM 5474 C C . LEU B 1 300 ? 19.344 12.297 9.367 1 97.69 300 LEU B C 1
ATOM 5476 O O . LEU B 1 300 ? 19.547 13.5 9.523 1 97.69 300 LEU B O 1
ATOM 5480 N N . LYS B 1 301 ? 18.625 11.602 10.188 1 95.75 301 LYS B N 1
ATOM 5481 C CA . LYS B 1 301 ? 18.125 12.109 11.461 1 95.75 301 LYS B CA 1
ATOM 5482 C C . LYS B 1 301 ? 18.719 11.328 12.633 1 95.75 301 LYS B C 1
ATOM 5484 O O . LYS B 1 301 ? 18.094 10.391 13.133 1 95.75 301 LYS B O 1
ATOM 5489 N N . PRO B 1 302 ? 19.875 11.734 13.102 1 92 302 PRO B N 1
ATOM 5490 C CA . PRO B 1 302 ? 20.484 11.031 14.227 1 92 302 PRO B CA 1
ATOM 5491 C C . PRO B 1 302 ? 19.641 11.109 15.5 1 92 302 PRO B C 1
ATOM 5493 O O . PRO B 1 302 ? 18.984 12.125 15.75 1 92 302 PRO B O 1
ATOM 5496 N N . GLY B 1 303 ? 19.625 10 16.203 1 86.44 303 GLY B N 1
ATOM 5497 C CA . GLY B 1 303 ? 18.922 9.984 17.484 1 86.44 303 GLY B CA 1
ATOM 5498 C C . GLY B 1 303 ? 19.625 10.812 18.547 1 86.44 303 GLY B C 1
ATOM 5499 O O . GLY B 1 303 ? 20.828 11.031 18.484 1 86.44 303 GLY B O 1
ATOM 5500 N N . SER B 1 304 ? 18.688 11.375 19.375 1 76.69 304 SER B N 1
ATOM 5501 C CA . SER B 1 304 ? 19.219 12.148 20.484 1 76.69 304 SER B CA 1
ATOM 5502 C C . SER B 1 304 ? 19.078 11.391 21.812 1 76.69 304 SER B C 1
ATOM 5504 O O . SER B 1 304 ? 17.984 11.008 22.203 1 76.69 304 SER B O 1
ATOM 5506 N N . GLY B 1 305 ? 20.094 11.219 22.406 1 71.44 305 GLY B N 1
ATOM 5507 C CA . GLY B 1 305 ? 20.094 10.602 23.719 1 71.44 305 GLY B CA 1
ATOM 5508 C C . GLY B 1 305 ? 20.281 9.102 23.688 1 71.44 305 GLY B C 1
ATOM 5509 O O . GLY B 1 305 ? 20.391 8.516 22.609 1 71.44 305 GLY B O 1
ATOM 5510 N N . PRO B 1 306 ? 20.391 8.484 24.891 1 72.19 306 PRO B N 1
ATOM 5511 C CA . PRO B 1 306 ? 20.625 7.043 24.969 1 72.19 306 PRO B CA 1
ATOM 5512 C C . PRO B 1 306 ? 19.438 6.223 24.469 1 72.19 306 PRO B C 1
ATOM 5514 O O . PRO B 1 306 ? 18.297 6.496 24.828 1 72.19 306 PRO B O 1
ATOM 5517 N N . GLY B 1 307 ? 19.719 5.34 23.609 1 77.75 307 GLY B N 1
ATOM 5518 C CA . GLY B 1 307 ? 18.688 4.426 23.156 1 77.75 307 GLY B CA 1
ATOM 5519 C C . GLY B 1 307 ? 17.859 4.98 22 1 77.75 307 GLY B C 1
ATOM 5520 O O . GLY B 1 307 ? 16.984 4.293 21.469 1 77.75 307 GLY B O 1
ATOM 5521 N N . ALA B 1 308 ? 18.141 6.223 21.656 1 83.81 308 ALA B N 1
ATOM 5522 C CA . ALA B 1 308 ? 17.359 6.82 20.562 1 83.81 308 ALA B CA 1
ATOM 5523 C C . ALA B 1 308 ? 17.734 6.195 19.219 1 83.81 308 ALA B C 1
ATOM 5525 O O . ALA B 1 308 ? 18.891 5.832 18.984 1 83.81 308 ALA B O 1
ATOM 5526 N N . LYS B 1 309 ? 16.75 6.051 18.438 1 90.88 309 LYS B N 1
ATOM 5527 C CA . LYS B 1 309 ? 16.953 5.512 17.094 1 90.88 309 LYS B CA 1
ATOM 5528 C C . LYS B 1 309 ? 17.375 6.605 16.125 1 90.88 309 LYS B C 1
ATOM 5530 O O . LYS B 1 309 ? 16.953 7.758 16.25 1 90.88 309 LYS B O 1
ATOM 5535 N N . SER B 1 310 ? 18.281 6.262 15.227 1 95.75 310 SER B N 1
ATOM 5536 C CA . SER B 1 310 ? 18.656 7.113 14.102 1 95.75 310 SER B CA 1
ATOM 5537 C C . SER B 1 310 ? 17.938 6.699 12.828 1 95.75 310 SER B C 1
ATOM 5539 O O . SER B 1 310 ? 17.75 5.508 12.57 1 95.75 310 SER B O 1
ATOM 5541 N N . PHE B 1 311 ? 17.547 7.68 12.141 1 97.38 311 PHE B N 1
ATOM 5542 C CA . PHE B 1 311 ? 16.734 7.379 10.961 1 97.38 311 PHE B CA 1
ATOM 5543 C C . PHE B 1 311 ? 17.453 7.805 9.688 1 97.38 311 PHE B C 1
ATOM 5545 O O . PHE B 1 311 ? 18 8.906 9.617 1 97.38 311 PHE B O 1
ATOM 5552 N N . CYS B 1 312 ? 17.562 6.926 8.773 1 98.56 312 CYS B N 1
ATOM 5553 C CA . CYS B 1 312 ? 17.922 7.191 7.387 1 98.56 312 CYS B CA 1
ATOM 5554 C C . CYS B 1 312 ? 16.688 7.273 6.504 1 98.56 312 CYS B C 1
ATOM 5556 O O . CYS B 1 312 ? 16.094 6.246 6.145 1 98.56 312 CYS B O 1
ATOM 5558 N N . ILE B 1 313 ? 16.281 8.477 6.18 1 98.62 313 ILE B N 1
ATOM 5559 C CA . ILE B 1 313 ? 15.062 8.703 5.41 1 98.62 313 ILE B CA 1
ATOM 5560 C C . ILE B 1 313 ? 15.375 8.664 3.918 1 98.62 313 ILE B C 1
ATOM 5562 O O . ILE B 1 313 ? 16.172 9.469 3.43 1 98.62 313 ILE B O 1
ATOM 5566 N N . VAL B 1 314 ? 14.758 7.75 3.248 1 98.88 314 VAL B N 1
ATOM 5567 C CA . VAL B 1 314 ? 15.016 7.578 1.821 1 98.88 314 VAL B CA 1
ATOM 5568 C C . VAL B 1 314 ? 13.75 7.895 1.028 1 98.88 314 VAL B C 1
ATOM 5570 O O . VAL B 1 314 ? 12.695 8.148 1.609 1 98.88 314 VAL B O 1
ATOM 5573 N N . ASP B 1 315 ? 13.875 7.891 -0.304 1 98.75 315 ASP B N 1
ATOM 5574 C CA . ASP B 1 315 ? 12.727 8.312 -1.1 1 98.75 315 ASP B CA 1
ATOM 5575 C C . ASP B 1 315 ? 11.883 7.117 -1.531 1 98.75 315 ASP B C 1
ATOM 5577 O O . ASP B 1 315 ? 10.797 7.285 -2.09 1 98.75 315 ASP B O 1
ATOM 5581 N N . ALA B 1 316 ? 12.312 5.852 -1.349 1 98.81 316 ALA B N 1
ATOM 5582 C CA . ALA B 1 316 ? 11.445 4.688 -1.466 1 98.81 316 ALA B CA 1
ATOM 5583 C C . ALA B 1 316 ? 10.664 4.457 -0.175 1 98.81 316 ALA B C 1
ATOM 5585 O O . ALA B 1 316 ? 11.125 4.809 0.912 1 98.81 316 ALA B O 1
ATOM 5586 N N . ALA B 1 317 ? 9.516 3.855 -0.334 1 98.62 317 ALA B N 1
ATOM 5587 C CA . ALA B 1 317 ? 8.633 3.695 0.816 1 98.62 317 ALA B CA 1
ATOM 5588 C C . ALA B 1 317 ? 7.809 2.416 0.699 1 98.62 317 ALA B C 1
ATOM 5590 O O . ALA B 1 317 ? 8.031 1.605 -0.202 1 98.62 317 ALA B O 1
ATOM 5591 N N . MET B 1 318 ? 6.941 2.24 1.667 1 98.12 318 MET B N 1
ATOM 5592 C CA . MET B 1 318 ? 6.117 1.034 1.715 1 98.12 318 MET B CA 1
ATOM 5593 C C . MET B 1 318 ? 5.223 0.936 0.483 1 98.12 318 MET B C 1
ATOM 5595 O O . MET B 1 318 ? 4.855 -0.162 0.065 1 98.12 318 MET B O 1
ATOM 5599 N N . ASN B 1 319 ? 4.883 2.074 -0.176 1 98.44 319 ASN B N 1
ATOM 5600 C CA . ASN B 1 319 ? 4.098 2.014 -1.404 1 98.44 319 ASN B CA 1
ATOM 5601 C C . ASN B 1 319 ? 4.914 1.463 -2.566 1 98.44 319 ASN B C 1
ATOM 5603 O O . ASN B 1 319 ? 4.355 1.031 -3.576 1 98.44 319 ASN B O 1
ATOM 5607 N N . ASP B 1 320 ? 6.262 1.523 -2.461 1 98.81 320 ASP B N 1
ATOM 5608 C CA . ASP B 1 320 ? 7.156 0.976 -3.475 1 98.81 320 ASP B CA 1
ATOM 5609 C C . ASP B 1 320 ? 7.48 -0.49 -3.189 1 98.81 320 ASP B C 1
ATOM 5611 O O . ASP B 1 320 ? 7.566 -1.302 -4.113 1 98.81 320 ASP B O 1
ATOM 5615 N N . LEU B 1 321 ? 7.715 -0.764 -1.991 1 98.75 321 LEU B N 1
ATOM 5616 C CA . LEU B 1 321 ? 8.078 -2.092 -1.511 1 98.75 321 LEU B CA 1
ATOM 5617 C C . LEU B 1 321 ? 7.379 -2.404 -0.191 1 98.75 321 LEU B C 1
ATOM 5619 O O . LEU B 1 321 ? 7.871 -2.033 0.878 1 98.75 321 LEU B O 1
ATOM 5623 N N . MET B 1 322 ? 6.398 -3.188 -0.242 1 97.5 322 MET B N 1
ATOM 5624 C CA . MET B 1 322 ? 5.441 -3.355 0.848 1 97.5 322 MET B CA 1
ATOM 5625 C C . MET B 1 322 ? 5.902 -4.445 1.811 1 97.5 322 MET B C 1
ATOM 5627 O O . MET B 1 322 ? 5.43 -4.516 2.947 1 97.5 322 MET B O 1
ATOM 5631 N N . ARG B 1 323 ? 6.773 -5.293 1.424 1 97.06 323 ARG B N 1
ATOM 5632 C CA . ARG B 1 323 ? 7.035 -6.555 2.109 1 97.06 323 ARG B CA 1
ATOM 5633 C C . ARG B 1 323 ? 7.531 -6.312 3.531 1 97.06 323 ARG B C 1
ATOM 5635 O O . ARG B 1 323 ? 7.066 -6.953 4.473 1 97.06 323 ARG B O 1
ATOM 5642 N N . PRO B 1 324 ? 8.453 -5.379 3.721 1 97.31 324 PRO B N 1
ATOM 5643 C CA . PRO B 1 324 ? 8.883 -5.152 5.105 1 97.31 324 PRO B CA 1
ATOM 5644 C C . PRO B 1 324 ? 7.73 -4.707 6.008 1 97.31 324 PRO B C 1
ATOM 5646 O O . PRO B 1 324 ? 7.555 -5.246 7.102 1 97.31 324 PRO B O 1
ATOM 5649 N N . ALA B 1 325 ? 6.922 -3.828 5.523 1 95 325 ALA B N 1
ATOM 5650 C CA . ALA B 1 325 ? 5.82 -3.289 6.316 1 95 325 ALA B CA 1
ATOM 5651 C C . ALA B 1 325 ? 4.742 -4.344 6.543 1 95 325 ALA B C 1
ATOM 5653 O O . ALA B 1 325 ? 4.172 -4.43 7.633 1 95 325 ALA B O 1
ATOM 5654 N N . MET B 1 326 ? 4.473 -5.07 5.566 1 93.81 326 MET B N 1
ATOM 5655 C CA . MET B 1 326 ? 3.34 -5.988 5.605 1 93.81 326 MET B CA 1
ATOM 5656 C C . MET B 1 326 ? 3.715 -7.289 6.312 1 93.81 326 MET B C 1
ATOM 5658 O O . MET B 1 326 ? 2.93 -7.824 7.098 1 93.81 326 MET B O 1
ATOM 5662 N N . TYR B 1 327 ? 4.988 -7.824 6.062 1 92.75 327 TYR B N 1
ATOM 5663 C CA . TYR B 1 327 ? 5.355 -9.164 6.508 1 92.75 327 TYR B CA 1
ATOM 5664 C C . TYR B 1 327 ? 6.484 -9.109 7.531 1 92.75 327 TYR B C 1
ATOM 5666 O O . TYR B 1 327 ? 6.957 -10.148 8 1 92.75 327 TYR B O 1
ATOM 5674 N N . GLU B 1 328 ? 6.938 -7.934 7.809 1 93.62 328 GLU B N 1
ATOM 5675 C CA . GLU B 1 328 ? 8.172 -7.789 8.578 1 93.62 328 GLU B CA 1
ATOM 5676 C C . GLU B 1 328 ? 9.328 -8.516 7.898 1 93.62 328 GLU B C 1
ATOM 5678 O O . GLU B 1 328 ? 10.18 -9.109 8.57 1 93.62 328 GLU B O 1
ATOM 5683 N N . ALA B 1 329 ? 9.312 -8.5 6.598 1 94.88 329 ALA B N 1
ATOM 5684 C CA . ALA B 1 329 ? 10.344 -9.18 5.812 1 94.88 329 ALA B CA 1
ATOM 5685 C C . ALA B 1 329 ? 11.695 -8.484 5.957 1 94.88 329 ALA B C 1
ATOM 5687 O O . ALA B 1 329 ? 11.773 -7.258 5.93 1 94.88 329 ALA B O 1
ATOM 5688 N N . TRP B 1 330 ? 12.727 -9.273 6.18 1 96.75 330 TRP B N 1
ATOM 5689 C CA . TRP B 1 330 ? 14.086 -8.742 6.184 1 96.75 330 TRP B CA 1
ATOM 5690 C C . TRP B 1 330 ? 14.68 -8.758 4.777 1 96.75 330 TRP B C 1
ATOM 5692 O O . TRP B 1 330 ? 14.672 -9.789 4.102 1 96.75 330 TRP B O 1
ATOM 5702 N N . MET B 1 331 ? 15.141 -7.664 4.316 1 97.5 331 MET B N 1
ATOM 5703 C CA . MET B 1 331 ? 15.805 -7.516 3.027 1 97.5 331 MET B CA 1
ATOM 5704 C C . MET B 1 331 ? 17.172 -6.852 3.195 1 97.5 331 MET B C 1
ATOM 5706 O O . MET B 1 331 ? 17.297 -5.879 3.941 1 97.5 331 MET B O 1
ATOM 5710 N N . ALA B 1 332 ? 18.125 -7.355 2.51 1 98.19 332 ALA B N 1
ATOM 5711 C CA . ALA B 1 332 ? 19.438 -6.723 2.578 1 98.19 332 ALA B CA 1
ATOM 5712 C C . ALA B 1 332 ? 19.422 -5.332 1.955 1 98.19 332 ALA B C 1
ATOM 5714 O O . ALA B 1 332 ? 18.75 -5.113 0.937 1 98.19 332 ALA B O 1
ATOM 5715 N N . ILE B 1 333 ? 20.109 -4.355 2.582 1 98.81 333 ILE B N 1
ATOM 5716 C CA . ILE B 1 333 ? 20.266 -2.986 2.094 1 98.81 333 ILE B CA 1
ATOM 5717 C C . ILE B 1 333 ? 21.734 -2.59 2.092 1 98.81 333 ILE B C 1
ATOM 5719 O O . ILE B 1 333 ? 22.406 -2.688 3.117 1 98.81 333 ILE B O 1
ATOM 5723 N N . VAL B 1 334 ? 22.219 -2.146 0.946 1 98.5 334 VAL B N 1
ATOM 5724 C CA . VAL B 1 334 ? 23.625 -1.783 0.839 1 98.5 334 VAL B CA 1
ATOM 5725 C C . VAL B 1 334 ? 23.766 -0.473 0.067 1 98.5 334 VAL B C 1
ATOM 5727 O O . VAL B 1 334 ? 22.875 -0.104 -0.706 1 98.5 334 VAL B O 1
ATOM 5730 N N . ALA B 1 335 ? 24.859 0.244 0.303 1 98.69 335 ALA B N 1
ATOM 5731 C CA . ALA B 1 335 ? 25.156 1.465 -0.444 1 98.69 335 ALA B CA 1
ATOM 5732 C C . ALA B 1 335 ? 25.547 1.147 -1.882 1 98.69 335 ALA B C 1
ATOM 5734 O O . ALA B 1 335 ? 26.281 0.182 -2.133 1 98.69 335 ALA B O 1
ATOM 5735 N N . CYS B 1 336 ? 25.062 1.902 -2.848 1 98.75 336 CYS B N 1
ATOM 5736 C CA . CYS B 1 336 ? 25.438 1.716 -4.242 1 98.75 336 CYS B CA 1
ATOM 5737 C C . CYS B 1 336 ? 26.891 2.111 -4.465 1 98.75 336 CYS B C 1
ATOM 5739 O O . CYS B 1 336 ? 27.547 1.622 -5.398 1 98.75 336 CYS B O 1
ATOM 5741 N N . GLU B 1 337 ? 27.328 2.998 -3.674 1 98.19 337 GLU B N 1
ATOM 5742 C CA . GLU B 1 337 ? 28.734 3.41 -3.625 1 98.19 337 GLU B CA 1
ATOM 5743 C C . GLU B 1 337 ? 29.266 3.369 -2.199 1 98.19 337 GLU B C 1
ATOM 5745 O O . GLU B 1 337 ? 28.781 4.086 -1.323 1 98.19 337 GLU B O 1
ATOM 5750 N N . GLN B 1 338 ? 30.281 2.572 -1.972 1 97.25 338 GLN B N 1
ATOM 5751 C CA . GLN B 1 338 ? 30.844 2.457 -0.631 1 97.25 338 GLN B CA 1
ATOM 5752 C C . GLN B 1 338 ? 31.625 3.713 -0.253 1 97.25 338 GLN B C 1
ATOM 5754 O O . GLN B 1 338 ? 32.312 4.301 -1.093 1 97.25 338 GLN B O 1
ATOM 5759 N N . ARG B 1 339 ? 31.516 4.004 0.976 1 96.38 339 ARG B N 1
ATOM 5760 C CA . ARG B 1 339 ? 32.281 5.109 1.547 1 96.38 339 ARG B CA 1
ATOM 5761 C C . ARG B 1 339 ? 33.344 4.594 2.502 1 96.38 339 ARG B C 1
ATOM 5763 O O . ARG B 1 339 ? 33.188 3.523 3.094 1 96.38 339 ARG B O 1
ATOM 5770 N N . ASP B 1 340 ? 34.438 5.414 2.639 1 93.81 340 ASP B N 1
ATOM 5771 C CA . ASP B 1 340 ? 35.469 5.102 3.6 1 93.81 340 ASP B CA 1
ATOM 5772 C C . ASP B 1 340 ? 35.156 5.699 4.969 1 93.81 340 ASP B C 1
ATOM 5774 O O . ASP B 1 340 ? 36.031 5.77 5.836 1 93.81 340 ASP B O 1
ATOM 5778 N N . GLU B 1 341 ? 34.031 5.938 5.289 1 95.25 341 GLU B N 1
ATOM 5779 C CA . GLU B 1 341 ? 33.625 6.469 6.578 1 95.25 341 GLU B CA 1
ATOM 5780 C C . GLU B 1 341 ? 33.062 5.363 7.473 1 95.25 341 GLU B C 1
ATOM 5782 O O . GLU B 1 341 ? 32.656 4.309 6.98 1 95.25 341 GLU B O 1
ATOM 5787 N N . PRO B 1 342 ? 33.156 5.582 8.742 1 95.5 342 PRO B N 1
ATOM 5788 C CA . PRO B 1 342 ? 32.594 4.594 9.656 1 95.5 342 PRO B CA 1
ATOM 5789 C C . PRO B 1 342 ? 31.078 4.426 9.453 1 95.5 342 PRO B C 1
ATOM 5791 O O . PRO B 1 342 ? 30.375 5.406 9.219 1 95.5 342 PRO B O 1
ATOM 5794 N N . ALA B 1 343 ? 30.688 3.211 9.516 1 96.69 343 ALA B N 1
ATOM 5795 C CA . ALA B 1 343 ? 29.25 2.908 9.43 1 96.69 343 ALA B CA 1
ATOM 5796 C C . ALA B 1 343 ? 28.547 3.229 10.742 1 96.69 343 ALA B C 1
ATOM 5798 O O . ALA B 1 343 ? 29.172 3.254 11.805 1 96.69 343 ALA B O 1
ATOM 5799 N N . ALA B 1 344 ? 27.328 3.541 10.633 1 95.88 344 ALA B N 1
ATOM 5800 C CA . ALA B 1 344 ? 26.453 3.738 11.781 1 95.88 344 ALA B CA 1
ATOM 5801 C C . ALA B 1 344 ? 25.172 2.914 11.641 1 95.88 344 ALA B C 1
ATOM 5803 O O . ALA B 1 344 ? 24.875 2.4 10.562 1 95.88 344 ALA B O 1
ATOM 5804 N N . ARG B 1 345 ? 24.469 2.74 12.805 1 96.19 345 ARG B N 1
ATOM 5805 C CA . ARG B 1 345 ? 23.219 1.993 12.812 1 96.19 345 ARG B CA 1
ATOM 5806 C C . ARG B 1 345 ? 22.031 2.898 12.477 1 96.19 345 ARG B C 1
ATOM 5808 O O . ARG B 1 345 ? 21.875 3.961 13.078 1 96.19 345 ARG B O 1
ATOM 5815 N N . TRP B 1 346 ? 21.234 2.516 11.477 1 97.75 346 TRP B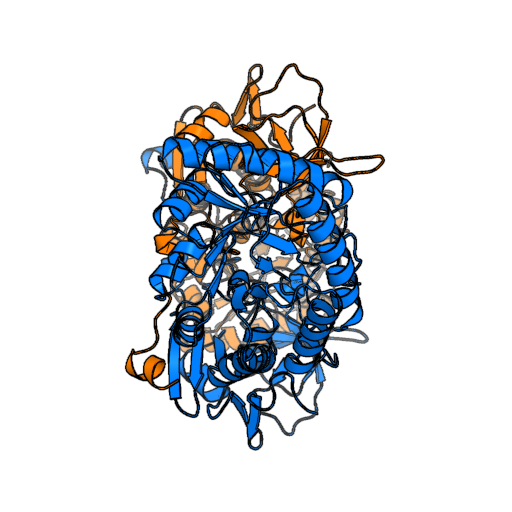 N 1
ATOM 5816 C CA . TRP B 1 346 ? 20.125 3.328 10.992 1 97.75 346 TRP B CA 1
ATOM 5817 C C . TRP B 1 346 ? 18.844 2.5 10.898 1 97.75 346 TRP B C 1
ATOM 5819 O O . TRP B 1 346 ? 18.891 1.316 10.562 1 97.75 346 TRP B O 1
ATOM 5829 N N . GLU B 1 347 ? 17.672 3.117 11.266 1 97.75 347 GLU B N 1
ATOM 5830 C CA . GLU B 1 347 ? 16.391 2.707 10.711 1 97.75 347 GLU B CA 1
ATOM 5831 C C . GLU B 1 347 ? 16.172 3.295 9.32 1 97.75 347 GLU B C 1
ATOM 5833 O O . GLU B 1 347 ? 16.047 4.512 9.164 1 97.75 347 GLU B O 1
ATOM 5838 N N . VAL B 1 348 ? 16.156 2.467 8.312 1 98.69 348 VAL B N 1
ATOM 5839 C CA . VAL B 1 348 ? 15.914 2.951 6.961 1 98.69 348 VAL B CA 1
ATOM 5840 C C . VAL B 1 348 ? 14.406 3.062 6.723 1 98.69 348 VAL B C 1
ATOM 5842 O O . VAL B 1 348 ? 13.703 2.049 6.652 1 98.69 348 VAL B O 1
ATOM 5845 N N . VAL B 1 349 ? 13.898 4.328 6.57 1 98.38 349 VAL B N 1
ATOM 5846 C CA . VAL B 1 349 ? 12.461 4.562 6.543 1 98.38 349 VAL B CA 1
ATOM 5847 C C . VAL B 1 349 ? 12.094 5.395 5.316 1 98.38 349 VAL B C 1
ATOM 5849 O O . VAL B 1 349 ? 12.953 6.074 4.746 1 98.38 349 VAL B O 1
ATOM 5852 N N . GLY B 1 350 ? 10.828 5.23 4.875 1 98.25 350 GLY B N 1
ATOM 5853 C CA . GLY B 1 350 ? 10.344 5.98 3.729 1 98.25 350 GLY B CA 1
ATOM 5854 C C . GLY B 1 350 ? 9.602 7.246 4.113 1 98.25 350 GLY B C 1
ATOM 5855 O O . GLY B 1 350 ? 9.453 7.547 5.297 1 98.25 350 GLY B O 1
ATOM 5856 N N . PRO B 1 351 ? 9.156 7.984 3.113 1 97.62 351 PRO B N 1
ATOM 5857 C CA . PRO B 1 351 ? 8.523 9.289 3.318 1 97.62 351 PRO B CA 1
ATOM 5858 C C . PRO B 1 351 ? 7.02 9.188 3.551 1 97.62 351 PRO B C 1
ATOM 5860 O O . PRO B 1 351 ? 6.371 10.18 3.869 1 97.62 351 PRO B O 1
ATOM 5863 N N . VAL B 1 352 ? 6.422 8.016 3.418 1 95.94 352 VAL B N 1
ATOM 5864 C CA . VAL B 1 352 ? 4.992 7.828 3.635 1 95.94 352 VAL B CA 1
ATOM 5865 C C . VAL B 1 352 ? 4.645 8.141 5.09 1 95.94 352 VAL B C 1
ATOM 5867 O O . VAL B 1 352 ? 5.379 7.766 6.004 1 95.94 352 VAL B O 1
ATOM 5870 N N . CYS B 1 353 ? 3.555 8.859 5.266 1 92.44 353 CYS B N 1
ATOM 5871 C CA . CYS B 1 353 ? 3.164 9.312 6.594 1 92.44 353 CYS B CA 1
ATOM 5872 C C . CYS B 1 353 ? 2.5 8.188 7.379 1 92.44 353 CYS B C 1
ATOM 5874 O O . CYS B 1 353 ? 1.327 8.281 7.742 1 92.44 353 CYS B O 1
ATOM 5876 N N . GLU B 1 354 ? 3.223 7.176 7.551 1 91.62 354 GLU B N 1
ATOM 5877 C CA . GLU B 1 354 ? 2.883 5.969 8.297 1 91.62 354 GLU B CA 1
ATOM 5878 C C . GLU B 1 354 ? 4.062 5.492 9.141 1 91.62 354 GLU B C 1
ATOM 5880 O O . GLU B 1 354 ? 5.18 5.363 8.641 1 91.62 354 GLU B O 1
ATOM 5885 N N . SER B 1 355 ? 3.766 5.223 10.406 1 89.88 355 SER B N 1
ATOM 5886 C CA . SER B 1 355 ? 4.836 4.754 11.281 1 89.88 355 SER B CA 1
ATOM 5887 C C . SER B 1 355 ? 5.41 3.43 10.789 1 89.88 355 SER B C 1
ATOM 5889 O O . SER B 1 355 ? 6.59 3.141 11 1 89.88 355 SER B O 1
ATOM 5891 N N . GLY B 1 356 ? 4.574 2.674 10.094 1 92.38 356 GLY B N 1
ATOM 5892 C CA . GLY B 1 356 ? 4.996 1.367 9.609 1 92.38 356 GLY B CA 1
ATOM 5893 C C . GLY B 1 356 ? 5.797 1.438 8.328 1 92.38 356 GLY B C 1
ATOM 5894 O O . GLY B 1 356 ? 6.242 0.411 7.809 1 92.38 356 GLY B O 1
ATOM 5895 N N . ASP B 1 357 ? 6.066 2.635 7.891 1 96.62 357 ASP B N 1
ATOM 5896 C CA . ASP B 1 357 ? 6.809 2.789 6.645 1 96.62 357 ASP B CA 1
ATOM 5897 C C . ASP B 1 357 ? 8.312 2.65 6.883 1 96.62 357 ASP B C 1
ATOM 5899 O O . ASP B 1 357 ? 9.039 3.648 6.906 1 96.62 357 ASP B O 1
ATOM 5903 N N . TRP B 1 358 ? 8.805 1.424 6.945 1 96.5 358 TRP B N 1
ATOM 5904 C CA . TRP B 1 358 ? 10.242 1.146 7 1 96.5 358 TRP B CA 1
ATOM 5905 C C . TRP B 1 358 ? 10.633 0.112 5.953 1 96.5 358 TRP B C 1
ATOM 5907 O O . TRP B 1 358 ? 9.836 -0.766 5.609 1 96.5 358 TRP B O 1
ATOM 5917 N N . LEU B 1 359 ? 11.867 0.206 5.488 1 98.5 359 LEU B N 1
ATOM 5918 C CA . LEU B 1 359 ? 12.445 -0.754 4.551 1 98.5 359 LEU B CA 1
ATOM 5919 C C . LEU B 1 359 ? 13.422 -1.688 5.262 1 98.5 359 LEU B C 1
ATOM 5921 O O . LEU B 1 359 ? 13.633 -2.82 4.824 1 98.5 359 LEU B O 1
ATOM 5925 N N . GLY B 1 360 ? 13.992 -1.24 6.328 1 98.25 360 GLY B N 1
ATOM 5926 C CA . GLY B 1 360 ? 14.922 -2.037 7.117 1 98.25 360 GLY B CA 1
ATOM 5927 C C . GLY B 1 360 ? 15.219 -1.435 8.477 1 98.25 360 GLY B C 1
ATOM 5928 O O . GLY B 1 360 ? 15.438 -0.227 8.594 1 98.25 360 GLY B O 1
ATOM 5929 N N . ARG B 1 361 ? 15.234 -2.229 9.5 1 96.56 361 ARG B N 1
ATOM 5930 C CA . ARG B 1 361 ? 15.547 -1.804 10.867 1 96.56 361 ARG B CA 1
ATOM 5931 C C . ARG B 1 361 ? 16.953 -2.227 11.266 1 96.56 361 ARG B C 1
ATOM 5933 O O . ARG B 1 361 ? 17.438 -3.27 10.828 1 96.56 361 ARG B O 1
ATOM 5940 N N . ASP B 1 362 ? 17.625 -1.399 11.977 1 96.12 362 ASP B N 1
ATOM 5941 C CA . ASP B 1 362 ? 18.922 -1.715 12.57 1 96.12 362 ASP B CA 1
ATOM 5942 C C . ASP B 1 362 ? 19.953 -2.072 11.5 1 96.12 362 ASP B C 1
ATOM 5944 O O . ASP B 1 362 ? 20.578 -3.125 11.57 1 96.12 362 ASP B O 1
ATOM 5948 N N . ARG B 1 363 ? 20.062 -1.239 10.547 1 97.81 363 ARG B N 1
ATOM 5949 C CA . ARG B 1 363 ? 21.031 -1.47 9.477 1 97.81 363 ARG B CA 1
ATOM 5950 C C . ARG B 1 363 ? 22.328 -0.697 9.719 1 97.81 363 ARG B C 1
ATOM 5952 O O . ARG B 1 363 ? 22.281 0.501 10.008 1 97.81 363 ARG B O 1
ATOM 5959 N N . THR B 1 364 ? 23.406 -1.341 9.594 1 97.56 364 THR B N 1
ATOM 5960 C CA . THR B 1 364 ? 24.719 -0.694 9.703 1 97.56 364 THR B CA 1
ATOM 5961 C C . THR B 1 364 ? 25.188 -0.204 8.344 1 97.56 364 THR B C 1
ATOM 5963 O O . THR B 1 364 ? 25.562 -1.008 7.484 1 97.56 364 THR B O 1
ATOM 5966 N N . LEU B 1 365 ? 25.156 1.146 8.141 1 98.06 365 LEU B N 1
ATOM 5967 C CA . LEU B 1 365 ? 25.453 1.737 6.844 1 98.06 365 LEU B CA 1
ATOM 5968 C C . LEU B 1 365 ? 26.328 2.973 7 1 98.06 365 LEU B C 1
ATOM 5970 O O . LEU B 1 365 ? 26.156 3.75 7.941 1 98.06 365 LEU B O 1
ATOM 5974 N N . ALA B 1 366 ? 27.312 3.152 6.152 1 98.25 366 ALA B N 1
ATOM 5975 C CA . ALA B 1 366 ? 28.016 4.414 5.949 1 98.25 366 ALA B CA 1
ATOM 5976 C C . ALA B 1 366 ? 27.422 5.195 4.781 1 98.25 366 ALA B C 1
ATOM 5978 O O . ALA B 1 366 ? 27.688 4.879 3.617 1 98.25 366 ALA B O 1
ATOM 5979 N N . VAL B 1 367 ? 26.578 6.191 5.105 1 97.94 367 VAL B N 1
ATOM 5980 C CA . VAL B 1 367 ? 25.859 6.895 4.051 1 97.94 367 VAL B CA 1
ATOM 5981 C C . VAL B 1 367 ? 25.734 8.375 4.41 1 97.94 367 VAL B C 1
ATOM 5983 O O . VAL B 1 367 ? 25.875 8.75 5.574 1 97.94 367 VAL B O 1
ATOM 5986 N N . GLN B 1 368 ? 25.484 9.188 3.438 1 97.94 368 GLN B N 1
ATOM 5987 C CA . GLN B 1 368 ? 25.172 10.602 3.521 1 97.94 368 GLN B CA 1
ATOM 5988 C C . GLN B 1 368 ? 23.969 10.953 2.637 1 97.94 368 GLN B C 1
ATOM 5990 O O . GLN B 1 368 ? 23.594 10.172 1.762 1 97.94 368 GLN B O 1
ATOM 5995 N N . ALA B 1 369 ? 23.406 12.086 2.918 1 98.19 369 ALA B N 1
ATOM 5996 C CA . ALA B 1 369 ? 22.344 12.562 2.045 1 98.19 369 ALA B CA 1
ATOM 5997 C C . ALA B 1 369 ? 22.797 12.609 0.591 1 98.19 369 ALA B C 1
ATOM 5999 O O . ALA B 1 369 ? 23.922 13.023 0.303 1 98.19 369 ALA B O 1
ATOM 6000 N N . GLY B 1 370 ? 21.938 12.133 -0.32 1 98.12 370 GLY B N 1
ATOM 6001 C CA . GLY B 1 370 ? 22.266 12.125 -1.736 1 98.12 370 GLY B CA 1
ATOM 6002 C C . GLY B 1 370 ? 22.812 10.797 -2.217 1 98.12 370 GLY B C 1
ATOM 6003 O O . GLY B 1 370 ? 22.812 10.523 -3.42 1 98.12 370 GLY B O 1
ATOM 6004 N N . ASP B 1 371 ? 23.297 9.945 -1.268 1 98.75 371 ASP B N 1
ATOM 6005 C CA . ASP B 1 371 ? 23.75 8.609 -1.642 1 98.75 371 ASP B CA 1
ATOM 6006 C C . ASP B 1 371 ? 22.594 7.734 -2.105 1 98.75 371 ASP B C 1
ATOM 6008 O O . ASP B 1 371 ? 21.422 8.031 -1.809 1 98.75 371 ASP B O 1
ATOM 6012 N N . HIS B 1 372 ? 22.969 6.73 -2.891 1 98.88 372 HIS B N 1
ATOM 6013 C CA . HIS B 1 372 ? 21.984 5.742 -3.324 1 98.88 372 HIS B CA 1
ATOM 6014 C C . HIS B 1 372 ? 22.156 4.426 -2.576 1 98.88 372 HIS B C 1
ATOM 6016 O O . HIS B 1 372 ? 23.281 3.977 -2.363 1 98.88 372 HIS B O 1
ATOM 6022 N N . LEU B 1 373 ? 21.078 3.889 -2.086 1 98.88 373 LEU B N 1
ATOM 6023 C CA . LEU B 1 373 ? 21.016 2.564 -1.474 1 98.88 373 LEU B CA 1
ATOM 6024 C C . LEU B 1 373 ? 20.281 1.581 -2.381 1 98.88 373 LEU B C 1
ATOM 6026 O O . LEU B 1 373 ? 19.391 1.973 -3.137 1 98.88 373 LEU B O 1
ATOM 6030 N N . ALA B 1 374 ? 20.656 0.324 -2.303 1 98.94 374 ALA B N 1
ATOM 6031 C CA . ALA B 1 374 ? 19.938 -0.752 -2.984 1 98.94 374 ALA B CA 1
ATOM 6032 C C . ALA B 1 374 ? 19.328 -1.727 -1.982 1 98.94 374 ALA B C 1
ATOM 6034 O O . ALA B 1 374 ? 20.031 -2.26 -1.119 1 98.94 374 ALA B O 1
ATOM 6035 N N . VAL B 1 375 ? 18.078 -1.86 -2.021 1 98.94 375 VAL B N 1
ATOM 6036 C CA . VAL B 1 375 ? 17.438 -2.994 -1.366 1 98.94 375 VAL B CA 1
ATOM 6037 C C . VAL B 1 375 ? 17.516 -4.227 -2.264 1 98.94 375 VAL B C 1
ATOM 6039 O O . VAL B 1 375 ? 17 -4.223 -3.385 1 98.94 375 VAL B O 1
ATOM 6042 N N . LEU B 1 376 ? 18.125 -5.289 -1.753 1 98.81 376 LEU B N 1
ATOM 6043 C CA . LEU B 1 376 ? 18.422 -6.461 -2.572 1 98.81 376 LEU B CA 1
ATOM 6044 C C . LEU B 1 376 ? 17.25 -7.438 -2.555 1 98.81 376 LEU B C 1
ATOM 6046 O O . LEU B 1 376 ? 16.359 -7.324 -1.717 1 98.81 376 LEU B O 1
ATOM 6050 N N . SER B 1 377 ? 17.172 -8.352 -3.547 1 98.62 377 SER B N 1
ATOM 6051 C CA . SER B 1 377 ? 16.203 -9.43 -3.65 1 98.62 377 SER B CA 1
ATOM 6052 C C . SER B 1 377 ? 14.781 -8.875 -3.752 1 98.62 377 SER B C 1
ATOM 6054 O O . SER B 1 377 ? 13.852 -9.422 -3.15 1 98.62 377 SER B O 1
ATOM 6056 N N . ALA B 1 378 ? 14.688 -7.719 -4.488 1 98.75 378 ALA B N 1
ATOM 6057 C CA . ALA B 1 378 ? 13.406 -7.027 -4.621 1 98.75 378 ALA B CA 1
ATOM 6058 C C . ALA B 1 378 ? 12.742 -7.352 -5.957 1 98.75 378 ALA B C 1
ATOM 6060 O O . ALA B 1 378 ? 11.812 -6.66 -6.379 1 98.75 378 ALA B O 1
ATOM 6061 N N . GLY B 1 379 ? 13.203 -8.391 -6.609 1 98.81 379 GLY B N 1
ATOM 6062 C CA . GLY B 1 379 ? 12.672 -8.727 -7.918 1 98.81 379 GLY B CA 1
ATOM 6063 C C . GLY B 1 379 ? 11.281 -9.344 -7.855 1 98.81 379 GLY B C 1
ATOM 6064 O O . GLY B 1 379 ? 10.555 -9.336 -8.852 1 98.81 379 GLY B O 1
ATOM 6065 N N . ALA B 1 380 ? 10.984 -9.93 -6.777 1 98.62 380 ALA B N 1
ATOM 6066 C CA . ALA B 1 380 ? 9.68 -10.562 -6.586 1 98.62 380 ALA B CA 1
ATOM 6067 C C . ALA B 1 380 ? 8.867 -9.844 -5.512 1 98.62 380 ALA B C 1
ATOM 6069 O O . ALA B 1 380 ? 9.398 -9.5 -4.453 1 98.62 380 ALA B O 1
ATOM 6070 N N . TYR B 1 381 ? 7.594 -9.609 -5.863 1 98 381 TYR B N 1
ATOM 6071 C CA . TYR B 1 381 ? 6.617 -9.055 -4.934 1 98 381 TYR B CA 1
ATOM 6072 C C . TYR B 1 381 ? 7.039 -7.664 -4.473 1 98 381 TYR B C 1
ATOM 6074 O O . TYR B 1 381 ? 6.816 -7.289 -3.318 1 98 381 TYR B O 1
ATOM 6082 N N . GLY B 1 382 ? 7.855 -6.98 -5.25 1 98.5 382 GLY B N 1
ATOM 6083 C CA . GLY B 1 382 ? 8.133 -5.562 -5.109 1 98.5 382 GLY B CA 1
ATOM 6084 C C . GLY B 1 382 ? 7.141 -4.684 -5.852 1 98.5 382 GLY B C 1
ATOM 6085 O O . GLY B 1 382 ? 6.051 -4.406 -5.348 1 98.5 382 GLY B O 1
ATOM 6086 N N . MET B 1 383 ? 7.477 -4.48 -7.16 1 98.69 383 MET B N 1
ATOM 6087 C CA . MET B 1 383 ? 6.609 -3.65 -7.992 1 98.69 383 MET B CA 1
ATOM 6088 C C . MET B 1 383 ? 5.215 -4.258 -8.102 1 98.69 383 MET B C 1
ATOM 6090 O O . MET B 1 383 ? 4.219 -3.535 -8.164 1 98.69 383 MET B O 1
ATOM 6094 N N . SER B 1 384 ? 5.098 -5.559 -8.062 1 98.25 384 SER B N 1
ATOM 6095 C CA . SER B 1 384 ? 3.799 -6.199 -8.234 1 98.25 384 SER B CA 1
ATOM 6096 C C . SER B 1 384 ? 2.832 -5.801 -7.129 1 98.25 384 SER B C 1
ATOM 6098 O O . SER B 1 384 ? 1.616 -5.781 -7.332 1 98.25 384 SER B O 1
ATOM 6100 N N . MET B 1 385 ? 3.377 -5.453 -5.945 1 98.06 385 MET B N 1
ATOM 6101 C CA . MET B 1 385 ? 2.547 -5.102 -4.797 1 98.06 385 MET B CA 1
ATOM 6102 C C . MET B 1 385 ? 2.543 -3.594 -4.57 1 98.06 385 MET B C 1
ATOM 6104 O O . MET B 1 385 ? 1.944 -3.109 -3.609 1 98.06 385 MET B O 1
ATOM 6108 N N . ALA B 1 386 ? 3.203 -2.844 -5.41 1 98.56 386 ALA B N 1
ATOM 6109 C CA . ALA B 1 386 ? 3.312 -1.397 -5.238 1 98.56 386 ALA B CA 1
ATOM 6110 C C . ALA B 1 386 ? 1.944 -0.729 -5.352 1 98.56 386 ALA B C 1
ATOM 6112 O O . ALA B 1 386 ? 1.023 -1.283 -5.957 1 98.56 386 ALA B O 1
ATOM 6113 N N . SER B 1 387 ? 1.759 0.405 -4.695 1 98.25 387 SER B N 1
ATOM 6114 C CA . SER B 1 387 ? 0.543 1.212 -4.723 1 98.25 387 SER B CA 1
ATOM 6115 C C . SER B 1 387 ? 0.865 2.691 -4.895 1 98.25 387 SER B C 1
ATOM 6117 O O . SER B 1 387 ? 2.021 3.061 -5.105 1 98.25 387 SER B O 1
ATOM 6119 N N . ASN B 1 388 ? -0.173 3.514 -4.898 1 98.38 388 ASN B N 1
ATOM 6120 C CA . ASN B 1 388 ? -0.019 4.961 -4.984 1 98.38 388 ASN B CA 1
ATOM 6121 C C . ASN B 1 388 ? -0.379 5.641 -3.666 1 98.38 388 ASN B C 1
ATOM 6123 O O . ASN B 1 388 ? -0.821 6.793 -3.656 1 98.38 388 ASN B O 1
ATOM 6127 N N . TYR B 1 389 ? -0.221 4.898 -2.529 1 98.12 389 TYR B N 1
ATOM 6128 C CA . TYR B 1 389 ? -0.51 5.496 -1.229 1 98.12 389 TYR B CA 1
ATOM 6129 C C . TYR B 1 389 ? 0.263 6.797 -1.041 1 98.12 389 TYR B C 1
ATOM 6131 O O . TYR B 1 389 ? 1.426 6.895 -1.439 1 98.12 389 TYR B O 1
ATOM 6139 N N . ASN B 1 390 ? -0.369 7.844 -0.424 1 98.38 390 ASN B N 1
ATOM 6140 C CA . ASN B 1 390 ? 0.115 9.211 -0.276 1 98.38 390 ASN B CA 1
ATOM 6141 C C . ASN B 1 390 ? 0.268 9.906 -1.629 1 98.38 390 ASN B C 1
ATOM 6143 O O . ASN B 1 390 ? 1.076 10.82 -1.773 1 98.38 390 ASN B O 1
ATOM 6147 N N . SER B 1 391 ? -0.437 9.406 -2.65 1 98.25 391 SER B N 1
ATOM 6148 C CA . SER B 1 391 ? -0.399 9.953 -4.004 1 98.25 391 SER B CA 1
ATOM 6149 C C . SER B 1 391 ? 1.028 10.008 -4.539 1 98.25 391 SER B C 1
ATOM 6151 O O . SER B 1 391 ? 1.456 11.023 -5.082 1 98.25 391 SER B O 1
ATOM 6153 N N . ARG B 1 392 ? 1.753 8.992 -4.297 1 98.19 392 ARG B N 1
ATOM 6154 C CA . ARG B 1 392 ? 3.086 8.812 -4.859 1 98.19 392 ARG B CA 1
ATOM 6155 C C . ARG B 1 392 ? 3.039 7.953 -6.121 1 98.19 392 ARG B C 1
ATOM 6157 O O . ARG B 1 392 ? 2.305 6.965 -6.176 1 98.19 392 ARG B O 1
ATOM 6164 N N . GLY B 1 393 ? 3.736 8.398 -7.133 1 98.12 393 GLY B N 1
ATOM 6165 C CA . GLY B 1 393 ? 3.789 7.613 -8.359 1 98.12 393 GLY B CA 1
ATOM 6166 C C . GLY B 1 393 ? 4.613 6.348 -8.219 1 98.12 393 GLY B C 1
ATOM 6167 O O . GLY B 1 393 ? 5.629 6.332 -7.52 1 98.12 393 GLY B O 1
ATOM 6168 N N . ARG B 1 394 ? 4.25 5.27 -8.922 1 98.44 394 ARG B N 1
ATOM 6169 C CA . ARG B 1 394 ? 5.043 4.043 -8.93 1 98.44 394 ARG B CA 1
ATOM 6170 C C . ARG B 1 394 ? 6.359 4.25 -9.664 1 98.44 394 ARG B C 1
ATOM 6172 O O . ARG B 1 394 ? 6.418 5.004 -10.641 1 98.44 394 ARG B O 1
ATOM 6179 N N . ALA B 1 395 ? 7.355 3.521 -9.305 1 98.75 395 ALA B N 1
ATOM 6180 C CA . ALA B 1 395 ? 8.742 3.674 -9.734 1 98.75 395 ALA B CA 1
ATOM 6181 C C . ALA B 1 395 ? 8.914 3.279 -11.195 1 98.75 395 ALA B C 1
ATOM 6183 O O . ALA B 1 395 ? 8.078 2.564 -11.758 1 98.75 395 ALA B O 1
ATOM 6184 N N . ALA B 1 396 ? 9.945 3.791 -11.797 1 98.88 396 ALA B N 1
ATOM 6185 C CA . ALA B 1 396 ? 10.406 3.254 -13.078 1 98.88 396 ALA B CA 1
ATOM 6186 C C . ALA B 1 396 ? 11.07 1.891 -12.891 1 98.88 396 ALA B C 1
ATOM 6188 O O . ALA B 1 396 ? 11.508 1.553 -11.789 1 98.88 396 ALA B O 1
ATOM 6189 N N . GLU B 1 397 ? 11.078 1.083 -13.914 1 98.94 397 GLU B N 1
ATOM 6190 C CA . GLU B 1 397 ? 11.758 -0.21 -13.945 1 98.94 397 GLU B CA 1
ATOM 6191 C C . GLU B 1 397 ? 12.719 -0.303 -15.125 1 98.94 397 GLU B C 1
ATOM 6193 O O . GLU B 1 397 ? 12.406 0.158 -16.219 1 98.94 397 GLU B O 1
ATOM 6198 N N . VAL B 1 398 ? 13.867 -0.839 -14.859 1 98.94 398 VAL B N 1
ATOM 6199 C CA . VAL B 1 398 ? 14.906 -1.011 -15.867 1 98.94 398 VAL B CA 1
ATOM 6200 C C . VAL B 1 398 ? 15.352 -2.471 -15.906 1 98.94 398 VAL B C 1
ATOM 6202 O O . VAL B 1 398 ? 15.469 -3.117 -14.859 1 98.94 398 VAL B O 1
ATOM 6205 N N . MET B 1 399 ? 15.516 -2.982 -17.078 1 98.88 399 MET B N 1
ATOM 6206 C CA . MET B 1 399 ? 16.125 -4.297 -17.25 1 98.88 399 MET B CA 1
ATOM 6207 C C . MET B 1 399 ? 17.531 -4.172 -17.797 1 98.88 399 MET B C 1
ATOM 6209 O O . MET B 1 399 ? 17.797 -3.369 -18.703 1 98.88 399 MET B O 1
ATOM 6213 N N . VAL B 1 400 ? 18.438 -4.898 -17.234 1 98.81 400 VAL B N 1
ATOM 6214 C CA . VAL B 1 400 ? 19.812 -4.875 -17.719 1 98.81 400 VAL B CA 1
ATOM 6215 C C . VAL B 1 400 ? 20.172 -6.242 -18.281 1 98.81 400 VAL B C 1
ATOM 6217 O O . VAL B 1 400 ? 19.609 -7.262 -17.891 1 98.81 400 VAL B O 1
ATOM 6220 N N . ASP B 1 401 ? 21.094 -6.344 -19.234 1 98.25 401 ASP B N 1
ATOM 6221 C CA . ASP B 1 401 ? 21.719 -7.508 -19.844 1 98.25 401 ASP B CA 1
ATOM 6222 C C . ASP B 1 401 ? 23.156 -7.188 -20.281 1 98.25 401 ASP B C 1
ATOM 6224 O O . ASP B 1 401 ? 23.359 -6.535 -21.312 1 98.25 401 ASP B O 1
ATOM 6228 N N . GLY B 1 402 ? 24.078 -7.707 -19.547 1 97.5 402 GLY B N 1
ATOM 6229 C CA . GLY B 1 402 ? 25.438 -7.234 -19.75 1 97.5 402 GLY B CA 1
ATOM 6230 C C . GLY B 1 402 ? 25.609 -5.754 -19.469 1 97.5 402 GLY B C 1
ATOM 6231 O O . GLY B 1 402 ? 25.266 -5.281 -18.391 1 97.5 402 GLY B O 1
ATOM 6232 N N . ASP B 1 403 ? 26.078 -5.02 -20.5 1 97.81 403 ASP B N 1
ATOM 6233 C CA . ASP B 1 403 ? 26.297 -3.588 -20.312 1 97.81 403 ASP B CA 1
ATOM 6234 C C . ASP B 1 403 ? 25.141 -2.775 -20.891 1 97.81 403 ASP B C 1
ATOM 6236 O O . ASP B 1 403 ? 25.188 -1.544 -20.891 1 97.81 403 ASP B O 1
ATOM 6240 N N . GLN B 1 404 ? 24.109 -3.48 -21.375 1 97.94 404 GLN B N 1
ATOM 6241 C CA . GLN B 1 404 ? 22.953 -2.805 -21.938 1 97.94 404 GLN B CA 1
ATOM 6242 C C . GLN B 1 404 ? 21.844 -2.652 -20.906 1 97.94 404 GLN B C 1
ATOM 6244 O O . GLN B 1 404 ? 21.75 -3.457 -19.969 1 97.94 404 GLN B O 1
ATOM 6249 N N . SER B 1 405 ? 21.094 -1.602 -21 1 98.62 405 SER B N 1
ATOM 6250 C CA . SER B 1 405 ? 19.938 -1.356 -20.125 1 98.62 405 SER B CA 1
ATOM 6251 C C . SER B 1 405 ? 18.766 -0.776 -20.922 1 98.62 405 SER B C 1
ATOM 6253 O O . SER B 1 405 ? 18.969 -0.024 -21.875 1 98.62 405 SER B O 1
ATOM 6255 N N . TRP B 1 406 ? 17.562 -1.149 -20.562 1 98.75 406 TRP B N 1
ATOM 6256 C CA . TRP B 1 406 ? 16.328 -0.67 -21.188 1 98.75 406 TRP B CA 1
ATOM 6257 C C . TRP B 1 406 ? 15.305 -0.254 -20.141 1 98.75 406 TRP B C 1
ATOM 6259 O O . TRP B 1 406 ? 15.102 -0.959 -19.156 1 98.75 406 TRP B O 1
ATOM 6269 N N . LEU B 1 407 ? 14.766 0.946 -20.312 1 98.81 407 LEU B N 1
ATOM 6270 C CA . LEU B 1 407 ? 13.57 1.285 -19.547 1 98.81 407 LEU B CA 1
ATOM 6271 C C . LEU B 1 407 ? 12.422 0.349 -19.906 1 98.81 407 LEU B C 1
ATOM 6273 O O . LEU B 1 407 ? 12.039 0.243 -21.078 1 98.81 407 LEU B O 1
ATOM 6277 N N . ILE B 1 408 ? 11.875 -0.345 -18.906 1 98.88 408 ILE B N 1
ATOM 6278 C CA . ILE B 1 408 ? 10.828 -1.309 -19.234 1 98.88 408 ILE B CA 1
ATOM 6279 C C . ILE B 1 408 ? 9.516 -0.884 -18.578 1 98.88 408 ILE B C 1
ATOM 6281 O O . ILE B 1 408 ? 8.484 -1.542 -18.75 1 98.88 408 ILE B O 1
ATOM 6285 N N . ARG B 1 409 ? 9.523 0.102 -17.797 1 98.75 409 ARG B N 1
ATOM 6286 C CA . ARG B 1 409 ? 8.336 0.771 -17.281 1 98.75 409 ARG B CA 1
ATOM 6287 C C . ARG B 1 409 ? 8.617 2.24 -17 1 98.75 409 ARG B C 1
ATOM 6289 O O . ARG B 1 409 ? 9.562 2.566 -16.266 1 98.75 409 ARG B O 1
ATOM 6296 N N . ARG B 1 410 ? 7.844 3.127 -17.484 1 98.38 410 ARG B N 1
ATOM 6297 C CA . ARG B 1 410 ? 8 4.547 -17.188 1 98.38 410 ARG B CA 1
ATOM 6298 C C . ARG B 1 410 ? 7.473 4.883 -15.797 1 98.38 410 ARG B C 1
ATOM 6300 O O . ARG B 1 410 ? 6.469 4.312 -15.352 1 98.38 410 ARG B O 1
ATOM 6307 N N . ARG B 1 411 ? 8.117 5.809 -15.133 1 98.25 411 ARG B N 1
ATOM 6308 C CA . ARG B 1 411 ? 7.656 6.312 -13.844 1 98.25 411 ARG B CA 1
ATOM 6309 C C . ARG B 1 411 ? 6.305 7.004 -13.984 1 98.25 411 ARG B C 1
ATOM 6311 O O . ARG B 1 411 ? 6.074 7.746 -14.938 1 98.25 411 ARG B O 1
ATOM 6318 N N . GLU B 1 412 ? 5.391 6.734 -13.031 1 97.62 412 GLU B N 1
ATOM 6319 C CA . GLU B 1 412 ? 4.133 7.473 -13 1 97.62 412 GLU B CA 1
ATOM 6320 C C . GLU B 1 412 ? 4.348 8.914 -12.555 1 97.62 412 GLU B C 1
ATOM 6322 O O . GLU B 1 412 ? 5.094 9.172 -11.602 1 97.62 412 GLU B O 1
ATOM 6327 N N . GLN B 1 413 ? 3.709 9.781 -13.188 1 95 413 GLN B N 1
ATOM 6328 C CA . GLN B 1 413 ? 3.768 11.195 -12.82 1 95 413 GLN B CA 1
ATOM 6329 C C . GLN B 1 413 ? 2.588 11.578 -11.93 1 95 413 GLN B C 1
ATOM 6331 O O . GLN B 1 413 ? 1.479 11.07 -12.109 1 95 413 GLN B O 1
ATOM 6336 N N . PRO B 1 414 ? 2.828 12.523 -11.07 1 92.31 414 PRO B N 1
ATOM 6337 C CA . PRO B 1 414 ? 1.766 12.953 -10.156 1 92.31 414 PRO B CA 1
ATOM 6338 C C . PRO B 1 414 ? 0.478 13.336 -10.883 1 92.31 414 PRO B C 1
ATOM 6340 O O . PRO B 1 414 ? -0.617 12.984 -10.43 1 92.31 414 PRO B O 1
ATOM 6343 N N . SER B 1 415 ? 0.6 13.938 -11.984 1 89.62 415 SER B N 1
ATOM 6344 C CA . SER B 1 415 ? -0.562 14.438 -12.719 1 89.62 415 SER B CA 1
ATOM 6345 C C . SER B 1 415 ? -1.381 13.289 -13.297 1 89.62 415 SER B C 1
ATOM 6347 O O . SER B 1 415 ? -2.527 13.484 -13.703 1 89.62 415 SER B O 1
ATOM 6349 N N . GLU B 1 416 ? -0.843 12.062 -13.305 1 92.88 416 GLU B N 1
ATOM 6350 C CA . GLU B 1 416 ? -1.51 10.898 -13.883 1 92.88 416 GLU B CA 1
ATOM 6351 C C . GLU B 1 416 ? -2.268 10.109 -12.828 1 92.88 416 GLU B C 1
ATOM 6353 O O . GLU B 1 416 ? -3.094 9.25 -13.156 1 92.88 416 GLU B O 1
ATOM 6358 N N . LEU B 1 417 ? -2.035 10.461 -11.562 1 95.19 417 LEU B N 1
ATOM 6359 C CA . LEU B 1 417 ? -2.455 9.57 -10.484 1 95.19 417 LEU B CA 1
ATOM 6360 C C . LEU B 1 417 ? -3.961 9.664 -10.258 1 95.19 417 LEU B C 1
ATOM 6362 O O . LEU B 1 417 ? -4.555 8.789 -9.625 1 95.19 417 LEU B O 1
ATOM 6366 N N . HIS B 1 418 ? -4.602 10.781 -10.734 1 95.69 418 HIS B N 1
ATOM 6367 C CA . HIS B 1 418 ? -6.039 10.93 -10.531 1 95.69 418 HIS B CA 1
ATOM 6368 C C . HIS B 1 418 ? -6.781 10.938 -11.867 1 95.69 418 HIS B C 1
ATOM 6370 O O . HIS B 1 418 ? -7.855 11.531 -11.977 1 95.69 418 HIS B O 1
ATOM 6376 N N . ALA B 1 419 ? -6.18 10.297 -12.867 1 94.12 419 ALA B N 1
ATOM 6377 C CA . ALA B 1 419 ? -6.719 10.297 -14.227 1 94.12 419 ALA B CA 1
ATOM 6378 C C . ALA B 1 419 ? -8.094 9.641 -14.266 1 94.12 419 ALA B C 1
ATOM 6380 O O . ALA B 1 419 ? -8.914 9.953 -15.141 1 94.12 419 ALA B O 1
ATOM 6381 N N . HIS B 1 420 ? -8.398 8.695 -13.359 1 96.38 420 HIS B N 1
ATOM 6382 C CA . HIS B 1 420 ? -9.664 7.973 -13.367 1 96.38 420 HIS B CA 1
ATOM 6383 C C . HIS B 1 420 ? -10.703 8.672 -12.484 1 96.38 420 HIS B C 1
ATOM 6385 O O . HIS B 1 420 ? -11.867 8.281 -12.469 1 96.38 420 HIS B O 1
ATOM 6391 N N . ASP B 1 421 ? -10.297 9.727 -11.727 1 98.12 421 ASP B N 1
ATOM 6392 C CA . ASP B 1 421 ? -11.188 10.445 -10.828 1 98.12 421 ASP B CA 1
ATOM 6393 C C . ASP B 1 421 ? -12.078 11.414 -11.602 1 98.12 421 ASP B C 1
ATOM 6395 O O . ASP B 1 421 ? -11.672 11.945 -12.641 1 98.12 421 ASP B O 1
ATOM 6399 N N . LEU B 1 422 ? -13.242 11.562 -11.148 1 97.94 422 LEU B N 1
ATOM 6400 C CA . LEU B 1 422 ? -14.203 12.516 -11.695 1 97.94 422 LEU B CA 1
ATOM 6401 C C . LEU B 1 422 ? -14.656 13.5 -10.633 1 97.94 422 LEU B C 1
ATOM 6403 O O . LEU B 1 422 ? -14.805 13.141 -9.461 1 97.94 422 LEU B O 1
ATOM 6407 N N . LEU B 1 423 ? -14.797 14.727 -11.031 1 97.62 423 LEU B N 1
ATOM 6408 C CA . LEU B 1 423 ? -15.367 15.734 -10.148 1 97.62 423 LEU B CA 1
ATOM 6409 C C . LEU B 1 423 ? -16.891 15.68 -10.172 1 97.62 423 LEU B C 1
ATOM 6411 O O . LEU B 1 423 ? -17.484 15.195 -11.141 1 97.62 423 LEU B O 1
ATOM 6415 N N . LEU B 1 424 ? -17.438 16.094 -9.078 1 97.56 424 LEU B N 1
ATOM 6416 C CA . LEU B 1 424 ? -18.891 16.297 -9.07 1 97.56 424 LEU B CA 1
ATOM 6417 C C . LEU B 1 424 ? -19.281 17.469 -9.961 1 97.56 424 LEU B C 1
ATOM 6419 O O . LEU B 1 424 ? -18.516 18.406 -10.125 1 97.56 424 LEU B O 1
ATOM 6423 N N . PRO B 1 425 ? -20.547 17.453 -10.492 1 95.12 425 PRO B N 1
ATOM 6424 C CA . PRO B 1 425 ? -21.016 18.609 -11.234 1 95.12 425 PRO B CA 1
ATOM 6425 C C . PRO B 1 425 ? -21.047 19.891 -10.383 1 95.12 425 PRO B C 1
ATOM 6427 O O . PRO B 1 425 ? -21.375 19.828 -9.195 1 95.12 425 PRO B O 1
ATOM 6430 N N . PRO B 1 426 ? -20.75 21 -10.922 1 90.19 426 PRO B N 1
ATOM 6431 C CA . PRO B 1 426 ? -20.719 22.266 -10.18 1 90.19 426 PRO B CA 1
ATOM 6432 C C . PRO B 1 426 ? -22.031 22.531 -9.445 1 90.19 426 PRO B C 1
ATOM 6434 O O . PRO B 1 426 ? -22.016 23.109 -8.352 1 90.19 426 PRO B O 1
ATOM 6437 N N . SER B 1 427 ? -23.125 22.109 -10.016 1 88.56 427 SER B N 1
ATOM 6438 C CA . SER B 1 427 ? -24.438 22.344 -9.406 1 88.56 427 SER B CA 1
ATOM 6439 C C . SER B 1 427 ? -24.562 21.594 -8.078 1 88.56 427 SER B C 1
ATOM 6441 O O . SER B 1 427 ? -25.25 22.062 -7.168 1 88.56 427 SER B O 1
ATOM 6443 N N . VAL B 1 428 ? -23.875 20.531 -7.973 1 86.56 428 VAL B N 1
ATOM 6444 C CA . VAL B 1 428 ? -23.922 19.719 -6.762 1 86.56 428 VAL B CA 1
ATOM 6445 C C . VAL B 1 428 ? -23.047 20.344 -5.684 1 86.56 428 VAL B C 1
ATOM 6447 O O . VAL B 1 428 ? -23.438 20.422 -4.516 1 86.56 428 VAL B O 1
ATOM 6450 N N . VAL B 1 429 ? -22 20.812 -6.078 1 86.06 429 VAL B N 1
ATOM 6451 C CA . VAL B 1 429 ? -21.016 21.375 -5.145 1 86.06 429 VAL B CA 1
ATOM 6452 C C . VAL B 1 429 ? -21.547 22.672 -4.562 1 86.06 429 VAL B C 1
ATOM 6454 O O . VAL B 1 429 ? -21.344 22.969 -3.381 1 86.06 429 VAL B O 1
ATOM 6457 N N . ALA B 1 430 ? -22.172 23.516 -5.324 1 75.19 430 ALA B N 1
ATOM 6458 C CA . ALA B 1 430 ? -22.703 24.812 -4.906 1 75.19 430 ALA B CA 1
ATOM 6459 C C . ALA B 1 430 ? -23.844 24.641 -3.916 1 75.19 430 ALA B C 1
ATOM 6461 O O . ALA B 1 430 ? -24.078 25.5 -3.062 1 75.19 430 ALA B O 1
ATOM 6462 N N . ALA B 1 431 ? -24.594 23.562 -4.031 1 69.62 431 ALA B N 1
ATOM 6463 C CA . ALA B 1 431 ? -25.781 23.328 -3.211 1 69.62 431 ALA B CA 1
ATOM 6464 C C . ALA B 1 431 ? -25.391 22.906 -1.798 1 69.62 431 ALA B C 1
ATOM 6466 O O . ALA B 1 431 ? -26.219 22.969 -0.876 1 69.62 431 ALA B O 1
ATOM 6467 N N . GLY B 1 432 ? -24.234 22.578 -1.514 1 62.09 432 GLY B N 1
ATOM 6468 C CA . GLY B 1 432 ? -23.844 22.094 -0.194 1 62.09 432 GLY B CA 1
ATOM 6469 C C . GLY B 1 432 ? -23.219 23.172 0.67 1 62.09 432 GLY B C 1
ATOM 6470 O O . GLY B 1 432 ? -22.766 24.203 0.16 1 62.09 432 GLY B O 1
#

Organism: Piscinibacter sakaiensis (NCBI:txid1547922)

Sequence (864 aa):
MTLPGSPHLNRRGPSLHLEDCSLRELARRHGTPLYVYSRRAMHEALTAYQQALAGRDHLVCYAMKANPSLAVLQTLAAAGCGFDIVSGGELERVLAAGGDPGKVVFSGVGKTAAEMRQALRADVMCFNVESEAELQRLSEVAVSLGRRARVSLRVNPDVDAGTHPYISTGLKGNKFGIAHDRAVAVYAQAAALPGLEVVGIDCHIGSQITQAGPYLDALDRVLDLVEAVEAQGIALHHLDLGGGLGITYDGERPPAIGELVTRLVERIDARGHGHRRILFEPGRSLVGNAGVLVSEVLYLKPGSGPGAKSFCIVDAAMNDLMRPAMYEAWMAIVACEQRDEPAARWEVVGPVCESGDWLGRDRTLAVQAGDHLAVLSAGAYGMSMASNYNSRGRAAEVMVDGDQSWLIRRREQPSELHAHDLLLPPSVVAAGMTLPGSPHLNRRGPSLHLEDCSLRELARRHGTPLYVYSRRAMHEALTAYQQALAGRDHLVCYAMKANPSLAVLQTLAAAGCGFDIVSGGELERVLAAGGDPGKVVFSGVGKTAAEMRQALRADVMCFNVESEAELQRLSEVAVSLGRRARVSLRVNPDVDAGTHPYISTGLKGNKFGIAHDRAVAVYAQAAALPGLEVVGIDCHIGSQITQAGPYLDALDRVLDLVEAVEAQGIALHHLDLGGGLGITYDGERPPAIGELVTRLVERIDARGHGHRRILFEPGRSLVGNAGVLVSEVLYLKPGSGPGAKSFCIVDAAMNDLMRPAMYEAWMAIVACEQRDEPAARWEVVGPVCESGDWLGRDRTLAVQAGDHLAVLSAGAYGMSMASNYNSRGRAAEVMVDGDQSWLIRRREQPSELHAHDLLLPPSVVAAG

Secondary structure (DSSP, 8-state):
-PPTTTTTEEEETTEEEETTEEHHHHHHHH-SSEEEEEHHHHHHHHHHHHHHTTTS-EEEEEEGGG---HHHHHHHHHTT-EEEESSHHHHHHHHHTT--GGGEEE--TT--HHHHHHHHHHT-SEEEE--HHHHHHHHHHHHHHT--EEEEEEEE--------GGG--SSTTSSSSEEHHHHHHHHHHHHHSTTEEEEEEE----SSB--SHHHHHHHHHHHHHHHHHHTTT----EEE----B---SSS--PPPHHHHHHHHHHHHHHTT-TTSEEEE--SHHHHGGGEEEEEEEEEEE---STTPPPEEEES--TTT--HHHHH-----EEESB--SSPPEEEEEE-SSS-TT-EEEEEEEE---TT-EEEESS-SSSSGGG-B-GGGPPPPEEEEEETTEEEEEEPPPPGGGTTTTB-PPPHHHHHH-/-PPTTTTTEEEETTEEEETTEEHHHHHHHH-SSEEEEEHHHHHHHHHHHHHHTTTS-EEEEEEGGG---HHHHHHHHHTT-EEEESSHHHHHHHHHTT--GGGEEE--TT--HHHHHHHHHHT-SEEEE--HHHHHHHHHHHHHHT--EEEEEEEE--------GGG--SSTTSSSSEEHHHHHHHHHHHHHSTTEEEEEEE----SSB--SHHHHHHHHHHHHHHHHHHTTT----EEE----B---SSS--PPPHHHHHHHHHHHHHHTT-TTSEEEE--SHHHHGGGEEEEEEEEEEE---STTPPPEEEES--TTT--HHHHH-----EEESB--SSPPEEEEEE-SSS-TT-EEEEEEEE---TT-EEEESS-SSSSGGG-B-GGGPPPPEEEEEETTEEEEEEPPPPGGGTTTTB-PPPHHHHHH-

pLDDT: mean 95.57, std 6.74, range [60.81, 99.0]

Nearest PDB structures (foldseek):
  3n2b-assembly1_B  TM=9.370E-01  e=1.493E-55  Vibrio cholerae O1 biovar El Tor str. N16961
  2qgh-assembly1_A-2  TM=9.741E-01  e=8.516E-51  unclassified
  3c5q-assembly1_A-2  TM=9.754E-01  e=1.977E-50  unclassified
  1twi-assembly1_A  TM=9.387E-01  e=3.609E-50  Methanocaldococcus jannaschii
  1tuf-assembly1_A  TM=9.385E-01  e=3.013E-50  Methanocaldococcus jannaschii

Foldseek 3Di:
DDAQLPPQWDDDAQFTHRFAATPVVVCVVAPPQEKEFELVLLLVLVVLQCVLCPPAQEAEAAACLFPLFLVSLLSVQVVPHHHEAAFLVSVVSNVVSVHQQLRYEYEYADYDLVSLLSSVVSPHNEYAYWDLVSLQSSLVSLVVVVAAGEYAFAEQLQFALVDDPVWFDNHPPDSGTDYLVCRLVSLVVSVPRHRYAYAAYAYDGGAQRQDLVSLLSSLVSVVVSQVSNVVVVRHYAAYESEEHFRGDFDDGHGDRSSVSSNVSLVSCVVSPNRNHYYYYHYYLSSTQQRMKTKWFFADWADADDPPGAIAGEIADKCLQFVCCLPPVDAGDKAWSGADPDFWDFHFYAYPAPDPSITDHHGDTYDDDGGTMMITGRCRTRGQSRHDCHVLAWHHWYWYDYNHDIDTSGHTDDSVCSCVVPDDDPPVVVVVD/DDAQLPPQWDDDAQFTHRFAATPVVVCVVAPPQEKEFELVLLLVLVVLQCVLCPPAQEAEAAACLFPLFLVSLLSVQVVPHHHEAAFLVSVVSNVVSVHQQLRYEYEYADYDLVSLLSSQVSVHNEYAYWDLVVLQSSLVSLVVVVAAGEYAFAEQLQFALVDDPVWFDNHPPDSGTDYLVCRLVSLVVSVPRHRYAYAAYAYDGGAQRQDLVSLLSSLVSVVVSQVSNVVVVRHYAAYESEEHFRGDFDDGHGDRSSVSSNVSLVSCVVSPNRNHYYYYHYYLSSTQQRMKTKWFFADWADADDPPGAIAGEIADKCLQFVCCLPPVDHGDKAWSGADPDFWDFHFYAYPAPDPSITDHHGDTYDDDGGTMMITGRCRTRGQSRHDCHVLAWHHWYWYDYNHDIDTSGHTDDSVCSCVVPDDDDPVVVVVD

Solvent-accessible surface area (backbone atoms only — not comparable to full-atom values): 42228 Å² total; per-residue (Å²): 132,88,51,54,31,52,79,43,35,39,67,62,82,52,36,29,21,47,55,61,33,50,47,53,58,50,36,70,72,72,40,66,32,26,37,41,32,36,52,59,50,30,49,52,39,50,46,33,50,51,59,46,42,59,95,50,59,63,47,50,16,38,23,34,61,22,42,63,50,34,34,56,46,27,56,41,31,69,72,67,35,28,32,33,31,56,37,56,24,35,50,53,42,38,52,74,30,65,36,56,42,64,41,22,37,41,38,38,68,47,76,45,70,67,39,48,51,52,41,58,74,57,46,42,48,29,37,34,38,26,44,71,54,53,48,54,51,49,24,52,53,20,49,75,68,75,40,70,41,39,30,22,45,24,38,23,64,62,42,80,57,83,46,58,71,54,43,35,38,6,42,85,82,41,85,48,32,30,52,58,92,45,40,54,62,50,50,55,50,45,62,68,39,62,30,43,39,63,36,34,42,30,33,47,42,33,40,64,36,49,59,62,62,55,55,54,55,37,47,53,48,49,51,52,48,50,55,56,34,37,72,72,72,46,69,66,51,34,44,28,63,26,39,22,51,24,65,43,45,74,80,56,71,33,67,55,58,38,56,50,48,39,54,51,52,50,52,36,41,75,70,72,50,63,88,40,33,41,32,36,27,43,25,47,54,37,32,13,46,23,10,28,37,33,23,34,30,64,38,64,46,75,43,74,65,90,89,41,59,22,36,35,30,21,64,38,28,34,36,49,37,29,45,27,47,55,68,66,45,76,47,41,72,44,57,24,52,60,57,95,54,78,59,43,68,23,32,34,26,23,27,52,91,42,59,44,22,33,58,39,72,76,38,76,48,43,81,52,65,72,38,42,35,31,35,40,41,34,29,27,49,13,72,31,52,22,25,39,40,56,44,39,53,48,54,26,32,32,42,28,52,54,74,44,74,42,77,29,24,57,56,49,50,49,87,58,74,56,68,52,43,28,70,70,58,67,73,61,57,69,73,101,131,88,51,55,30,52,78,43,36,40,66,62,83,51,35,29,21,48,55,61,33,49,48,53,58,51,36,70,73,72,41,65,32,26,36,42,33,36,52,58,49,30,49,52,39,49,45,34,50,50,60,46,43,59,94,50,59,63,46,52,16,37,24,35,61,23,43,64,49,33,34,55,46,26,53,41,29,72,71,67,36,27,30,34,31,58,36,54,24,36,50,50,43,39,52,72,30,66,37,58,41,64,41,23,36,40,37,40,68,47,76,44,71,68,38,49,51,52,40,59,73,58,46,41,48,28,38,36,38,27,44,71,57,54,47,54,50,50,24,52,53,20,48,74,68,74,40,71,40,38,30,21,46,24,38,23,64,64,42,82,56,82,48,57,71,51,44,35,38,6,42,84,80,39,85,48,31,30,51,58,91,46,41,54,61,51,49,54,48,46,63,67,38,64,29,43,39,62,37,34,41,30,33,48,43,34,40,64,35,49,61,62,63,55,55,54,55,36,47,53,47,50,51,52,47,49,53,56,35,38,73,71,74,46,68,65,50,33,42,30,62,25,40,21,54,22,65,42,45,76,78,57,71,35,66,55,60,37,56,50,47,38,53,51,52,49,52,37,41,74,70,72,50,63,88,40,34,40,34,37,27,44,26,46,55,37,31,13,45,26,11,28,36,34,24,36,30,66,37,64,44,75,41,75,65,90,89,42,61,22,37,35,30,21,65,39,27,35,36,50,38,30,46,27,49,56,68,65,44,78,47,40,72,45,58,24,52,62,56,97,54,78,61,43,68,24,33,33,24,22,25,52,93,42,60,45,21,32,59,40,73,76,37,76,47,43,81,52,65,72,38,42,35,32,35,38,39,34,29,29,47,13,72,32,51,23,24,39,39,57,43,38,52,46,55,27,32,32,40,30,53,53,76,44,73,43,76,30,23,57,56,49,47,48,84,58,75,56,67,53,42,27,69,69,58,68,73,59,55,70,73,102